Protein 6PKY (pdb70)

Sequence (1139 aa):
GASRDDDLLVPYPRARLRPGSLKHENWPPPPAGPPAVRTFVSHFGGRAVSGHLTRAAAPLRTFSVLEPGGPGGCSQKRRATVEETAQAAACRIAQNGGFFRMNTGECLGNVVSDGRRVSSSGGLQNAQFGIRRDGTLVTGYLSEEEVLDTENPFVQLLSGVVWLIRNGSIYINESQATECDETQETGSFSKFVNVMSARTAIGHDRDGQLVLFHADGQTEQRGINLWEMAEFLLRQGVVNAINLDGGGSATFVLNGTLASYPSDHCQDNMWRCPRRVSTVVCVHEPGASRDDDLLVPYPRARLRPLKHENWPPPPAAGPPAVRTFVSHFGGRAVSGHLTRAAAPLRTFSVLEPGGPGGCSQKRRATVEETAQAAACRIAQNGGFFRMNTGECLGNVVSDGRRVSSSGGLQNAQFGIRRDGTLVTGYLSEEEVLDTENPFVQLLSGVVWLIRNGSIYINESQATECDETQETGSFSKFVNVMSARTAIGHDRDGQLVLFHADGQTEQRGINLWEMAEFLLRQGVVNAINLDGGGSATFVLNGTLASYPSDHCQDNMWRCPRRVSTVVCVHEPGASRDDDLLVPYPRARLRPSLKHENWPPPPAGPPAVRTFVSHFGGRAVSGHLTRAAAPLRTFSVLEPGGPGGCSQKRRATVEETAQAAACRIAQNGGFFRMNTGECLGNVVSDGRRVSSSGGLQNAQFGIRRDGTLVTGYLSEEEVLDTENPFVQLLSGVVWLIRNGSIYINESQATECDETQETGSFSKFVNVMSARTAIGHDRDGQLVLFHADGQTEQRGINLWEMAEFLLRQGVVNAINLDGGGSATFVLNGTLASYPSDHCQDNMWRCPRRVSTVVCVHEPASRDDDLLVPYPRARLRLKHENWPPPPAAGPPAVRTFVSHFGGRAVSGHLTRAAAPLRTFSVLEPGGPGGCSQKRRATVEETAQAAACRIAQNGGFFRMNTGECLGNVVSDGRRVSSSGGLQNAQFGIRRDGTLVTGYLSEEEVLDTENPFVQLLSGVVWLIRNGSIYINESQATECDETQETGSFSKFVNVMSARTAIGHDRDGQLVLFHADGQTEQRGINLWEMAEFLLRQGVVNAINLDGGGSATFVLNGTLASYPSDHCQDNMWRCPRRVSTVVCVHEP

Secondary structure (DSSP, 8-state):
--B----B--S-SSPP-------EEEE----------EEEEEEETTEEEEEEEEEES-HHHHEEEE-TTSTTTTTTT--B-HHHHHHHHT-SEEEE-S-B-TTT-PBPS-EEETTEEEE--TT---EEEEEETTS-EEEE---HHHHT-SSS-EEEEEEESSEEEETTEE-HHHHHHHS--SSS-HHHHHHHHHS-B-EEEEEEETTS-EEEEEE--BTTTBSB-HHHHHHHHHHTTEEEEEEEEEBTS--EEETTEE-S--SS-BTTSSSB----BS-EEEE---/------S---S-SS-------EEEEPPPP--PPP--EEEEEEETTEEEEEEEEEEE-HHHHEEEE-TTSTTTTTTT--B-HHHHHHHHT-SEEEE-S-B-TTT-PBPS-EEETTEEEE--TT---EEEEEETTS-EEEE---HHHHS-SSS-EEEEEEESSEEEETTEE-HHHHHHHH--SSS-HHHHHHHHHS-B-EEEEEEETTSEEEEEEE---SSSSSB-HHHHHHHHHHTTEEEEEE---TTS--EEETTEE-S--SS--TTSSS--PPPBS-EEEE---/--B-------S-SS--------EEEEPPPP----EEEEEEEEETTEEEEEEEEEES-HHHHEEEE-TTSTTTTTTT--EEHHHHHHHHT-SEEEE-S-B-TTT-PBPS-EEETTEEEE--SS---EEEEEETTS-EEEE---HHHHT-SSS-EEEEEEES-EEEETTEE-HHHHHHHH--SSS-TTHHHHHHHS-B-EEEEEEETTS-EEEEEE--BTTTBSB-HHHHHHHHHTTTEEEEEEE--TTS--EEETTEE-S--SS-BTTSSS----EESSEEEE---/-B---SB--S-SSPPP---EEEE---------EEEEEEEEETTEEEEEEEEEES-HHHHEEEE-TTSTTTTTTT--EEHHHHHHHHT-SEEEE-S-B-TTT-PBPS-EEETTEEEE--TT---EEEEEETTS-EEEE---HHHHT-SSS-EEEEEEES-EEEETTEE-HHHHHHHH--SSS-SSHHHHHHHS-B-EEEEEEETTS-EEEEEE--BTTTBSB-HHHHHHHHHHTTEEEEEE---BTS--EEETTEE-S--SS-BTTSSS--PPEESSEEEE---

Solvent-accessible surface area: 44099 Å² total; per-residue (Å²): 116,38,13,126,44,51,6,82,12,68,16,30,89,113,53,46,113,128,144,118,125,54,146,20,46,76,58,88,62,68,137,142,78,116,29,38,44,104,16,6,18,30,105,29,72,75,64,35,14,20,0,7,16,2,84,3,26,38,14,83,158,4,5,12,0,29,5,0,42,20,107,26,0,3,81,132,111,72,60,6,18,0,42,81,3,0,102,92,40,74,7,110,4,0,1,0,0,5,31,21,87,44,156,74,0,69,2,64,18,1,5,4,5,78,47,109,88,36,12,30,16,16,63,63,66,28,0,7,0,1,2,22,151,94,10,16,6,0,0,0,4,6,38,74,144,63,7,96,61,122,140,43,31,7,36,8,0,1,12,2,3,0,2,0,0,81,89,39,55,74,40,0,97,78,0,54,87,49,3,34,26,173,106,25,120,106,45,26,4,36,100,2,2,72,16,61,0,0,0,0,1,2,2,0,5,143,93,13,51,2,13,2,6,0,0,13,13,18,31,117,113,53,0,2,16,0,90,28,0,0,100,5,4,64,142,54,30,7,0,1,2,0,0,0,7,0,0,0,0,1,0,0,0,37,88,7,13,21,4,1,7,1,2,0,37,5,99,75,67,76,24,16,23,31,6,76,0,1,2,0,0,1,0,48,50,146,124,42,11,115,35,53,6,81,25,72,15,27,86,127,55,65,134,165,154,137,155,35,46,78,55,87,73,63,135,134,106,41,102,17,32,40,97,12,0,25,28,117,11,64,68,108,34,12,24,0,7,3,3,79,4,24,15,10,27,73,6,1,2,0,10,6,0,30,16,31,10,0,10,92,131,118,76,38,0,30,0,42,93,3,0,83,38,11,36,4,90,0,0,2,0,0,1,26,22,65,68,126,58,0,56,2,46,17,6,2,2,7,27,35,60,66,33,16,45,30,31,65,66,87,25,0,12,0,0,2,20,23,44,11,17,5,7,0,3,8,28,65,98,134,60,3,84,43,72,121,46,29,10,5,4,3,0,6,2,6,1,1,0,0,37,94,30,57,57,43,0,95,79,0,49,77,49,8,62,34,155,101,10,112,130,43,16,13,41,124,14,1,74,16,60,0,0,5,0,0,1,2,1,19,154,97,16,54,1,6,3,1,0,0,10,10,17,38,114,123,51,1,0,15,0,81,38,0,0,95,3,3,53,145,42,38,6,8,1,0,0,1,1,9,6,0,0,1,2,0,2,1,26,78,7,13,20,2,2,8,0,2,0,44,7,146,79,70,81,27,18,29,28,6,81,0,0,2,0,0,1,0,38,69,94,118,54,25,114,43,60,6,83,18,46,14,22,78,122,58,65,136,184,128,145,81,122,60,27,81,71,79,59,55,133,154,74,114,32,38,52,89,12,1,17,36,102,6,70,71,66,42,11,23,0,4,10,2,76,3,29,28,14,100,164,4,5,12,0,29,8,0,33,21,102,24,0,12,95,143,112,79,58,4,30,0,48,96,3,0,128,84,37,59,2,104,4,0,2,0,0,2,19,7,45,58,145,85,0,80,6,56,13,6,2,4,4,82,29,109,142,35,20,62,24,25,64,44,49,19,0,2,0,1,2,29,138,71,9,12,5,4,0,0,7,7,41,67,112,51,7,82,57,118,139,65,40,5,34,5,0,0,7,2,6,0,0,0,0,45,85,17,64,60,32,3,107,79,0,68,77,51,2,35,23,165,104,24,116,128,34,22,2,37,139,13,6,93,27,47,0,0,3,0,1,1,1,0,0,150,98,9,51,2,11,2,2,0,0,6,1,21,40,141,120,47,0,0,25,0,76,28,0,0,96,14,4,63,168,50,29,5,10,2,1,0,1,2,8,4,0,0,0,1,0,1,0,22,73,12,18,20,2,2,4,0,0,0,40,3,125,75,74,96,27,21,25,27,6,117,0,0,1,0,0,0,0,30,101,152,78,19,132,31,73,3,78,14,67,13,25,73,120,62,48,167,97,122,130,68,36,84,93,73,52,72,137,148,146,44,112,35,37,52,92,14,1,11,24,118,19,76,70,72,50,8,19,0,7,3,1,63,4,28,32,15,45,86,7,2,12,0,26,11,0,30,7,40,10,0,7,67,92,112,71,41,4,24,1,30,98,6,0,124,38,5,65,2,114,3,0,6,1,0,1,20,16,63,60,132,76,0,68,2,36,10,6,0,4,6,13,15,20,63,28,13,43,13,36,84,54,56,21,0,9,0,1,0,15,61,74,13,10,3,9,0,2,10,17,68,87,141,61,15,116,26,72,130,44,12,14,1,6,2,0,6,3,7,0,0,0,0,34,94,27,66,57,34,1,100,98,0,48,70,53,8,41,38,168,103,9,115,146,44,17,6,46,112,9,4,84,17,46,0,0,2,2,3,2,1,5,9,142,112,16,62,1,7,5,2,0,0,9,10,27,37,114,104,52,0,0,24,0,78,29,0,0,114,20,4,46,211,42,26,2,21,2,1,0,0,4,8,4,0,0,0,1,1,0,0,35,74,4,18,35,2,2,6,2,2,0,48,9,143,96,88,118,22,18,19,22,3,110,0,0,1,0,1,2,0,29,85,107

Organism: Cavia porcellus (NCBI:txid10141)

Nearest PDB structures (foldseek):
  6pky-assembly1_A  TM=1.004E+00  e=1.346E-62  Cavia porcellus
  6pky-assembly1_B  TM=9.930E-01  e=2.275E-55  Cavia porcellus
  6pky-assembly2_D  TM=9.901E-01  e=7.501E-56  Cavia porcellus
  6pky-assembly2_C  TM=9.964E-01  e=6.175E-55  Cavia porcellus
  6pku-assembly2_D  TM=9.733E-01  e=1.104E-49  Cavia porcellus

Structure (mmCIF, N/CA/C/O backbone):
data_6PKY
#
_entry.id   6PKY
#
_cell.length_a   72.622
_cell.length_b   72.622
_cell.length_c   240.691
_cell.angle_alpha   90.00
_cell.angle_beta   90.00
_cell.angle_gamma   90.00
#
_symmetry.space_group_name_H-M   'P 41'
#
loop_
_entity.id
_entity.type
_entity.pdbx_description
1 polymer 'N-acetylglucosamine-1-phosphodiester alpha-N-acetylglucosaminidase (NAGPA)'
2 branched 2-acetamido-2-deoxy-beta-D-glucopyranose-(1-4)-[alpha-L-fucopyranose-(1-6)]2-acetamido-2-deoxy-beta-D-glucopyranose
3 non-polymer 2-acetamido-2-deoxy-beta-D-glucopyranose
4 non-polymer 'BROMIDE ION'
5 non-polymer 'CHLORIDE ION'
6 water water
#
loop_
_atom_site.group_PDB
_atom_site.id
_atom_site.type_symbol
_atom_site.label_atom_id
_atom_site.label_alt_id
_atom_site.label_comp_id
_atom_site.label_asym_id
_atom_site.label_entity_id
_atom_site.label_seq_id
_atom_site.pdbx_PDB_ins_code
_atom_site.Cartn_x
_atom_site.Cartn_y
_atom_site.Cartn_z
_atom_site.occupancy
_atom_site.B_iso_or_equiv
_atom_site.auth_seq_id
_atom_site.auth_comp_id
_atom_site.auth_asym_id
_atom_site.auth_atom_id
_atom_site.pdbx_PDB_model_num
ATOM 1 N N . GLY A 1 14 ? 33.039 19.311 -6.110 1.00 63.59 29 GLY A N 1
ATOM 2 C CA . GLY A 1 14 ? 32.305 19.440 -4.866 1.00 6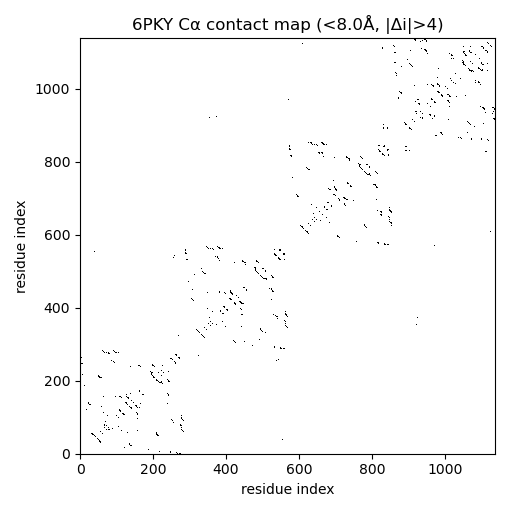4.53 29 GLY A CA 1
ATOM 3 C C . GLY A 1 14 ? 32.315 18.165 -4.045 1.00 70.09 29 GLY A C 1
ATOM 4 O O . GLY A 1 14 ? 32.503 18.201 -2.830 1.00 66.94 29 GLY A O 1
ATOM 7 N N . ALA A 1 15 ? 32.113 17.034 -4.713 1.00 70.88 30 ALA A N 1
ATOM 8 C CA . ALA A 1 15 ? 32.096 15.741 -4.042 1.00 69.35 30 ALA A CA 1
ATOM 9 C C . ALA A 1 15 ? 32.280 14.654 -5.101 1.00 70.91 30 ALA A C 1
ATOM 10 O O . ALA A 1 15 ? 32.742 14.931 -6.213 1.00 61.17 30 ALA A O 1
ATOM 17 N N . SER A 1 16 ? 31.929 13.422 -4.750 1.00 69.61 31 SER A N 1
ATOM 18 C CA . SER A 1 16 ? 32.095 12.288 -5.643 1.00 63.11 31 SER A CA 1
ATOM 19 C C . SER A 1 16 ? 30.968 12.229 -6.672 1.00 67.22 31 SER A C 1
ATOM 20 O O . SER A 1 16 ? 29.920 12.864 -6.525 1.00 66.27 31 SER A O 1
ATOM 28 N N . ARG A 1 17 ? 31.201 11.449 -7.728 1.00 63.10 32 ARG A N 1
ATOM 29 C CA . ARG A 1 17 ? 30.176 11.172 -8.724 1.00 54.30 32 ARG A CA 1
ATOM 30 C C . ARG A 1 17 ? 29.308 9.979 -8.346 1.00 50.58 32 ARG A C 1
ATOM 31 O O . ARG A 1 17 ? 28.264 9.766 -8.971 1.00 44.52 32 ARG A O 1
ATOM 52 N N . ASP A 1 18 ? 29.721 9.200 -7.345 1.00 60.69 33 ASP A N 1
ATOM 53 C CA . ASP A 1 18 ? 28.944 8.068 -6.841 1.00 62.71 33 ASP A CA 1
ATOM 54 C C . ASP A 1 18 ? 28.634 7.073 -7.959 1.00 63.98 33 ASP A C 1
ATOM 55 O O . ASP A 1 18 ? 27.503 6.607 -8.114 1.00 74.07 33 ASP A O 1
ATOM 64 N N . ASP A 1 19 ? 29.660 6.743 -8.742 1.00 56.59 34 ASP A N 1
ATOM 65 C CA . ASP A 1 19 ? 29.496 5.814 -9.853 1.00 49.94 34 ASP A CA 1
ATOM 66 C C . ASP A 1 19 ? 29.634 4.360 -9.410 1.00 46.10 34 ASP A C 1
ATOM 67 O O . ASP A 1 19 ? 28.787 3.525 -9.744 1.00 41.36 34 ASP A O 1
ATOM 76 N N . ASP A 1 20 ? 30.685 4.044 -8.656 1.00 56.27 35 ASP A N 1
ATOM 77 C CA . ASP A 1 20 ? 30.947 2.670 -8.228 1.00 55.17 35 ASP A CA 1
ATOM 78 C C . ASP A 1 20 ? 29.991 2.313 -7.097 1.00 51.82 35 ASP A C 1
ATOM 79 O O . ASP A 1 20 ? 30.251 2.579 -5.922 1.00 45.73 35 ASP A O 1
ATOM 88 N N . LEU A 1 21 ? 28.871 1.696 -7.458 1.00 53.04 36 LEU A N 1
ATOM 89 C CA . LEU A 1 21 ? 27.836 1.313 -6.508 1.00 51.95 36 LEU A CA 1
ATOM 90 C C . LEU A 1 21 ? 27.857 -0.196 -6.312 1.00 51.74 36 LEU A C 1
ATOM 91 O O . LEU A 1 21 ? 27.821 -0.955 -7.286 1.00 65.17 36 LEU A O 1
ATOM 107 N N . LEU A 1 22 ? 27.913 -0.621 -5.053 1.00 36.37 37 LEU A N 1
ATOM 108 C CA . LEU A 1 22 ? 27.780 -2.025 -4.672 1.00 33.98 37 LEU A CA 1
ATOM 109 C C . LEU A 1 22 ? 26.548 -2.091 -3.778 1.00 48.38 37 LEU A C 1
ATOM 110 O O . LEU A 1 22 ? 26.620 -1.792 -2.582 1.00 54.82 37 LEU A O 1
ATOM 126 N N . VAL A 1 23 ? 25.427 -2.489 -4.361 1.00 44.72 38 VAL A N 1
ATOM 127 C CA . VAL A 1 23 ? 24.121 -2.436 -3.712 1.00 34.17 38 VAL A CA 1
ATOM 128 C C . VAL A 1 23 ? 23.675 -3.862 -3.410 1.00 43.70 38 VAL A C 1
ATOM 129 O O . VAL A 1 23 ? 23.615 -4.692 -4.326 1.00 42.94 38 VAL A O 1
ATOM 142 N N . PRO A 1 24 ? 23.375 -4.202 -2.152 1.00 46.31 39 PRO A N 1
ATOM 143 C CA . PRO A 1 24 ? 22.792 -5.525 -1.888 1.00 50.70 39 PRO A CA 1
ATOM 144 C C . PRO A 1 24 ? 21.371 -5.668 -2.405 1.00 54.47 39 PRO A C 1
ATOM 145 O O . PRO A 1 24 ? 20.989 -6.767 -2.826 1.00 53.30 39 PRO A O 1
ATOM 156 N N . TYR A 1 25 ? 20.581 -4.596 -2.391 1.00 53.29 40 TYR A N 1
ATOM 157 C CA . TYR A 1 25 ? 19.187 -4.641 -2.829 1.00 52.29 40 TYR A CA 1
ATOM 158 C C . TYR A 1 25 ? 18.863 -3.420 -3.683 1.00 56.67 40 TYR A C 1
ATOM 159 O O . TYR A 1 25 ? 18.693 -2.311 -3.150 1.00 54.15 40 TYR A O 1
ATOM 177 N N . PRO A 1 26 ? 18.772 -3.575 -5.008 1.00 58.51 41 PRO A N 1
ATOM 178 C CA . PRO A 1 26 ? 18.371 -2.433 -5.847 1.00 59.83 41 PRO A CA 1
ATOM 179 C C . PRO A 1 26 ? 16.994 -1.887 -5.504 1.00 58.78 41 PRO A C 1
ATOM 180 O O . PRO A 1 26 ? 16.720 -0.716 -5.797 1.00 62.11 41 PRO A O 1
ATOM 191 N N . ARG A 1 27 ? 16.122 -2.692 -4.900 1.00 54.79 42 ARG A N 1
ATOM 192 C CA . ARG A 1 27 ? 14.799 -2.256 -4.470 1.00 57.58 42 ARG A CA 1
ATOM 193 C C . ARG A 1 27 ? 14.844 -2.010 -2.967 1.00 64.24 42 ARG A C 1
ATOM 194 O O . ARG A 1 27 ? 15.122 -2.933 -2.193 1.00 66.37 42 ARG A O 1
ATOM 215 N N . ALA A 1 28 ? 14.566 -0.776 -2.559 1.00 53.05 43 ALA A N 1
ATOM 216 C CA . ALA A 1 28 ? 14.697 -0.405 -1.157 1.00 52.30 43 ALA A CA 1
ATOM 217 C C . ALA A 1 28 ? 13.746 -1.221 -0.289 1.00 58.48 43 ALA A C 1
ATOM 218 O O . ALA A 1 28 ? 12.545 -1.303 -0.563 1.00 62.49 43 ALA A O 1
ATOM 225 N N . ARG A 1 29 ? 14.295 -1.822 0.766 1.00 51.84 44 ARG A N 1
ATOM 226 C CA . ARG A 1 29 ? 13.503 -2.611 1.699 1.00 44.31 44 ARG A CA 1
ATOM 227 C C . ARG A 1 29 ? 12.765 -1.699 2.665 1.00 50.50 44 ARG A C 1
ATOM 228 O O . ARG A 1 29 ? 13.287 -0.672 3.105 1.00 54.94 44 ARG A O 1
ATOM 249 N N . LEU A 1 30 ? 11.537 -2.084 2.976 1.00 57.88 45 LEU A N 1
ATOM 250 C CA . LEU A 1 30 ? 10.618 -1.285 3.764 1.00 57.43 45 LEU A CA 1
ATOM 251 C C . LEU A 1 30 ? 10.605 -1.681 5.234 1.00 54.82 45 LEU A C 1
ATOM 252 O O . LEU A 1 30 ? 11.318 -2.581 5.686 1.00 50.01 45 LEU A O 1
ATOM 268 N N . ARG A 1 31 ? 9.773 -0.968 5.987 1.00 62.06 46 ARG A N 1
ATOM 269 C CA . ARG A 1 31 ? 9.655 -1.092 7.429 1.00 63.03 46 ARG A CA 1
ATOM 270 C C . ARG A 1 31 ? 8.484 -1.945 7.912 1.00 63.90 46 ARG A C 1
ATOM 271 O O . ARG A 1 31 ? 7.962 -1.687 9.005 1.00 69.26 46 ARG A O 1
ATOM 292 N N . PRO A 1 32 ? 8.037 -2.976 7.166 1.00 59.42 47 PRO A N 1
ATOM 293 C CA . PRO A 1 32 ? 7.056 -3.801 7.876 1.00 57.34 47 PRO A CA 1
ATOM 294 C C . PRO A 1 32 ? 7.719 -4.686 8.925 1.00 50.90 47 PRO A C 1
ATOM 295 O O . PRO A 1 32 ? 7.076 -5.601 9.437 1.00 37.98 47 PRO A O 1
ATOM 306 N N . GLY A 1 42 ? 13.491 -20.351 10.660 1.00 64.61 57 GLY A N 1
ATOM 307 C CA . GLY A 1 42 ? 14.872 -20.393 11.102 1.00 73.38 57 GLY A CA 1
ATOM 308 C C . GLY A 1 42 ? 15.160 -19.425 12.233 1.00 72.46 57 GLY A C 1
ATOM 309 O O . GLY A 1 42 ? 15.310 -18.224 12.009 1.00 60.47 57 GLY A O 1
ATOM 312 N N . SER A 1 43 ? 15.233 -19.949 13.454 1.00 77.14 58 SER A N 1
ATOM 313 C CA . SER A 1 43 ? 15.548 -19.116 14.604 1.00 78.78 58 SER A CA 1
ATOM 314 C C . SER A 1 43 ? 16.930 -18.488 14.438 1.00 80.02 58 SER A C 1
ATOM 315 O O . SER A 1 43 ? 17.798 -19.003 13.727 1.00 75.50 58 SER A O 1
ATOM 323 N N . LEU A 1 44 ? 17.130 -17.362 15.120 1.00 78.44 59 LEU A N 1
ATOM 324 C CA . LEU A 1 44 ? 18.267 -16.482 14.861 1.00 73.22 59 LEU A CA 1
ATOM 325 C C . LEU A 1 44 ? 18.863 -16.009 16.179 1.00 68.40 59 LEU A C 1
ATOM 326 O O . LEU A 1 44 ? 18.225 -15.255 16.920 1.00 59.10 59 LEU A O 1
ATOM 342 N N . LYS A 1 45 ? 20.082 -16.458 16.467 1.00 62.28 60 LYS A N 1
ATOM 343 C CA . LYS A 1 45 ? 20.771 -16.176 17.716 1.00 68.34 60 LYS A CA 1
ATOM 344 C C . LYS A 1 45 ? 22.183 -15.713 17.377 1.00 74.68 60 LYS A C 1
ATOM 345 O O . LYS A 1 45 ? 22.634 -15.807 16.232 1.00 71.52 60 LYS A O 1
ATOM 364 N N . HIS A 1 46 ? 22.883 -15.206 18.389 1.00 76.03 61 HIS A N 1
ATOM 365 C CA . HIS A 1 46 ? 24.177 -14.568 18.208 1.00 69.08 61 HIS A CA 1
ATOM 366 C C . HIS A 1 46 ? 25.216 -15.161 19.148 1.00 80.29 61 HIS A C 1
ATOM 367 O O . HIS A 1 46 ? 24.893 -15.819 20.140 1.00 77.93 61 HIS A O 1
ATOM 381 N N . GLU A 1 47 ? 26.478 -14.911 18.810 1.00 78.53 62 GLU A N 1
ATOM 382 C CA . GLU A 1 47 ? 27.621 -15.369 19.585 1.00 70.15 62 GLU A CA 1
ATOM 383 C C . GLU A 1 47 ? 28.216 -14.210 20.373 1.00 68.74 62 GLU A C 1
ATOM 384 O O . GLU A 1 47 ? 28.271 -13.076 19.888 1.00 72.32 62 GLU A O 1
ATOM 396 N N . ASN A 1 48 ? 28.664 -14.507 21.591 1.00 71.01 63 ASN A N 1
ATOM 397 C CA . ASN A 1 48 ? 29.261 -13.527 22.486 1.00 66.69 63 ASN A CA 1
ATOM 398 C C . ASN A 1 48 ? 30.553 -14.098 23.051 1.00 73.52 63 ASN A C 1
ATOM 399 O O . ASN A 1 48 ? 30.599 -15.261 23.463 1.00 74.70 63 ASN A O 1
ATOM 410 N N . TRP A 1 49 ? 31.600 -13.276 23.064 1.00 75.66 64 TRP A N 1
ATOM 411 C CA . TRP A 1 49 ? 32.922 -13.687 23.524 1.00 66.64 64 TRP A CA 1
ATOM 412 C C . TRP A 1 49 ? 33.317 -12.879 24.754 1.00 64.33 64 TRP A C 1
ATOM 413 O O . TRP A 1 49 ? 33.420 -11.643 24.665 1.00 56.01 64 TRP A O 1
ATOM 434 N N . PRO A 1 50 ? 33.542 -13.502 25.910 1.00 74.97 65 PRO A N 1
ATOM 435 C CA . PRO A 1 50 ? 33.891 -12.735 27.113 1.00 75.47 65 PRO A CA 1
ATOM 436 C C . PRO A 1 50 ? 35.145 -11.909 26.897 1.00 71.44 65 PRO A C 1
ATOM 437 O O . PRO A 1 50 ? 35.890 -12.135 25.932 1.00 73.64 65 PRO A O 1
ATOM 448 N N . PRO A 1 51 ? 35.406 -10.935 27.766 1.00 70.78 66 PRO A N 1
ATOM 449 C CA . PRO A 1 51 ? 36.584 -10.080 27.601 1.00 72.40 66 PRO A CA 1
ATOM 450 C C . PRO A 1 51 ? 37.776 -10.600 28.382 1.00 81.00 66 PRO A C 1
ATOM 451 O O . PRO A 1 51 ? 37.738 -10.653 29.621 1.00 73.28 66 PRO A O 1
ATOM 462 N N . PRO A 1 52 ? 38.857 -10.997 27.705 1.00 89.93 67 PRO A N 1
ATOM 463 C CA . PRO A 1 52 ? 40.075 -11.346 28.433 1.00 78.82 67 PRO A CA 1
ATOM 464 C C . PRO A 1 52 ? 40.654 -10.119 29.111 1.00 75.45 67 PRO A C 1
ATOM 465 O O . PRO A 1 52 ? 40.466 -8.986 28.635 1.00 76.87 67 PRO A O 1
ATOM 476 N N . PRO A 1 53 ? 41.365 -10.290 30.230 1.00 71.23 68 PRO A N 1
ATOM 477 C CA . PRO A 1 53 ? 41.911 -9.119 30.927 1.00 67.48 68 PRO A CA 1
ATOM 478 C C . PRO A 1 53 ? 43.252 -8.667 30.371 1.00 63.43 68 PRO A C 1
ATOM 479 O O . PRO A 1 53 ? 44.184 -9.467 30.244 1.00 60.99 68 PRO A O 1
ATOM 490 N N . ALA A 1 54 ? 43.351 -7.384 30.031 1.00 67.00 69 ALA A N 1
ATOM 491 C CA . ALA A 1 54 ? 44.597 -6.806 29.538 1.00 67.87 69 ALA A CA 1
ATOM 492 C C . ALA A 1 54 ? 45.103 -5.731 30.494 1.00 63.31 69 ALA A C 1
ATOM 493 O O . ALA A 1 54 ? 45.924 -6.002 31.369 1.00 57.95 69 ALA A O 1
ATOM 500 N N . GLY A 1 59 ? 46.950 -0.405 24.971 1.00 39.76 74 GLY A N 1
ATOM 501 C CA . GLY A 1 59 ? 47.974 -0.375 23.943 1.00 51.24 74 GLY A CA 1
ATOM 502 C C . GLY A 1 59 ? 47.479 0.256 22.656 1.00 48.40 74 GLY A C 1
ATOM 503 O O . GLY A 1 59 ? 46.273 0.393 22.455 1.00 45.68 74 GLY A O 1
ATOM 506 N N . PRO A 1 60 ? 48.400 0.650 21.781 1.00 54.98 75 PRO A N 1
ATOM 507 C CA . PRO A 1 60 ? 47.999 1.286 20.527 1.00 54.91 75 PRO A CA 1
ATOM 508 C C . PRO A 1 60 ? 47.541 0.259 19.508 1.00 46.49 75 PRO A C 1
ATOM 509 O O . PRO A 1 60 ? 47.867 -0.932 19.622 1.00 37.12 75 PRO A O 1
ATOM 520 N N . PRO A 1 61 ? 46.782 0.677 18.497 1.00 50.38 76 PRO A N 1
ATOM 521 C CA . PRO A 1 61 ? 46.396 -0.251 17.428 1.00 51.28 76 PRO A CA 1
ATOM 522 C C . PRO A 1 61 ? 47.592 -0.677 16.588 1.00 44.34 76 PRO A C 1
ATOM 523 O O . PRO A 1 61 ? 48.653 -0.049 16.595 1.00 39.20 76 PRO A O 1
ATOM 534 N N . ALA A 1 62 ? 47.402 -1.770 15.849 1.00 44.01 77 ALA A N 1
ATOM 535 C CA . ALA A 1 62 ? 48.429 -2.329 14.969 1.00 42.90 77 ALA A CA 1
ATOM 536 C C . ALA A 1 62 ? 47.884 -2.324 13.543 1.00 45.65 77 ALA A C 1
ATOM 537 O O . ALA A 1 62 ? 47.094 -3.196 13.168 1.00 52.29 77 ALA A O 1
ATOM 544 N N . VAL A 1 63 ? 48.313 -1.342 12.751 1.00 35.99 78 VAL A N 1
ATOM 545 C CA . VAL A 1 63 ? 47.887 -1.187 11.363 1.00 32.33 78 VAL A CA 1
ATOM 546 C C . VAL A 1 63 ? 48.913 -1.849 10.456 1.00 40.75 78 VAL A C 1
ATOM 547 O O . VAL A 1 63 ? 50.120 -1.611 10.593 1.00 43.99 78 VAL A O 1
ATOM 560 N N . ARG A 1 64 ? 48.436 -2.680 9.531 1.00 41.21 79 ARG A N 1
ATOM 561 C CA . ARG A 1 64 ? 49.299 -3.439 8.634 1.00 42.38 79 ARG A CA 1
ATOM 562 C C . ARG A 1 64 ? 48.835 -3.224 7.202 1.00 29.32 79 ARG A C 1
ATOM 563 O O . ARG A 1 64 ? 47.719 -3.616 6.842 1.00 31.06 79 ARG A O 1
ATOM 584 N N . THR A 1 65 ? 49.687 -2.603 6.393 1.00 28.88 80 THR A N 1
ATOM 585 C CA . THR A 1 65 ? 49.434 -2.471 4.966 1.00 30.91 80 THR A CA 1
ATOM 586 C C . THR A 1 65 ? 49.865 -3.737 4.234 1.00 40.04 80 THR A C 1
ATOM 587 O O . THR A 1 65 ? 50.786 -4.441 4.657 1.00 44.55 80 THR A O 1
ATOM 598 N N . PHE A 1 66 ? 49.185 -4.029 3.126 1.00 42.92 81 PHE A N 1
ATOM 599 C CA . PHE A 1 66 ? 49.501 -5.228 2.364 1.00 47.23 81 PHE A CA 1
ATOM 600 C C . PHE A 1 66 ? 49.058 -5.068 0.918 1.00 50.55 81 PHE A C 1
ATOM 601 O O . PHE A 1 66 ? 48.145 -4.297 0.609 1.00 53.09 81 PHE A O 1
ATOM 618 N N . VAL A 1 67 ? 49.727 -5.815 0.041 1.00 46.04 82 VAL A N 1
ATOM 619 C CA . VAL A 1 67 ? 49.291 -6.025 -1.334 1.00 49.14 82 VAL A CA 1
ATOM 620 C C . VAL A 1 67 ? 49.458 -7.512 -1.617 1.00 59.86 82 VAL A C 1
ATOM 621 O O . VAL A 1 67 ? 50.541 -7.960 -2.011 1.00 74.45 82 VAL A O 1
ATOM 634 N N . SER A 1 68 ? 48.396 -8.286 -1.414 1.00 63.96 83 SER A N 1
ATOM 635 C CA . SER A 1 68 ? 48.465 -9.739 -1.463 1.00 59.37 83 SER A CA 1
ATOM 636 C C . SER A 1 68 ? 47.656 -10.277 -2.635 1.00 59.21 83 SER A C 1
ATOM 637 O O . SER A 1 68 ? 46.843 -9.574 -3.243 1.00 55.17 83 SER A O 1
ATOM 645 N N . HIS A 1 69 ? 47.896 -11.548 -2.949 1.00 64.72 84 HIS A N 1
ATOM 646 C CA . HIS A 1 69 ? 47.288 -12.190 -4.105 1.00 67.50 84 HIS A CA 1
ATOM 647 C C . HIS A 1 69 ? 46.113 -13.064 -3.702 1.00 64.21 84 HIS A C 1
ATOM 648 O O . HIS A 1 69 ? 46.229 -13.895 -2.795 1.00 57.13 84 HIS A O 1
ATOM 662 N N . PHE A 1 70 ? 44.980 -12.858 -4.366 1.00 69.37 85 PHE A N 1
ATOM 663 C CA . PHE A 1 70 ? 43.818 -13.718 -4.198 1.00 61.17 85 PHE A CA 1
ATOM 664 C C . PHE A 1 70 ? 43.336 -14.197 -5.557 1.00 69.56 85 PHE A C 1
ATOM 665 O O . PHE A 1 70 ? 43.008 -13.381 -6.425 1.00 67.05 85 PHE A O 1
ATOM 682 N N . GLY A 1 71 ? 43.316 -15.512 -5.741 1.00 67.19 86 GLY A N 1
ATOM 683 C CA . GLY A 1 71 ? 42.903 -16.069 -7.021 1.00 74.43 86 GLY A CA 1
ATOM 684 C C . GLY A 1 71 ? 43.688 -15.521 -8.188 1.00 73.77 86 GLY A C 1
ATOM 685 O O . GLY A 1 71 ? 43.131 -15.310 -9.273 1.00 72.72 86 GLY A O 1
ATOM 689 N N . GLY A 1 72 ? 44.978 -15.265 -7.986 1.00 71.32 87 GLY A N 1
ATOM 690 C CA . GLY A 1 72 ? 45.818 -14.753 -9.045 1.00 64.53 87 GLY A CA 1
ATOM 691 C C . GLY A 1 72 ? 45.717 -13.265 -9.285 1.00 61.82 87 GLY A C 1
ATOM 692 O O . GLY A 1 72 ? 46.167 -12.795 -10.336 1.00 56.55 87 GLY A O 1
ATOM 696 N N . ARG A 1 73 ? 45.137 -12.506 -8.356 1.00 61.28 88 ARG A N 1
ATOM 697 C CA . ARG A 1 73 ? 44.992 -11.065 -8.503 1.00 65.13 88 ARG A CA 1
ATOM 698 C C . ARG A 1 73 ? 45.577 -10.381 -7.279 1.00 68.69 88 ARG A C 1
ATOM 699 O O . ARG A 1 73 ? 45.274 -10.768 -6.145 1.00 64.96 88 ARG A O 1
ATOM 720 N N . ALA A 1 74 ? 46.403 -9.366 -7.509 1.00 71.56 89 ALA A N 1
ATOM 721 C CA . ALA A 1 74 ? 47.003 -8.596 -6.430 1.00 66.64 89 ALA A CA 1
ATOM 722 C C . ALA A 1 74 ? 46.076 -7.449 -6.057 1.00 69.77 89 ALA A C 1
ATOM 723 O O . ALA A 1 74 ? 45.625 -6.699 -6.930 1.00 77.30 89 ALA A O 1
ATOM 730 N N . VAL A 1 75 ? 45.797 -7.311 -4.765 1.00 61.83 90 VAL A N 1
ATOM 731 C CA . VAL A 1 75 ? 44.910 -6.267 -4.269 1.00 62.64 90 VAL A CA 1
ATOM 732 C C . VAL A 1 75 ? 45.505 -5.676 -3.002 1.00 57.90 90 VAL A C 1
ATOM 733 O O . VAL A 1 75 ? 46.107 -6.387 -2.190 1.00 59.02 90 VAL A O 1
ATOM 746 N N . SER A 1 76 ? 45.328 -4.371 -2.836 1.00 53.94 91 SER A N 1
ATOM 747 C CA . SER A 1 76 ? 45.848 -3.629 -1.699 1.00 40.06 91 SER A CA 1
ATOM 748 C C . SER A 1 76 ? 44.762 -3.457 -0.644 1.00 43.75 91 SER A C 1
ATOM 749 O O . SER A 1 76 ? 43.572 -3.371 -0.959 1.00 51.07 91 SER A O 1
ATOM 757 N N . GLY A 1 77 ? 45.181 -3.410 0.613 1.00 38.58 92 GLY A N 1
ATOM 758 C CA . GLY A 1 77 ? 44.229 -3.259 1.693 1.00 36.87 92 GLY A CA 1
ATOM 759 C C . GLY A 1 77 ? 44.927 -3.001 3.008 1.00 38.05 92 GLY A C 1
ATOM 760 O O . GLY A 1 77 ? 46.140 -2.789 3.060 1.00 39.90 92 GLY A O 1
ATOM 764 N N . HIS A 1 78 ? 44.137 -3.025 4.080 1.00 33.90 93 HIS A N 1
ATOM 765 C CA . HIS A 1 78 ? 44.647 -2.779 5.420 1.00 37.74 93 HIS A CA 1
ATOM 766 C C . HIS A 1 78 ? 43.967 -3.711 6.411 1.00 33.53 93 HIS A C 1
ATOM 767 O O . HIS A 1 78 ? 42.796 -4.067 6.254 1.00 31.07 93 HIS A O 1
ATOM 781 N N . LEU A 1 79 ? 44.718 -4.096 7.439 1.00 33.69 94 LEU A N 1
ATOM 782 C CA . LEU A 1 79 ? 44.211 -4.898 8.543 1.00 43.98 94 LEU A CA 1
ATOM 783 C C . LEU A 1 79 ? 44.573 -4.191 9.840 1.00 36.26 94 LEU A C 1
ATOM 784 O O . LEU A 1 79 ? 45.717 -3.760 10.015 1.00 40.54 94 LEU A O 1
ATOM 800 N N . THR A 1 80 ? 43.605 -4.077 10.744 1.00 29.04 95 THR A N 1
ATOM 801 C CA . THR A 1 80 ? 43.769 -3.313 11.969 1.00 44.27 95 THR A CA 1
ATOM 802 C C . THR A 1 80 ? 43.440 -4.182 13.174 1.00 52.93 95 THR A C 1
ATOM 803 O O . THR A 1 80 ? 42.688 -5.157 13.081 1.00 57.24 95 THR A O 1
ATOM 814 N N . ARG A 1 81 ? 44.024 -3.816 14.310 1.00 44.53 96 ARG A N 1
ATOM 815 C CA . ARG A 1 81 ? 43.814 -4.521 15.563 1.00 51.98 96 ARG A CA 1
ATOM 816 C C . ARG A 1 81 ? 43.826 -3.508 16.695 1.00 47.04 96 ARG A C 1
ATOM 817 O O . ARG A 1 81 ? 44.616 -2.561 16.677 1.00 53.09 96 ARG A O 1
ATOM 838 N N . ALA A 1 82 ? 42.946 -3.706 17.672 1.00 53.48 97 ALA A N 1
ATOM 839 C CA . ALA A 1 82 ? 42.843 -2.792 18.799 1.00 66.70 97 ALA A CA 1
ATOM 840 C C . ALA A 1 82 ? 42.487 -3.582 20.047 1.00 63.91 97 ALA A C 1
ATOM 841 O O . ALA A 1 82 ? 41.648 -4.486 20.000 1.00 58.06 97 ALA A O 1
ATOM 848 N N . ALA A 1 83 ? 43.124 -3.232 21.155 1.00 62.48 98 ALA A N 1
ATOM 849 C CA . ALA A 1 83 ? 42.770 -3.793 22.446 1.00 66.71 98 ALA A CA 1
ATOM 850 C C . ALA A 1 83 ? 41.748 -2.891 23.119 1.00 68.45 98 ALA A C 1
ATOM 851 O O . ALA A 1 83 ? 41.568 -1.730 22.744 1.00 76.64 98 ALA A O 1
ATOM 858 N N . ALA A 1 84 ? 41.065 -3.441 24.110 1.00 63.65 99 ALA A N 1
ATOM 859 C CA . ALA A 1 84 ? 40.069 -2.665 24.827 1.00 60.58 99 ALA A CA 1
ATOM 860 C C . ALA A 1 84 ? 39.002 -2.147 23.870 1.00 51.60 99 ALA A C 1
ATOM 861 O O . ALA A 1 84 ? 38.820 -0.928 23.753 1.00 53.24 99 ALA A O 1
ATOM 868 N N . PRO A 1 85 ? 38.288 -3.021 23.156 1.00 49.18 100 PRO A N 1
ATOM 869 C CA . PRO A 1 85 ? 37.220 -2.517 22.282 1.00 49.22 100 PRO A CA 1
ATOM 870 C C . PRO A 1 85 ? 36.193 -1.708 23.046 1.00 55.65 100 PRO A C 1
ATOM 871 O O . PRO A 1 85 ? 35.629 -0.753 22.501 1.00 52.33 100 PRO A O 1
ATOM 882 N N . LEU A 1 86 ? 35.932 -2.066 24.303 1.00 54.63 101 LEU A N 1
ATOM 883 C CA . LEU A 1 86 ? 35.006 -1.289 25.111 1.00 54.39 101 LEU A CA 1
ATOM 884 C C . LEU A 1 86 ? 35.501 0.130 25.354 1.00 56.61 101 LEU A C 1
ATOM 885 O O . LEU A 1 86 ? 34.688 1.025 25.608 1.00 54.47 101 LEU A O 1
ATOM 901 N N . ARG A 1 87 ? 36.812 0.358 25.257 1.00 58.30 102 ARG A N 1
ATOM 902 C CA . ARG A 1 87 ? 37.408 1.657 25.533 1.00 59.21 102 ARG A CA 1
ATOM 903 C C . ARG A 1 87 ? 38.043 2.320 24.321 1.00 59.31 102 ARG A C 1
ATOM 904 O O . ARG A 1 87 ? 38.268 3.534 24.355 1.00 63.78 102 ARG A O 1
ATOM 925 N N . THR A 1 88 ? 38.334 1.568 23.261 1.00 53.51 103 THR A N 1
ATOM 926 C CA . THR A 1 88 ? 38.969 2.118 22.073 1.00 57.50 103 THR A CA 1
ATOM 927 C C . THR A 1 88 ? 38.074 2.080 20.843 1.00 57.36 103 THR A C 1
ATOM 928 O O . THR A 1 88 ? 38.444 2.653 19.814 1.00 50.62 103 THR A O 1
ATOM 939 N N . PHE A 1 89 ? 36.916 1.432 20.922 1.00 56.18 104 PHE A N 1
ATOM 940 C CA . PHE A 1 89 ? 36.003 1.309 19.795 1.00 47.03 104 PHE A CA 1
ATOM 941 C C . PHE A 1 89 ? 34.833 2.271 19.958 1.00 43.18 104 PHE A C 1
ATOM 942 O O . PHE A 1 89 ? 34.389 2.556 21.073 1.00 46.72 104 PHE A O 1
ATOM 959 N N . SER A 1 90 ? 34.337 2.769 18.828 1.00 44.62 105 SER A N 1
ATOM 960 C CA . SER A 1 90 ? 33.227 3.710 18.839 1.00 42.41 105 SER A CA 1
ATOM 961 C C . SER A 1 90 ? 32.585 3.733 17.460 1.00 42.93 105 SER A C 1
ATOM 962 O O . SER A 1 90 ? 33.278 3.628 16.445 1.00 46.72 105 SER A O 1
ATOM 970 N N . VAL A 1 91 ? 31.262 3.870 17.436 1.00 37.68 106 VAL A N 1
ATOM 971 C CA . VAL A 1 91 ? 30.494 4.022 16.206 1.00 42.16 106 VAL A CA 1
ATOM 972 C C . VAL A 1 91 ? 29.996 5.457 16.146 1.00 45.41 106 VAL A C 1
ATOM 973 O O . VAL A 1 91 ? 29.368 5.944 17.095 1.00 48.71 106 VAL A O 1
ATOM 986 N N . LEU A 1 92 ? 30.277 6.132 15.038 1.00 42.70 107 LEU A N 1
ATOM 987 C CA . LEU A 1 92 ? 29.992 7.549 14.884 1.00 40.14 107 LEU A CA 1
ATOM 988 C C . LEU A 1 92 ? 28.920 7.769 13.826 1.00 34.60 107 LEU A C 1
ATOM 989 O O . LEU A 1 92 ? 28.683 6.925 12.957 1.00 40.88 107 LEU A O 1
ATOM 1005 N N . GLU A 1 93 ? 28.272 8.919 13.917 1.00 32.62 108 GLU A N 1
ATOM 1006 C CA . GLU A 1 93 ? 27.285 9.370 12.954 1.00 39.84 108 GLU A CA 1
ATOM 1007 C C . GLU A 1 93 ? 27.910 10.350 11.975 1.00 37.17 108 GLU A C 1
ATOM 1008 O O . GLU A 1 93 ? 28.911 11.003 12.284 1.00 38.29 108 GLU A O 1
ATOM 1020 N N . PRO A 1 94 ? 27.345 10.483 10.777 1.00 35.06 109 PRO A N 1
ATOM 1021 C CA . PRO A 1 94 ? 27.925 11.409 9.793 1.00 39.24 109 PRO A CA 1
ATOM 1022 C C . PRO A 1 94 ? 27.851 12.842 10.295 1.00 35.80 109 PRO A C 1
ATOM 1023 O O . PRO A 1 94 ? 26.774 13.357 10.600 1.00 40.02 109 PRO A O 1
ATOM 1034 N N . GLY A 1 95 ? 29.015 13.477 10.404 1.00 30.19 110 GLY A N 1
ATOM 1035 C CA . GLY A 1 95 ? 29.077 14.853 10.851 1.00 27.60 110 GLY A CA 1
ATOM 1036 C C . GLY A 1 95 ? 28.897 15.054 12.337 1.00 26.05 110 GLY A C 1
ATOM 1037 O O . GLY A 1 95 ? 28.624 16.178 12.767 1.00 24.36 110 GLY A O 1
ATOM 1041 N N . GLY A 1 96 ? 29.030 13.998 13.137 1.00 30.35 111 GLY A N 1
ATOM 1042 C CA . GLY A 1 96 ? 28.907 14.112 14.570 1.00 36.13 111 GLY A CA 1
ATOM 1043 C C . GLY A 1 96 ? 27.594 13.553 15.076 1.00 42.34 111 GLY A C 1
ATOM 1044 O O . GLY A 1 96 ? 26.775 13.035 14.310 1.00 44.29 111 GLY A O 1
ATOM 1048 N N . PRO A 1 97 ? 27.367 13.650 16.386 1.00 37.27 112 PRO A N 1
ATOM 1049 C CA . PRO A 1 97 ? 26.118 13.133 16.956 1.00 35.47 112 PRO A CA 1
ATOM 1050 C C . PRO A 1 97 ? 24.901 13.737 16.272 1.00 38.02 112 PRO A C 1
ATOM 1051 O O . PRO A 1 97 ? 24.894 14.911 15.894 1.00 38.65 112 PRO A O 1
ATOM 1062 N N . GLY A 1 98 ? 23.865 12.917 16.114 1.00 41.10 113 GLY A N 1
ATOM 1063 C CA . GLY A 1 98 ? 22.654 13.343 15.446 1.00 52.56 113 GLY A CA 1
ATOM 1064 C C . GLY A 1 98 ? 22.724 13.331 13.936 1.00 49.80 113 GLY A C 1
ATOM 1065 O O . GLY A 1 98 ? 21.836 13.893 13.286 1.00 51.98 113 GLY A O 1
ATOM 1069 N N . GLY A 1 99 ? 23.749 12.704 13.356 1.00 42.84 114 GLY A N 1
ATOM 1070 C CA . GLY A 1 99 ? 23.878 12.706 11.907 1.00 43.93 114 GLY A CA 1
ATOM 1071 C C . GLY A 1 99 ? 22.778 11.917 11.222 1.00 46.45 114 GLY A C 1
ATOM 1072 O O . GLY A 1 99 ? 22.175 12.383 10.252 1.00 47.01 114 GLY A O 1
ATOM 1076 N N . CYS A 1 100 ? 22.499 10.712 11.720 1.00 46.13 115 CYS A N 1
ATOM 1077 C CA . CYS A 1 100 ? 21.459 9.893 11.107 1.00 56.75 115 CYS A CA 1
ATOM 1078 C C . CYS A 1 100 ? 20.084 10.511 11.317 1.00 56.08 115 CYS A C 1
ATOM 1079 O O . CYS A 1 100 ? 19.221 10.439 10.434 1.00 58.72 115 CYS A O 1
ATOM 1086 N N . SER A 1 101 ? 19.861 11.119 12.485 1.00 53.77 116 SER A N 1
ATOM 1087 C CA . SER A 1 101 ? 18.569 11.733 12.768 1.00 49.99 116 SER A CA 1
ATOM 1088 C C . SER A 1 101 ? 18.244 12.836 11.772 1.00 50.66 116 SER A C 1
ATOM 1089 O O . SER A 1 101 ? 17.069 13.071 11.469 1.00 56.09 116 SER A O 1
ATOM 1097 N N . GLN A 1 102 ? 19.263 13.517 11.252 1.00 52.60 117 GLN A N 1
ATOM 1098 C CA . GLN A 1 102 ? 19.075 14.578 10.275 1.00 49.33 117 GLN A CA 1
ATOM 1099 C C . GLN A 1 102 ? 19.335 14.116 8.849 1.00 47.99 117 GLN A C 1
ATOM 1100 O O . GLN A 1 102 ? 19.426 14.951 7.944 1.00 49.56 117 GLN A O 1
ATOM 1114 N N . LYS A 1 103 ? 19.452 12.809 8.630 1.00 42.52 11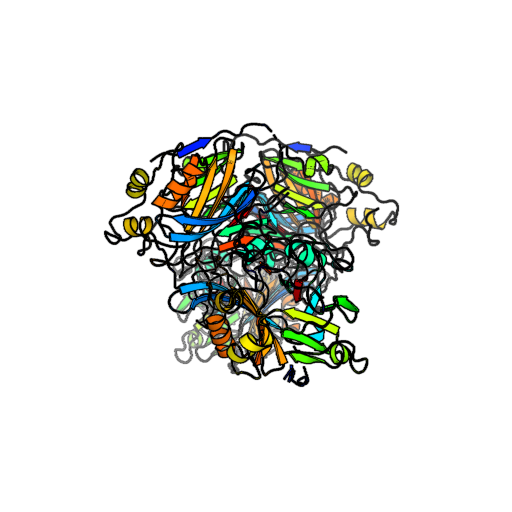8 LYS A N 1
ATOM 1115 C CA . LYS A 1 103 ? 19.669 12.260 7.297 1.00 46.36 118 LYS A CA 1
ATOM 1116 C C . LYS A 1 103 ? 20.866 12.939 6.640 1.00 38.46 118 LYS A C 1
ATOM 1117 O O . LYS A 1 103 ? 20.793 13.474 5.532 1.00 27.15 118 LYS A O 1
ATOM 1136 N N . ARG A 1 104 ? 21.983 12.913 7.358 1.00 48.77 119 ARG A N 1
ATOM 1137 C CA . ARG A 1 104 ? 23.217 13.576 6.969 1.00 45.91 119 ARG A CA 1
ATOM 1138 C C . ARG A 1 104 ? 24.186 12.588 6.330 1.00 46.52 119 ARG A C 1
ATOM 1139 O O . ARG A 1 104 ? 24.133 11.382 6.586 1.00 41.88 119 ARG A O 1
ATOM 1160 N N . ARG A 1 105 ? 25.075 13.116 5.491 1.00 41.38 120 ARG A N 1
ATOM 1161 C CA . ARG A 1 105 ? 26.120 12.329 4.849 1.00 32.77 120 ARG A CA 1
ATOM 1162 C C . ARG A 1 105 ? 27.422 13.111 4.899 1.00 27.82 120 ARG A C 1
ATOM 1163 O O . ARG A 1 105 ? 27.458 14.280 4.504 1.00 33.03 120 ARG A O 1
ATOM 1184 N N . ALA A 1 106 ? 28.485 12.469 5.379 1.00 29.36 121 ALA A N 1
ATOM 1185 C CA . ALA A 1 106 ? 29.776 13.124 5.522 1.00 33.94 121 ALA A CA 1
ATOM 1186 C C . ALA A 1 106 ? 30.886 12.136 5.199 1.00 27.84 121 ALA A C 1
ATOM 1187 O O . ALA A 1 106 ? 30.718 10.921 5.324 1.00 31.46 121 ALA A O 1
ATOM 1194 N N . THR A 1 107 ? 32.030 12.679 4.786 1.00 29.63 122 THR A N 1
ATOM 1195 C CA . THR A 1 107 ? 33.177 11.850 4.449 1.00 29.25 122 THR A CA 1
ATOM 1196 C C . THR A 1 107 ? 33.832 11.308 5.713 1.00 26.57 122 THR A C 1
ATOM 1197 O O . THR A 1 107 ? 33.783 11.924 6.781 1.00 37.39 122 THR A O 1
ATOM 1208 N N . VAL A 1 108 ? 34.456 10.137 5.578 1.00 27.03 123 VAL A N 1
ATOM 1209 C CA . VAL A 1 108 ? 35.116 9.518 6.722 1.00 26.63 123 VAL A CA 1
ATOM 1210 C C . VAL A 1 108 ? 36.134 10.477 7.325 1.00 34.32 123 VAL A C 1
ATOM 1211 O O . VAL A 1 108 ? 36.279 10.561 8.551 1.00 36.14 123 VAL A O 1
ATOM 1224 N N . GLU A 1 109 ? 36.849 11.220 6.478 1.00 28.01 124 GLU A N 1
ATOM 1225 C CA . GLU A 1 109 ? 37.834 12.173 6.981 1.00 24.27 124 GLU A CA 1
ATOM 1226 C C . GLU A 1 109 ? 37.166 13.246 7.831 1.00 32.95 124 GLU A C 1
ATOM 1227 O O . GLU A 1 109 ? 37.603 13.531 8.952 1.00 28.44 124 GLU A O 1
ATOM 1239 N N . GLU A 1 110 ? 36.099 13.854 7.309 1.00 34.04 125 GLU A N 1
ATOM 1240 C CA . GLU A 1 110 ? 35.403 14.895 8.058 1.00 35.84 125 GLU A CA 1
ATOM 1241 C C . GLU A 1 110 ? 34.932 14.369 9.407 1.00 29.60 125 GLU A C 1
ATOM 1242 O O . GLU A 1 110 ? 35.143 15.007 10.446 1.00 34.31 125 GLU A O 1
ATOM 1254 N N . THR A 1 111 ? 34.295 13.197 9.412 1.00 17.39 126 THR A N 1
ATOM 1255 C CA . THR A 1 111 ? 33.802 12.633 10.663 1.00 29.87 126 THR A CA 1
ATOM 1256 C C . THR A 1 111 ? 34.952 12.185 11.556 1.00 31.62 126 THR A C 1
ATOM 1257 O O . THR A 1 111 ? 34.895 12.348 12.780 1.00 26.45 126 THR A O 1
ATOM 1268 N N . ALA A 1 112 ? 36.004 11.615 10.964 1.00 32.96 127 ALA A N 1
ATOM 1269 C CA . ALA A 1 112 ? 37.128 11.137 11.763 1.00 31.04 127 ALA A CA 1
ATOM 1270 C C . ALA A 1 112 ? 37.964 12.294 12.293 1.00 24.23 127 ALA A C 1
ATOM 1271 O O . ALA A 1 112 ? 38.375 12.286 13.459 1.00 33.45 127 ALA A O 1
ATOM 1278 N N . GLN A 1 113 ? 38.227 13.298 11.454 1.00 22.74 128 GLN A N 1
ATOM 1279 C CA . GLN A 1 113 ? 39.012 14.444 11.901 1.00 26.05 128 GLN A CA 1
ATOM 1280 C C . GLN A 1 113 ? 38.343 15.144 13.076 1.00 25.71 128 GLN A C 1
ATOM 1281 O O . GLN A 1 113 ? 39.016 15.562 14.025 1.00 31.45 128 GLN A O 1
ATOM 1295 N N . ALA A 1 114 ? 37.015 15.275 13.035 1.00 21.53 129 ALA A N 1
ATOM 1296 C CA . ALA A 1 114 ? 36.305 15.928 14.128 1.00 24.39 129 ALA A CA 1
ATOM 1297 C C . ALA A 1 114 ? 36.312 15.080 15.393 1.00 28.47 129 ALA A C 1
ATOM 1298 O O . ALA A 1 114 ? 36.341 15.625 16.502 1.00 33.83 129 ALA A O 1
ATOM 1305 N N . ALA A 1 115 ? 36.287 13.757 15.252 1.00 24.24 130 ALA A N 1
ATOM 1306 C CA . ALA A 1 115 ? 36.283 12.852 16.393 1.00 18.01 130 ALA A CA 1
ATOM 1307 C C . ALA A 1 115 ? 37.682 12.475 16.861 1.00 24.42 130 ALA A C 1
ATOM 1308 O O . ALA A 1 115 ? 37.811 11.757 17.859 1.00 31.96 130 ALA A O 1
ATOM 1315 N N . ALA A 1 116 ? 38.726 12.944 16.180 1.00 29.17 131 ALA A N 1
ATOM 1316 C CA . ALA A 1 116 ? 40.109 12.654 16.552 1.00 35.74 131 ALA A CA 1
ATOM 1317 C C . ALA A 1 116 ? 40.338 11.146 16.665 1.00 41.31 131 ALA A C 1
ATOM 1318 O O . ALA A 1 116 ? 40.746 10.620 17.703 1.00 41.37 131 ALA A O 1
ATOM 1325 N N . CYS A 1 117 ? 40.065 10.453 15.562 1.00 32.66 132 CYS A N 1
ATOM 1326 C CA . CYS A 1 117 ? 40.199 9.004 15.496 1.00 29.73 132 CYS A CA 1
ATOM 1327 C C . CYS A 1 117 ? 41.577 8.643 14.957 1.00 28.67 132 CYS A C 1
ATOM 1328 O O . CYS A 1 117 ? 42.025 9.212 13.956 1.00 28.60 132 CYS A O 1
ATOM 1335 N N . ARG A 1 118 ? 42.252 7.705 15.627 1.00 25.38 133 ARG A N 1
ATOM 1336 C CA . ARG A 1 118 ? 43.540 7.236 15.127 1.00 21.38 133 ARG A CA 1
ATOM 1337 C C . ARG A 1 118 ? 43.357 6.544 13.783 1.00 17.89 133 ARG A C 1
ATOM 1338 O O . ARG A 1 118 ? 44.096 6.798 12.825 1.00 22.54 133 ARG A O 1
ATOM 1359 N N . ILE A 1 119 ? 42.367 5.655 13.706 1.00 24.33 134 ILE A N 1
ATOM 1360 C CA . ILE A 1 119 ? 42.066 4.859 12.523 1.00 22.75 134 ILE A CA 1
ATOM 1361 C C . ILE A 1 119 ? 40.561 4.902 12.312 1.00 23.77 134 ILE A C 1
ATOM 1362 O O . ILE A 1 119 ? 39.794 4.686 13.257 1.00 25.23 134 ILE A O 1
ATOM 1378 N N . ALA A 1 120 ? 40.134 5.184 11.084 1.00 18.73 135 ALA A N 1
ATOM 1379 C CA . ALA A 1 120 ? 38.710 5.291 10.809 1.00 29.65 135 ALA A CA 1
ATOM 1380 C C . ALA A 1 120 ? 38.412 4.796 9.402 1.00 28.02 135 ALA A C 1
ATOM 1381 O O . ALA A 1 120 ? 39.227 4.940 8.488 1.00 25.50 135 ALA A O 1
ATOM 1388 N N . GLN A 1 121 ? 37.230 4.200 9.248 1.00 29.50 136 GLN A N 1
ATOM 1389 C CA . GLN A 1 121 ? 36.748 3.740 7.955 1.00 28.52 136 GLN A CA 1
ATOM 1390 C C . GLN A 1 121 ? 35.226 3.749 7.975 1.00 32.73 136 GLN A C 1
ATOM 1391 O O . GLN A 1 121 ? 34.601 3.732 9.038 1.00 32.09 136 GLN A O 1
ATOM 1405 N N . ASN A 1 122 ? 34.635 3.770 6.779 1.00 32.96 137 ASN A N 1
ATOM 1406 C CA . ASN A 1 122 ? 33.184 3.806 6.639 1.00 32.18 137 ASN A CA 1
ATOM 1407 C C . ASN A 1 122 ? 32.524 2.675 7.416 1.00 32.30 137 ASN A C 1
ATOM 1408 O O . ASN A 1 122 ? 33.179 1.684 7.756 1.00 41.10 137 ASN A O 1
ATOM 1419 N N . GLY A 1 123 ? 31.228 2.809 7.691 1.00 31.53 138 GLY A N 1
ATOM 1420 C CA . GLY A 1 123 ? 30.517 1.816 8.471 1.00 36.68 138 GLY A CA 1
ATOM 1421 C C . GLY A 1 123 ? 29.298 1.240 7.779 1.00 43.31 138 GLY A C 1
ATOM 1422 O O . GLY A 1 123 ? 29.390 0.730 6.658 1.00 37.60 138 GLY A O 1
ATOM 1426 N N . GLY A 1 124 ? 28.145 1.325 8.439 1.00 52.37 139 GLY A N 1
ATOM 1427 C CA . GLY A 1 124 ? 26.929 0.715 7.940 1.00 52.89 139 GLY A CA 1
ATOM 1428 C C . GLY A 1 124 ? 26.466 1.230 6.593 1.00 47.94 139 GLY A C 1
ATOM 1429 O O . GLY A 1 124 ? 27.072 2.140 6.017 1.00 40.23 139 GLY A O 1
ATOM 1433 N N . PHE A 1 125 ? 25.386 0.645 6.084 1.00 51.51 140 PHE A N 1
ATOM 1434 C CA . PHE A 1 125 ? 24.812 1.036 4.807 1.00 53.16 140 PHE A CA 1
ATOM 1435 C C . PHE A 1 125 ? 23.810 2.170 5.005 1.00 57.34 140 PHE A C 1
ATOM 1436 O O . PHE A 1 125 ? 23.455 2.535 6.128 1.00 55.71 140 PHE A O 1
ATOM 1453 N N . PHE A 1 126 ? 23.348 2.731 3.890 1.00 52.56 141 PHE A N 1
ATOM 1454 C CA . PHE A 1 126 ? 22.425 3.856 3.938 1.00 44.44 141 PHE A CA 1
ATOM 1455 C C . PHE A 1 126 ? 21.773 4.021 2.574 1.00 50.05 141 PHE A C 1
ATOM 1456 O O . PHE A 1 126 ? 22.132 3.350 1.603 1.00 51.28 141 PHE A O 1
ATOM 1473 N N . ARG A 1 127 ? 20.800 4.927 2.518 1.00 54.71 142 ARG A N 1
ATOM 1474 C CA . ARG A 1 127 ? 20.158 5.314 1.268 1.00 45.72 142 ARG A CA 1
ATOM 1475 C C . ARG A 1 127 ? 20.890 6.538 0.730 1.00 51.88 142 ARG A C 1
ATOM 1476 O O . ARG A 1 127 ? 20.945 7.575 1.399 1.00 59.81 142 ARG A O 1
ATOM 1497 N N . MET A 1 128 ? 21.445 6.418 -0.476 1.00 44.73 143 MET A N 1
ATOM 1498 C CA . MET A 1 128 ? 22.309 7.472 -0.999 1.00 47.99 143 MET A CA 1
ATOM 1499 C C . MET A 1 128 ? 21.557 8.789 -1.148 1.00 49.98 143 MET A C 1
ATOM 1500 O O . MET A 1 128 ? 22.052 9.849 -0.746 1.00 42.98 143 MET A O 1
ATOM 1514 N N . ASN A 1 129 ? 20.355 8.743 -1.721 1.00 58.11 144 ASN A N 1
ATOM 1515 C CA . ASN A 1 129 ? 19.626 9.977 -2.001 1.00 63.19 144 ASN A CA 1
ATOM 1516 C C . ASN A 1 129 ? 19.110 10.630 -0.724 1.00 53.85 144 ASN A C 1
ATOM 1517 O O . ASN A 1 129 ? 19.241 11.847 -0.553 1.00 54.29 144 ASN A O 1
ATOM 1528 N N . THR A 1 130 ? 18.524 9.851 0.186 1.00 50.57 145 THR A N 1
ATOM 1529 C CA . THR A 1 130 ? 17.971 10.445 1.398 1.00 65.01 145 THR A CA 1
ATOM 1530 C C . THR A 1 130 ? 19.035 10.585 2.483 1.00 55.67 145 THR A C 1
ATOM 1531 O O . THR A 1 130 ? 19.160 11.648 3.098 1.00 49.32 145 THR A O 1
ATOM 1542 N N . GLY A 1 131 ? 19.800 9.525 2.735 1.00 54.41 146 GLY A N 1
ATOM 1543 C CA . GLY A 1 131 ? 20.890 9.562 3.686 1.00 51.37 146 GLY A CA 1
ATOM 1544 C C . GLY A 1 131 ? 20.595 9.034 5.073 1.00 56.59 146 GLY A C 1
ATOM 1545 O O . GLY A 1 131 ? 21.476 9.111 5.938 1.00 66.11 146 GLY A O 1
ATOM 1549 N N . GLU A 1 132 ? 19.404 8.501 5.324 1.00 57.39 147 GLU A N 1
ATOM 1550 C CA . GLU A 1 132 ? 19.115 7.983 6.653 1.00 69.56 147 GLU A CA 1
ATOM 1551 C C . GLU A 1 132 ? 19.897 6.693 6.877 1.00 71.94 147 GLU A C 1
ATOM 1552 O O . GLU A 1 132 ? 20.255 5.985 5.932 1.00 61.30 147 GLU A O 1
ATOM 1564 N N . CYS A 1 133 ? 20.165 6.391 8.143 1.00 71.83 148 CYS A N 1
ATOM 1565 C CA . CYS A 1 133 ? 20.900 5.189 8.509 1.00 68.36 148 CYS A CA 1
ATOM 1566 C C . CYS A 1 133 ? 19.926 4.033 8.705 1.00 69.28 148 CYS A C 1
ATOM 1567 O O . CYS A 1 133 ? 18.995 4.124 9.512 1.00 55.84 148 CYS A O 1
ATOM 1574 N N . LEU A 1 134 ? 20.149 2.953 7.963 1.00 68.61 149 LEU A N 1
ATOM 1575 C CA . LEU A 1 134 ? 19.279 1.786 7.962 1.00 60.06 149 LEU A CA 1
ATOM 1576 C C . LEU A 1 134 ? 19.835 0.722 8.899 1.00 56.47 149 LEU A C 1
ATOM 1577 O O . LEU A 1 134 ? 21.052 0.540 8.995 1.00 64.94 149 LEU A O 1
ATOM 1593 N N . GLY A 1 135 ? 18.939 0.024 9.589 1.00 56.74 150 GLY A N 1
ATOM 1594 C CA . GLY A 1 135 ? 19.328 -1.044 10.484 1.00 57.00 150 GLY A CA 1
ATOM 1595 C C . GLY A 1 135 ? 19.653 -0.543 11.879 1.00 48.82 150 GLY A C 1
ATOM 1596 O O . GLY A 1 135 ? 19.767 0.655 12.141 1.00 48.36 150 GLY A O 1
ATOM 1600 N N . ASN A 1 136 ? 19.802 -1.495 12.797 1.00 42.56 151 ASN A N 1
ATOM 1601 C CA . ASN A 1 136 ? 20.116 -1.142 14.174 1.00 47.67 151 ASN A CA 1
ATOM 1602 C C . ASN A 1 136 ? 21.484 -0.477 14.257 1.00 58.35 151 ASN A C 1
ATOM 1603 O O . ASN A 1 136 ? 22.445 -0.905 13.612 1.00 56.99 151 ASN A O 1
ATOM 1614 N N . VAL A 1 137 ? 21.562 0.579 15.061 1.00 54.29 152 VAL A N 1
ATOM 1615 C CA . VAL A 1 137 ? 22.795 1.335 15.257 1.00 40.33 152 VAL A CA 1
ATOM 1616 C C . VAL A 1 137 ? 22.801 1.852 16.687 1.00 40.18 152 VAL A C 1
ATOM 1617 O O . VAL A 1 137 ? 21.817 2.440 17.145 1.00 47.32 152 VAL A O 1
ATOM 1630 N N . VAL A 1 138 ? 23.908 1.633 17.393 1.00 34.39 153 VAL A N 1
ATOM 1631 C CA . VAL A 1 138 ? 24.087 2.131 18.751 1.00 31.99 153 VAL A CA 1
ATOM 1632 C C . VAL A 1 138 ? 25.419 2.862 18.813 1.00 37.61 153 VAL A C 1
ATOM 1633 O O . VAL A 1 138 ? 26.469 2.266 18.545 1.00 38.88 153 VAL A O 1
ATOM 1646 N N . SER A 1 139 ? 25.378 4.145 19.161 1.00 40.89 154 SER A N 1
ATOM 1647 C CA . SER A 1 139 ? 26.568 4.984 19.253 1.00 38.65 154 SER A CA 1
ATOM 1648 C C . SER A 1 139 ? 26.678 5.494 20.683 1.00 41.29 154 SER A C 1
ATOM 1649 O O . SER A 1 139 ? 25.925 6.386 21.088 1.00 47.26 154 SER A O 1
ATOM 1657 N N . ASP A 1 140 ? 27.615 4.929 21.443 1.00 46.26 155 ASP A N 1
ATOM 1658 C CA . ASP A 1 140 ? 27.857 5.350 22.821 1.00 51.43 155 ASP A CA 1
ATOM 1659 C C . ASP A 1 140 ? 26.628 5.107 23.692 1.00 51.19 155 ASP A C 1
ATOM 1660 O O . ASP A 1 140 ? 26.245 5.948 24.508 1.00 52.37 155 ASP A O 1
ATOM 1669 N N . GLY A 1 141 ? 26.001 3.946 23.515 1.00 44.84 156 GLY A N 1
ATOM 1670 C CA . GLY A 1 141 ? 24.846 3.583 24.309 1.00 50.56 156 GLY A CA 1
ATOM 1671 C C . GLY A 1 141 ? 23.541 4.178 23.839 1.00 40.13 156 GLY A C 1
ATOM 1672 O O . GLY A 1 141 ? 22.529 4.036 24.532 1.00 35.80 156 GLY A O 1
ATOM 1676 N N . ARG A 1 142 ? 23.526 4.832 22.681 1.00 36.81 157 ARG A N 1
ATOM 1677 C CA . ARG A 1 142 ? 22.347 5.516 22.165 1.00 40.94 157 ARG A CA 1
ATOM 1678 C C . ARG A 1 142 ? 21.924 4.870 20.856 1.00 37.84 157 ARG A C 1
ATOM 1679 O O . ARG A 1 142 ? 22.715 4.808 19.909 1.00 37.94 157 ARG A O 1
ATOM 1700 N N . ARG A 1 143 ? 20.677 4.405 20.797 1.00 29.98 158 ARG A N 1
ATOM 1701 C CA . ARG A 1 143 ? 20.142 3.860 19.556 1.00 34.43 158 ARG A CA 1
ATOM 1702 C C . ARG A 1 143 ? 19.839 4.992 18.585 1.00 43.22 158 ARG A C 1
ATOM 1703 O O . ARG A 1 143 ? 19.016 5.867 18.876 1.00 53.17 158 ARG A O 1
ATOM 1724 N N . VAL A 1 144 ? 20.494 4.967 17.429 1.00 37.19 159 VAL A N 1
ATOM 1725 C CA . VAL A 1 144 ? 20.315 5.996 16.422 1.00 40.20 159 VAL A CA 1
ATOM 1726 C C . VAL A 1 144 ? 19.482 5.504 15.243 1.00 45.47 159 VAL A C 1
ATOM 1727 O O . VAL A 1 144 ? 18.823 6.317 14.584 1.00 42.00 159 VAL A O 1
ATOM 1740 N N . SER A 1 145 ? 19.491 4.204 14.963 1.00 48.45 160 SER A N 1
ATOM 1741 C CA . SER A 1 145 ? 18.694 3.618 13.898 1.00 46.18 160 SER A CA 1
ATOM 1742 C C . SER A 1 145 ? 18.197 2.261 14.376 1.00 46.82 160 SER A C 1
ATOM 1743 O O . SER A 1 145 ? 18.793 1.635 15.256 1.00 43.44 160 SER A O 1
ATOM 1751 N N . SER A 1 146 ? 17.084 1.816 13.797 1.00 51.19 161 SER A N 1
ATOM 1752 C CA . SER A 1 146 ? 16.463 0.550 14.156 1.00 52.15 161 SER A CA 1
ATOM 1753 C C . SER A 1 146 ? 16.328 -0.330 12.921 1.00 56.02 161 SER A C 1
ATOM 1754 O O . SER A 1 146 ? 16.240 0.163 11.793 1.00 52.47 161 SER A O 1
ATOM 1762 N N . SER A 1 147 ? 16.316 -1.646 13.146 1.00 58.07 162 SER A N 1
ATOM 1763 C CA . SER A 1 147 ? 16.204 -2.577 12.028 1.00 59.51 162 SER A CA 1
ATOM 1764 C C . SER A 1 147 ? 14.798 -2.599 11.444 1.00 62.24 162 SER A C 1
ATOM 1765 O O . SER A 1 147 ? 14.634 -2.837 10.242 1.00 60.73 162 SER A O 1
ATOM 1773 N N . GLY A 1 148 ? 13.780 -2.353 12.264 1.00 60.33 163 GLY A N 1
ATOM 1774 C CA . GLY A 1 148 ? 12.415 -2.310 11.777 1.00 62.10 163 GLY A CA 1
ATOM 1775 C C . GLY A 1 148 ? 11.922 -3.649 11.268 1.00 66.95 163 GLY A C 1
ATOM 1776 O O . GLY A 1 148 ? 11.325 -3.721 10.189 1.00 57.82 163 GLY A O 1
ATOM 1780 N N . GLY A 1 149 ? 12.159 -4.718 12.029 1.00 76.87 164 GLY A N 1
ATOM 1781 C CA . GLY A 1 149 ? 11.724 -6.042 11.640 1.00 68.68 164 GLY A CA 1
ATOM 1782 C C . GLY A 1 149 ? 12.679 -6.786 10.731 1.00 63.45 164 GLY A C 1
ATOM 1783 O O . GLY A 1 149 ? 12.528 -8.003 10.563 1.00 58.31 164 GLY A O 1
ATOM 1787 N N . LEU A 1 150 ? 13.653 -6.098 10.142 1.00 66.06 165 LEU A N 1
ATOM 1788 C CA . LEU A 1 150 ? 14.630 -6.732 9.271 1.00 63.42 165 LEU A CA 1
ATOM 1789 C C . LEU A 1 150 ? 15.766 -7.339 10.085 1.00 65.92 165 LEU A C 1
ATOM 1790 O O . LEU A 1 150 ? 16.074 -6.890 11.193 1.00 67.95 165 LEU A O 1
ATOM 1806 N N . GLN A 1 151 ? 16.390 -8.376 9.525 1.00 59.57 166 GLN A N 1
ATOM 1807 C CA . GLN A 1 151 ? 17.420 -9.142 10.220 1.00 62.54 166 GLN A CA 1
ATOM 1808 C C . GLN A 1 151 ? 18.650 -9.239 9.328 1.00 64.25 166 GLN A C 1
ATOM 1809 O O . GLN A 1 151 ? 18.613 -9.902 8.286 1.00 62.40 166 GLN A O 1
ATOM 1823 N N . ASN A 1 152 ? 19.736 -8.584 9.736 1.00 60.18 167 ASN A N 1
ATOM 1824 C CA . ASN A 1 152 ? 21.016 -8.653 9.044 1.00 52.85 167 ASN A CA 1
ATOM 1825 C C . ASN A 1 152 ? 22.124 -8.892 10.064 1.00 54.38 167 ASN A C 1
ATOM 1826 O O . ASN A 1 152 ? 21.890 -8.920 11.276 1.00 54.67 167 ASN A O 1
ATOM 1837 N N . ALA A 1 153 ? 23.344 -9.060 9.561 1.00 50.68 168 ALA A N 1
ATOM 1838 C CA . ALA A 1 153 ? 24.495 -9.272 10.427 1.00 55.25 168 ALA A CA 1
ATOM 1839 C C . ALA A 1 153 ? 24.823 -7.999 11.197 1.00 53.16 168 ALA A C 1
ATOM 1840 O O . ALA A 1 153 ? 24.797 -6.896 10.644 1.00 52.77 168 ALA A O 1
ATOM 1847 N N . GLN A 1 154 ? 25.131 -8.155 12.483 1.00 59.51 169 GLN A N 1
ATOM 1848 C CA . GLN A 1 154 ? 25.400 -7.022 13.356 1.00 53.47 169 GLN A CA 1
ATOM 1849 C C . GLN A 1 154 ? 26.576 -7.348 14.264 1.00 57.51 169 GLN A C 1
ATOM 1850 O O . GLN A 1 154 ? 26.738 -8.492 14.697 1.00 68.11 169 GLN A O 1
ATOM 1864 N N . PHE A 1 155 ? 27.396 -6.335 14.546 1.00 57.32 170 PHE A N 1
ATOM 1865 C CA . PHE A 1 155 ? 28.536 -6.467 15.446 1.00 57.10 170 PHE A CA 1
ATOM 1866 C C . PHE A 1 155 ? 28.464 -5.366 16.492 1.00 47.68 170 PHE A C 1
ATOM 1867 O O . PHE A 1 155 ? 28.412 -4.181 16.146 1.00 56.76 170 PHE A O 1
ATOM 1884 N N . GLY A 1 156 ? 28.471 -5.757 17.766 1.00 40.42 171 GLY A N 1
ATOM 1885 C CA . GLY A 1 156 ? 28.358 -4.804 18.849 1.00 47.41 171 GLY A CA 1
ATOM 1886 C C . GLY A 1 156 ? 29.101 -5.283 20.077 1.00 52.58 171 GLY A C 1
ATOM 1887 O O . GLY A 1 156 ? 29.517 -6.441 20.172 1.00 50.35 171 GLY A O 1
ATOM 1891 N N . ILE A 1 157 ? 29.263 -4.364 21.025 1.00 46.60 172 ILE A N 1
ATOM 1892 C CA . ILE A 1 157 ? 29.940 -4.632 22.286 1.00 56.69 172 ILE A CA 1
ATOM 1893 C C . ILE A 1 157 ? 29.001 -4.257 23.423 1.00 51.64 172 ILE A C 1
ATOM 1894 O O . ILE A 1 157 ? 28.285 -3.253 23.344 1.00 52.86 172 ILE A O 1
ATOM 1910 N N . ARG A 1 158 ? 29.011 -5.062 24.479 1.00 46.28 173 ARG A N 1
ATOM 1911 C CA . ARG A 1 158 ? 28.184 -4.833 25.652 1.00 52.61 173 ARG A CA 1
ATOM 1912 C C . ARG A 1 158 ? 29.012 -4.222 26.776 1.00 58.71 173 ARG A C 1
ATOM 1913 O O . ARG A 1 158 ? 30.242 -4.309 26.797 1.00 60.28 173 ARG A O 1
ATOM 1934 N N . ARG A 1 159 ? 28.306 -3.594 27.719 1.00 52.92 174 ARG A N 1
ATOM 1935 C CA . ARG A 1 159 ? 28.976 -2.833 28.769 1.00 60.22 174 ARG A CA 1
ATOM 1936 C C . ARG A 1 159 ? 29.951 -3.696 29.558 1.00 58.86 174 ARG A C 1
ATOM 1937 O O . ARG A 1 159 ? 30.987 -3.199 30.015 1.00 46.66 174 ARG A O 1
ATOM 1958 N N . ASP A 1 160 ? 29.636 -4.980 29.743 1.00 58.00 175 ASP A N 1
ATOM 1959 C CA . ASP A 1 160 ? 30.529 -5.861 30.484 1.00 62.85 175 ASP A CA 1
ATOM 1960 C C . ASP A 1 160 ? 31.844 -6.104 29.752 1.00 58.13 175 ASP A C 1
ATOM 1961 O O . ASP A 1 160 ? 32.808 -6.563 30.374 1.00 53.63 175 ASP A O 1
ATOM 1970 N N . GLY A 1 161 ? 31.905 -5.811 28.453 1.00 53.94 176 GLY A N 1
ATOM 1971 C CA . GLY A 1 161 ? 33.099 -6.028 27.658 1.00 50.53 176 GLY A CA 1
ATOM 1972 C C . GLY A 1 161 ? 33.009 -7.177 26.678 1.00 52.66 176 GLY A C 1
ATOM 1973 O O . GLY A 1 161 ? 34.002 -7.468 26.001 1.00 50.75 176 GLY A O 1
ATOM 1977 N N . THR A 1 162 ? 31.856 -7.829 26.564 1.00 58.71 177 THR A N 1
ATOM 1978 C CA . THR A 1 162 ? 31.706 -8.975 25.677 1.00 61.81 177 THR A CA 1
ATOM 1979 C C . THR A 1 162 ? 31.542 -8.511 24.236 1.00 59.23 177 THR A C 1
ATOM 1980 O O . THR A 1 162 ? 30.770 -7.588 23.955 1.00 59.56 177 THR A O 1
ATOM 1991 N N . LEU A 1 163 ? 32.263 -9.157 23.322 1.00 52.20 178 LEU A N 1
ATOM 1992 C CA . LEU A 1 163 ? 32.179 -8.840 21.902 1.00 52.26 178 LEU A CA 1
ATOM 1993 C C . LEU A 1 163 ? 31.150 -9.762 21.260 1.00 55.82 178 LEU A C 1
ATOM 1994 O O . LEU A 1 163 ? 31.306 -10.988 21.285 1.00 61.61 178 LEU A O 1
ATOM 2010 N N . VAL A 1 164 ? 30.110 -9.170 20.681 1.00 58.38 179 VAL A N 1
ATOM 2011 C CA . VAL A 1 164 ? 28.989 -9.914 20.124 1.00 56.20 179 VAL A CA 1
ATOM 2012 C C . VAL A 1 164 ? 28.993 -9.780 18.609 1.00 52.88 179 VAL A C 1
ATOM 2013 O O . VAL A 1 164 ? 29.370 -8.742 18.052 1.00 49.35 179 VAL A O 1
ATOM 2026 N N . THR A 1 165 ? 28.569 -10.851 17.943 1.00 66.12 180 THR A N 1
ATOM 2027 C CA . THR A 1 165 ? 28.448 -10.868 16.494 1.00 66.97 180 THR A CA 1
ATOM 2028 C C . THR A 1 165 ? 27.279 -11.765 16.117 1.00 67.36 180 THR A C 1
ATOM 2029 O O . THR A 1 165 ? 26.969 -12.730 16.821 1.00 66.00 180 THR A O 1
ATOM 2040 N N . GLY A 1 166 ? 26.628 -11.433 15.000 1.00 69.11 181 GLY A N 1
ATOM 2041 C CA . GLY A 1 166 ? 25.546 -12.233 14.460 1.00 67.85 181 GLY A CA 1
ATOM 2042 C C . GLY A 1 166 ? 24.237 -11.456 14.424 1.00 67.66 181 GLY A C 1
ATOM 2043 O O . GLY A 1 166 ? 24.217 -10.259 14.118 1.00 65.17 181 GLY A O 1
ATOM 2047 N N . TYR A 1 167 ? 23.148 -12.153 14.742 1.00 67.43 182 TYR A N 1
ATOM 2048 C CA . TYR A 1 167 ? 21.801 -11.605 14.678 1.00 61.41 182 TYR A CA 1
ATOM 2049 C C . TYR A 1 167 ? 21.193 -11.500 16.069 1.00 67.48 182 TYR A C 1
ATOM 2050 O O . TYR A 1 167 ? 21.340 -12.408 16.893 1.00 70.30 182 TYR A O 1
ATOM 2068 N N . LEU A 1 168 ? 20.506 -10.389 16.321 1.00 62.44 183 LEU A N 1
ATOM 2069 C CA . LEU A 1 168 ? 19.832 -10.162 17.589 1.00 58.60 183 LEU A CA 1
ATOM 2070 C C . LEU A 1 168 ? 18.444 -9.607 17.311 1.00 58.39 183 LEU A C 1
ATOM 2071 O O . LEU A 1 168 ? 18.228 -8.901 16.321 1.00 63.95 183 LEU A O 1
ATOM 2087 N N . SER A 1 169 ? 17.507 -9.932 18.192 1.00 54.96 184 SER A N 1
ATOM 2088 C CA . SER A 1 169 ? 16.169 -9.369 18.127 1.00 52.54 184 SER A CA 1
ATOM 2089 C C . SER A 1 169 ? 16.143 -8.047 18.881 1.00 48.90 184 SER A C 1
ATOM 2090 O O . SER A 1 169 ? 16.930 -7.824 19.805 1.00 49.98 184 SER A O 1
ATOM 2098 N N . GLU A 1 170 ? 15.223 -7.166 18.482 1.00 56.69 185 GLU A N 1
ATOM 2099 C CA . GLU A 1 170 ? 15.163 -5.856 19.118 1.00 56.57 185 GLU A CA 1
ATOM 2100 C C . GLU A 1 170 ? 14.918 -5.976 20.614 1.00 46.33 185 GLU A C 1
ATOM 2101 O O . GLU A 1 170 ? 15.231 -5.044 21.363 1.00 47.81 185 GLU A O 1
ATOM 2113 N N . GLU A 1 171 ? 14.362 -7.103 21.063 1.00 53.60 186 GLU A N 1
ATOM 2114 C CA . GLU A 1 171 ? 14.206 -7.334 22.494 1.00 66.05 186 GLU A CA 1
ATOM 2115 C C . GLU A 1 171 ? 15.565 -7.444 23.173 1.00 51.30 186 GLU A C 1
ATOM 2116 O O . GLU A 1 171 ? 15.785 -6.856 24.238 1.00 50.34 186 GLU A O 1
ATOM 2128 N N . GLU A 1 172 ? 16.491 -8.193 22.568 1.00 49.91 187 GLU A N 1
ATOM 2129 C CA . GLU A 1 172 ? 17.837 -8.299 23.120 1.00 51.83 187 GLU A CA 1
ATOM 2130 C C . GLU A 1 172 ? 18.609 -7.000 22.928 1.00 50.37 187 GLU A C 1
ATOM 2131 O O . GLU A 1 172 ? 19.389 -6.597 23.799 1.00 40.89 187 GLU A O 1
ATOM 2143 N N . VAL A 1 173 ? 18.400 -6.333 21.791 1.00 56.69 188 VAL A N 1
ATOM 2144 C CA . VAL A 1 173 ? 19.040 -5.045 21.540 1.00 55.97 188 VAL A CA 1
ATOM 2145 C C . VAL A 1 173 ? 18.686 -4.049 22.637 1.00 53.72 188 VAL A C 1
ATOM 2146 O O . VAL A 1 173 ? 19.529 -3.256 23.074 1.00 56.73 188 VAL A O 1
ATOM 2159 N N . LEU A 1 174 ? 17.438 -4.072 23.096 1.00 55.50 189 LEU A N 1
ATOM 2160 C CA . LEU A 1 174 ? 16.953 -3.130 24.095 1.00 54.64 189 LEU A CA 1
ATOM 2161 C C . LEU A 1 174 ? 17.199 -3.581 25.530 1.00 53.76 189 LEU A C 1
ATOM 2162 O O . LEU A 1 174 ? 16.760 -2.892 26.457 1.00 57.49 189 LEU A O 1
ATOM 2178 N N . ASP A 1 175 ? 17.873 -4.710 25.744 1.00 54.19 190 ASP A N 1
ATOM 2179 C CA . ASP A 1 175 ? 18.127 -5.162 27.106 1.00 56.89 190 ASP A CA 1
ATOM 2180 C C . ASP A 1 175 ? 18.871 -4.078 27.876 1.00 63.72 190 ASP A C 1
ATOM 2181 O O . ASP A 1 175 ? 19.835 -3.496 27.372 1.00 57.36 190 ASP A O 1
ATOM 2190 N N . THR A 1 176 ? 18.420 -3.806 29.101 1.00 67.66 191 THR A N 1
ATOM 2191 C CA . THR A 1 176 ? 19.069 -2.819 29.953 1.00 55.52 191 THR A CA 1
ATOM 2192 C C . THR A 1 176 ? 20.132 -3.414 30.869 1.00 63.07 191 THR A C 1
ATOM 2193 O O . THR A 1 176 ? 20.834 -2.657 31.547 1.00 63.61 191 THR A O 1
ATOM 2204 N N . GLU A 1 177 ? 20.267 -4.738 30.910 1.00 66.06 192 GLU A N 1
ATOM 2205 C CA . GLU A 1 177 ? 21.293 -5.404 31.706 1.00 62.28 192 GLU A CA 1
ATOM 2206 C C . GLU A 1 177 ? 22.442 -5.757 30.767 1.00 64.80 192 GLU A C 1
ATOM 2207 O O . GLU A 1 177 ? 22.291 -6.601 29.878 1.00 64.26 192 GLU A O 1
ATOM 2219 N N . ASN A 1 178 ? 23.584 -5.107 30.966 1.00 68.56 193 ASN A N 1
ATOM 2220 C CA . ASN A 1 178 ? 24.722 -5.223 30.064 1.00 65.84 193 ASN A CA 1
ATOM 2221 C C . ASN A 1 178 ? 24.294 -4.818 28.658 1.00 61.15 193 ASN A C 1
ATOM 2222 O O . ASN A 1 178 ? 24.425 -5.605 27.712 1.00 56.79 193 ASN A O 1
ATOM 2233 N N . PRO A 1 179 ? 23.780 -3.603 28.484 1.00 59.66 194 PRO A N 1
ATOM 2234 C CA . PRO A 1 179 ? 23.317 -3.174 27.161 1.00 56.50 194 PRO A CA 1
ATOM 2235 C C . PRO A 1 179 ? 24.471 -2.919 26.205 1.00 49.48 194 PRO A C 1
ATOM 2236 O O . PRO A 1 179 ? 25.631 -2.784 26.599 1.00 51.70 194 PRO A O 1
ATOM 2247 N N . PHE A 1 180 ? 24.131 -2.859 24.920 1.00 49.39 195 PHE A N 1
ATOM 2248 C CA . PHE A 1 180 ? 25.120 -2.526 23.905 1.00 45.91 195 PHE A CA 1
ATOM 2249 C C . PHE A 1 180 ? 25.567 -1.079 24.071 1.00 45.61 195 PHE A C 1
ATOM 2250 O O . PHE A 1 180 ? 24.755 -0.184 24.328 1.00 48.89 195 PHE A O 1
ATOM 2267 N N . VAL A 1 181 ? 26.868 -0.853 23.923 1.00 49.28 196 VAL A N 1
ATOM 2268 C CA . VAL A 1 181 ? 27.430 0.490 23.915 1.00 44.87 196 VAL A CA 1
ATOM 2269 C C . VAL A 1 181 ? 27.728 0.958 22.496 1.00 33.45 196 VAL A C 1
ATOM 2270 O O . VAL A 1 181 ? 27.552 2.134 22.179 1.00 36.47 196 VAL A O 1
ATOM 2283 N N . GLN A 1 182 ? 28.175 0.045 21.636 1.00 35.98 197 GLN A N 1
ATOM 2284 C CA . GLN A 1 182 ? 28.473 0.349 20.243 1.00 37.97 197 GLN A CA 1
ATOM 2285 C C . GLN A 1 182 ? 27.966 -0.807 19.396 1.00 40.55 197 GLN A C 1
ATOM 2286 O O . GLN A 1 182 ? 28.223 -1.970 19.721 1.00 43.67 197 GLN A O 1
ATOM 2300 N N . LEU A 1 183 ? 27.244 -0.493 18.322 1.00 37.09 198 LEU A N 1
ATOM 2301 C CA . LEU A 1 183 ? 26.670 -1.528 17.474 1.00 36.34 198 LEU A CA 1
ATOM 2302 C C . LEU A 1 183 ? 26.405 -0.963 16.087 1.00 40.22 198 LEU A C 1
ATOM 2303 O O . LEU A 1 183 ? 26.002 0.195 15.946 1.00 45.31 198 LEU A O 1
ATOM 2319 N N . LEU A 1 184 ? 26.628 -1.794 15.071 1.00 37.17 199 LEU A N 1
ATOM 2320 C CA . LEU A 1 184 ? 26.266 -1.468 13.700 1.00 44.85 199 LEU A CA 1
ATOM 2321 C C . LEU A 1 184 ? 25.854 -2.758 13.007 1.00 45.90 199 LEU A C 1
ATOM 2322 O O . LEU A 1 184 ? 26.054 -3.858 13.528 1.00 48.18 199 LEU A O 1
ATOM 2338 N N . SER A 1 185 ? 25.277 -2.615 11.816 1.00 39.27 200 SER A N 1
ATOM 2339 C CA . SER A 1 185 ? 24.749 -3.749 11.074 1.00 38.66 200 SER A CA 1
ATOM 2340 C C . SER A 1 185 ? 25.298 -3.750 9.656 1.00 43.39 200 SER A C 1
ATOM 2341 O O . SER A 1 185 ? 25.558 -2.698 9.066 1.00 44.11 200 SER A O 1
ATOM 2349 N N . GLY A 1 186 ? 25.471 -4.956 9.120 1.00 44.71 201 GLY A N 1
ATOM 2350 C CA . GLY A 1 186 ? 25.934 -5.153 7.764 1.00 39.30 201 GLY A CA 1
ATOM 2351 C C . GLY A 1 186 ? 25.320 -6.414 7.197 1.00 43.59 201 GLY A C 1
ATOM 2352 O O . GLY A 1 186 ? 24.583 -7.130 7.877 1.00 55.33 201 GLY A O 1
ATOM 2356 N N . VAL A 1 187 ? 25.632 -6.683 5.939 1.00 37.72 202 VAL A N 1
ATOM 2357 C CA . VAL A 1 187 ? 25.070 -7.826 5.230 1.00 52.85 202 VAL A CA 1
ATOM 2358 C C . VAL A 1 187 ? 26.019 -9.007 5.370 1.00 54.92 202 VAL A C 1
ATOM 2359 O O . VAL A 1 187 ? 27.244 -8.845 5.360 1.00 50.90 202 VAL A O 1
ATOM 2372 N N . VAL A 1 188 ? 25.447 -10.200 5.518 1.00 58.35 203 VAL A N 1
ATOM 2373 C CA . VAL A 1 188 ? 26.202 -11.444 5.634 1.00 54.33 203 VAL A CA 1
ATOM 2374 C C . VAL A 1 188 ? 26.951 -11.508 6.959 1.00 58.57 203 VAL A C 1
ATOM 2375 O O . VAL A 1 188 ? 27.515 -10.511 7.423 1.00 61.12 203 VAL A O 1
ATOM 2388 N N . TRP A 1 189 ? 26.956 -12.691 7.569 1.00 61.00 204 TRP A N 1
ATOM 2389 C CA . TRP A 1 189 ? 27.766 -12.989 8.745 1.00 65.21 204 TRP A CA 1
ATOM 2390 C C . TRP A 1 189 ? 28.967 -13.783 8.247 1.00 63.95 204 TRP A C 1
ATOM 2391 O O . TRP A 1 189 ? 28.820 -14.927 7.804 1.00 63.52 204 TRP A O 1
ATOM 2412 N N . LEU A 1 190 ? 30.153 -13.175 8.302 1.00 57.68 205 LEU A N 1
ATOM 2413 C CA . LEU A 1 190 ? 31.293 -13.751 7.597 1.00 63.85 205 LEU A CA 1
ATOM 2414 C C . LEU A 1 190 ? 31.829 -14.985 8.311 1.00 58.08 205 LEU A C 1
ATOM 2415 O O . LEU A 1 190 ? 32.124 -15.999 7.667 1.00 54.61 205 LEU A O 1
ATOM 2431 N N . ILE A 1 191 ? 31.975 -14.924 9.632 1.00 58.92 206 ILE A N 1
ATOM 2432 C CA . ILE A 1 191 ? 32.570 -16.015 10.395 1.00 61.76 206 ILE A CA 1
ATOM 2433 C C . ILE A 1 191 ? 31.817 -16.164 11.710 1.00 57.11 206 ILE A C 1
ATOM 2434 O O . ILE A 1 191 ? 31.435 -15.168 12.335 1.00 47.19 206 ILE A O 1
ATOM 2450 N N . ARG A 1 192 ? 31.605 -17.411 12.130 1.00 56.74 207 ARG A N 1
ATOM 2451 C CA . ARG A 1 192 ? 31.020 -17.709 13.431 1.00 58.70 207 ARG A CA 1
ATOM 2452 C C . ARG A 1 192 ? 31.874 -18.763 14.118 1.00 62.02 207 ARG A C 1
ATOM 2453 O O . ARG A 1 192 ? 32.045 -19.867 13.590 1.00 63.55 207 ARG A O 1
ATOM 2474 N N . ASN A 1 193 ? 32.401 -18.421 15.292 1.00 58.06 208 ASN A N 1
ATOM 2475 C CA . ASN A 1 193 ? 33.187 -19.344 16.108 1.00 50.59 208 ASN A CA 1
ATOM 2476 C C . ASN A 1 193 ? 34.257 -20.038 15.266 1.00 52.66 208 ASN A C 1
ATOM 2477 O O . ASN A 1 193 ? 34.420 -21.259 15.299 1.00 58.17 208 ASN A O 1
ATOM 2488 N N . GLY A 1 194 ? 34.992 -19.237 14.496 1.00 55.23 209 GLY A N 1
ATOM 2489 C CA . GLY A 1 194 ? 36.055 -19.756 13.659 1.00 53.54 209 GLY A CA 1
ATOM 2490 C C . GLY A 1 194 ? 35.618 -20.525 12.434 1.00 54.19 209 GLY A C 1
ATOM 2491 O O . GLY A 1 194 ? 36.448 -21.213 11.831 1.00 58.83 209 GLY A O 1
ATOM 2495 N N . SER A 1 195 ? 34.348 -20.441 12.041 1.00 54.42 210 SER A N 1
ATOM 2496 C CA . SER A 1 195 ? 33.845 -21.135 10.864 1.00 55.68 210 SER A CA 1
ATOM 2497 C C . SER A 1 195 ? 33.190 -20.147 9.910 1.00 59.26 210 SER A C 1
ATOM 2498 O O . SER A 1 195 ? 32.485 -19.228 10.340 1.00 59.43 210 SER A O 1
ATOM 2506 N N . ILE A 1 196 ? 33.422 -20.345 8.610 1.00 49.05 211 ILE A N 1
ATOM 2507 C CA . ILE A 1 196 ? 32.778 -19.506 7.609 1.00 47.67 211 ILE A CA 1
ATOM 2508 C C . ILE A 1 196 ? 31.270 -19.631 7.744 1.00 56.59 211 ILE A C 1
ATOM 2509 O O . ILE A 1 196 ? 30.728 -20.735 7.876 1.00 61.25 211 ILE A O 1
ATOM 2525 N N . TYR A 1 197 ? 30.582 -18.489 7.713 1.00 59.37 212 TYR A N 1
ATOM 2526 C CA . TYR A 1 197 ? 29.136 -18.449 7.894 1.00 60.54 212 TYR A CA 1
ATOM 2527 C C . TYR A 1 197 ? 28.423 -17.749 6.741 1.00 60.16 212 TYR A C 1
ATOM 2528 O O . TYR A 1 197 ? 27.304 -17.257 6.919 1.00 59.36 212 TYR A O 1
ATOM 2546 N N . ILE A 1 198 ? 29.043 -17.693 5.561 1.00 56.01 213 ILE A N 1
ATOM 2547 C CA . ILE A 1 198 ? 28.430 -16.989 4.438 1.00 51.11 213 ILE A CA 1
ATOM 2548 C C . ILE A 1 198 ? 27.178 -17.723 3.970 1.00 61.73 213 ILE A C 1
ATOM 2549 O O . ILE A 1 198 ? 26.116 -17.118 3.788 1.00 69.61 213 ILE A O 1
ATOM 2565 N N . ASN A 1 199 ? 27.284 -19.040 3.776 1.00 66.16 214 ASN A N 1
ATOM 2566 C CA . ASN A 1 199 ? 26.138 -19.817 3.311 1.00 67.95 214 ASN A CA 1
ATOM 2567 C C . ASN A 1 199 ? 24.952 -19.691 4.259 1.00 62.55 214 ASN A C 1
ATOM 2568 O O . ASN A 1 199 ? 23.804 -19.575 3.814 1.00 61.50 214 ASN A O 1
ATOM 2579 N N . GLU A 1 200 ? 25.204 -19.705 5.571 1.00 61.93 215 GLU A N 1
ATOM 2580 C CA . GLU A 1 200 ? 24.101 -19.589 6.519 1.00 65.28 215 GLU A CA 1
ATOM 2581 C C . GLU A 1 200 ? 23.446 -18.217 6.440 1.00 63.09 215 GLU A C 1
ATOM 2582 O O . GLU A 1 200 ? 22.255 -18.081 6.742 1.00 64.76 215 GLU A O 1
ATOM 2594 N N . SER A 1 201 ? 24.202 -17.197 6.038 1.00 56.97 216 SER A N 1
ATOM 2595 C CA . SER A 1 201 ? 23.637 -15.863 5.881 1.00 57.28 216 SER A CA 1
ATOM 2596 C C . SER A 1 201 ? 22.885 -15.729 4.566 1.00 69.94 216 SER A C 1
ATOM 2597 O O . SER A 1 201 ? 21.899 -14.988 4.494 1.00 82.49 216 SER A O 1
ATOM 2605 N N . GLN A 1 202 ? 23.336 -16.430 3.521 1.00 64.10 217 GLN A N 1
ATOM 2606 C CA . GLN A 1 202 ? 22.680 -16.324 2.223 1.00 61.45 217 GLN A CA 1
ATOM 2607 C C . GLN A 1 202 ? 21.195 -16.639 2.333 1.00 72.30 217 GLN A C 1
ATOM 2608 O O . GLN A 1 202 ? 20.367 -16.008 1.666 1.00 77.13 217 GLN A O 1
ATOM 2622 N N . ALA A 1 203 ? 20.836 -17.616 3.167 1.00 65.11 218 ALA A N 1
ATOM 2623 C CA . ALA A 1 203 ? 19.430 -17.964 3.327 1.00 64.05 218 ALA A CA 1
ATOM 2624 C C . ALA A 1 203 ? 18.708 -16.967 4.225 1.00 66.21 218 ALA A C 1
ATOM 2625 O O . ALA A 1 203 ? 17.556 -16.607 3.958 1.00 76.75 218 ALA A O 1
ATOM 2632 N N . THR A 1 204 ? 19.373 -16.505 5.287 1.00 67.77 219 THR A N 1
ATOM 2633 C CA . THR A 1 204 ? 18.723 -15.627 6.253 1.00 75.03 219 THR A CA 1
ATOM 2634 C C . THR A 1 204 ? 18.610 -14.195 5.746 1.00 74.41 219 THR A C 1
ATOM 2635 O O . THR A 1 204 ? 17.563 -13.559 5.910 1.00 73.99 219 THR A O 1
ATOM 2646 N N . GLU A 1 205 ? 19.667 -13.669 5.132 1.00 72.69 220 GLU A N 1
ATOM 2647 C CA . GLU A 1 205 ? 19.717 -12.259 4.770 1.00 70.00 220 GLU A CA 1
ATOM 2648 C C . GLU A 1 205 ? 19.279 -11.996 3.337 1.00 63.66 220 GLU A C 1
ATOM 2649 O O . GLU A 1 205 ? 19.289 -10.840 2.904 1.00 66.25 220 GLU A O 1
ATOM 2661 N N . CYS A 1 206 ? 18.894 -13.029 2.598 1.00 66.05 221 CYS A N 1
ATOM 2662 C CA . CYS A 1 206 ? 18.369 -12.862 1.252 1.00 71.50 221 CYS A CA 1
ATOM 2663 C C . CYS A 1 206 ? 16.858 -12.699 1.326 1.00 73.72 221 CYS A C 1
ATOM 2664 O O . CYS A 1 206 ? 16.189 -13.363 2.124 1.00 72.78 221 CYS A O 1
ATOM 2672 N N . ASP A 1 207 ? 16.324 -11.814 0.492 1.00 71.98 222 ASP A N 1
ATOM 2673 C CA . ASP A 1 207 ? 14.888 -11.632 0.369 1.00 76.29 222 ASP A CA 1
ATOM 2674 C C . ASP A 1 207 ? 14.407 -12.260 -0.931 1.00 76.80 222 ASP A C 1
ATOM 2675 O O . ASP A 1 207 ? 15.160 -12.372 -1.903 1.00 71.05 222 ASP A O 1
ATOM 2684 N N . GLU A 1 208 ? 13.139 -12.669 -0.942 1.00 72.58 223 GLU A N 1
ATOM 2685 C CA . GLU A 1 208 ? 12.575 -13.340 -2.102 1.00 68.41 223 GLU A CA 1
ATOM 2686 C C . GLU A 1 208 ? 11.774 -12.415 -3.005 1.00 63.93 223 GLU A C 1
ATOM 2687 O O . GLU A 1 208 ? 11.531 -12.770 -4.164 1.00 56.93 223 GLU A O 1
ATOM 2699 N N . THR A 1 209 ? 11.366 -11.242 -2.517 1.00 63.67 224 THR A N 1
ATOM 2700 C CA . THR A 1 209 ? 10.686 -10.296 -3.394 1.00 67.24 224 THR A CA 1
ATOM 2701 C C . THR A 1 209 ? 11.657 -9.715 -4.413 1.00 56.84 224 THR A C 1
ATOM 2702 O O . THR A 1 209 ? 11.307 -9.543 -5.586 1.00 51.66 224 THR A O 1
ATOM 2713 N N . GLN A 1 210 ? 12.879 -9.407 -3.985 1.00 58.40 225 GLN A N 1
ATOM 2714 C CA . GLN A 1 210 ? 13.930 -9.029 -4.914 1.00 60.19 225 GLN A CA 1
ATOM 2715 C C . GLN A 1 210 ? 14.480 -10.274 -5.602 1.00 58.19 225 GLN A C 1
ATOM 2716 O O . GLN A 1 210 ? 14.279 -11.405 -5.153 1.00 59.67 225 GLN A O 1
ATOM 2730 N N . GLU A 1 211 ? 15.186 -10.053 -6.706 1.00 49.43 226 GLU A N 1
ATOM 2731 C CA . GLU A 1 211 ? 15.814 -11.157 -7.414 1.00 51.61 226 GLU A CA 1
ATOM 2732 C C . GLU A 1 211 ? 16.834 -11.856 -6.523 1.00 55.44 226 GLU A C 1
ATOM 2733 O O . GLU A 1 211 ? 17.462 -11.242 -5.656 1.00 57.92 226 GLU A O 1
ATOM 2745 N N . THR A 1 212 ? 16.998 -13.160 -6.746 1.00 60.54 227 THR A N 1
ATOM 2746 C CA . THR A 1 212 ? 17.964 -13.938 -5.983 1.00 73.78 227 THR A CA 1
ATOM 2747 C C . THR A 1 212 ? 19.373 -13.839 -6.554 1.00 72.08 227 THR A C 1
ATOM 2748 O O . THR A 1 212 ? 20.317 -14.308 -5.908 1.00 66.64 227 THR A O 1
ATOM 2759 N N . GLY A 1 213 ? 19.540 -13.238 -7.734 1.00 64.92 228 GLY A N 1
ATOM 2760 C CA . GLY A 1 213 ? 20.844 -13.179 -8.366 1.00 71.16 228 GLY A CA 1
ATOM 2761 C C . GLY A 1 213 ? 21.429 -11.785 -8.328 1.00 68.23 228 GLY A C 1
ATOM 2762 O O . GLY A 1 213 ? 22.607 -11.587 -8.641 1.00 52.50 228 GLY A O 1
ATOM 2766 N N . SER A 1 214 ? 20.610 -10.804 -7.949 1.00 72.08 229 SER A N 1
ATOM 2767 C CA . SER A 1 214 ? 21.124 -9.457 -7.735 1.00 68.46 229 SER A CA 1
ATOM 2768 C C . SER A 1 214 ? 21.854 -9.408 -6.401 1.00 64.18 229 SER A C 1
ATOM 2769 O O . SER A 1 214 ? 22.876 -8.728 -6.260 1.00 61.94 229 SER A O 1
ATOM 2777 N N . PHE A 1 215 ? 21.317 -10.134 -5.418 1.00 59.60 230 PHE A N 1
ATOM 2778 C CA . PHE A 1 215 ? 21.916 -10.241 -4.095 1.00 60.32 230 PHE A CA 1
ATOM 2779 C C . PHE A 1 215 ? 23.106 -11.192 -4.109 1.00 64.47 230 PHE A C 1
ATOM 2780 O O . PHE A 1 215 ? 24.141 -10.906 -3.498 1.00 60.24 230 PHE A O 1
ATOM 2797 N N . SER A 1 216 ? 22.975 -12.331 -4.793 1.00 67.72 231 SER A N 1
ATOM 2798 C CA . SER A 1 216 ? 24.092 -13.266 -4.878 1.00 63.23 231 SER A CA 1
ATOM 2799 C C . SER A 1 216 ? 25.293 -12.620 -5.554 1.00 53.78 231 SER A C 1
ATOM 2800 O O . SER A 1 216 ? 26.440 -12.922 -5.206 1.00 56.93 231 SER A O 1
ATOM 2808 N N . LYS A 1 217 ? 25.049 -11.728 -6.518 1.00 54.58 232 LYS A N 1
ATOM 2809 C CA . LYS A 1 217 ? 26.140 -10.972 -7.121 1.00 52.67 232 LYS A CA 1
ATOM 2810 C C . LYS A 1 217 ? 26.847 -10.106 -6.090 1.00 53.79 232 LYS A C 1
ATOM 2811 O O . LYS A 1 217 ? 28.081 -10.018 -6.082 1.00 48.43 232 LYS A O 1
ATOM 2830 N N . PHE A 1 218 ? 26.081 -9.458 -5.211 1.00 51.06 233 PHE A N 1
ATOM 2831 C CA . PHE A 1 218 ? 26.679 -8.628 -4.172 1.00 52.93 233 PHE A CA 1
ATOM 2832 C C . PHE A 1 218 ? 27.717 -9.400 -3.368 1.00 50.15 233 PHE A C 1
ATOM 2833 O O . PHE A 1 218 ? 28.722 -8.823 -2.936 1.00 53.10 233 PHE A O 1
ATOM 2850 N N . VAL A 1 219 ? 27.502 -10.701 -3.166 1.00 52.78 234 VAL A N 1
ATOM 2851 C CA . VAL A 1 219 ? 28.463 -11.505 -2.418 1.00 47.91 234 VAL A CA 1
ATOM 2852 C C . VAL A 1 219 ? 29.617 -11.950 -3.309 1.00 41.98 234 VAL A C 1
ATOM 2853 O O . VAL A 1 219 ? 30.774 -11.969 -2.876 1.00 46.71 234 VAL A O 1
ATOM 2866 N N . ASN A 1 220 ? 29.332 -12.304 -4.562 1.00 41.03 235 ASN A N 1
ATOM 2867 C CA . ASN A 1 220 ? 30.351 -12.876 -5.435 1.00 49.98 235 ASN A CA 1
ATOM 2868 C C . ASN A 1 220 ? 31.115 -11.832 -6.237 1.00 51.65 235 ASN A C 1
ATOM 2869 O O . ASN A 1 220 ? 32.272 -12.071 -6.601 1.00 50.21 235 ASN A O 1
ATOM 2880 N N . VAL A 1 221 ? 30.503 -10.682 -6.526 1.00 52.92 236 VAL A N 1
ATOM 2881 C CA . VAL A 1 221 ? 31.150 -9.696 -7.382 1.00 56.33 236 VAL A CA 1
ATOM 2882 C C . VAL A 1 221 ? 32.388 -9.142 -6.686 1.00 56.23 236 VAL A C 1
ATOM 2883 O O . VAL A 1 221 ? 32.457 -9.056 -5.452 1.00 56.67 236 VAL A O 1
ATOM 2896 N N . MET A 1 222 ? 33.379 -8.759 -7.488 1.00 55.64 237 MET A N 1
ATOM 2897 C CA . MET A 1 222 ? 34.645 -8.249 -6.981 1.00 52.18 237 MET A CA 1
ATOM 2898 C C . MET A 1 222 ? 34.590 -6.729 -6.896 1.00 53.34 237 MET A C 1
ATOM 2899 O O . MET A 1 222 ? 34.171 -6.064 -7.849 1.00 49.73 237 MET A O 1
ATOM 2913 N N . SER A 1 223 ? 35.022 -6.184 -5.761 1.00 59.02 238 SER A N 1
ATOM 2914 C CA . SER A 1 223 ? 34.991 -4.743 -5.541 1.00 55.80 238 SER A CA 1
ATOM 2915 C C . SER A 1 223 ? 35.644 -4.450 -4.196 1.00 45.02 238 SER A C 1
ATOM 2916 O O . SER A 1 223 ? 35.975 -5.360 -3.430 1.00 48.19 238 SER A O 1
ATOM 2924 N N . ALA A 1 224 ? 35.818 -3.160 -3.917 1.00 37.26 239 ALA A N 1
ATOM 2925 C CA . ALA A 1 224 ? 36.354 -2.717 -2.638 1.00 41.63 239 ALA A CA 1
ATOM 2926 C C . ALA A 1 224 ? 35.289 -2.843 -1.558 1.00 34.62 239 ALA A C 1
ATOM 2927 O O . ALA A 1 224 ? 34.132 -2.465 -1.768 1.00 50.20 239 ALA A O 1
ATOM 2934 N N . ARG A 1 225 ? 35.676 -3.385 -0.408 1.00 24.68 240 ARG A N 1
ATOM 2935 C CA . ARG A 1 225 ? 34.734 -3.617 0.675 1.00 33.92 240 ARG A CA 1
ATOM 2936 C C . ARG A 1 225 ? 35.474 -3.535 2.001 1.00 30.35 240 ARG A C 1
ATOM 2937 O O . ARG A 1 225 ? 36.707 -3.533 2.052 1.00 28.39 240 ARG A O 1
ATOM 2958 N N . THR A 1 226 ? 34.701 -3.472 3.082 1.00 34.99 241 THR A N 1
ATOM 2959 C CA . THR A 1 226 ? 35.240 -3.409 4.431 1.00 37.38 241 THR A CA 1
ATOM 2960 C C . THR A 1 226 ? 34.486 -4.391 5.317 1.00 38.78 241 THR A C 1
ATOM 2961 O O . THR A 1 226 ? 33.376 -4.824 4.996 1.00 41.62 241 THR A O 1
ATOM 2972 N N . ALA A 1 227 ? 35.104 -4.738 6.443 1.00 31.90 242 ALA A N 1
ATOM 2973 C CA . ALA A 1 227 ? 34.510 -5.674 7.384 1.00 36.88 242 ALA A CA 1
ATOM 2974 C C . ALA A 1 227 ? 34.997 -5.336 8.786 1.00 47.64 242 ALA A C 1
ATOM 2975 O O . ALA A 1 227 ? 35.909 -4.527 8.972 1.00 51.38 242 ALA A O 1
ATOM 2982 N N . ILE A 1 228 ? 34.378 -5.972 9.778 1.00 46.01 243 ILE A N 1
ATOM 2983 C CA . ILE A 1 228 ? 34.729 -5.759 11.178 1.00 52.66 243 ILE A CA 1
ATOM 2984 C C . ILE A 1 228 ? 34.539 -7.070 11.928 1.00 59.34 243 ILE A C 1
ATOM 2985 O O . ILE A 1 228 ? 33.612 -7.833 11.646 1.00 63.15 243 ILE A O 1
ATOM 3001 N N . GLY A 1 229 ? 35.421 -7.321 12.886 1.00 56.75 244 GLY A N 1
ATOM 3002 C CA . GLY A 1 229 ? 35.353 -8.544 13.655 1.00 59.71 244 GLY A CA 1
ATOM 3003 C C . GLY A 1 229 ? 36.314 -8.515 14.821 1.00 56.28 244 GLY A C 1
ATOM 3004 O O . GLY A 1 229 ? 36.813 -7.457 15.209 1.00 64.19 244 GLY A O 1
ATOM 3008 N N . HIS A 1 230 ? 36.571 -9.697 15.379 1.00 49.78 245 HIS A N 1
ATOM 3009 C CA . HIS A 1 230 ? 37.491 -9.832 16.499 1.00 63.47 245 HIS A CA 1
ATOM 3010 C C . HIS A 1 230 ? 38.219 -11.164 16.377 1.00 67.46 245 HIS A C 1
ATOM 3011 O O . HIS A 1 230 ? 37.832 -12.040 15.601 1.00 64.51 245 HIS A O 1
ATOM 3025 N N . ASP A 1 231 ? 39.269 -11.317 17.177 1.00 65.60 246 ASP A N 1
ATOM 3026 C CA . ASP A 1 231 ? 40.185 -12.447 17.086 1.00 64.64 246 ASP A CA 1
ATOM 3027 C C . ASP A 1 231 ? 40.142 -13.295 18.355 1.00 73.49 246 ASP A C 1
ATOM 3028 O O . ASP A 1 231 ? 39.452 -12.977 19.327 1.00 74.73 246 ASP A O 1
ATOM 3037 N N . ARG A 1 232 ? 40.908 -14.392 18.328 1.00 73.01 247 ARG A N 1
ATOM 3038 C CA . ARG A 1 232 ? 40.903 -15.336 19.441 1.00 82.34 247 ARG A CA 1
ATOM 3039 C C . ARG A 1 232 ? 41.413 -14.693 20.722 1.00 80.35 247 ARG A C 1
ATOM 3040 O O . ARG A 1 232 ? 40.963 -15.050 21.817 1.00 73.27 247 ARG A O 1
ATOM 3061 N N . ASP A 1 233 ? 42.345 -13.750 20.610 1.00 83.42 248 ASP A N 1
ATOM 3062 C CA . ASP A 1 233 ? 42.925 -13.111 21.782 1.00 85.23 248 ASP A CA 1
ATOM 3063 C C . ASP A 1 233 ? 42.005 -12.070 22.406 1.00 84.16 248 ASP A C 1
ATOM 3064 O O . ASP A 1 233 ? 42.376 -11.470 23.420 1.00 90.82 248 ASP A O 1
ATOM 3073 N N . GLY A 1 234 ? 40.826 -11.846 21.836 1.00 81.62 249 GLY A N 1
ATOM 3074 C CA . GLY A 1 234 ? 39.898 -10.873 22.381 1.00 86.30 249 GLY A CA 1
ATOM 3075 C C . GLY A 1 234 ? 40.208 -9.449 21.983 1.00 86.75 249 GLY A C 1
ATOM 3076 O O . GLY A 1 234 ? 40.143 -8.544 22.825 1.00 93.55 249 GLY A O 1
ATOM 3080 N N . GLN A 1 235 ? 40.548 -9.222 20.717 1.00 76.51 250 GLN A N 1
ATOM 3081 C CA . GLN A 1 235 ? 40.883 -7.900 20.212 1.00 68.35 250 GLN A CA 1
ATOM 3082 C C . GLN A 1 235 ? 40.007 -7.576 19.012 1.00 57.60 250 GLN A C 1
ATOM 3083 O O . GLN A 1 235 ? 39.600 -8.466 18.261 1.00 56.81 250 GLN A O 1
ATOM 3097 N N . LEU A 1 236 ? 39.723 -6.288 18.837 1.00 57.91 251 LEU A N 1
ATOM 3098 C CA . LEU A 1 236 ? 38.929 -5.846 17.700 1.00 57.91 251 LEU A CA 1
ATOM 3099 C C . LEU A 1 236 ? 39.763 -5.902 16.426 1.00 58.34 251 LEU A C 1
ATOM 3100 O O . LEU A 1 236 ? 40.982 -5.723 16.447 1.00 61.76 251 LEU A O 1
ATOM 3116 N N . VAL A 1 237 ? 39.090 -6.157 15.305 1.00 56.64 252 VAL A N 1
ATOM 3117 C CA . VAL A 1 237 ? 39.735 -6.238 14.002 1.00 48.58 252 VAL A CA 1
ATOM 3118 C C . VAL A 1 237 ? 38.919 -5.457 12.982 1.00 49.46 252 VAL A C 1
ATOM 3119 O O . VAL A 1 237 ? 37.684 -5.491 13.000 1.00 55.09 252 VAL A O 1
ATOM 3132 N N . LEU A 1 238 ? 39.618 -4.747 12.097 1.00 43.94 253 LEU A N 1
ATOM 3133 C CA . LEU A 1 238 ? 39.008 -4.009 11.000 1.00 39.33 253 LEU A CA 1
ATOM 3134 C C . LEU A 1 238 ? 39.780 -4.315 9.727 1.00 38.38 253 LEU A C 1
ATOM 3135 O O . LEU A 1 238 ? 41.014 -4.366 9.737 1.00 45.28 253 LEU A O 1
ATOM 3151 N N . PHE A 1 239 ? 39.050 -4.513 8.633 1.00 39.56 254 PHE A N 1
ATOM 3152 C CA . PHE A 1 239 ? 39.640 -4.893 7.360 1.00 33.41 254 PHE A CA 1
ATOM 3153 C C . PHE A 1 239 ? 39.191 -3.924 6.276 1.00 31.35 254 PHE A C 1
ATOM 3154 O O . PHE A 1 239 ? 38.099 -3.354 6.342 1.00 30.16 254 PHE A O 1
ATOM 3171 N N . HIS A 1 240 ? 40.051 -3.741 5.276 1.00 40.18 255 HIS A N 1
ATOM 3172 C CA . HIS A 1 240 ? 39.738 -2.899 4.132 1.00 35.19 255 HIS A CA 1
ATOM 3173 C C . HIS A 1 240 ? 40.518 -3.395 2.923 1.00 37.63 255 HIS A C 1
ATOM 3174 O O . HIS A 1 240 ? 41.704 -3.718 3.032 1.00 36.04 255 HIS A O 1
ATOM 3188 N N . ALA A 1 241 ? 39.843 -3.452 1.775 1.00 38.30 256 ALA A N 1
ATOM 3189 C CA . ALA A 1 241 ? 40.457 -3.881 0.526 1.00 36.20 256 ALA A CA 1
ATOM 3190 C C . ALA A 1 241 ? 40.028 -2.940 -0.588 1.00 30.05 256 ALA A C 1
ATOM 3191 O O . ALA A 1 241 ? 38.831 -2.720 -0.789 1.00 35.02 256 ALA A O 1
ATOM 3198 N N . ASP A 1 242 ? 41.002 -2.389 -1.307 1.00 38.66 257 ASP A N 1
ATOM 3199 C CA . ASP A 1 242 ? 40.709 -1.523 -2.437 1.00 46.02 257 ASP A CA 1
ATOM 3200 C C . ASP A 1 242 ? 40.299 -2.346 -3.655 1.00 34.49 257 ASP A C 1
ATOM 3201 O O . ASP A 1 242 ? 40.539 -3.554 -3.734 1.00 33.72 257 ASP A O 1
ATOM 3210 N N . GLY A 1 243 ? 39.677 -1.671 -4.613 1.00 37.33 258 GLY A N 1
ATOM 3211 C CA . GLY A 1 243 ? 39.241 -2.330 -5.830 1.00 43.69 258 GLY A CA 1
ATOM 3212 C C . GLY A 1 243 ? 38.123 -1.550 -6.501 1.00 41.76 258 GLY A C 1
ATOM 3213 O O . GLY A 1 243 ? 37.888 -0.383 -6.193 1.00 33.70 258 GLY A O 1
ATOM 3217 N N . GLN A 1 244 ? 37.444 -2.237 -7.419 1.00 54.57 259 GLN A N 1
ATOM 3218 C CA . GLN A 1 244 ? 36.387 -1.653 -8.230 1.00 51.33 259 GLN A CA 1
ATOM 3219 C C . GLN A 1 244 ? 35.357 -2.733 -8.524 1.00 48.18 259 GLN A C 1
ATOM 3220 O O . GLN A 1 244 ? 35.689 -3.917 -8.618 1.00 52.66 259 GLN A O 1
ATOM 3234 N N . THR A 1 245 ? 34.105 -2.315 -8.679 1.00 49.08 260 THR A N 1
ATOM 3235 C CA . THR A 1 245 ? 33.037 -3.258 -8.983 1.00 57.14 260 THR A CA 1
ATOM 3236 C C . THR A 1 245 ? 33.311 -3.960 -10.308 1.00 62.34 260 THR A C 1
ATOM 3237 O O . THR A 1 245 ? 33.449 -3.309 -11.350 1.00 54.17 260 THR A O 1
ATOM 3248 N N . GLU A 1 246 ? 33.434 -5.288 -10.246 1.00 60.01 261 GLU A N 1
ATOM 3249 C CA . GLU A 1 246 ? 33.573 -6.171 -11.404 1.00 57.69 261 GLU A CA 1
ATOM 3250 C C . GLU A 1 246 ? 34.982 -6.181 -11.987 1.00 54.43 261 GLU A C 1
ATOM 3251 O O . GLU A 1 246 ? 35.324 -7.089 -12.750 1.00 61.66 261 GLU A O 1
ATOM 3263 N N . GLN A 1 247 ? 35.810 -5.195 -11.642 1.00 48.58 262 GLN A N 1
ATOM 3264 C CA . GLN A 1 247 ? 37.145 -5.078 -12.217 1.00 51.75 262 GLN A CA 1
ATOM 3265 C C . GLN A 1 247 ? 38.250 -5.406 -11.221 1.00 54.74 262 GLN A C 1
ATOM 3266 O O . GLN A 1 247 ? 39.053 -6.312 -11.464 1.00 55.80 262 GLN A O 1
ATOM 3280 N N . ARG A 1 248 ? 38.312 -4.695 -10.098 1.00 44.83 263 ARG A N 1
ATOM 3281 C CA . ARG A 1 248 ? 39.409 -4.823 -9.151 1.00 45.59 263 ARG A CA 1
ATOM 3282 C C . ARG A 1 248 ? 38.870 -5.044 -7.747 1.00 43.57 263 ARG A C 1
ATOM 3283 O O . ARG A 1 248 ? 37.762 -4.618 -7.416 1.00 42.54 263 ARG A O 1
ATOM 3304 N N . GLY A 1 249 ? 39.660 -5.717 -6.925 1.00 36.62 264 GLY A N 1
ATOM 3305 C CA . GLY A 1 249 ? 39.298 -5.988 -5.552 1.00 45.17 264 GLY A CA 1
ATOM 3306 C C . GLY A 1 249 ? 39.050 -7.461 -5.303 1.00 45.17 264 GLY A C 1
ATOM 3307 O O . GLY A 1 249 ? 39.557 -8.342 -6.002 1.00 46.37 264 GLY A O 1
ATOM 3311 N N . ILE A 1 250 ? 38.243 -7.727 -4.276 1.00 47.52 265 ILE A N 1
ATOM 3312 C CA . ILE A 1 250 ? 37.886 -9.085 -3.893 1.00 53.57 265 ILE A CA 1
ATOM 3313 C C . ILE A 1 250 ? 36.389 -9.144 -3.628 1.00 56.55 265 ILE A C 1
ATOM 3314 O O . ILE A 1 250 ? 35.723 -8.124 -3.438 1.00 52.19 265 ILE A O 1
ATOM 3330 N N . ASN A 1 251 ? 35.864 -10.364 -3.623 1.00 54.71 266 ASN A N 1
ATOM 3331 C CA . ASN A 1 251 ? 34.479 -10.616 -3.255 1.00 46.27 266 ASN A CA 1
ATOM 3332 C C . ASN A 1 251 ? 34.421 -10.931 -1.758 1.00 48.08 266 ASN A C 1
ATOM 3333 O O . ASN A 1 251 ? 35.375 -10.670 -1.020 1.00 55.42 266 ASN A O 1
ATOM 3344 N N . LEU A 1 252 ? 33.306 -11.497 -1.292 1.00 44.25 267 LEU A N 1
ATOM 3345 C CA . LEU A 1 252 ? 33.199 -11.866 0.114 1.00 49.84 267 LEU A CA 1
ATOM 3346 C C . LEU A 1 252 ? 33.818 -13.227 0.392 1.00 48.38 267 LEU A C 1
ATOM 3347 O O . LEU A 1 252 ? 34.277 -13.475 1.513 1.00 53.05 267 LEU A O 1
ATOM 3363 N N . TRP A 1 253 ? 33.844 -14.116 -0.602 1.00 51.65 268 TRP A N 1
ATOM 3364 C CA . TRP A 1 253 ? 34.427 -15.436 -0.387 1.00 59.83 268 TRP A CA 1
ATOM 3365 C C . TRP A 1 253 ? 35.926 -15.331 -0.133 1.00 57.84 268 TRP A C 1
ATOM 3366 O O . TRP A 1 253 ? 36.442 -15.887 0.844 1.00 54.68 268 TRP A O 1
ATOM 3387 N N . GLU A 1 254 ? 36.641 -14.618 -1.005 1.00 58.65 269 GLU A N 1
ATOM 3388 C CA . GLU A 1 254 ? 38.083 -14.479 -0.841 1.00 50.76 269 GLU A CA 1
ATOM 3389 C C . GLU A 1 254 ? 38.422 -13.779 0.469 1.00 49.65 269 GLU A C 1
ATOM 3390 O O . GLU A 1 254 ? 39.381 -14.150 1.154 1.00 54.17 269 GLU A O 1
ATOM 3402 N N . MET A 1 255 ? 37.622 -12.784 0.848 1.00 48.26 270 MET A N 1
ATOM 3403 C CA . MET A 1 255 ? 37.923 -11.986 2.031 1.00 48.53 270 MET A CA 1
ATOM 3404 C C . MET A 1 255 ? 37.963 -12.844 3.290 1.00 53.98 270 MET A C 1
ATOM 3405 O O . MET A 1 255 ? 38.929 -12.794 4.060 1.00 51.64 270 MET A O 1
ATOM 3419 N N . ALA A 1 256 ? 36.913 -13.635 3.517 1.00 60.06 271 ALA A N 1
ATOM 3420 C CA . ALA A 1 256 ? 36.809 -14.399 4.756 1.00 58.89 271 ALA A CA 1
ATOM 3421 C C . ALA A 1 256 ? 38.021 -15.296 4.981 1.00 57.04 271 ALA A C 1
ATOM 3422 O O . ALA A 1 256 ? 38.513 -15.407 6.110 1.00 51.59 271 ALA A O 1
ATOM 3429 N N . GLU A 1 257 ? 38.525 -15.941 3.926 1.00 57.15 272 GLU A N 1
ATOM 3430 C CA . GLU A 1 257 ? 39.645 -16.860 4.113 1.00 68.30 272 GLU A CA 1
ATOM 3431 C C . GLU A 1 257 ? 40.888 -16.126 4.604 1.00 60.62 272 GLU A C 1
ATOM 3432 O O . GLU A 1 257 ? 41.570 -16.596 5.522 1.00 49.63 272 GLU A O 1
ATOM 3444 N N . PHE A 1 258 ? 41.201 -14.973 4.006 1.00 56.50 273 PHE A N 1
ATOM 3445 C CA . PHE A 1 258 ? 42.356 -14.208 4.466 1.00 56.13 273 PHE A CA 1
ATOM 3446 C C . PHE A 1 258 ? 42.191 -13.817 5.925 1.00 56.41 273 PHE A C 1
ATOM 3447 O O . PHE A 1 258 ? 43.165 -13.798 6.688 1.00 59.26 273 PHE A O 1
ATOM 3464 N N . LEU A 1 259 ? 40.962 -13.506 6.333 1.00 54.08 274 LEU A N 1
ATOM 3465 C CA . LEU A 1 259 ? 40.729 -13.131 7.719 1.00 59.93 274 LEU A CA 1
ATOM 3466 C C . LEU A 1 259 ? 40.927 -14.330 8.637 1.00 62.53 274 LEU A C 1
ATOM 3467 O O . LEU A 1 259 ? 41.532 -14.206 9.708 1.00 53.91 274 LEU A O 1
ATOM 3483 N N . LEU A 1 260 ? 40.431 -15.502 8.231 1.00 65.25 275 LEU A N 1
ATOM 3484 C CA . LEU A 1 260 ? 40.655 -16.704 9.025 1.00 64.77 275 LEU A CA 1
ATOM 3485 C C . LEU A 1 260 ? 42.145 -16.991 9.149 1.00 64.35 275 LEU A C 1
ATOM 3486 O O . LEU A 1 260 ? 42.623 -17.389 10.217 1.00 61.91 275 LEU A O 1
ATOM 3502 N N . ARG A 1 261 ? 42.894 -16.796 8.061 1.00 64.77 276 ARG A N 1
ATOM 3503 C CA . ARG A 1 261 ? 44.343 -16.931 8.128 1.00 61.15 276 ARG A CA 1
ATOM 3504 C C . ARG A 1 261 ? 44.954 -15.933 9.102 1.00 65.45 276 ARG A C 1
ATOM 3505 O O . ARG A 1 261 ? 46.066 -16.161 9.590 1.00 74.54 276 ARG A O 1
ATOM 3526 N N . GLN A 1 262 ? 44.253 -14.838 9.394 1.00 64.09 277 GLN A N 1
ATOM 3527 C CA . GLN A 1 262 ? 44.740 -13.812 10.305 1.00 57.61 277 GLN A CA 1
ATOM 3528 C C . GLN A 1 262 ? 44.213 -13.978 11.724 1.00 62.09 277 GLN A C 1
ATOM 3529 O O . GLN A 1 262 ? 44.537 -13.158 12.588 1.00 75.28 277 GLN A O 1
ATOM 3543 N N . GLY A 1 263 ? 43.411 -15.008 11.987 1.00 63.87 278 GLY A N 1
ATOM 3544 C CA . GLY A 1 263 ? 43.010 -15.317 13.344 1.00 59.11 278 GLY A CA 1
ATOM 3545 C C . GLY A 1 263 ? 41.773 -14.607 13.843 1.00 60.11 278 GLY A C 1
ATOM 3546 O O . GLY A 1 263 ? 41.669 -14.348 15.048 1.00 61.30 278 GLY A O 1
ATOM 3550 N N . VAL A 1 264 ? 40.827 -14.284 12.967 1.00 67.61 279 VAL A N 1
ATOM 3551 C CA . VAL A 1 264 ? 39.576 -13.655 13.376 1.00 69.94 279 VAL A CA 1
ATOM 3552 C C . VAL A 1 264 ? 38.572 -14.739 13.744 1.00 66.49 279 VAL A C 1
ATOM 3553 O O . VAL A 1 264 ? 38.462 -15.763 13.059 1.00 69.57 279 VAL A O 1
ATOM 3566 N N . VAL A 1 265 ? 37.843 -14.522 14.839 1.00 69.05 280 VAL A N 1
ATOM 3567 C CA . VAL A 1 265 ? 36.837 -15.476 15.295 1.00 69.19 280 VAL A CA 1
ATOM 3568 C C . VAL A 1 265 ? 35.512 -15.195 14.605 1.00 67.35 280 VAL A C 1
ATOM 3569 O O . VAL A 1 265 ? 34.959 -16.063 13.921 1.00 61.04 280 VAL A O 1
ATOM 3582 N N . ASN A 1 266 ? 34.988 -13.987 14.792 1.00 68.89 281 ASN A N 1
ATOM 3583 C CA . ASN A 1 266 ? 33.733 -13.569 14.190 1.00 62.73 281 ASN A CA 1
ATOM 3584 C C . ASN A 1 266 ? 33.950 -12.291 13.395 1.00 60.47 281 ASN A C 1
ATOM 3585 O O . ASN A 1 266 ? 34.777 -11.449 13.756 1.00 62.82 281 ASN A O 1
ATOM 3596 N N . ALA A 1 267 ? 33.200 -12.153 12.306 1.00 54.04 282 ALA A N 1
ATOM 3597 C CA . ALA A 1 267 ? 33.297 -10.966 11.472 1.00 55.46 282 ALA A CA 1
ATOM 3598 C C . ALA A 1 267 ? 32.012 -10.812 10.676 1.00 59.36 282 ALA A C 1
ATOM 3599 O O . ALA A 1 267 ? 31.294 -11.783 10.422 1.00 54.60 282 ALA A O 1
ATOM 3606 N N . ILE A 1 268 ? 31.731 -9.570 10.290 1.00 59.88 283 ILE A N 1
ATOM 3607 C CA . ILE A 1 268 ? 30.580 -9.240 9.463 1.00 53.68 283 ILE A CA 1
ATOM 3608 C C . ILE A 1 268 ? 31.051 -8.297 8.368 1.00 39.70 283 ILE A C 1
ATOM 3609 O O . ILE A 1 268 ? 32.042 -7.577 8.526 1.00 42.19 283 ILE A O 1
ATOM 3625 N N . ASN A 1 269 ? 30.335 -8.301 7.252 1.00 37.39 284 ASN A N 1
ATOM 3626 C CA . ASN A 1 269 ? 30.667 -7.418 6.147 1.00 40.00 284 ASN A CA 1
ATOM 3627 C C . ASN A 1 269 ? 30.025 -6.051 6.356 1.00 36.71 284 ASN A C 1
ATOM 3628 O O . ASN A 1 269 ? 29.047 -5.901 7.091 1.00 39.56 284 ASN A O 1
ATOM 3639 N N . LEU A 1 270 ? 30.601 -5.047 5.703 1.00 32.68 285 LEU A N 1
ATOM 3640 C CA . LEU A 1 270 ? 30.130 -3.673 5.782 1.00 34.97 285 LEU A CA 1
ATOM 3641 C C . LEU A 1 270 ? 30.053 -3.099 4.371 1.00 37.72 285 LEU A C 1
ATOM 3642 O O . LEU A 1 270 ? 30.345 -3.778 3.383 1.00 48.46 285 LEU A O 1
ATOM 3658 N N . ASP A 1 271 ? 29.653 -1.834 4.282 1.00 35.11 286 ASP A N 1
ATOM 3659 C CA . ASP A 1 271 ? 29.479 -1.196 2.985 1.00 44.50 286 ASP A CA 1
ATOM 3660 C C . ASP A 1 271 ? 30.784 -1.220 2.196 1.00 40.67 286 ASP A C 1
ATOM 3661 O O . ASP A 1 271 ? 31.880 -1.179 2.761 1.00 45.54 286 ASP A O 1
ATOM 3670 N N . GLY A 1 272 ? 30.655 -1.299 0.873 1.00 37.28 287 GLY A N 1
ATOM 3671 C CA . GLY A 1 272 ? 31.803 -1.359 -0.005 1.00 35.82 287 GLY A CA 1
ATOM 3672 C C . GLY A 1 272 ? 31.510 -0.704 -1.338 1.00 38.76 287 GLY A C 1
ATOM 3673 O O . GLY A 1 272 ? 30.430 -0.155 -1.564 1.00 49.72 287 GLY A O 1
ATOM 3677 N N . GLY A 1 273 ? 32.490 -0.777 -2.223 1.00 32.68 288 GLY A N 1
ATOM 3678 C CA . GLY A 1 273 ? 32.385 -0.169 -3.551 1.00 40.14 288 GLY A CA 1
ATOM 3679 C C . GLY A 1 273 ? 32.962 1.247 -3.561 1.00 42.84 288 GLY A C 1
ATOM 3680 O O . GLY A 1 273 ? 34.166 1.424 -3.404 1.00 41.31 288 GLY A O 1
ATOM 3684 N N . GLY A 1 274 ? 32.088 2.238 -3.745 1.00 43.97 289 GLY A N 1
ATOM 3685 C CA . GLY A 1 274 ? 32.500 3.620 -3.588 1.00 42.12 289 GLY A CA 1
ATOM 3686 C C . GLY A 1 274 ? 32.525 4.087 -2.151 1.00 34.00 289 GLY A C 1
ATOM 3687 O O . GLY A 1 274 ? 33.168 5.098 -1.848 1.00 31.61 289 GLY A O 1
ATOM 3691 N N . SER A 1 275 ? 31.842 3.370 -1.258 1.00 31.39 290 SER A N 1
ATOM 3692 C CA . SER A 1 275 ? 31.856 3.688 0.163 1.00 39.10 290 SER A CA 1
ATOM 3693 C C . SER A 1 275 ? 33.100 3.173 0.871 1.00 47.11 290 SER A C 1
ATOM 3694 O O . SER A 1 275 ? 33.362 3.589 2.004 1.00 54.24 290 SER A O 1
ATOM 3702 N N . ALA A 1 276 ? 33.870 2.290 0.236 1.00 50.91 291 ALA A N 1
ATOM 3703 C CA . ALA A 1 276 ? 35.086 1.762 0.840 1.00 45.72 291 ALA A CA 1
ATOM 3704 C C . ALA A 1 276 ? 36.092 2.881 1.076 1.00 39.22 291 ALA A C 1
ATOM 3705 O O . ALA A 1 276 ? 36.665 3.421 0.123 1.00 37.34 291 ALA A O 1
ATOM 3712 N N . THR A 1 277 ? 36.307 3.239 2.340 1.00 28.66 292 THR A N 1
ATOM 3713 C CA . THR A 1 277 ? 37.203 4.331 2.695 1.00 29.19 292 THR A CA 1
ATOM 3714 C C . THR A 1 277 ? 37.960 3.956 3.958 1.00 31.54 292 THR A C 1
ATOM 3715 O O . THR A 1 277 ? 37.357 3.487 4.927 1.00 25.64 292 THR A O 1
ATOM 3726 N N . PHE A 1 278 ? 39.273 4.175 3.947 1.00 33.11 293 PHE A N 1
ATOM 3727 C CA . PHE A 1 278 ? 40.132 3.924 5.098 1.00 27.30 293 PHE A CA 1
ATOM 3728 C C . PHE A 1 278 ? 40.886 5.202 5.435 1.00 24.70 293 PHE A C 1
ATOM 3729 O O . PHE A 1 278 ? 41.698 5.676 4.633 1.00 24.30 293 PHE A O 1
ATOM 3746 N N . VAL A 1 279 ? 40.616 5.755 6.614 1.00 22.31 294 VAL A N 1
ATOM 3747 C CA . VAL A 1 279 ? 41.256 6.976 7.088 1.00 24.01 294 VAL A CA 1
ATOM 3748 C C . VAL A 1 279 ? 42.175 6.615 8.244 1.00 26.20 294 VAL A C 1
ATOM 3749 O O . VAL A 1 279 ? 41.758 5.934 9.189 1.00 28.86 294 VAL A O 1
ATOM 3762 N N . LEU A 1 280 ? 43.422 7.074 8.170 1.00 20.55 295 LEU A N 1
ATOM 3763 C CA . LEU A 1 280 ? 44.435 6.805 9.183 1.00 15.14 295 LEU A CA 1
ATOM 3764 C C . LEU A 1 280 ? 44.967 8.134 9.696 1.00 17.68 295 LEU A C 1
ATOM 3765 O O . LEU A 1 280 ? 45.479 8.943 8.916 1.00 22.38 295 LEU A O 1
ATOM 3781 N N . ASN A 1 281 ? 44.840 8.364 11.003 1.00 21.74 296 ASN A N 1
ATOM 3782 C CA . ASN A 1 281 ? 45.290 9.613 11.617 1.00 32.91 296 ASN A CA 1
ATOM 3783 C C . ASN A 1 281 ? 44.554 10.829 11.053 1.00 26.51 296 ASN A C 1
ATOM 3784 O O . ASN A 1 281 ? 45.090 11.940 11.040 1.00 30.09 296 ASN A O 1
ATOM 3794 N N . GLY A 1 282 ? 43.324 10.637 10.580 1.00 20.91 297 GLY A N 1
ATOM 3795 C CA . GLY A 1 282 ? 42.498 11.736 10.124 1.00 29.55 297 GLY A CA 1
ATOM 3796 C C . GLY A 1 282 ? 42.664 12.124 8.672 1.00 24.03 297 GLY A C 1
ATOM 3797 O O . GLY A 1 282 ? 42.052 13.110 8.239 1.00 15.83 297 GLY A O 1
ATOM 3801 N N . THR A 1 283 ? 43.469 11.393 7.907 1.00 28.23 298 THR A N 1
ATOM 3802 C CA . THR A 1 283 ? 43.683 11.676 6.497 1.00 20.84 298 THR A CA 1
ATOM 3803 C C . THR A 1 283 ? 43.437 10.412 5.689 1.00 21.05 298 THR A C 1
ATOM 3804 O O . THR A 1 283 ? 43.595 9.294 6.188 1.00 25.31 298 THR A O 1
ATOM 3815 N N . LEU A 1 284 ? 43.045 10.599 4.433 1.00 26.14 299 LEU A N 1
ATOM 3816 C CA . LEU A 1 284 ? 42.723 9.466 3.578 1.00 23.64 299 LEU A CA 1
ATOM 3817 C C . LEU A 1 284 ? 43.984 8.665 3.282 1.00 20.95 299 LEU A C 1
ATOM 3818 O O . LEU A 1 284 ? 45.023 9.230 2.927 1.00 17.79 299 LEU A O 1
ATOM 3834 N N . ALA A 1 285 ? 43.890 7.344 3.434 1.00 22.06 300 ALA A N 1
ATOM 3835 C CA . ALA A 1 285 ? 45.002 6.450 3.150 1.00 30.20 300 ALA A CA 1
ATOM 3836 C C . ALA A 1 285 ? 44.658 5.377 2.127 1.00 33.55 300 ALA A C 1
ATOM 3837 O O . ALA A 1 285 ? 45.539 4.590 1.759 1.00 27.01 300 ALA A O 1
ATOM 3844 N N . SER A 1 286 ? 43.416 5.319 1.659 1.00 38.77 301 SER A N 1
ATOM 3845 C CA . SER A 1 286 ? 42.983 4.359 0.656 1.00 33.55 301 SER A CA 1
ATOM 3846 C C . SER A 1 286 ? 42.821 5.058 -0.691 1.00 30.13 301 SER A C 1
ATOM 3847 O O . SER A 1 286 ? 43.080 6.256 -0.837 1.00 27.96 301 SER A O 1
ATOM 3855 N N . TYR A 1 287 ? 42.387 4.285 -1.682 1.00 35.57 302 TYR A N 1
ATOM 3856 C CA . TYR A 1 287 ? 42.114 4.794 -3.027 1.00 34.91 302 TYR A CA 1
ATOM 3857 C C . TYR A 1 287 ? 40.635 4.604 -3.333 1.00 40.80 302 TYR A C 1
ATOM 3858 O O . TYR A 1 287 ? 40.206 3.484 -3.661 1.00 44.73 302 TYR A O 1
ATOM 3876 N N . PRO A 1 288 ? 39.815 5.652 -3.237 1.00 46.71 303 PRO A N 1
ATOM 3877 C CA . PRO A 1 288 ? 38.378 5.479 -3.479 1.00 50.44 303 PRO A CA 1
ATOM 3878 C C . PRO A 1 288 ? 38.102 4.979 -4.888 1.00 43.36 303 PRO A C 1
ATOM 3879 O O . PRO A 1 288 ? 38.849 5.252 -5.830 1.00 33.33 303 PRO A O 1
ATOM 3890 N N . SER A 1 289 ? 37.004 4.233 -5.021 1.00 40.45 304 SER A N 1
ATOM 3891 C CA . SER A 1 289 ? 36.635 3.680 -6.318 1.00 42.55 304 SER A CA 1
ATOM 3892 C C . SER A 1 289 ? 35.872 4.693 -7.162 1.00 45.45 304 SER A C 1
ATOM 3893 O O . SER A 1 289 ? 36.048 4.743 -8.384 1.00 51.26 304 SER A O 1
ATOM 3901 N N . ASP A 1 290 ? 35.022 5.503 -6.534 1.00 43.32 305 ASP A N 1
ATOM 3902 C CA . ASP A 1 290 ? 34.255 6.491 -7.273 1.00 45.32 305 ASP A CA 1
ATOM 3903 C C . ASP A 1 290 ? 35.190 7.473 -7.977 1.00 38.08 305 ASP A C 1
ATOM 3904 O O . ASP A 1 290 ? 36.390 7.543 -7.704 1.00 41.73 305 ASP A O 1
ATOM 3913 N N . HIS A 1 291 ? 34.615 8.245 -8.892 1.00 41.21 306 HIS A N 1
ATOM 3914 C CA . HIS A 1 291 ? 35.328 9.286 -9.613 1.00 40.61 306 HIS A CA 1
ATOM 3915 C C . HIS A 1 291 ? 34.811 10.653 -9.189 1.00 44.55 306 HIS A C 1
ATOM 3916 O O . HIS A 1 291 ? 33.713 10.787 -8.642 1.00 47.85 306 HIS A O 1
ATOM 3930 N N . CYS A 1 292 ? 35.619 11.672 -9.449 1.00 44.31 307 CYS A N 1
ATOM 3931 C CA . CYS A 1 292 ? 35.198 13.043 -9.226 1.00 56.76 307 CYS A CA 1
ATOM 3932 C C . CYS A 1 292 ? 34.438 13.534 -10.456 1.00 61.08 307 CYS A C 1
ATOM 3933 O O . CYS A 1 292 ? 34.446 12.901 -11.515 1.00 56.31 307 CYS A O 1
ATOM 3940 N N . GLN A 1 293 ? 33.771 14.682 -10.312 1.00 71.23 308 GLN A N 1
ATOM 3941 C CA . GLN A 1 293 ? 33.089 15.274 -11.459 1.00 74.86 308 GLN A CA 1
ATOM 3942 C C . GLN A 1 293 ? 34.044 15.494 -12.625 1.00 75.00 308 GLN A C 1
ATOM 3943 O O . GLN A 1 293 ? 33.635 15.400 -13.788 1.00 70.74 308 GLN A O 1
ATOM 3957 N N . ASP A 1 294 ? 35.315 15.781 -12.337 1.00 72.81 309 ASP A N 1
ATOM 3958 C CA . ASP A 1 294 ? 36.323 15.840 -13.388 1.00 74.48 309 ASP A CA 1
ATOM 3959 C C . ASP A 1 294 ? 36.546 14.481 -14.039 1.00 80.48 309 ASP A C 1
ATOM 3960 O O . ASP A 1 294 ? 37.139 14.418 -15.120 1.00 72.66 309 ASP A O 1
ATOM 3969 N N . ASN A 1 295 ? 36.112 13.402 -13.383 1.00 81.62 310 ASN A N 1
ATOM 3970 C CA . ASN A 1 295 ? 36.106 12.052 -13.939 1.00 73.71 310 ASN A CA 1
ATOM 3971 C C . ASN A 1 295 ? 37.458 11.360 -13.806 1.00 64.40 310 ASN A C 1
ATOM 3972 O O . ASN A 1 295 ? 37.517 10.197 -13.397 1.00 59.67 310 ASN A O 1
ATOM 3983 N N . MET A 1 296 ? 38.549 12.046 -14.153 1.00 58.97 311 MET A N 1
ATOM 3984 C CA . MET A 1 296 ? 39.850 11.385 -14.123 1.00 60.25 311 MET A CA 1
ATOM 3985 C C . MET A 1 296 ? 40.230 10.951 -12.712 1.00 63.65 311 MET A C 1
ATOM 3986 O O . MET A 1 296 ? 40.761 9.851 -12.519 1.00 59.60 311 MET A O 1
ATOM 4000 N N . TRP A 1 297 ? 39.969 11.790 -11.718 1.00 55.39 312 TRP A N 1
ATOM 4001 C CA . TRP A 1 297 ? 40.422 11.518 -10.364 1.00 35.89 312 TRP A CA 1
ATOM 4002 C C . TRP A 1 297 ? 39.339 10.788 -9.573 1.00 35.32 312 TRP A C 1
ATOM 4003 O O . TRP A 1 297 ? 38.154 10.826 -9.912 1.00 43.35 312 TRP A O 1
ATOM 4024 N N . ARG A 1 298 ? 39.764 10.121 -8.503 1.00 35.04 313 ARG A N 1
ATOM 4025 C CA . ARG A 1 298 ? 38.862 9.387 -7.625 1.00 36.04 313 ARG A CA 1
ATOM 4026 C C . ARG A 1 298 ? 38.568 10.220 -6.384 1.00 37.52 313 ARG A C 1
ATOM 4027 O O . ARG A 1 298 ? 39.488 10.761 -5.762 1.00 30.95 313 ARG A O 1
ATOM 4048 N N . CYS A 1 299 ? 37.288 10.313 -6.023 1.00 45.13 314 CYS A N 1
ATOM 4049 C CA . CYS A 1 299 ? 36.858 11.107 -4.886 1.00 41.38 314 CYS A CA 1
ATOM 4050 C C . CYS A 1 299 ? 36.215 10.207 -3.834 1.00 29.59 314 CYS A C 1
ATOM 4051 O O . CYS A 1 299 ? 35.406 9.341 -4.181 1.00 23.13 314 CYS A O 1
ATOM 4058 N N . PRO A 1 300 ? 36.545 10.382 -2.551 1.00 31.48 315 PRO A N 1
ATOM 4059 C CA . PRO A 1 300 ? 35.865 9.599 -1.512 1.00 36.25 315 PRO A CA 1
ATOM 4060 C C . PRO A 1 300 ? 34.376 9.901 -1.476 1.00 42.27 315 PRO A C 1
ATOM 4061 O O . PRO A 1 300 ? 33.933 11.005 -1.800 1.00 48.34 315 PRO A O 1
ATOM 4072 N N . ARG A 1 301 ? 33.601 8.899 -1.074 1.00 37.32 316 ARG A N 1
ATOM 4073 C CA . ARG A 1 301 ? 32.154 9.022 -1.019 1.00 37.95 316 ARG A CA 1
ATOM 4074 C C . ARG A 1 301 ? 31.726 9.564 0.339 1.00 41.48 316 ARG A C 1
ATOM 4075 O O . ARG A 1 301 ? 32.361 9.300 1.364 1.00 38.28 316 ARG A O 1
ATOM 4096 N N . ARG A 1 302 ? 30.639 10.332 0.335 1.00 48.40 317 ARG A N 1
ATOM 4097 C CA . ARG A 1 302 ? 30.049 10.821 1.574 1.00 29.64 317 ARG A CA 1
ATOM 4098 C C . ARG A 1 302 ? 29.159 9.723 2.145 1.00 26.92 317 ARG A C 1
ATOM 4099 O O . ARG A 1 302 ? 28.148 9.353 1.541 1.00 33.58 317 ARG A O 1
ATOM 4120 N N . VAL A 1 303 ? 29.540 9.208 3.308 1.00 26.81 318 VAL A N 1
ATOM 4121 C CA . VAL A 1 303 ? 28.925 8.025 3.889 1.00 30.00 318 VAL A CA 1
ATOM 4122 C C . VAL A 1 303 ? 28.128 8.448 5.122 1.00 33.22 318 VAL A C 1
ATOM 4123 O O . VAL A 1 303 ? 28.173 9.599 5.557 1.00 39.60 318 VAL A O 1
ATOM 4136 N N . SER A 1 304 ? 27.374 7.500 5.675 1.00 34.79 319 SER A N 1
ATOM 4137 C CA . SER A 1 304 ? 26.611 7.734 6.893 1.00 39.44 319 SER A CA 1
ATOM 4138 C C . SER A 1 304 ? 27.483 7.482 8.118 1.00 38.11 319 SER A C 1
ATOM 4139 O O . SER A 1 304 ? 28.328 8.315 8.462 1.00 25.45 319 SER A O 1
ATOM 4147 N N . THR A 1 305 ? 27.299 6.342 8.776 1.00 39.29 320 THR A N 1
ATOM 4148 C CA . THR A 1 305 ? 28.042 6.053 9.993 1.00 38.15 320 THR A CA 1
ATOM 4149 C C . THR A 1 305 ? 29.476 5.656 9.666 1.00 30.43 320 THR A C 1
ATOM 4150 O O . THR A 1 305 ? 29.771 5.127 8.590 1.00 34.09 320 THR A O 1
ATOM 4161 N N . VAL A 1 306 ? 30.371 5.925 10.612 1.00 34.30 321 VAL A N 1
ATOM 4162 C CA . VAL A 1 306 ? 31.793 5.659 10.461 1.00 37.29 321 VAL A CA 1
ATOM 4163 C C . VAL A 1 306 ? 32.254 4.823 11.644 1.00 38.79 321 VAL A C 1
ATOM 4164 O O . VAL A 1 306 ? 31.725 4.937 12.755 1.00 33.37 321 VAL A O 1
ATOM 4177 N N . VAL A 1 307 ? 33.251 3.978 11.400 1.00 38.04 322 VAL A N 1
ATOM 4178 C CA . VAL A 1 307 ? 33.859 3.155 12.436 1.00 41.60 322 VAL A CA 1
ATOM 4179 C C . VAL A 1 307 ? 35.143 3.838 12.879 1.00 31.65 322 VAL A C 1
ATOM 4180 O O . VAL A 1 307 ? 36.012 4.142 12.052 1.00 27.62 322 VAL A O 1
ATOM 4193 N N . CYS A 1 308 ? 35.268 4.071 14.182 1.00 28.01 323 CYS A N 1
ATOM 4194 C CA . CYS A 1 308 ? 36.346 4.874 14.735 1.00 40.05 323 CYS A CA 1
ATOM 4195 C C . CYS A 1 308 ? 37.081 4.092 15.813 1.00 40.52 323 CYS A C 1
ATOM 4196 O O . CYS A 1 308 ? 36.484 3.313 16.559 1.00 39.07 323 CYS A O 1
ATOM 4203 N N . VAL A 1 309 ? 38.390 4.317 15.885 1.00 45.86 324 VAL A N 1
ATOM 4204 C CA . VAL A 1 309 ? 39.248 3.710 16.896 1.00 49.94 324 VAL A CA 1
ATOM 4205 C C . VAL A 1 309 ? 40.208 4.783 17.383 1.00 41.10 324 VAL A C 1
ATOM 4206 O O . VAL A 1 309 ? 40.873 5.437 16.572 1.00 40.39 324 VAL A O 1
ATOM 4219 N N . HIS A 1 310 ? 40.290 4.966 18.697 1.00 36.63 325 HIS A N 1
ATOM 4220 C CA . HIS A 1 310 ? 41.124 6.028 19.240 1.00 49.17 325 HIS A CA 1
ATOM 4221 C C . HIS A 1 310 ? 41.681 5.587 20.590 1.00 61.10 325 HIS A C 1
ATOM 4222 O O . HIS A 1 310 ? 41.577 4.420 20.979 1.00 70.95 325 HIS A O 1
ATOM 4236 N N . GLU A 1 311 ? 42.282 6.541 21.296 1.00 55.89 326 GLU A N 1
ATOM 4237 C CA . GLU A 1 311 ? 42.973 6.340 22.562 1.00 58.00 326 GLU A CA 1
ATOM 4238 C C . GLU A 1 311 ? 42.701 7.566 23.427 1.00 60.42 326 GLU A C 1
ATOM 4239 O O . GLU A 1 311 ? 43.206 8.654 23.123 1.00 55.71 326 GLU A O 1
ATOM 4251 N N . PRO A 1 312 ? 41.901 7.443 24.504 1.00 64.08 327 PRO A N 1
ATOM 4252 C CA . PRO A 1 312 ? 41.430 8.596 25.281 1.00 62.49 327 PRO A CA 1
ATOM 4253 C C . PRO A 1 312 ? 42.494 9.657 25.541 1.00 65.44 327 PRO A C 1
ATOM 4254 O O . PRO A 1 312 ? 42.231 10.852 25.398 1.00 64.23 327 PRO A O 1
ATOM 4266 N N . GLY B 1 14 ? 61.933 -1.466 13.129 1.00 39.60 29 GLY B N 1
ATOM 4267 C CA . GLY B 1 14 ? 61.703 -0.129 12.615 1.00 48.26 29 GLY B CA 1
ATOM 4268 C C . GLY B 1 14 ? 62.508 0.165 11.365 1.00 53.37 29 GLY B C 1
ATOM 4269 O O . GLY B 1 14 ? 63.292 1.113 11.333 1.00 56.83 29 GLY B O 1
ATOM 4272 N N . ALA B 1 15 ? 62.314 -0.649 10.331 1.00 59.45 30 ALA B N 1
ATOM 4273 C CA . ALA B 1 15 ? 63.021 -0.477 9.068 1.00 60.61 30 ALA B CA 1
ATOM 4274 C C . ALA B 1 15 ? 62.482 -1.490 8.070 1.00 55.56 30 ALA B C 1
ATOM 4275 O O . ALA B 1 15 ? 61.877 -2.498 8.446 1.00 68.25 30 ALA B O 1
ATOM 4282 N N . SER B 1 16 ? 62.702 -1.201 6.790 1.00 55.58 31 SER B N 1
ATOM 4283 C CA . SER B 1 16 ? 62.215 -2.043 5.711 1.00 60.80 31 SER B CA 1
ATOM 4284 C C . SER B 1 16 ? 63.126 -3.253 5.510 1.00 69.47 31 SER B C 1
ATOM 4285 O O . SER B 1 16 ? 64.256 -3.311 6.004 1.00 67.75 31 SER B O 1
ATOM 4293 N N . ARG B 1 17 ? 62.610 -4.231 4.769 1.00 75.20 32 ARG B N 1
ATOM 4294 C CA . ARG B 1 17 ? 63.371 -5.409 4.376 1.00 69.72 32 ARG B CA 1
ATOM 4295 C C . ARG B 1 17 ? 64.169 -5.185 3.098 1.00 64.58 32 ARG B C 1
ATOM 4296 O O . ARG B 1 17 ? 65.045 -5.997 2.780 1.00 64.36 32 ARG B O 1
ATOM 4317 N N . ASP B 1 18 ? 63.883 -4.107 2.364 1.00 61.86 33 ASP B N 1
ATOM 4318 C CA . ASP B 1 18 ? 64.643 -3.714 1.176 1.00 56.90 33 ASP B CA 1
ATOM 4319 C C . ASP B 1 18 ? 64.688 -4.828 0.130 1.00 55.85 33 ASP B C 1
ATOM 4320 O O . ASP B 1 18 ? 65.741 -5.145 -0.428 1.00 54.30 33 ASP B O 1
ATOM 4329 N N . ASP B 1 19 ? 63.528 -5.423 -0.141 1.00 47.83 34 ASP B N 1
ATOM 4330 C CA . ASP B 1 19 ? 63.456 -6.495 -1.127 1.00 43.28 34 ASP B CA 1
ATOM 4331 C C . ASP B 1 19 ? 63.274 -5.954 -2.543 1.00 51.85 34 ASP B C 1
ATOM 4332 O O . ASP B 1 19 ? 63.993 -6.358 -3.462 1.00 63.11 34 ASP B O 1
ATOM 4341 N N . ASP B 1 20 ? 62.321 -5.042 -2.730 1.00 53.37 35 ASP B N 1
ATOM 4342 C CA . ASP B 1 20 ? 62.010 -4.482 -4.045 1.00 48.36 35 ASP B CA 1
ATOM 4343 C C . ASP B 1 20 ? 63.085 -3.468 -4.414 1.00 41.61 35 ASP B C 1
ATOM 4344 O O . ASP B 1 20 ? 63.002 -2.287 -4.071 1.00 48.66 35 ASP B O 1
ATOM 4353 N N . LEU B 1 21 ? 64.105 -3.928 -5.134 1.00 40.37 36 LEU B N 1
ATOM 4354 C CA . LEU B 1 21 ? 65.237 -3.095 -5.522 1.00 43.63 36 LEU B CA 1
ATOM 4355 C C . LEU B 1 21 ? 65.173 -2.779 -7.009 1.00 43.34 36 LEU B C 1
ATOM 4356 O O . LEU B 1 21 ? 65.061 -3.688 -7.839 1.00 52.30 36 LEU B O 1
ATOM 4372 N N . LEU B 1 22 ? 65.238 -1.491 -7.337 1.00 43.58 37 LEU B N 1
ATOM 4373 C CA . LEU B 1 22 ? 65.370 -1.009 -8.712 1.00 52.34 37 LEU B CA 1
ATOM 4374 C C . LEU B 1 22 ? 66.636 -0.164 -8.772 1.00 59.00 37 LEU B C 1
ATOM 4375 O O . LEU B 1 22 ? 66.629 1.004 -8.369 1.00 68.84 37 LEU B O 1
ATOM 4391 N N . VAL B 1 23 ? 67.714 -0.744 -9.278 1.00 52.02 38 VAL B N 1
ATOM 4392 C CA . VAL B 1 23 ? 69.035 -0.123 -9.255 1.00 60.73 38 VAL B CA 1
ATOM 4393 C C . VAL B 1 23 ? 69.389 0.297 -10.677 1.00 57.47 38 VAL B C 1
ATOM 4394 O O . VAL B 1 23 ? 69.369 -0.543 -11.587 1.00 61.18 38 VAL B O 1
ATOM 4407 N N . PRO B 1 24 ? 69.700 1.574 -10.925 1.00 55.37 39 PRO B N 1
ATOM 4408 C CA . PRO B 1 24 ? 70.177 1.951 -12.264 1.00 59.59 39 PRO B CA 1
ATOM 4409 C C . PRO B 1 24 ? 71.546 1.387 -12.592 1.00 65.08 39 PRO B C 1
ATOM 4410 O O . PRO B 1 24 ? 71.805 1.071 -13.760 1.00 72.80 39 PRO B O 1
ATOM 4421 N N . TYR B 1 25 ? 72.430 1.249 -11.605 1.00 70.88 40 TYR B N 1
ATOM 4422 C CA . TYR B 1 25 ? 73.780 0.736 -11.830 1.00 73.98 40 TYR B CA 1
ATOM 4423 C C . TYR B 1 25 ? 74.132 -0.259 -10.730 1.00 84.73 40 TYR B C 1
ATOM 4424 O O . TYR B 1 25 ? 74.457 0.146 -9.602 1.00 87.28 40 TYR B O 1
ATOM 4442 N N . PRO B 1 26 ? 74.075 -1.563 -11.011 1.00 97.27 41 PRO B N 1
ATOM 4443 C CA . PRO B 1 26 ? 74.507 -2.541 -10.000 1.00 88.67 41 PRO B CA 1
ATOM 4444 C C . PRO B 1 26 ? 75.964 -2.381 -9.602 1.00 83.74 41 PRO B C 1
ATOM 4445 O O . PRO B 1 26 ? 76.342 -2.805 -8.503 1.00 82.31 41 PRO B O 1
ATOM 4456 N N . ARG B 1 27 ? 76.791 -1.784 -10.460 1.00 85.55 42 ARG B N 1
ATOM 4457 C CA . ARG B 1 27 ? 78.198 -1.538 -10.171 1.00 80.54 42 ARG B CA 1
ATOM 4458 C C . ARG B 1 27 ? 78.371 -0.070 -9.791 1.00 80.80 42 ARG B C 1
ATOM 4459 O O . ARG B 1 27 ? 78.146 0.821 -10.616 1.00 78.18 42 ARG B O 1
ATOM 4480 N N . ALA B 1 28 ? 78.770 0.171 -8.543 1.00 82.99 43 ALA B N 1
ATOM 4481 C CA . ALA B 1 28 ? 78.871 1.527 -8.015 1.00 77.00 43 ALA B CA 1
ATOM 4482 C C . ALA B 1 28 ? 79.965 2.324 -8.720 1.00 81.15 43 ALA B C 1
ATOM 4483 O O . ALA B 1 28 ? 81.106 1.867 -8.836 1.00 77.99 43 ALA B O 1
ATOM 4490 N N . ARG B 1 29 ? 79.612 3.519 -9.194 1.00 80.99 44 ARG B N 1
ATOM 4491 C CA . ARG B 1 29 ? 80.579 4.404 -9.833 1.00 82.12 44 ARG B CA 1
ATOM 4492 C C . ARG B 1 29 ? 81.361 5.179 -8.776 1.00 89.50 44 ARG B C 1
ATOM 4493 O O . ARG B 1 29 ? 80.807 5.599 -7.755 1.00 88.28 44 ARG B O 1
ATOM 4514 N N . LEU B 1 30 ? 82.652 5.375 -9.035 1.00 90.04 45 LEU B N 1
ATOM 4515 C CA . LEU B 1 30 ? 83.571 5.993 -8.090 1.00 89.94 45 LEU B CA 1
ATOM 4516 C C . LEU B 1 30 ? 83.682 7.496 -8.369 1.00 94.91 45 LEU B C 1
ATOM 4517 O O . LEU B 1 30 ? 82.800 8.089 -8.995 1.00 99.89 45 LEU B O 1
ATOM 4533 N N . ARG B 1 31 ? 84.760 8.135 -7.888 1.00 81.21 46 ARG B N 1
ATOM 4534 C CA . ARG B 1 31 ? 84.961 9.566 -8.089 1.00 87.31 46 ARG B CA 1
ATOM 4535 C C . ARG B 1 31 ? 85.915 9.882 -9.244 1.00 92.51 46 ARG B C 1
ATOM 4536 O O . ARG B 1 31 ? 86.307 11.047 -9.393 1.00 87.80 46 ARG B O 1
ATOM 4557 N N . PRO B 1 32 ? 86.320 8.905 -10.093 1.00 89.03 47 PRO B N 1
ATOM 4558 C CA . PRO B 1 32 ? 87.052 9.353 -11.274 1.00 77.80 47 PRO B CA 1
ATOM 4559 C C . PRO B 1 32 ? 86.230 9.188 -12.551 1.00 74.87 47 PRO B C 1
ATOM 4560 O O . PRO B 1 32 ? 86.797 9.182 -13.643 1.00 66.70 47 PRO B O 1
ATOM 4571 N N . LEU B 1 44 ? 76.832 20.995 -22.184 1.00 64.08 59 LEU B N 1
ATOM 4572 C CA . LEU B 1 44 ? 75.691 20.524 -21.406 1.00 76.54 59 LEU B CA 1
ATOM 4573 C C . LEU B 1 44 ? 74.804 21.687 -20.986 1.00 83.07 59 LEU B C 1
ATOM 4574 O O . LEU B 1 44 ? 75.152 22.454 -20.087 1.00 59.82 59 LEU B O 1
ATOM 4589 N N . LYS B 1 45 ? 73.654 21.808 -21.638 1.00 93.21 60 LYS B N 1
ATOM 4590 C CA . LYS B 1 45 ? 72.760 22.937 -21.437 1.00 83.18 60 LYS B CA 1
ATOM 4591 C C . LYS B 1 45 ? 71.570 22.531 -20.575 1.00 84.64 60 LYS B C 1
ATOM 4592 O O . LYS B 1 45 ? 71.273 21.348 -20.393 1.00 79.75 60 LYS B O 1
ATOM 4611 N N . HIS B 1 46 ? 70.888 23.542 -20.041 1.00 86.14 61 HIS B N 1
ATOM 4612 C CA . HIS B 1 46 ? 69.748 23.346 -19.158 1.00 80.44 61 HIS B CA 1
ATOM 4613 C C . HIS B 1 46 ? 68.633 24.296 -19.570 1.00 76.58 61 HIS B C 1
ATOM 4614 O O . HIS B 1 46 ? 68.866 25.299 -20.248 1.00 76.32 61 HIS B O 1
ATOM 4628 N N . GLU B 1 47 ? 67.414 23.975 -19.145 1.00 75.24 62 GLU B N 1
ATOM 4629 C CA . GLU B 1 47 ? 66.253 24.816 -19.398 1.00 82.78 62 GLU B CA 1
ATOM 4630 C C . GLU B 1 47 ? 65.839 25.532 -18.123 1.00 81.81 62 GLU B C 1
ATOM 4631 O O . GLU B 1 47 ? 65.882 24.958 -17.029 1.00 82.94 62 GLU B O 1
ATOM 4643 N N . ASN B 1 48 ? 65.436 26.789 -18.278 1.00 82.50 63 ASN B N 1
ATOM 4644 C CA . ASN B 1 48 ? 65.009 27.633 -17.176 1.00 79.05 63 ASN B CA 1
ATOM 4645 C C . ASN B 1 48 ? 63.719 28.338 -17.564 1.00 77.90 63 ASN B C 1
ATOM 4646 O O . ASN B 1 48 ? 63.590 28.832 -18.689 1.00 75.83 63 ASN B O 1
ATOM 4657 N N . TRP B 1 49 ? 62.766 28.385 -16.634 1.00 79.12 64 TRP B N 1
ATOM 4658 C CA . TRP B 1 49 ? 61.477 29.009 -16.898 1.00 76.11 64 TRP B CA 1
ATOM 4659 C C . TRP B 1 49 ? 61.301 30.238 -16.022 1.00 75.92 64 TRP B C 1
ATOM 4660 O O . TRP B 1 49 ? 61.240 30.110 -14.790 1.00 76.57 64 TRP B O 1
ATOM 4681 N N . PRO B 1 50 ? 61.214 31.435 -16.599 1.00 82.59 65 PRO B N 1
ATOM 4682 C CA . PRO B 1 50 ? 61.051 32.644 -15.790 1.00 88.32 65 PRO B CA 1
ATOM 4683 C C . PRO B 1 50 ? 59.769 32.593 -14.982 1.00 80.17 65 PRO B C 1
ATOM 4684 O O . PRO B 1 50 ? 58.908 31.733 -15.222 1.00 74.59 65 PRO B O 1
ATOM 4695 N N . PRO B 1 51 ? 59.606 33.489 -14.016 1.00 75.23 66 PRO B N 1
ATOM 4696 C CA . PRO B 1 51 ? 58.398 33.487 -13.195 1.00 74.41 66 PRO B CA 1
ATOM 4697 C C . PRO B 1 51 ? 57.321 34.360 -13.811 1.00 79.92 66 PRO B C 1
ATOM 4698 O O . PRO B 1 51 ? 57.502 35.580 -13.945 1.00 80.64 66 PRO B O 1
ATOM 4709 N N . PRO B 1 52 ? 56.186 33.782 -14.203 1.00 84.14 67 PRO B N 1
ATOM 4710 C CA . PRO B 1 52 ? 55.097 34.604 -14.717 1.00 80.20 67 PRO B CA 1
ATOM 4711 C C . PRO B 1 52 ? 54.574 35.530 -13.639 1.00 75.33 67 PRO B C 1
ATOM 4712 O O . PRO B 1 52 ? 54.661 35.222 -12.435 1.00 69.94 67 PRO B O 1
ATOM 4723 N N . PRO B 1 53 ? 54.019 36.682 -14.022 1.00 73.60 68 PRO B N 1
ATOM 4724 C CA . PRO B 1 53 ? 53.550 37.646 -13.018 1.00 66.86 68 PRO B CA 1
ATOM 4725 C C . PRO B 1 53 ? 52.150 37.307 -12.528 1.00 51.19 68 PRO B C 1
ATOM 4726 O O . PRO B 1 53 ? 51.227 37.110 -13.322 1.00 49.26 68 PRO B O 1
ATOM 4737 N N . ALA B 1 54 ? 52.002 37.235 -11.208 1.00 40.38 69 ALA B N 1
ATOM 4738 C CA . ALA B 1 54 ? 50.712 36.969 -10.584 1.00 41.39 69 ALA B CA 1
ATOM 4739 C C . ALA B 1 54 ? 49.693 38.034 -10.975 1.00 49.26 69 ALA B C 1
ATOM 4740 O O . ALA B 1 54 ? 48.547 38.002 -10.527 1.00 39.62 69 ALA B O 1
ATOM 4747 N N . ALA B 1 58 ? 48.310 32.209 -5.163 1.00 69.79 73 ALA B N 1
ATOM 4748 C CA . ALA B 1 58 ? 48.736 31.217 -4.183 1.00 58.77 73 ALA B CA 1
ATOM 4749 C C . ALA B 1 58 ? 47.542 30.437 -3.643 1.00 52.85 73 ALA B C 1
ATOM 4750 O O . ALA B 1 58 ? 46.935 30.821 -2.643 1.00 49.34 73 ALA B O 1
ATOM 4756 N N . GLY B 1 59 ? 47.211 29.343 -4.321 1.00 51.25 74 GLY B N 1
ATOM 4757 C CA . GLY B 1 59 ? 46.180 28.439 -3.873 1.00 54.99 74 GLY B CA 1
ATOM 4758 C C . GLY B 1 59 ? 46.786 27.252 -3.152 1.00 66.40 74 GLY B C 1
ATOM 4759 O O . GLY B 1 59 ? 47.994 27.008 -3.238 1.00 68.31 74 GLY B O 1
ATOM 4763 N N . PRO B 1 60 ? 45.974 26.485 -2.431 1.00 71.54 75 PRO B N 1
ATOM 4764 C CA . PRO B 1 60 ? 46.512 25.323 -1.721 1.00 62.40 75 PRO B CA 1
ATOM 4765 C C . PRO B 1 60 ? 46.854 24.220 -2.704 1.00 58.91 75 PRO B C 1
ATOM 4766 O O . PRO B 1 60 ? 46.406 24.248 -3.860 1.00 57.69 75 PRO B O 1
ATOM 4777 N N . PRO B 1 61 ? 47.647 23.232 -2.293 1.00 60.00 76 PRO B N 1
ATOM 4778 C CA . PRO B 1 61 ? 47.987 22.146 -3.216 1.00 58.32 76 PRO B CA 1
ATOM 4779 C C . PRO B 1 61 ? 46.749 21.367 -3.629 1.00 52.20 76 PRO B C 1
ATOM 4780 O O . PRO B 1 61 ? 45.708 21.398 -2.968 1.00 49.09 76 PRO B O 1
ATOM 4791 N N . ALA B 1 62 ? 46.877 20.658 -4.746 1.00 40.51 77 ALA B N 1
ATOM 4792 C CA . ALA B 1 62 ? 45.793 19.850 -5.294 1.00 42.05 77 ALA B CA 1
ATOM 4793 C C . ALA B 1 62 ? 46.277 18.407 -5.354 1.00 41.43 77 ALA B C 1
ATOM 4794 O O . ALA B 1 62 ? 46.997 18.024 -6.281 1.00 37.88 77 ALA B O 1
ATOM 4801 N N . VAL B 1 63 ? 45.872 17.611 -4.374 1.00 46.92 78 VAL B N 1
ATOM 4802 C CA . VAL B 1 63 ? 46.226 16.200 -4.327 1.00 50.58 78 VAL B CA 1
ATOM 4803 C C . VAL B 1 63 ? 45.092 15.424 -4.972 1.00 43.05 78 VAL B C 1
ATOM 4804 O O . VAL B 1 63 ? 43.923 15.590 -4.602 1.00 37.23 78 VAL B O 1
ATOM 4817 N N . ARG B 1 64 ? 45.434 14.570 -5.930 1.00 37.31 79 ARG B N 1
ATOM 4818 C CA . ARG B 1 64 ? 44.443 13.845 -6.711 1.00 37.10 79 ARG B CA 1
ATOM 4819 C C . ARG B 1 64 ? 44.783 12.367 -6.701 1.00 38.22 79 ARG B C 1
ATOM 4820 O O . ARG B 1 64 ? 45.837 11.964 -7.202 1.00 49.10 79 ARG B O 1
ATOM 4841 N N . THR B 1 65 ? 43.889 11.568 -6.135 1.00 34.96 80 THR B N 1
ATOM 4842 C CA . THR B 1 65 ? 44.016 10.126 -6.209 1.00 32.50 80 THR B CA 1
ATOM 4843 C C . THR B 1 65 ? 43.517 9.653 -7.568 1.00 34.48 80 THR B C 1
ATOM 4844 O O . THR B 1 65 ? 42.630 10.264 -8.171 1.00 38.96 80 THR B O 1
ATOM 4855 N N . PHE B 1 66 ? 44.099 8.561 -8.056 1.00 40.44 81 PHE B N 1
ATOM 4856 C CA . PHE B 1 66 ? 43.708 8.069 -9.367 1.00 41.12 81 PHE B CA 1
ATOM 4857 C C . PHE B 1 66 ? 43.992 6.582 -9.485 1.00 28.67 81 PHE B C 1
ATOM 4858 O O . PHE B 1 66 ? 44.871 6.041 -8.810 1.00 25.64 81 PHE B O 1
ATOM 4875 N N . VAL B 1 67 ? 43.219 5.940 -10.355 1.00 33.36 82 VAL B N 1
ATOM 4876 C CA . VAL B 1 67 ? 43.486 4.589 -10.829 1.00 37.82 82 VAL B CA 1
ATOM 4877 C C . VAL B 1 67 ? 43.248 4.608 -12.332 1.00 41.67 82 VAL B C 1
ATOM 4878 O O . VAL B 1 67 ? 42.115 4.428 -12.794 1.00 57.32 82 VAL B O 1
ATOM 4891 N N . SER B 1 68 ? 44.307 4.831 -13.102 1.00 38.60 83 SER B N 1
ATOM 4892 C CA . SER B 1 68 ? 44.211 5.050 -14.536 1.00 41.17 83 SER B CA 1
ATOM 4893 C C . SER B 1 68 ? 44.866 3.895 -15.279 1.00 40.90 83 SER B C 1
ATOM 4894 O O . SER B 1 68 ? 45.620 3.104 -14.708 1.00 42.17 83 SER B O 1
ATOM 4902 N N . HIS B 1 69 ? 44.596 3.824 -16.578 1.00 43.40 84 HIS B N 1
ATOM 4903 C CA . HIS B 1 69 ? 45.063 2.721 -17.404 1.00 51.92 84 HIS B CA 1
ATOM 4904 C C . HIS B 1 69 ? 46.347 3.114 -18.119 1.00 56.56 84 HIS B C 1
ATOM 4905 O O . HIS B 1 69 ? 46.397 4.138 -18.808 1.00 54.34 84 HIS B O 1
ATOM 4919 N N . PHE B 1 70 ? 47.378 2.291 -17.949 1.00 56.08 85 PHE B N 1
ATOM 4920 C CA . PHE B 1 70 ? 48.648 2.439 -18.647 1.00 55.39 85 PHE B CA 1
ATOM 4921 C C . PHE B 1 70 ? 48.938 1.126 -19.353 1.00 63.87 85 PHE B C 1
ATOM 4922 O O . PHE B 1 70 ? 49.095 0.088 -18.699 1.00 52.56 85 PHE B O 1
ATOM 4939 N N . GLY B 1 71 ? 49.013 1.166 -20.679 1.00 61.57 86 GLY B N 1
ATOM 4940 C CA . GLY B 1 71 ? 49.200 -0.056 -21.444 1.00 48.94 86 GLY B CA 1
ATOM 4941 C C . GLY B 1 71 ? 48.158 -1.115 -21.141 1.00 53.46 86 GLY B C 1
ATOM 4942 O O . GLY B 1 71 ? 48.460 -2.311 -21.154 1.00 54.34 86 GLY B O 1
ATOM 4946 N N . GLY B 1 72 ? 46.928 -0.684 -20.869 1.00 52.72 87 GLY B N 1
ATOM 4947 C CA . GLY B 1 72 ? 45.825 -1.584 -20.594 1.00 51.34 87 GLY B CA 1
ATOM 4948 C C . GLY B 1 72 ? 45.766 -2.143 -19.190 1.00 43.59 87 GLY B C 1
ATOM 4949 O O . GLY B 1 72 ? 44.991 -3.075 -18.948 1.00 31.56 87 GLY B O 1
ATOM 4953 N N . ARG B 1 73 ? 46.551 -1.609 -18.257 1.00 56.43 88 ARG B N 1
ATOM 4954 C CA . ARG B 1 73 ? 46.549 -2.063 -16.871 1.00 56.92 88 ARG B CA 1
ATOM 4955 C C . ARG B 1 73 ? 46.399 -0.864 -15.949 1.00 45.58 88 ARG B C 1
ATOM 4956 O O . ARG B 1 73 ? 47.065 0.159 -16.137 1.00 46.59 88 ARG B O 1
ATOM 4977 N N . ALA B 1 74 ? 45.523 -1.000 -14.958 1.00 51.48 89 ALA B N 1
ATOM 4978 C CA . ALA B 1 74 ? 45.227 0.066 -14.011 1.00 51.77 89 ALA B CA 1
ATOM 4979 C C . ALA B 1 74 ? 46.201 0.050 -12.839 1.00 45.34 89 ALA B C 1
ATOM 4980 O O . ALA B 1 74 ? 46.470 -1.005 -12.257 1.00 50.92 89 ALA B O 1
ATOM 4987 N N . VAL B 1 75 ? 46.723 1.228 -12.499 1.00 48.11 90 VAL B N 1
ATOM 4988 C CA . VAL B 1 75 ? 47.684 1.391 -11.414 1.00 43.24 90 VAL B CA 1
ATOM 4989 C C . VAL B 1 75 ? 47.281 2.612 -10.600 1.00 36.46 90 VAL B C 1
ATOM 4990 O O . VAL B 1 75 ? 46.791 3.605 -11.150 1.00 30.01 90 VAL B O 1
ATOM 5003 N N . SER B 1 76 ? 47.500 2.541 -9.292 1.00 34.92 91 SER B N 1
ATOM 5004 C CA . SER B 1 76 ? 47.097 3.587 -8.366 1.00 26.03 91 SER B CA 1
ATOM 5005 C C . SER B 1 76 ? 48.249 4.539 -8.068 1.00 20.29 91 SER B C 1
ATOM 5006 O O . SER B 1 76 ? 49.417 4.142 -8.032 1.00 27.09 91 SER B O 1
ATOM 5014 N N . GLY B 1 77 ? 47.906 5.803 -7.853 1.00 22.65 92 GLY B N 1
ATOM 5015 C CA . GLY B 1 77 ? 48.912 6.803 -7.566 1.00 28.16 92 GLY B CA 1
ATOM 5016 C C . GLY B 1 77 ? 48.282 8.128 -7.196 1.00 26.38 92 GLY B C 1
ATOM 5017 O O . GLY B 1 77 ? 47.070 8.230 -6.998 1.00 18.80 92 GLY B O 1
ATOM 5021 N N . HIS B 1 78 ? 49.134 9.149 -7.112 1.00 32.76 93 HIS B N 1
ATOM 5022 C CA . HIS B 1 78 ? 48.709 10.504 -6.796 1.00 31.50 93 HIS B CA 1
ATOM 5023 C C . HIS B 1 78 ? 49.495 11.493 -7.645 1.00 37.09 93 HIS B C 1
ATOM 5024 O O . HIS B 1 78 ? 50.663 11.265 -7.973 1.00 41.92 93 HIS B O 1
ATOM 5038 N N . LEU B 1 79 ? 48.840 12.598 -7.993 1.00 33.17 94 LEU B N 1
ATOM 5039 C CA . LEU B 1 79 ? 49.466 13.701 -8.709 1.00 33.26 94 LEU B CA 1
ATOM 5040 C C . LEU B 1 79 ? 49.192 14.985 -7.943 1.00 42.35 94 LEU B C 1
ATOM 5041 O O . LEU B 1 79 ? 48.050 15.247 -7.552 1.00 47.73 94 LEU B O 1
ATOM 5057 N N . THR B 1 80 ? 50.237 15.781 -7.733 1.00 44.27 95 THR B N 1
ATOM 5058 C CA . THR B 1 80 ? 50.155 16.985 -6.922 1.00 40.19 95 THR B CA 1
ATOM 5059 C C . THR B 1 80 ? 50.676 18.181 -7.704 1.00 39.64 95 THR B C 1
ATOM 5060 O O . THR B 1 80 ? 51.498 18.043 -8.613 1.00 49.00 95 THR B O 1
ATOM 5071 N N . ARG B 1 81 ? 50.182 19.360 -7.335 1.00 41.64 96 ARG B N 1
ATOM 5072 C CA . ARG B 1 81 ? 50.598 20.609 -7.951 1.00 56.20 96 ARG B CA 1
ATOM 5073 C C . ARG B 1 81 ? 50.587 21.698 -6.892 1.00 55.57 96 ARG B C 1
ATOM 5074 O O . ARG B 1 81 ? 49.718 21.712 -6.016 1.00 48.60 96 ARG B O 1
ATOM 5095 N N . ALA B 1 82 ? 51.555 22.605 -6.977 1.00 46.42 97 ALA B N 1
ATOM 5096 C CA . ALA B 1 82 ? 51.670 23.692 -6.021 1.00 50.10 97 ALA B CA 1
ATOM 5097 C C . ALA B 1 82 ? 52.140 24.939 -6.747 1.00 52.91 97 ALA B C 1
ATOM 5098 O O . ALA B 1 82 ? 53.042 24.877 -7.587 1.00 63.43 97 ALA B O 1
ATOM 5105 N N . ALA B 1 83 ? 51.531 26.067 -6.410 1.00 57.52 98 ALA B N 1
ATOM 5106 C CA . ALA B 1 83 ? 51.977 27.354 -6.912 1.00 55.37 98 ALA B CA 1
ATOM 5107 C C . ALA B 1 83 ? 52.964 27.966 -5.929 1.00 61.40 98 ALA B C 1
ATOM 5108 O O . ALA B 1 83 ? 53.043 27.574 -4.762 1.00 68.96 98 ALA B O 1
ATOM 5115 N N . ALA B 1 84 ? 53.718 28.936 -6.416 1.00 61.85 99 ALA B N 1
ATOM 5116 C CA . ALA B 1 84 ? 54.733 29.577 -5.598 1.00 71.62 99 ALA B CA 1
ATOM 5117 C C . ALA B 1 84 ? 55.743 28.541 -5.117 1.00 79.20 99 ALA B C 1
ATOM 5118 O O . ALA B 1 84 ? 55.933 28.385 -3.904 1.00 75.97 99 ALA B O 1
ATOM 5125 N N . PRO B 1 85 ? 56.408 27.813 -6.020 1.00 71.55 100 PRO B N 1
ATOM 5126 C CA . PRO B 1 85 ? 57.425 26.856 -5.559 1.00 73.41 100 PRO B CA 1
ATOM 5127 C C . PRO B 1 85 ? 58.506 27.526 -4.745 1.00 83.29 100 PRO B C 1
ATOM 5128 O O . PRO B 1 85 ? 59.047 26.923 -3.810 1.00 86.43 100 PRO B O 1
ATOM 5139 N N . LEU B 1 86 ? 58.833 28.773 -5.079 1.00 81.86 101 LEU B N 1
ATOM 5140 C CA . LEU B 1 86 ? 59.819 29.520 -4.316 1.00 82.54 101 LEU B CA 1
ATOM 5141 C C . LEU B 1 86 ? 59.369 29.712 -2.875 1.00 81.52 101 LEU B C 1
ATOM 5142 O O . LEU B 1 86 ? 60.200 29.991 -2.003 1.00 81.23 101 LEU B O 1
ATOM 5158 N N . ARG B 1 87 ? 58.067 29.577 -2.618 1.00 74.55 102 ARG B N 1
ATOM 5159 C CA . ARG B 1 87 ? 57.482 29.737 -1.296 1.00 82.36 102 ARG B CA 1
ATOM 5160 C C . ARG B 1 87 ? 56.881 28.456 -0.733 1.00 80.14 102 ARG B C 1
ATOM 5161 O O . ARG B 1 87 ? 56.661 28.383 0.479 1.00 77.84 102 ARG B O 1
ATOM 5182 N N . THR B 1 88 ? 56.613 27.451 -1.574 1.00 74.28 103 THR B N 1
ATOM 5183 C CA . THR B 1 88 ? 55.992 26.207 -1.134 1.00 78.93 103 THR B CA 1
ATOM 5184 C C . THR B 1 88 ? 56.886 24.981 -1.273 1.00 77.81 103 THR B C 1
ATOM 5185 O O . THR B 1 88 ? 56.498 23.904 -0.805 1.00 76.38 103 THR B O 1
ATOM 5196 N N . PHE B 1 89 ? 58.058 25.104 -1.888 1.00 75.17 104 PHE B N 1
ATOM 5197 C CA . PHE B 1 89 ? 58.936 23.969 -2.134 1.00 67.46 104 PHE B CA 1
ATOM 5198 C C . PHE B 1 89 ? 60.091 23.935 -1.140 1.00 61.79 104 PHE B C 1
ATOM 5199 O O . PHE B 1 89 ? 60.571 24.973 -0.677 1.00 65.04 104 PHE B O 1
ATOM 5216 N N . SER B 1 90 ? 60.532 22.720 -0.814 1.00 55.28 105 SER B N 1
ATOM 5217 C CA . SER B 1 90 ? 61.633 22.525 0.118 1.00 47.84 105 SER B CA 1
ATOM 5218 C C . SER B 1 90 ? 62.211 21.131 -0.082 1.00 39.92 105 SER B C 1
ATOM 5219 O O . SER B 1 90 ? 61.470 20.177 -0.331 1.00 39.92 105 SER B O 1
ATOM 5227 N N . VAL B 1 91 ? 63.534 21.025 0.027 1.00 36.83 106 VAL B N 1
ATOM 5228 C CA . VAL B 1 91 ? 64.247 19.753 -0.033 1.00 43.48 106 VAL B CA 1
ATOM 5229 C C . VAL B 1 91 ? 64.788 19.448 1.356 1.00 38.92 106 VAL B C 1
ATOM 5230 O O . VAL B 1 91 ? 65.490 20.275 1.951 1.00 36.97 106 VAL B O 1
ATOM 5243 N N . LEU B 1 92 ? 64.466 18.264 1.868 1.00 37.20 107 LEU B N 1
ATOM 5244 C CA . LEU B 1 92 ? 64.797 17.879 3.230 1.00 36.59 107 LEU B CA 1
ATOM 5245 C C . LEU B 1 92 ? 65.790 16.724 3.243 1.00 34.11 107 LEU B C 1
ATOM 5246 O O . LEU B 1 92 ? 65.912 15.963 2.279 1.00 35.09 107 LEU B O 1
ATOM 5262 N N . GLU B 1 93 ? 66.501 16.605 4.361 1.00 36.71 108 GLU B N 1
ATOM 5263 C CA . GLU B 1 93 ? 67.408 15.504 4.638 1.00 28.85 108 GLU B CA 1
ATOM 5264 C C . GLU B 1 93 ? 66.736 14.488 5.548 1.00 32.41 108 GLU B C 1
ATOM 5265 O O . GLU B 1 93 ? 65.811 14.823 6.294 1.00 33.87 108 GLU B O 1
ATOM 5277 N N . PRO B 1 94 ? 67.171 13.230 5.518 1.00 27.41 109 PRO B N 1
ATOM 5278 C CA . PRO B 1 94 ? 66.530 12.214 6.365 1.00 24.83 109 PRO B CA 1
ATOM 5279 C C . PRO B 1 94 ? 66.736 12.521 7.840 1.00 29.37 109 PRO B C 1
ATOM 5280 O O . PRO B 1 94 ? 67.867 12.593 8.327 1.00 30.33 109 PRO B O 1
ATOM 5291 N N . GLY B 1 95 ? 65.628 12.700 8.554 1.00 33.08 110 GLY B N 1
ATOM 5292 C CA . GLY B 1 95 ? 65.691 12.976 9.974 1.00 33.54 110 GLY B CA 1
ATOM 5293 C C . GLY B 1 95 ? 66.084 14.389 10.335 1.00 29.05 110 GLY B C 1
ATOM 5294 O O . GLY B 1 95 ? 66.465 14.638 11.483 1.00 31.12 110 GLY B O 1
ATOM 5298 N N . GLY B 1 96 ? 66.011 15.325 9.391 1.00 43.37 111 GLY B N 1
ATOM 5299 C CA . GLY B 1 96 ? 66.339 16.706 9.653 1.00 42.13 111 GLY B CA 1
ATOM 5300 C C . GLY B 1 96 ? 67.666 17.114 9.046 1.00 40.61 111 GLY B C 1
ATOM 5301 O O . GLY B 1 96 ? 68.342 16.323 8.382 1.00 36.80 111 GLY B O 1
ATOM 5305 N N . PRO B 1 97 ? 68.064 18.367 9.267 1.00 51.23 112 PRO B N 1
ATOM 5306 C CA . PRO B 1 97 ? 69.336 18.844 8.715 1.00 51.79 112 PRO B CA 1
ATOM 5307 C C . PRO B 1 97 ? 70.496 17.955 9.136 1.00 48.78 112 PRO B C 1
ATOM 5308 O O . PRO B 1 97 ? 70.523 17.411 10.242 1.00 42.38 112 PRO B O 1
ATOM 5319 N N . GLY B 1 98 ? 71.459 17.804 8.229 1.00 49.63 113 GLY B N 1
ATOM 5320 C CA . GLY B 1 98 ? 72.602 16.954 8.481 1.00 55.69 113 GLY B CA 1
ATOM 5321 C C . GLY B 1 98 ? 72.364 15.481 8.247 1.00 56.84 113 GLY B C 1
ATOM 5322 O O . GLY B 1 98 ? 73.184 14.662 8.678 1.00 57.85 113 GLY B O 1
ATOM 5326 N N . GLY B 1 99 ? 71.268 15.112 7.581 1.00 52.01 114 GLY B N 1
ATOM 5327 C CA . GLY B 1 99 ? 70.991 13.701 7.365 1.00 42.50 114 GLY B CA 1
ATOM 5328 C C . GLY B 1 99 ? 72.006 13.050 6.445 1.00 48.02 114 GLY B C 1
ATOM 5329 O O . GLY B 1 99 ? 72.528 11.971 6.741 1.00 57.86 114 GLY B O 1
ATOM 5333 N N . CYS B 1 100 ? 72.307 13.699 5.317 1.00 42.55 115 CYS B N 1
ATOM 5334 C CA . CYS B 1 100 ? 73.290 13.139 4.396 1.00 54.41 115 CYS B CA 1
ATOM 5335 C C . CYS B 1 100 ? 74.685 13.171 5.006 1.00 45.21 115 CYS B C 1
ATOM 5336 O O . CYS B 1 100 ? 75.486 12.254 4.791 1.00 40.91 115 CYS B O 1
ATOM 5343 N N . SER B 1 101 ? 74.993 14.226 5.765 1.00 50.94 116 SER B N 1
ATOM 5344 C CA . SER B 1 101 ? 76.305 14.342 6.392 1.00 46.98 116 SER B CA 1
ATOM 5345 C C . SER B 1 101 ? 76.570 13.196 7.360 1.00 39.32 116 SER B C 1
ATOM 5346 O O . SER B 1 101 ? 77.726 12.801 7.550 1.00 33.10 116 SER B O 1
ATOM 5354 N N . GLN B 1 102 ? 75.523 12.656 7.982 1.00 45.52 117 GLN B N 1
ATOM 5355 C CA . GLN B 1 102 ? 75.647 11.552 8.922 1.00 51.37 117 GLN B CA 1
ATOM 5356 C C . GLN B 1 102 ? 75.299 10.205 8.300 1.00 48.75 117 GLN B C 1
ATOM 5357 O O . GLN B 1 102 ? 75.189 9.211 9.025 1.00 43.18 117 GLN B O 1
ATOM 5371 N N . LYS B 1 103 ? 75.135 10.145 6.979 1.00 41.49 118 LYS B N 1
ATOM 5372 C CA . LYS B 1 103 ? 74.740 8.916 6.292 1.00 43.99 118 LYS B CA 1
ATOM 5373 C C . LYS B 1 103 ? 73.526 8.290 6.973 1.00 44.40 118 LYS B C 1
ATOM 5374 O O . LYS B 1 103 ? 73.535 7.122 7.369 1.00 43.44 118 LYS B O 1
ATOM 5393 N N . ARG B 1 104 ? 72.471 9.081 7.109 1.00 41.53 119 ARG B N 1
ATOM 5394 C CA . ARG B 1 104 ? 71.265 8.643 7.791 1.00 38.43 119 ARG B CA 1
ATOM 5395 C C . ARG B 1 104 ? 70.228 8.155 6.787 1.00 47.00 119 ARG B C 1
ATOM 5396 O O . ARG B 1 104 ? 70.225 8.539 5.615 1.00 55.71 119 ARG B O 1
ATOM 5417 N N . ARG B 1 105 ? 69.342 7.292 7.273 1.00 41.09 120 ARG B N 1
ATOM 5418 C CA . ARG B 1 105 ? 68.253 6.734 6.485 1.00 37.04 120 ARG B CA 1
ATOM 5419 C C . ARG B 1 105 ? 66.987 6.800 7.321 1.00 41.12 120 ARG B C 1
ATOM 5420 O O . ARG B 1 105 ? 66.966 6.320 8.459 1.00 38.27 120 ARG B O 1
ATOM 5441 N N . ALA B 1 106 ? 65.938 7.397 6.760 1.00 44.04 121 ALA B N 1
ATOM 5442 C CA . ALA B 1 106 ? 64.691 7.574 7.485 1.00 35.28 121 ALA B CA 1
ATOM 5443 C C . ALA B 1 106 ? 63.520 7.441 6.525 1.00 37.66 121 ALA B C 1
ATOM 5444 O O . ALA B 1 106 ? 63.647 7.659 5.318 1.00 43.49 121 ALA B O 1
ATOM 5451 N N . THR B 1 107 ? 62.372 7.075 7.086 1.00 42.82 122 THR B N 1
ATOM 5452 C CA . THR B 1 107 ? 61.147 6.936 6.317 1.00 33.20 122 THR B CA 1
ATOM 5453 C C . THR B 1 107 ? 60.575 8.306 5.975 1.00 31.86 122 THR B C 1
ATOM 5454 O O . THR B 1 107 ? 60.778 9.286 6.697 1.00 28.94 122 THR B O 1
ATOM 5465 N N . VAL B 1 108 ? 59.849 8.365 4.855 1.00 38.72 123 VAL B N 1
ATOM 5466 C CA . VAL B 1 108 ? 59.250 9.627 4.425 1.00 27.26 123 VAL B CA 1
ATOM 5467 C C . VAL B 1 108 ? 58.388 10.206 5.538 1.00 25.26 123 VAL B C 1
ATOM 5468 O O . VAL B 1 108 ? 58.355 11.424 5.751 1.00 28.04 123 VAL B O 1
ATOM 5481 N N . GLU B 1 109 ? 57.673 9.343 6.264 1.00 28.24 124 GLU B N 1
ATOM 5482 C CA . GLU B 1 109 ? 56.851 9.819 7.371 1.00 27.61 124 GLU B CA 1
ATOM 5483 C C . GLU B 1 109 ? 57.715 10.482 8.435 1.00 26.02 124 GLU B C 1
ATOM 5484 O O . GLU B 1 109 ? 57.428 11.597 8.884 1.00 24.40 124 GLU B O 1
ATOM 5496 N N . GLU B 1 110 ? 58.794 9.807 8.837 1.00 31.69 125 GLU B N 1
ATOM 5497 C CA . GLU B 1 110 ? 59.667 10.339 9.878 1.00 27.51 125 GLU B CA 1
ATOM 5498 C C . GLU B 1 110 ? 60.189 11.722 9.504 1.00 22.39 125 GLU B C 1
ATOM 5499 O O . GLU B 1 110 ? 60.131 12.660 10.308 1.00 15.88 125 GLU B O 1
ATOM 5511 N N . THR B 1 111 ? 60.698 11.868 8.279 1.00 20.92 126 THR B N 1
ATOM 5512 C CA . THR B 1 111 ? 61.236 13.156 7.852 1.00 23.01 126 THR B CA 1
ATOM 5513 C C . THR B 1 111 ? 60.128 14.186 7.663 1.00 19.83 126 THR B C 1
ATOM 5514 O O . THR B 1 111 ? 60.305 15.364 7.996 1.00 18.81 126 THR B O 1
ATOM 5525 N N . ALA B 1 112 ? 58.978 13.761 7.135 1.00 26.03 127 ALA B N 1
ATOM 5526 C CA . ALA B 1 112 ? 57.887 14.694 6.869 1.00 23.85 127 ALA B CA 1
ATOM 5527 C C . ALA B 1 112 ? 57.213 15.155 8.156 1.00 15.05 127 ALA B C 1
ATOM 5528 O O . ALA B 1 112 ? 56.869 16.334 8.295 1.00 7.84 127 ALA B O 1
ATOM 5535 N N . GLN B 1 113 ? 57.006 14.239 9.104 1.00 17.95 128 GLN B N 1
ATOM 5536 C CA . GLN B 1 113 ? 56.362 14.606 10.361 1.00 13.00 128 GLN B CA 1
ATOM 5537 C C . GLN B 1 113 ? 57.135 15.699 11.088 1.00 15.38 128 GLN B C 1
ATOM 5538 O O . GLN B 1 113 ? 56.535 16.604 11.680 1.00 18.62 128 GLN B O 1
ATOM 5552 N N . ALA B 1 114 ? 58.468 15.638 11.055 1.00 18.64 129 ALA B N 1
ATOM 5553 C CA . ALA B 1 114 ? 59.262 16.653 11.739 1.00 17.67 129 ALA B CA 1
ATOM 5554 C C . ALA B 1 114 ? 59.153 18.014 11.063 1.00 22.52 129 ALA B C 1
ATOM 5555 O O . ALA B 1 114 ? 59.196 19.044 11.744 1.00 37.93 129 ALA B O 1
ATOM 5562 N N . ALA B 1 115 ? 59.010 18.045 9.741 1.00 19.66 130 ALA B N 1
ATOM 5563 C CA . ALA B 1 115 ? 58.908 19.296 9.002 1.00 20.40 130 ALA B CA 1
ATOM 5564 C C . ALA B 1 115 ? 57.475 19.794 8.849 1.00 25.51 130 ALA B C 1
ATOM 5565 O O . ALA B 1 115 ? 57.271 20.873 8.282 1.00 26.54 130 ALA B O 1
ATOM 5572 N N . ALA B 1 116 ? 56.484 19.045 9.331 1.00 24.19 131 ALA B N 1
ATOM 5573 C CA . ALA B 1 116 ? 55.079 19.443 9.251 1.00 21.01 131 ALA B CA 1
ATOM 5574 C C . ALA B 1 116 ? 54.701 19.793 7.812 1.00 22.63 131 ALA B C 1
ATOM 5575 O O . ALA B 1 116 ? 54.221 20.886 7.505 1.00 19.02 131 ALA B O 1
ATOM 5582 N N . CYS B 1 117 ? 54.930 18.830 6.927 1.00 30.59 132 CYS B N 1
ATOM 5583 C CA . CYS B 1 117 ? 54.679 18.987 5.502 1.00 28.94 132 CYS B CA 1
ATOM 5584 C C . CYS B 1 117 ? 53.300 18.441 5.160 1.00 33.13 132 CYS B C 1
ATOM 5585 O O . CYS B 1 117 ? 52.948 17.334 5.579 1.00 28.55 132 CYS B O 1
ATOM 5592 N N . ARG B 1 118 ? 52.518 19.219 4.408 1.00 38.19 133 ARG B N 1
ATOM 5593 C CA . ARG B 1 118 ? 51.245 18.700 3.922 1.00 36.55 133 ARG B CA 1
ATOM 5594 C C . ARG B 1 118 ? 51.454 17.536 2.966 1.00 32.41 133 ARG B C 1
ATOM 5595 O O . ARG B 1 118 ? 50.790 16.499 3.078 1.00 32.17 133 ARG B O 1
ATOM 5616 N N . ILE B 1 119 ? 52.366 17.691 2.012 1.00 28.80 134 ILE B N 1
ATOM 5617 C CA . ILE B 1 119 ? 52.609 16.679 0.994 1.00 30.41 134 ILE B CA 1
ATOM 5618 C C . ILE B 1 119 ? 54.108 16.467 0.881 1.00 30.72 134 ILE B C 1
ATOM 5619 O O . ILE B 1 119 ? 54.864 17.425 0.683 1.00 28.39 134 ILE B O 1
ATOM 5635 N N . ALA B 1 120 ? 54.533 15.213 0.998 1.00 34.76 135 ALA B N 1
ATOM 5636 C CA . ALA B 1 120 ? 55.945 14.882 0.943 1.00 24.80 135 ALA B CA 1
ATOM 5637 C C . ALA B 1 120 ? 56.110 13.488 0.360 1.00 23.58 135 ALA B C 1
ATOM 5638 O O . ALA B 1 120 ? 55.262 12.613 0.551 1.00 27.83 135 ALA B O 1
ATOM 5645 N N . GLN B 1 121 ? 57.213 13.294 -0.359 1.00 33.75 136 GLN B N 1
ATOM 5646 C CA . GLN B 1 121 ? 57.556 11.989 -0.898 1.00 44.65 136 GLN B CA 1
ATOM 5647 C C . GLN B 1 121 ? 59.068 11.914 -1.043 1.00 46.63 136 GLN B C 1
ATOM 5648 O O . GLN B 1 121 ? 59.759 12.935 -1.094 1.00 38.14 136 GLN B O 1
ATOM 5662 N N . ASN B 1 122 ? 59.575 10.684 -1.106 1.00 44.79 137 ASN B N 1
ATOM 5663 C CA . ASN B 1 122 ? 61.009 10.456 -1.230 1.00 45.29 137 ASN B CA 1
ATOM 5664 C C . ASN B 1 122 ? 61.578 11.222 -2.417 1.00 46.97 137 ASN B C 1
ATOM 5665 O O . ASN B 1 122 ? 60.838 11.608 -3.328 1.00 46.02 137 ASN B O 1
ATOM 5676 N N . GLY B 1 123 ? 62.892 11.438 -2.418 1.00 48.50 138 GLY B N 1
ATOM 5677 C CA . GLY B 1 123 ? 63.530 12.209 -3.466 1.00 54.50 138 GLY B CA 1
ATOM 5678 C C . GLY B 1 123 ? 64.655 11.478 -4.166 1.00 51.35 138 GLY B C 1
ATOM 5679 O O . GLY B 1 123 ? 64.465 10.377 -4.691 1.00 49.21 138 GLY B O 1
ATOM 5683 N N . GLY B 1 124 ? 65.839 12.085 -4.169 1.00 52.71 139 GLY B N 1
ATOM 5684 C CA . GLY B 1 124 ? 66.972 11.547 -4.891 1.00 53.67 139 GLY B CA 1
ATOM 5685 C C . GLY B 1 124 ? 67.388 10.163 -4.441 1.00 44.07 139 GLY B C 1
ATOM 5686 O O . GLY B 1 124 ? 66.815 9.598 -3.504 1.00 36.30 139 GLY B O 1
ATOM 5690 N N . PHE B 1 125 ? 68.395 9.614 -5.109 1.00 44.96 140 PHE B N 1
ATOM 5691 C CA . PHE B 1 125 ? 68.912 8.290 -4.808 1.00 44.52 140 PHE B CA 1
ATOM 5692 C C . PHE B 1 125 ? 69.975 8.376 -3.716 1.00 40.82 140 PHE B C 1
ATOM 5693 O O . PHE B 1 125 ? 70.384 9.459 -3.291 1.00 37.19 140 PHE B O 1
ATOM 5710 N N . PHE B 1 126 ? 70.427 7.211 -3.261 1.00 37.04 141 PHE B N 1
ATOM 5711 C CA . PHE B 1 126 ? 71.395 7.148 -2.176 1.00 38.90 141 PHE B CA 1
ATOM 5712 C C . PHE B 1 126 ? 72.068 5.783 -2.203 1.00 42.53 141 PHE B C 1
ATOM 5713 O O . PHE B 1 126 ? 71.665 4.883 -2.943 1.00 48.65 141 PHE B O 1
ATOM 5730 N N . ARG B 1 127 ? 73.102 5.641 -1.377 1.00 45.13 142 ARG B N 1
ATOM 5731 C CA . ARG B 1 127 ? 73.803 4.373 -1.220 1.00 43.32 142 ARG B CA 1
ATOM 5732 C C . ARG B 1 127 ? 73.195 3.622 -0.042 1.00 47.32 142 ARG B C 1
ATOM 5733 O O . ARG B 1 127 ? 73.258 4.089 1.100 1.00 51.28 142 ARG B O 1
ATOM 5754 N N . MET B 1 128 ? 72.612 2.457 -0.324 1.00 46.00 143 MET B N 1
ATOM 5755 C CA . MET B 1 128 ? 71.903 1.713 0.711 1.00 54.08 143 MET B CA 1
ATOM 5756 C C . MET B 1 128 ? 72.860 1.257 1.803 1.00 59.41 143 MET B C 1
ATOM 5757 O O . MET B 1 128 ? 72.547 1.345 2.997 1.00 59.68 143 MET B O 1
ATOM 5771 N N . ASN B 1 129 ? 74.034 0.767 1.406 1.00 56.56 144 ASN B N 1
ATOM 5772 C CA . ASN B 1 129 ? 74.979 0.201 2.361 1.00 54.76 144 ASN B CA 1
ATOM 5773 C C . ASN B 1 129 ? 75.558 1.278 3.268 1.00 61.62 144 ASN B C 1
ATOM 5774 O O . ASN B 1 129 ? 75.588 1.122 4.495 1.00 70.86 144 ASN B O 1
ATOM 5785 N N . THR B 1 130 ? 76.021 2.382 2.684 1.00 59.88 145 THR B N 1
ATOM 5786 C CA . THR B 1 130 ? 76.616 3.463 3.458 1.00 47.99 145 THR B CA 1
ATOM 5787 C C . THR B 1 130 ? 75.579 4.485 3.905 1.00 51.66 145 THR B C 1
ATOM 5788 O O . THR B 1 130 ? 75.593 4.912 5.064 1.00 55.65 145 THR B O 1
ATOM 5799 N N . GLY B 1 131 ? 74.671 4.869 3.014 1.00 53.32 146 GLY B N 1
ATOM 5800 C CA . GLY B 1 131 ? 73.681 5.884 3.302 1.00 50.37 146 GLY B CA 1
ATOM 5801 C C . GLY B 1 131 ? 73.970 7.243 2.705 1.00 50.18 146 GLY B C 1
ATOM 5802 O O . GLY B 1 131 ? 73.261 8.203 3.027 1.00 58.57 146 GLY B O 1
ATOM 5806 N N . GLU B 1 132 ? 74.984 7.355 1.850 1.00 47.59 147 GLU B N 1
ATOM 5807 C CA . GLU B 1 132 ? 75.327 8.636 1.251 1.00 48.87 147 GLU B CA 1
ATOM 5808 C C . GLU B 1 132 ? 74.259 9.083 0.261 1.00 40.14 147 GLU B C 1
ATOM 5809 O O . GLU B 1 132 ? 73.568 8.271 -0.358 1.00 52.56 147 GLU B O 1
ATOM 5821 N N . CYS B 1 133 ? 74.137 10.398 0.113 1.00 42.32 148 CYS B N 1
ATOM 5822 C CA . CYS B 1 133 ? 73.231 11.001 -0.854 1.00 58.04 148 CYS B CA 1
ATOM 5823 C C . CYS B 1 133 ? 73.987 11.229 -2.156 1.00 51.04 148 CYS B C 1
ATOM 5824 O O . CYS B 1 133 ? 75.045 11.865 -2.162 1.00 46.47 148 CYS B O 1
ATOM 5831 N N . LEU B 1 134 ? 73.450 10.699 -3.251 1.00 49.04 149 LEU B N 1
ATOM 5832 C CA . LEU B 1 134 ? 74.112 10.740 -4.548 1.00 48.21 149 LEU B CA 1
ATOM 5833 C C . LEU B 1 134 ? 73.620 11.922 -5.372 1.00 45.52 149 LEU B C 1
ATOM 5834 O O . LEU B 1 134 ? 72.430 12.251 -5.363 1.00 52.49 149 LEU B O 1
ATOM 5850 N N . GLY B 1 135 ? 74.549 12.559 -6.082 1.00 34.70 150 GLY B N 1
ATOM 5851 C CA . GLY B 1 135 ? 74.226 13.666 -6.955 1.00 36.36 150 GLY B CA 1
ATOM 5852 C C . GLY B 1 135 ? 74.177 14.989 -6.215 1.00 43.78 150 GLY B C 1
ATOM 5853 O O . GLY B 1 135 ? 74.187 15.060 -4.984 1.00 47.24 150 GLY B O 1
ATOM 5857 N N . ASN B 1 136 ? 74.123 16.067 -6.994 1.00 41.86 151 ASN B N 1
ATOM 5858 C CA . ASN B 1 136 ? 74.038 17.394 -6.401 1.00 50.99 151 ASN B CA 1
ATOM 5859 C C . ASN B 1 136 ? 72.719 17.541 -5.654 1.00 62.64 151 ASN B C 1
ATOM 5860 O O . ASN B 1 136 ? 71.664 17.112 -6.128 1.00 61.43 151 ASN B O 1
ATOM 5871 N N . VAL B 1 137 ? 72.787 18.150 -4.475 1.00 53.58 152 VAL B N 1
ATOM 5872 C CA . VAL B 1 137 ? 71.618 18.334 -3.622 1.00 46.39 152 VAL B CA 1
ATOM 5873 C C . VAL B 1 137 ? 71.780 19.641 -2.862 1.00 45.32 152 VAL B C 1
ATOM 5874 O O . VAL B 1 137 ? 72.840 19.906 -2.287 1.00 43.38 152 VAL B O 1
ATOM 5887 N N . VAL B 1 138 ? 70.726 20.452 -2.855 1.00 48.66 153 VAL B N 1
ATOM 5888 C CA . VAL B 1 138 ? 70.693 21.701 -2.103 1.00 42.72 153 VAL B CA 1
ATOM 5889 C C . VAL B 1 138 ? 69.450 21.675 -1.228 1.00 44.67 153 VAL B C 1
ATOM 5890 O O . VAL B 1 138 ? 68.328 21.581 -1.738 1.00 45.77 153 VAL B O 1
ATOM 5903 N N . SER B 1 139 ? 69.652 21.760 0.084 1.00 54.65 154 SER B N 1
ATOM 5904 C CA . SER B 1 139 ? 68.575 21.723 1.067 1.00 50.62 154 SER B CA 1
ATOM 5905 C C . SER B 1 139 ? 68.612 23.032 1.842 1.00 46.80 154 SER B C 1
ATOM 5906 O O . SER B 1 139 ? 69.514 23.251 2.658 1.00 46.33 154 SER B O 1
ATOM 5914 N N . ASP B 1 140 ? 67.638 23.901 1.579 1.00 51.09 155 ASP B N 1
ATOM 5915 C CA . ASP B 1 140 ? 67.542 25.197 2.248 1.00 60.81 155 ASP B CA 1
ATOM 5916 C C . ASP B 1 140 ? 68.747 26.074 1.911 1.00 64.49 155 ASP B C 1
ATOM 5917 O O . ASP B 1 140 ? 69.311 26.750 2.774 1.00 57.28 155 ASP B O 1
ATOM 5926 N N . GLY B 1 141 ? 69.145 26.052 0.640 1.00 62.99 156 GLY B N 1
ATOM 5927 C CA . GLY B 1 141 ? 70.211 26.893 0.133 1.00 57.50 156 GLY B CA 1
ATOM 5928 C C . GLY B 1 141 ? 71.623 26.412 0.378 1.00 60.68 156 GLY B C 1
ATOM 5929 O O . GLY B 1 141 ? 72.566 27.141 0.049 1.00 66.40 156 GLY B O 1
ATOM 5933 N N . ARG B 1 142 ? 71.813 25.219 0.936 1.00 52.50 157 ARG B N 1
ATOM 5934 C CA . ARG B 1 142 ? 73.140 24.700 1.240 1.00 48.24 157 ARG B CA 1
ATOM 5935 C C . ARG B 1 142 ? 73.373 23.403 0.480 1.00 52.92 157 ARG B C 1
ATOM 5936 O O . ARG B 1 142 ? 72.546 22.487 0.542 1.00 50.41 157 ARG B O 1
ATOM 5957 N N . ARG B 1 143 ? 74.494 23.330 -0.231 1.00 55.56 158 ARG B N 1
ATOM 5958 C CA . ARG B 1 143 ? 74.865 22.104 -0.924 1.00 44.29 158 ARG B CA 1
ATOM 5959 C C . ARG B 1 143 ? 75.253 21.037 0.090 1.00 39.94 158 ARG B C 1
ATOM 5960 O O . ARG B 1 143 ? 76.184 21.227 0.879 1.00 49.94 158 ARG B O 1
ATOM 5981 N N . VAL B 1 144 ? 74.534 19.917 0.068 1.00 41.40 159 VAL B N 1
ATOM 5982 C CA . VAL B 1 144 ? 74.775 18.828 0.996 1.00 37.15 159 VAL B CA 1
ATOM 5983 C C . VAL B 1 144 ? 75.481 17.652 0.330 1.00 27.90 159 VAL B C 1
ATOM 5984 O O . VAL B 1 144 ? 76.185 16.901 1.015 1.00 31.00 159 VAL B O 1
ATOM 5997 N N . SER B 1 145 ? 75.314 17.468 -0.978 1.00 32.36 160 SER B N 1
ATOM 5998 C CA . SER B 1 145 ? 75.981 16.401 -1.706 1.00 44.54 160 SER B CA 1
ATOM 5999 C C . SER B 1 145 ? 76.381 16.920 -3.079 1.00 37.74 160 SER B C 1
ATOM 6000 O O . SER B 1 145 ? 75.786 17.861 -3.609 1.00 34.07 160 SER B O 1
ATOM 6008 N N . SER B 1 146 ? 77.406 16.292 -3.649 1.00 29.16 161 SER B N 1
ATOM 6009 C CA . SER B 1 146 ? 77.942 16.670 -4.946 1.00 39.97 161 SER B CA 1
ATOM 6010 C C . SER B 1 146 ? 77.921 15.476 -5.891 1.00 33.75 161 SER B C 1
ATOM 6011 O O . SER B 1 146 ? 77.991 14.321 -5.463 1.00 27.67 161 SER B O 1
ATOM 6019 N N . SER B 1 147 ? 77.822 15.771 -7.190 1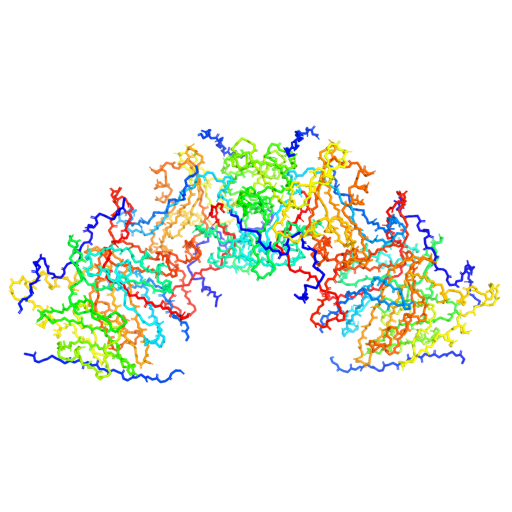.00 40.64 162 SER B N 1
ATOM 6020 C CA . SER B 1 147 ? 77.792 14.707 -8.188 1.00 38.30 162 SER B CA 1
ATOM 6021 C C . SER B 1 147 ? 79.163 14.073 -8.384 1.00 45.26 162 SER B C 1
ATOM 6022 O O . SER B 1 147 ? 79.252 12.893 -8.741 1.00 40.22 162 SER B O 1
ATOM 6030 N N . GLY B 1 148 ? 80.234 14.828 -8.156 1.00 49.98 163 GLY B N 1
ATOM 6031 C CA . GLY B 1 148 ? 81.574 14.296 -8.299 1.00 36.84 163 GLY B CA 1
ATOM 6032 C C . GLY B 1 148 ? 81.934 13.972 -9.735 1.00 29.50 163 GLY B C 1
ATOM 6033 O O . GLY B 1 148 ? 82.445 12.885 -10.021 1.00 28.44 163 GLY B O 1
ATOM 6037 N N . GLY B 1 149 ? 81.667 14.904 -10.652 1.00 34.35 164 GLY B N 1
ATOM 6038 C CA . GLY B 1 149 ? 81.984 14.714 -12.051 1.00 38.99 164 GLY B CA 1
ATOM 6039 C C . GLY B 1 149 ? 80.921 14.000 -12.859 1.00 37.26 164 GLY B C 1
ATOM 6040 O O . GLY B 1 149 ? 80.984 14.027 -14.095 1.00 40.77 164 GLY B O 1
ATOM 6044 N N . LEU B 1 150 ? 79.954 13.364 -12.206 1.00 37.01 165 LEU B N 1
ATOM 6045 C CA . LEU B 1 150 ? 78.875 12.681 -12.904 1.00 35.22 165 LEU B CA 1
ATOM 6046 C C . LEU B 1 150 ? 77.774 13.666 -13.276 1.00 43.07 165 LEU B C 1
ATOM 6047 O O . LEU B 1 150 ? 77.597 14.705 -12.633 1.00 49.10 165 LEU B O 1
ATOM 6063 N N . GLN B 1 151 ? 77.031 13.331 -14.331 1.00 51.20 166 GLN B N 1
ATOM 6064 C CA . GLN B 1 151 ? 76.014 14.218 -14.888 1.00 61.90 166 GLN B CA 1
ATOM 6065 C C . GLN B 1 151 ? 74.704 13.449 -14.971 1.00 68.23 166 GLN B C 1
ATOM 6066 O O . GLN B 1 151 ? 74.591 12.492 -15.745 1.00 53.54 166 GLN B O 1
ATOM 6080 N N . ASN B 1 152 ? 73.720 13.864 -14.177 1.00 72.06 167 ASN B N 1
ATOM 6081 C CA . ASN B 1 152 ? 72.393 13.268 -14.192 1.00 72.18 167 ASN B CA 1
ATOM 6082 C C . ASN B 1 152 ? 71.343 14.371 -14.257 1.00 70.62 167 ASN B C 1
ATOM 6083 O O . ASN B 1 152 ? 71.654 15.564 -14.193 1.00 55.73 167 ASN B O 1
ATOM 6094 N N . ALA B 1 153 ? 70.084 13.957 -14.381 1.00 75.34 168 ALA B N 1
ATOM 6095 C CA . ALA B 1 153 ? 68.981 14.906 -14.435 1.00 71.04 168 ALA B CA 1
ATOM 6096 C C . ALA B 1 153 ? 68.778 15.566 -13.077 1.00 65.31 168 ALA B C 1
ATOM 6097 O O . ALA B 1 153 ? 68.813 14.905 -12.035 1.00 58.16 168 ALA B O 1
ATOM 6104 N N . GLN B 1 154 ? 68.555 16.880 -13.092 1.00 59.73 169 GLN B N 1
ATOM 6105 C CA . GLN B 1 154 ? 68.418 17.653 -11.866 1.00 54.02 169 GLN B CA 1
ATOM 6106 C C . GLN B 1 154 ? 67.293 18.663 -12.020 1.00 60.20 169 GLN B C 1
ATOM 6107 O O . GLN B 1 154 ? 67.087 19.216 -13.104 1.00 52.96 169 GLN B O 1
ATOM 6121 N N . PHE B 1 155 ? 66.567 18.896 -10.927 1.00 69.20 170 PHE B N 1
ATOM 6122 C CA . PHE B 1 155 ? 65.492 19.881 -10.880 1.00 65.51 170 PHE B CA 1
ATOM 6123 C C . PHE B 1 155 ? 65.741 20.790 -9.688 1.00 50.68 170 PHE B C 1
ATOM 6124 O O . PHE B 1 155 ? 65.879 20.309 -8.559 1.00 50.47 170 PHE B O 1
ATOM 6141 N N . GLY B 1 156 ? 65.801 22.098 -9.935 1.00 44.70 171 GLY B N 1
ATOM 6142 C CA . GLY B 1 156 ? 66.085 23.039 -8.871 1.00 44.46 171 GLY B CA 1
ATOM 6143 C C . GLY B 1 156 ? 65.396 24.364 -9.106 1.00 52.55 171 GLY B C 1
ATOM 6144 O O . GLY B 1 156 ? 64.901 24.654 -10.198 1.00 46.72 171 GLY B O 1
ATOM 6148 N N . ILE B 1 157 ? 65.372 25.171 -8.049 1.00 55.97 172 ILE B N 1
ATOM 6149 C CA . ILE B 1 157 ? 64.759 26.491 -8.069 1.00 54.53 172 ILE B CA 1
ATOM 6150 C C . ILE B 1 157 ? 65.790 27.506 -7.603 1.00 52.04 172 ILE B C 1
ATOM 6151 O O . ILE B 1 157 ? 66.556 27.244 -6.669 1.00 52.10 172 ILE B O 1
ATOM 6167 N N . ARG B 1 158 ? 65.807 28.664 -8.251 1.00 51.52 173 ARG B N 1
ATOM 6168 C CA . ARG B 1 158 ? 66.732 29.734 -7.911 1.00 45.47 173 ARG B CA 1
ATOM 6169 C C . ARG B 1 158 ? 65.994 30.808 -7.121 1.00 50.07 173 ARG B C 1
ATOM 6170 O O . ARG B 1 158 ? 64.770 30.935 -7.197 1.00 56.84 173 ARG B O 1
ATOM 6191 N N . ARG B 1 159 ? 66.759 31.593 -6.357 1.00 42.42 174 ARG B N 1
ATOM 6192 C CA . ARG B 1 159 ? 66.131 32.524 -5.424 1.00 49.69 174 ARG B CA 1
ATOM 6193 C C . ARG B 1 159 ? 65.223 33.524 -6.134 1.00 61.70 174 ARG B C 1
ATOM 6194 O O . ARG B 1 159 ? 64.190 33.918 -5.581 1.00 72.80 174 ARG B O 1
ATOM 6215 N N . ASP B 1 160 ? 65.583 33.954 -7.346 1.00 63.92 175 ASP B N 1
ATOM 6216 C CA . ASP B 1 160 ? 64.734 34.899 -8.066 1.00 62.86 175 ASP B CA 1
ATOM 6217 C C . ASP B 1 160 ? 63.407 34.286 -8.491 1.00 64.48 175 ASP B C 1
ATOM 6218 O O . ASP B 1 160 ? 62.499 35.030 -8.878 1.00 70.53 175 ASP B O 1
ATOM 6227 N N . GLY B 1 161 ? 63.276 32.963 -8.444 1.00 57.79 176 GLY B N 1
ATOM 6228 C CA . GLY B 1 161 ? 62.077 32.287 -8.889 1.00 59.78 176 GLY B CA 1
ATOM 6229 C C . GLY B 1 161 ? 62.233 31.485 -10.161 1.00 57.35 176 GLY B C 1
ATOM 6230 O O . GLY B 1 161 ? 61.234 30.961 -10.668 1.00 56.41 176 GLY B O 1
ATOM 6234 N N . THR B 1 162 ? 63.446 31.373 -10.694 1.00 59.27 177 THR B N 1
ATOM 6235 C CA . THR B 1 162 ? 63.670 30.640 -11.931 1.00 63.18 177 THR B CA 1
ATOM 6236 C C . THR B 1 162 ? 63.674 29.140 -11.658 1.00 64.02 177 THR B C 1
ATOM 6237 O O . THR B 1 162 ? 64.337 28.669 -10.729 1.00 56.00 177 THR B O 1
ATOM 6248 N N . LEU B 1 163 ? 62.929 28.395 -12.472 1.00 69.23 178 LEU B N 1
ATOM 6249 C CA . LEU B 1 163 ? 62.840 26.944 -12.369 1.00 68.00 178 LEU B CA 1
ATOM 6250 C C . LEU B 1 163 ? 63.819 26.319 -13.356 1.00 76.00 178 LEU B C 1
ATOM 6251 O O . LEU B 1 163 ? 63.699 26.536 -14.566 1.00 74.53 178 LEU B O 1
ATOM 6267 N N . VAL B 1 164 ? 64.768 25.533 -12.850 1.00 70.06 179 VAL B N 1
ATOM 6268 C CA . VAL B 1 164 ? 65.819 24.939 -13.669 1.00 63.92 179 VAL B CA 1
ATOM 6269 C C . VAL B 1 164 ? 65.615 23.432 -13.737 1.00 63.46 179 VAL B C 1
ATOM 6270 O O . VAL B 1 164 ? 65.200 22.804 -12.756 1.00 67.40 179 VAL B O 1
ATOM 6283 N N . THR B 1 165 ? 65.916 22.855 -14.900 1.00 66.77 180 THR B N 1
ATOM 6284 C CA . THR B 1 165 ? 65.846 21.414 -15.095 1.00 66.55 180 THR B CA 1
ATOM 6285 C C . THR B 1 165 ? 66.904 21.007 -16.111 1.00 65.90 180 THR B C 1
ATOM 6286 O O . THR B 1 165 ? 67.238 21.773 -17.019 1.00 68.09 180 THR B O 1
ATOM 6297 N N . GLY B 1 166 ? 67.431 19.791 -15.948 1.00 67.50 181 GLY B N 1
ATOM 6298 C CA . GLY B 1 166 ? 68.381 19.221 -16.885 1.00 67.87 181 GLY B CA 1
ATOM 6299 C C . GLY B 1 166 ? 69.734 18.976 -16.232 1.00 68.89 181 GLY B C 1
ATOM 6300 O O . GLY B 1 166 ? 69.813 18.532 -15.081 1.00 68.09 181 GLY B O 1
ATOM 6304 N N . TYR B 1 167 ? 70.794 19.259 -16.984 1.00 78.97 182 TYR B N 1
ATOM 6305 C CA . TYR B 1 167 ? 72.166 19.045 -16.549 1.00 72.00 182 TYR B CA 1
ATOM 6306 C C . TYR B 1 167 ? 72.856 20.393 -16.392 1.00 74.38 182 TYR B C 1
ATOM 6307 O O . TYR B 1 167 ? 72.711 21.276 -17.243 1.00 69.83 182 TYR B O 1
ATOM 6325 N N . LEU B 1 168 ? 73.603 20.550 -15.301 1.00 76.48 183 LEU B N 1
ATOM 6326 C CA . LEU B 1 168 ? 74.298 21.797 -15.023 1.00 72.83 183 LEU B CA 1
ATOM 6327 C C . LEU B 1 168 ? 75.703 21.511 -14.515 1.00 70.38 183 LEU B C 1
ATOM 6328 O O . LEU B 1 168 ? 75.957 20.480 -13.888 1.00 57.10 183 LEU B O 1
ATOM 6344 N N . SER B 1 169 ? 76.615 22.439 -14.797 1.00 66.90 184 SER B N 1
ATOM 6345 C CA . SER B 1 169 ? 77.969 22.374 -14.271 1.00 59.63 184 SER B CA 1
ATOM 6346 C C . SER B 1 169 ? 78.029 23.031 -12.898 1.00 55.44 184 SER B C 1
ATOM 6347 O O . SER B 1 169 ? 77.243 23.927 -12.579 1.00 53.52 184 SER B O 1
ATOM 6355 N N . GLU B 1 170 ? 78.988 22.581 -12.086 1.00 54.48 185 GLU B N 1
ATOM 6356 C CA . GLU B 1 170 ? 79.105 23.075 -10.720 1.00 57.79 185 GLU B CA 1
ATOM 6357 C C . GLU B 1 170 ? 79.361 24.574 -10.649 1.00 56.51 185 GLU B C 1
ATOM 6358 O O . GLU B 1 170 ? 79.111 25.180 -9.600 1.00 50.60 185 GLU B O 1
ATOM 6370 N N . GLU B 1 171 ? 79.846 25.195 -11.726 1.00 61.23 186 GLU B N 1
ATOM 6371 C CA . GLU B 1 171 ? 80.103 26.630 -11.670 1.00 59.58 186 GLU B CA 1
ATOM 6372 C C . GLU B 1 171 ? 78.814 27.407 -11.426 1.00 56.81 186 GLU B C 1
ATOM 6373 O O . GLU B 1 171 ? 78.756 28.264 -10.538 1.00 56.36 186 GLU B O 1
ATOM 6385 N N . GLU B 1 172 ? 77.759 27.102 -12.187 1.00 58.54 187 GLU B N 1
ATOM 6386 C CA . GLU B 1 172 ? 76.468 27.747 -11.966 1.00 61.26 187 GLU B CA 1
ATOM 6387 C C . GLU B 1 172 ? 75.738 27.208 -10.740 1.00 51.75 187 GLU B C 1
ATOM 6388 O O . GLU B 1 172 ? 75.023 27.966 -10.074 1.00 44.81 187 GLU B O 1
ATOM 6400 N N . VAL B 1 173 ? 75.889 25.918 -10.429 1.00 51.20 188 VAL B N 1
ATOM 6401 C CA . VAL B 1 173 ? 75.186 25.349 -9.280 1.00 56.76 188 VAL B CA 1
ATOM 6402 C C . VAL B 1 173 ? 75.509 26.128 -8.010 1.00 57.69 188 VAL B C 1
ATOM 6403 O O . VAL B 1 173 ? 74.609 26.516 -7.256 1.00 49.46 188 VAL B O 1
ATOM 6416 N N . LEU B 1 174 ? 76.791 26.374 -7.755 1.00 56.37 189 LEU B N 1
ATOM 6417 C CA . LEU B 1 174 ? 77.200 27.141 -6.585 1.00 54.08 189 LEU B CA 1
ATOM 6418 C C . LEU B 1 174 ? 77.396 28.619 -6.902 1.00 47.26 189 LEU B C 1
ATOM 6419 O O . LEU B 1 174 ? 77.782 29.387 -6.014 1.00 46.69 189 LEU B O 1
ATOM 6435 N N . ASP B 1 175 ? 77.136 29.028 -8.141 1.00 48.76 190 ASP B N 1
ATOM 6436 C CA . ASP B 1 175 ? 77.322 30.413 -8.548 1.00 56.36 190 ASP B CA 1
ATOM 6437 C C . ASP B 1 175 ? 76.513 31.355 -7.667 1.00 53.87 190 ASP B C 1
ATOM 6438 O O . ASP B 1 175 ? 75.422 31.026 -7.193 1.00 50.51 190 ASP B O 1
ATOM 6447 N N . THR B 1 176 ? 77.071 32.540 -7.452 1.00 59.92 191 THR B N 1
ATOM 6448 C CA . THR B 1 176 ? 76.420 33.589 -6.685 1.00 59.03 191 THR B CA 1
ATOM 6449 C C . THR B 1 176 ? 75.384 34.337 -7.514 1.00 63.50 191 THR B C 1
ATOM 6450 O O . THR B 1 176 ? 74.757 35.273 -7.006 1.00 65.02 191 THR B O 1
ATOM 6461 N N . GLU B 1 177 ? 75.208 33.942 -8.773 1.00 62.97 192 GLU B N 1
ATOM 6462 C CA . GLU B 1 177 ? 74.197 34.505 -9.660 1.00 64.27 192 GLU B CA 1
ATOM 6463 C C . GLU B 1 177 ? 72.960 33.622 -9.579 1.00 54.30 192 GLU B C 1
ATOM 6464 O O . GLU B 1 177 ? 72.959 32.499 -10.095 1.00 45.72 192 GLU B O 1
ATOM 6476 N N . ASN B 1 178 ? 71.910 34.121 -8.937 1.00 54.62 193 ASN B N 1
ATOM 6477 C CA . ASN B 1 178 ? 70.691 33.349 -8.727 1.00 59.88 193 ASN B CA 1
ATOM 6478 C C . ASN B 1 178 ? 71.037 32.011 -8.069 1.00 54.46 193 ASN B C 1
ATOM 6479 O O . ASN B 1 178 ? 70.828 30.948 -8.663 1.00 53.02 193 ASN B O 1
ATOM 6490 N N . PRO B 1 179 ? 71.576 32.022 -6.852 1.00 55.97 194 PRO B N 1
ATOM 6491 C CA . PRO B 1 179 ? 72.024 30.759 -6.266 1.00 57.81 194 PRO B CA 1
ATOM 6492 C C . PRO B 1 179 ? 70.842 29.835 -6.033 1.00 53.98 194 PRO B C 1
ATOM 6493 O O . PRO B 1 179 ? 69.694 30.263 -5.897 1.00 52.85 194 PRO B O 1
ATOM 6504 N N . PHE B 1 180 ? 71.141 28.543 -5.987 1.00 51.99 195 PHE B N 1
ATOM 6505 C CA . PHE B 1 180 ? 70.100 27.555 -5.761 1.00 52.75 195 PHE B CA 1
ATOM 6506 C C . PHE B 1 180 ? 69.594 27.616 -4.328 1.00 60.36 195 PHE B C 1
ATOM 6507 O O . PHE B 1 180 ? 70.372 27.735 -3.377 1.00 59.27 195 PHE B O 1
ATOM 6524 N N . VAL B 1 181 ? 68.277 27.534 -4.183 1.00 60.77 196 VAL B N 1
ATOM 6525 C CA . VAL B 1 181 ? 67.638 27.408 -2.884 1.00 57.06 196 VAL B CA 1
ATOM 6526 C C . VAL B 1 181 ? 67.220 25.969 -2.620 1.00 60.70 196 VAL B C 1
ATOM 6527 O O . VAL B 1 181 ? 67.309 25.487 -1.491 1.00 62.28 196 VAL B O 1
ATOM 6540 N N . GLN B 1 182 ? 66.763 25.281 -3.664 1.00 51.28 197 GLN B N 1
ATOM 6541 C CA . GLN B 1 182 ? 66.370 23.883 -3.587 1.00 44.10 197 GLN B CA 1
ATOM 6542 C C . GLN B 1 182 ? 66.841 23.182 -4.850 1.00 37.93 197 GLN B C 1
ATOM 6543 O O . GLN B 1 182 ? 66.627 23.685 -5.957 1.00 40.83 197 GLN B O 1
ATOM 6557 N N . LEU B 1 183 ? 67.486 22.031 -4.682 1.00 41.49 198 LEU B N 1
ATOM 6558 C CA . LEU B 1 183 ? 68.011 21.283 -5.814 1.00 47.36 198 LEU B CA 1
ATOM 6559 C C . LEU B 1 183 ? 68.169 19.827 -5.403 1.00 52.00 198 LEU B C 1
ATOM 6560 O O . LEU B 1 183 ? 68.565 19.536 -4.272 1.00 52.63 198 LEU B O 1
ATOM 6576 N N . LEU B 1 184 ? 67.859 18.925 -6.329 1.00 50.21 199 LEU B N 1
ATOM 6577 C CA . LEU B 1 184 ? 68.100 17.504 -6.135 1.00 58.12 199 LEU B CA 1
ATOM 6578 C C . LEU B 1 184 ? 68.427 16.888 -7.487 1.00 58.00 199 LEU B C 1
ATOM 6579 O O . LEU B 1 184 ? 68.249 17.513 -8.536 1.00 60.25 199 LEU B O 1
ATOM 6595 N N . SER B 1 185 ? 68.907 15.648 -7.454 1.00 51.97 200 SER B N 1
ATOM 6596 C CA . SER B 1 185 ? 69.325 14.949 -8.658 1.00 55.87 200 SER B CA 1
ATOM 6597 C C . SER B 1 185 ? 68.674 13.576 -8.717 1.00 58.17 200 SER B C 1
ATOM 6598 O O . SER B 1 185 ? 68.442 12.931 -7.690 1.00 56.10 200 SER B O 1
ATOM 6606 N N . GLY B 1 186 ? 68.384 13.138 -9.940 1.00 59.83 201 GLY B N 1
ATOM 6607 C CA . GLY B 1 186 ? 67.826 11.828 -10.191 1.00 53.95 201 GLY B CA 1
ATOM 6608 C C . GLY B 1 186 ? 68.310 11.329 -11.534 1.00 55.31 201 GLY B C 1
ATOM 6609 O O . GLY B 1 186 ? 69.000 12.038 -12.269 1.00 53.84 201 GLY B O 1
ATOM 6613 N N . VAL B 1 187 ? 67.930 10.104 -11.859 1.00 54.49 202 VAL B N 1
ATOM 6614 C CA . VAL B 1 187 ? 68.359 9.464 -13.096 1.00 60.00 202 VAL B CA 1
ATOM 6615 C C . VAL B 1 187 ? 67.304 9.704 -14.166 1.00 55.99 202 VAL B C 1
ATOM 6616 O O . VAL B 1 187 ? 66.101 9.696 -13.887 1.00 53.12 202 VAL B O 1
ATOM 6629 N N . VAL B 1 188 ? 67.763 9.933 -15.396 1.00 63.35 203 VAL B N 1
ATOM 6630 C CA . VAL B 1 188 ? 66.898 10.143 -16.554 1.00 61.59 203 VAL B CA 1
ATOM 6631 C C . VAL B 1 188 ? 66.218 11.505 -16.481 1.00 63.74 203 VAL B C 1
ATOM 6632 O O . VAL B 1 188 ? 65.686 11.897 -15.437 1.00 62.53 203 VAL B O 1
ATOM 6645 N N . TRP B 1 189 ? 66.232 12.226 -17.600 1.00 63.04 204 TRP B N 1
ATOM 6646 C CA . TRP B 1 189 ? 65.486 13.469 -17.768 1.00 59.23 204 TRP B CA 1
ATOM 6647 C C . TRP B 1 189 ? 64.246 13.127 -18.589 1.00 62.98 204 TRP B C 1
ATOM 6648 O O . TRP B 1 189 ? 64.347 12.847 -19.788 1.00 70.18 204 TRP B O 1
ATOM 6669 N N . LEU B 1 190 ? 63.078 13.148 -17.944 1.00 68.11 205 LEU B N 1
ATOM 6670 C CA . LEU B 1 190 ? 61.880 12.589 -18.564 1.00 66.60 205 LEU B CA 1
ATOM 6671 C C . LEU B 1 190 ? 61.300 13.505 -19.636 1.00 66.86 205 LEU B C 1
ATOM 6672 O O . LEU B 1 190 ? 60.898 13.029 -20.703 1.00 65.80 205 LEU B O 1
ATOM 6688 N N . ILE B 1 191 ? 61.240 14.810 -19.380 1.00 65.26 206 ILE B N 1
ATOM 6689 C CA . ILE B 1 191 ? 60.597 15.750 -20.291 1.00 68.71 206 ILE B CA 1
ATOM 6690 C C . ILE B 1 191 ? 61.447 17.009 -20.383 1.00 67.32 206 ILE B C 1
ATOM 6691 O O . ILE B 1 191 ? 61.997 17.476 -19.380 1.00 70.54 206 ILE B O 1
ATOM 6707 N N . ARG B 1 192 ? 61.548 17.559 -21.593 1.00 64.03 207 ARG B N 1
ATOM 6708 C CA . ARG B 1 192 ? 62.233 18.823 -21.834 1.00 72.08 207 ARG B CA 1
ATOM 6709 C C . ARG B 1 192 ? 61.345 19.722 -22.679 1.00 82.89 207 ARG B C 1
ATOM 6710 O O . ARG B 1 192 ? 60.949 19.343 -23.786 1.00 81.76 207 ARG B O 1
ATOM 6731 N N . ASN B 1 193 ? 61.039 20.909 -22.157 1.00 80.88 208 ASN B N 1
ATOM 6732 C CA . ASN B 1 193 ? 60.266 21.918 -22.882 1.00 83.94 208 ASN B CA 1
ATOM 6733 C C . ASN B 1 193 ? 59.001 21.310 -23.484 1.00 82.44 208 ASN B C 1
ATOM 6734 O O . ASN B 1 193 ? 58.673 21.516 -24.654 1.00 74.82 208 ASN B O 1
ATOM 6745 N N . GLY B 1 194 ? 58.284 20.546 -22.663 1.00 80.07 209 GLY B N 1
ATOM 6746 C CA . GLY B 1 194 ? 57.065 19.908 -23.113 1.00 77.45 209 GLY B CA 1
ATOM 6747 C C . GLY B 1 194 ? 57.272 18.779 -24.093 1.00 75.63 209 GLY B C 1
ATOM 6748 O O . GLY B 1 194 ? 56.302 18.324 -24.707 1.00 80.71 209 GLY B O 1
ATOM 6752 N N . SER B 1 195 ? 58.508 18.315 -24.266 1.00 68.93 210 SER B N 1
ATOM 6753 C CA . SER B 1 195 ? 58.826 17.217 -25.165 1.00 74.71 210 SER B CA 1
ATOM 6754 C C . SER B 1 195 ? 59.585 16.147 -24.397 1.00 68.65 210 SER B C 1
ATOM 6755 O O . SER B 1 195 ? 60.431 16.460 -23.554 1.00 69.40 210 SER B O 1
ATOM 6763 N N . ILE B 1 196 ? 59.277 14.881 -24.690 1.00 60.62 211 ILE B N 1
ATOM 6764 C CA . ILE B 1 196 ? 59.984 13.786 -24.041 1.00 66.03 211 ILE B CA 1
ATOM 6765 C C . ILE B 1 196 ? 61.468 13.892 -24.358 1.00 76.39 211 ILE B C 1
ATOM 6766 O O . ILE B 1 196 ? 61.865 14.146 -25.503 1.00 79.98 211 ILE B O 1
ATOM 6782 N N . TYR B 1 197 ? 62.300 13.705 -23.333 1.00 76.24 212 TYR B N 1
ATOM 6783 C CA . TYR B 1 197 ? 63.747 13.818 -23.477 1.00 70.39 212 TYR B CA 1
ATOM 6784 C C . TYR B 1 197 ? 64.455 12.537 -23.053 1.00 62.78 212 TYR B C 1
ATOM 6785 O O . TYR B 1 197 ? 65.644 12.568 -22.724 1.00 64.95 212 TYR B O 1
ATOM 6803 N N . ILE B 1 198 ? 63.747 11.407 -23.066 1.00 59.11 213 ILE B N 1
ATOM 6804 C CA . ILE B 1 198 ? 64.346 10.153 -22.621 1.00 59.20 213 ILE B CA 1
ATOM 6805 C C . ILE B 1 198 ? 65.434 9.715 -23.593 1.00 68.43 213 ILE B C 1
ATOM 6806 O O . ILE B 1 198 ? 66.552 9.377 -23.186 1.00 69.80 213 ILE B O 1
ATOM 6822 N N . ASN B 1 199 ? 65.126 9.713 -24.892 1.00 71.67 214 ASN B N 1
ATOM 6823 C CA . ASN B 1 199 ? 66.129 9.327 -25.879 1.00 66.76 214 ASN B CA 1
ATOM 6824 C C . ASN B 1 199 ? 67.350 10.232 -25.789 1.00 65.52 214 ASN B C 1
ATOM 6825 O O . ASN B 1 199 ? 68.492 9.761 -25.861 1.00 70.29 214 ASN B O 1
ATOM 6836 N N . GLU B 1 200 ? 67.128 11.539 -25.632 1.00 67.64 215 GLU B N 1
ATOM 6837 C CA . GLU B 1 200 ? 68.242 12.467 -25.490 1.00 75.16 215 GLU B CA 1
ATOM 6838 C C . GLU B 1 200 ? 68.956 12.278 -24.159 1.00 74.00 215 GLU B C 1
ATOM 6839 O O . GLU B 1 200 ? 70.153 12.569 -24.051 1.00 70.17 215 GLU B O 1
ATOM 6851 N N . SER B 1 201 ? 68.245 11.791 -23.140 1.00 71.07 216 SER B N 1
ATOM 6852 C CA . SER B 1 201 ? 68.861 11.593 -21.834 1.00 68.09 216 SER B CA 1
ATOM 6853 C C . SER B 1 201 ? 69.683 10.314 -21.797 1.00 65.86 216 SER B C 1
ATOM 6854 O O . SER B 1 201 ? 70.737 10.271 -21.152 1.00 73.25 216 SER B O 1
ATOM 6862 N N . GLN B 1 202 ? 69.221 9.264 -22.477 1.00 60.66 217 GLN B N 1
ATOM 6863 C CA . GLN B 1 202 ? 69.982 8.022 -22.486 1.00 65.17 217 GLN B CA 1
ATOM 6864 C C . GLN B 1 202 ? 71.388 8.243 -23.022 1.00 75.49 217 GLN B C 1
ATOM 6865 O O . GLN B 1 202 ? 72.334 7.620 -22.540 1.00 73.63 217 GLN B O 1
ATOM 6879 N N . ALA B 1 203 ? 71.558 9.157 -23.979 1.00 80.47 218 ALA B N 1
ATOM 6880 C CA . ALA B 1 203 ? 72.888 9.371 -24.538 1.00 82.79 218 ALA B CA 1
ATOM 6881 C C . ALA B 1 203 ? 73.790 10.079 -23.535 1.00 76.61 218 ALA B C 1
ATOM 6882 O O . ALA B 1 203 ? 74.989 9.789 -23.459 1.00 82.88 218 ALA B O 1
ATOM 6889 N N . THR B 1 204 ? 73.237 11.017 -22.767 1.00 74.08 219 THR B N 1
ATOM 6890 C CA . THR B 1 204 ? 74.038 11.731 -21.779 1.00 77.38 219 THR B CA 1
ATOM 6891 C C . THR B 1 204 ? 74.275 10.863 -20.549 1.00 75.11 219 THR B C 1
ATOM 6892 O O . THR B 1 204 ? 75.377 10.857 -19.988 1.00 87.76 219 THR B O 1
ATOM 6903 N N . GLU B 1 205 ? 73.250 10.129 -20.121 1.00 72.53 220 GLU B N 1
ATOM 6904 C CA . GLU B 1 205 ? 73.264 9.365 -18.882 1.00 72.70 220 GLU B CA 1
ATOM 6905 C C . GLU B 1 205 ? 73.661 7.906 -19.075 1.00 73.03 220 GLU B C 1
ATOM 6906 O O . GLU B 1 205 ? 73.571 7.127 -18.121 1.00 77.85 220 GLU B O 1
ATOM 6918 N N . CYS B 1 206 ? 74.092 7.511 -20.272 1.00 69.06 221 CYS B N 1
ATOM 6919 C CA . CYS B 1 206 ? 74.521 6.136 -20.477 1.00 78.09 221 CYS B CA 1
ATOM 6920 C C . CYS B 1 206 ? 75.960 5.985 -20.014 1.00 84.10 221 CYS B C 1
ATOM 6921 O O . CYS B 1 206 ? 76.801 6.862 -20.237 1.00 88.95 221 CYS B O 1
ATOM 6929 N N . ASP B 1 207 ? 76.234 4.865 -19.364 1.00 79.72 222 ASP B N 1
ATOM 6930 C CA . ASP B 1 207 ? 77.569 4.515 -18.918 1.00 77.45 222 ASP B CA 1
ATOM 6931 C C . ASP B 1 207 ? 78.132 3.401 -19.786 1.00 74.54 222 ASP B C 1
ATOM 6932 O O . ASP B 1 207 ? 77.389 2.590 -20.347 1.00 69.23 222 ASP B O 1
ATOM 6941 N N . GLU B 1 208 ? 79.457 3.373 -19.897 1.00 81.81 223 GLU B N 1
ATOM 6942 C CA . GLU B 1 208 ? 80.126 2.343 -20.672 1.00 84.01 223 GLU B CA 1
ATOM 6943 C C . GLU B 1 208 ? 80.715 1.248 -19.796 1.00 90.28 223 GLU B C 1
ATOM 6944 O O . GLU B 1 208 ? 80.991 0.153 -20.298 1.00 100.73 223 GLU B O 1
ATOM 6956 N N . THR B 1 209 ? 80.910 1.523 -18.503 1.00 79.19 224 THR B N 1
ATOM 6957 C CA . THR B 1 209 ? 81.415 0.504 -17.589 1.00 71.04 224 THR B CA 1
ATOM 6958 C C . THR B 1 209 ? 80.354 -0.537 -17.248 1.00 68.47 224 THR B C 1
ATOM 6959 O O . THR B 1 209 ? 80.658 -1.733 -17.165 1.00 69.63 224 THR B O 1
ATOM 6970 N N . GLN B 1 210 ? 79.107 -0.111 -17.050 1.00 69.24 225 GLN B N 1
ATOM 6971 C CA . GLN B 1 210 ? 78.042 -1.063 -16.774 1.00 69.47 225 GLN B CA 1
ATOM 6972 C C . GLN B 1 210 ? 77.603 -1.773 -18.051 1.00 68.83 225 GLN B C 1
ATOM 6973 O O . GLN B 1 210 ? 77.884 -1.335 -19.170 1.00 56.44 225 GLN B O 1
ATOM 6987 N N . GLU B 1 211 ? 76.903 -2.890 -17.866 1.00 79.82 226 GLU B N 1
ATOM 6988 C CA . GLU B 1 211 ? 76.320 -3.603 -18.994 1.00 84.53 226 GLU B CA 1
ATOM 6989 C C . GLU B 1 211 ? 75.285 -2.729 -19.696 1.00 84.69 226 GLU B C 1
ATOM 6990 O O . GLU B 1 211 ? 74.695 -1.824 -19.101 1.00 81.08 226 GLU B O 1
ATOM 7002 N N . THR B 1 212 ? 75.069 -3.010 -20.981 1.00 88.63 227 THR B N 1
ATOM 7003 C CA . THR B 1 212 ? 74.146 -2.226 -21.793 1.00 98.49 227 THR B CA 1
ATOM 7004 C C . THR B 1 212 ? 72.681 -2.594 -21.575 1.00 97.67 227 THR B C 1
ATOM 7005 O O . THR B 1 212 ? 71.805 -1.870 -22.060 1.00 91.67 227 THR B O 1
ATOM 7016 N N . GLY B 1 213 ? 72.384 -3.668 -20.842 1.00 93.39 228 GLY B N 1
ATOM 7017 C CA . GLY B 1 213 ? 71.002 -4.086 -20.693 1.00 93.02 228 GLY B CA 1
ATOM 7018 C C . GLY B 1 213 ? 70.416 -3.875 -19.311 1.00 88.06 228 GLY B C 1
ATOM 7019 O O . GLY B 1 213 ? 69.204 -4.020 -19.124 1.00 85.99 228 GLY B O 1
ATOM 7023 N N . SER B 1 214 ? 71.255 -3.539 -18.330 1.00 83.41 229 SER B N 1
ATOM 7024 C CA . SER B 1 214 ? 70.744 -3.285 -16.987 1.00 71.11 229 SER B CA 1
ATOM 7025 C C . SER B 1 214 ? 70.115 -1.900 -16.899 1.00 69.44 229 SER B C 1
ATOM 7026 O O . SER B 1 214 ? 69.090 -1.717 -16.233 1.00 65.19 229 SER B O 1
ATOM 7034 N N . PHE B 1 215 ? 70.723 -0.917 -17.567 1.00 71.36 230 PHE B N 1
ATOM 7035 C CA . PHE B 1 215 ? 70.218 0.450 -17.544 1.00 67.19 230 PHE B CA 1
ATOM 7036 C C . PHE B 1 215 ? 69.011 0.616 -18.459 1.00 65.01 230 PHE B C 1
ATOM 7037 O O . PHE B 1 215 ? 68.036 1.277 -18.087 1.00 67.38 230 PHE B O 1
ATOM 7054 N N . SER B 1 216 ? 69.057 0.043 -19.663 1.00 70.55 231 SER B N 1
ATOM 7055 C CA . SER B 1 216 ? 67.906 0.146 -20.554 1.00 63.13 231 SER B CA 1
ATOM 7056 C C . SER B 1 216 ? 66.684 -0.515 -19.930 1.00 63.95 231 SER B C 1
ATOM 7057 O O . SER B 1 216 ? 65.554 -0.045 -20.110 1.00 67.95 231 SER B O 1
ATOM 7065 N N . LYS B 1 217 ? 66.892 -1.607 -19.191 1.00 62.36 232 LYS B N 1
ATOM 7066 C CA . LYS B 1 217 ? 65.790 -2.212 -18.450 1.00 69.18 232 LYS B CA 1
ATOM 7067 C C . LYS B 1 217 ? 65.268 -1.262 -17.380 1.00 69.65 232 LYS B C 1
ATOM 7068 O O . LYS B 1 217 ? 64.054 -1.158 -17.171 1.00 67.74 232 LYS B O 1
ATOM 7087 N N . PHE B 1 218 ? 66.172 -0.562 -16.689 1.00 62.51 233 PHE B N 1
ATOM 7088 C CA . PHE B 1 218 ? 65.750 0.429 -15.706 1.00 59.60 233 PHE B CA 1
ATOM 7089 C C . PHE B 1 218 ? 64.766 1.431 -16.295 1.00 55.09 233 PHE B C 1
ATOM 7090 O O . PHE B 1 218 ? 63.856 1.890 -15.596 1.00 52.96 233 PHE B O 1
ATOM 7107 N N . VAL B 1 219 ? 64.925 1.778 -17.572 1.00 53.43 234 VAL B N 1
ATOM 7108 C CA . VAL B 1 219 ? 64.002 2.716 -18.200 1.00 60.21 234 VAL B CA 1
ATOM 7109 C C . VAL B 1 219 ? 62.737 2.003 -18.659 1.00 63.46 234 VAL B C 1
ATOM 7110 O O . VAL B 1 219 ? 61.633 2.552 -18.566 1.00 62.03 234 VAL B O 1
ATOM 7123 N N . ASN B 1 220 ? 62.871 0.775 -19.159 1.00 61.05 235 ASN B N 1
ATOM 7124 C CA . ASN B 1 220 ? 61.739 0.069 -19.746 1.00 66.83 235 ASN B CA 1
ATOM 7125 C C . ASN B 1 220 ? 60.957 -0.760 -18.737 1.00 65.01 235 ASN B C 1
ATOM 7126 O O . ASN B 1 220 ? 59.756 -0.979 -18.932 1.00 69.03 235 ASN B O 1
ATOM 7137 N N . VAL B 1 221 ? 61.600 -1.232 -17.666 1.00 58.66 236 VAL B N 1
ATOM 7138 C CA . VAL B 1 221 ? 60.913 -2.109 -16.726 1.00 67.48 236 VAL B CA 1
ATOM 7139 C C . VAL B 1 221 ? 59.802 -1.336 -16.022 1.00 64.62 236 VAL B C 1
ATOM 7140 O O . VAL B 1 221 ? 59.899 -0.123 -15.794 1.00 59.69 236 VAL B O 1
ATOM 7153 N N . MET B 1 222 ? 58.733 -2.048 -15.678 1.00 65.77 237 MET B N 1
ATOM 7154 C CA . MET B 1 222 ? 57.555 -1.455 -15.057 1.00 59.69 237 MET B CA 1
ATOM 7155 C C . MET B 1 222 ? 57.644 -1.576 -13.541 1.00 59.06 237 MET B C 1
ATOM 7156 O O . MET B 1 222 ? 57.958 -2.651 -13.019 1.00 67.22 237 MET B O 1
ATOM 7170 N N . SER B 1 223 ? 57.362 -0.481 -12.836 1.00 57.10 238 SER B N 1
ATOM 7171 C CA . SER B 1 223 ? 57.447 -0.486 -11.379 1.00 60.41 238 SER B CA 1
ATOM 7172 C C . SER B 1 223 ? 56.990 0.866 -10.842 1.00 55.51 238 SER B C 1
ATOM 7173 O O . SER B 1 223 ? 56.735 1.807 -11.598 1.00 49.30 238 SER B O 1
ATOM 7181 N N . ALA B 1 224 ? 56.892 0.945 -9.514 1.00 59.69 239 ALA B N 1
ATOM 7182 C CA . ALA B 1 224 ? 56.543 2.186 -8.837 1.00 47.59 239 ALA B CA 1
ATOM 7183 C C . ALA B 1 224 ? 57.728 3.140 -8.785 1.00 46.82 239 ALA B C 1
ATOM 7184 O O . ALA B 1 224 ? 58.833 2.751 -8.392 1.00 53.11 239 ALA B O 1
ATOM 7191 N N . ARG B 1 225 ? 57.483 4.398 -9.150 1.00 42.61 240 ARG B N 1
ATOM 7192 C CA . ARG B 1 225 ? 58.502 5.438 -9.179 1.00 40.09 240 ARG B CA 1
ATOM 7193 C C . ARG B 1 225 ? 57.825 6.776 -8.919 1.00 36.50 240 ARG B C 1
ATOM 7194 O O . ARG B 1 225 ? 56.597 6.882 -8.895 1.00 33.12 240 ARG B O 1
ATOM 7215 N N . THR B 1 226 ? 58.647 7.803 -8.724 1.00 43.07 241 THR B N 1
ATOM 7216 C CA . THR B 1 226 ? 58.167 9.150 -8.467 1.00 40.88 241 THR B CA 1
ATOM 7217 C C . THR B 1 226 ? 58.901 10.114 -9.388 1.00 34.52 241 THR B C 1
ATOM 7218 O O . THR B 1 226 ? 59.960 9.798 -9.936 1.00 32.95 241 THR B O 1
ATOM 7229 N N . ALA B 1 227 ? 58.321 11.300 -9.559 1.00 35.13 242 ALA B N 1
ATOM 7230 C CA . ALA B 1 227 ? 58.890 12.306 -10.441 1.00 36.22 242 ALA B CA 1
ATOM 7231 C C . ALA B 1 227 ? 58.545 13.691 -9.915 1.00 42.14 242 ALA B C 1
ATOM 7232 O O . ALA B 1 227 ? 57.733 13.851 -9.000 1.00 55.28 242 ALA B O 1
ATOM 7239 N N . ILE B 1 228 ? 59.178 14.698 -10.514 1.00 42.81 243 ILE B N 1
ATOM 7240 C CA . ILE B 1 228 ? 58.982 16.091 -10.132 1.00 46.52 243 ILE B CA 1
ATOM 7241 C C . ILE B 1 228 ? 59.108 16.950 -11.381 1.00 61.36 243 ILE B C 1
ATOM 7242 O O . ILE B 1 228 ? 59.897 16.652 -12.282 1.00 62.85 243 ILE B O 1
ATOM 7258 N N . GLY B 1 229 ? 58.325 18.019 -11.432 1.00 61.74 244 GLY B N 1
ATOM 7259 C CA . GLY B 1 229 ? 58.370 18.900 -12.580 1.00 58.82 244 GLY B CA 1
ATOM 7260 C C . GLY B 1 229 ? 57.607 20.179 -12.323 1.00 61.96 244 GLY B C 1
ATOM 7261 O O . GLY B 1 229 ? 57.259 20.502 -11.186 1.00 59.71 244 GLY B O 1
ATOM 7265 N N . HIS B 1 230 ? 57.351 20.908 -13.407 1.00 67.59 245 HIS B N 1
ATOM 7266 C CA . HIS B 1 230 ? 56.652 22.181 -13.327 1.00 71.28 245 HIS B CA 1
ATOM 7267 C C . HIS B 1 230 ? 55.832 22.393 -14.590 1.00 65.62 245 HIS B C 1
ATOM 7268 O O . HIS B 1 230 ? 55.968 21.665 -15.577 1.00 67.49 245 HIS B O 1
ATOM 7282 N N . ASP B 1 231 ? 54.978 23.410 -14.549 1.00 65.40 246 ASP B N 1
ATOM 7283 C CA . ASP B 1 231 ? 54.064 23.736 -15.634 1.00 72.34 246 ASP B CA 1
ATOM 7284 C C . ASP B 1 231 ? 54.418 25.113 -16.191 1.00 64.00 246 ASP B C 1
ATOM 7285 O O . ASP B 1 231 ? 55.308 25.804 -15.689 1.00 53.94 246 ASP B O 1
ATOM 7294 N N . ARG B 1 232 ? 53.698 25.512 -17.241 1.00 66.02 247 ARG B N 1
ATOM 7295 C CA . ARG B 1 232 ? 53.999 26.775 -17.905 1.00 69.82 247 ARG B CA 1
ATOM 7296 C C . ARG B 1 232 ? 53.744 27.973 -16.997 1.00 72.38 247 ARG B C 1
ATOM 7297 O O . ARG B 1 232 ? 54.448 28.984 -17.099 1.00 69.75 247 ARG B O 1
ATOM 7318 N N . ASP B 1 233 ? 52.756 27.885 -16.109 1.00 74.08 248 ASP B N 1
ATOM 7319 C CA . ASP B 1 233 ? 52.412 29.001 -15.236 1.00 75.99 248 ASP B CA 1
ATOM 7320 C C . ASP B 1 233 ? 53.375 29.170 -14.069 1.00 77.54 248 ASP B C 1
ATOM 7321 O O . ASP B 1 233 ? 53.172 30.073 -13.250 1.00 68.40 248 ASP B O 1
ATOM 7330 N N . GLY B 1 234 ? 54.407 28.336 -13.963 1.00 75.09 249 GLY B N 1
ATOM 7331 C CA . GLY B 1 234 ? 55.356 28.471 -12.876 1.00 66.19 249 GLY B CA 1
ATOM 7332 C C . GLY B 1 234 ? 54.900 27.817 -11.589 1.00 68.10 249 GLY B C 1
ATOM 7333 O O . GLY B 1 234 ? 55.002 28.416 -10.515 1.00 72.05 249 GLY B O 1
ATOM 7337 N N . GLN B 1 235 ? 54.394 26.589 -11.682 1.00 65.03 250 GLN B N 1
ATOM 7338 C CA . GLN B 1 235 ? 53.916 25.850 -10.524 1.00 59.59 250 GLN B CA 1
ATOM 7339 C C . GLN B 1 235 ? 54.669 24.533 -10.403 1.00 54.48 250 GLN B C 1
ATOM 7340 O O . GLN B 1 235 ? 55.059 23.925 -11.405 1.00 53.27 250 GLN B O 1
ATOM 7354 N N . LEU B 1 236 ? 54.866 24.101 -9.162 1.00 59.42 251 LEU B N 1
ATOM 7355 C CA . LEU B 1 236 ? 55.523 22.834 -8.881 1.00 56.04 251 LEU B CA 1
ATOM 7356 C C . LEU B 1 236 ? 54.568 21.673 -9.125 1.00 55.79 251 LEU B C 1
ATOM 7357 O O . LEU B 1 236 ? 53.352 21.793 -8.948 1.00 50.23 251 LEU B O 1
ATOM 7373 N N . VAL B 1 237 ? 55.132 20.541 -9.540 1.00 47.14 252 VAL B N 1
ATOM 7374 C CA . VAL B 1 237 ? 54.366 19.321 -9.771 1.00 46.42 252 VAL B CA 1
ATOM 7375 C C . VAL B 1 237 ? 55.121 18.149 -9.159 1.00 49.42 252 VAL B C 1
ATOM 7376 O O . VAL B 1 237 ? 56.349 18.066 -9.260 1.00 56.10 252 VAL B O 1
ATOM 7389 N N . LEU B 1 238 ? 54.380 17.243 -8.524 1.00 49.46 253 LEU B N 1
ATOM 7390 C CA . LEU B 1 238 ? 54.933 16.028 -7.942 1.00 49.20 253 LEU B CA 1
ATOM 7391 C C . LEU B 1 238 ? 54.055 14.851 -8.336 1.00 51.91 253 LEU B C 1
ATOM 7392 O O . LEU B 1 238 ? 52.824 14.953 -8.322 1.00 58.36 253 LEU B O 1
ATOM 7408 N N . PHE B 1 239 ? 54.693 13.733 -8.672 1.00 47.46 254 PHE B N 1
ATOM 7409 C CA . PHE B 1 239 ? 53.998 12.553 -9.159 1.00 44.28 254 PHE B CA 1
ATOM 7410 C C . PHE B 1 239 ? 54.372 11.342 -8.317 1.00 49.88 254 PHE B C 1
ATOM 7411 O O . PHE B 1 239 ? 55.470 11.266 -7.759 1.00 56.00 254 PHE B O 1
ATOM 7428 N N . HIS B 1 240 ? 53.440 10.395 -8.229 1.00 50.46 255 HIS B N 1
ATOM 7429 C CA . HIS B 1 240 ? 53.669 9.146 -7.520 1.00 40.46 255 HIS B CA 1
ATOM 7430 C C . HIS B 1 240 ? 52.805 8.054 -8.132 1.00 41.71 255 HIS B C 1
ATOM 7431 O O . HIS B 1 240 ? 51.627 8.274 -8.424 1.00 46.96 255 HIS B O 1
ATOM 7445 N N . ALA B 1 241 ? 53.403 6.879 -8.327 1.00 38.92 256 ALA B N 1
ATOM 7446 C CA . ALA B 1 241 ? 52.702 5.725 -8.873 1.00 33.13 256 ALA B CA 1
ATOM 7447 C C . ALA B 1 241 ? 53.084 4.488 -8.077 1.00 33.22 256 ALA B C 1
ATOM 7448 O O . ALA B 1 241 ? 54.271 4.183 -7.936 1.00 45.85 256 ALA B O 1
ATOM 7455 N N . ASP B 1 242 ? 52.082 3.782 -7.564 1.00 32.62 257 ASP B N 1
ATOM 7456 C CA . ASP B 1 242 ? 52.317 2.540 -6.845 1.00 41.70 257 ASP B CA 1
ATOM 7457 C C . ASP B 1 242 ? 52.584 1.401 -7.825 1.00 43.10 257 ASP B C 1
ATOM 7458 O O . ASP B 1 242 ? 52.314 1.501 -9.025 1.00 34.49 257 ASP B O 1
ATOM 7467 N N . GLY B 1 243 ? 53.135 0.313 -7.301 1.00 51.09 258 GLY B N 1
ATOM 7468 C CA . GLY B 1 243 ? 53.441 -0.832 -8.138 1.00 56.90 258 GLY B CA 1
ATOM 7469 C C . GLY B 1 243 ? 54.521 -1.700 -7.511 1.00 59.51 258 GLY B C 1
ATOM 7470 O O . GLY B 1 243 ? 54.805 -1.601 -6.319 1.00 59.34 258 GLY B O 1
ATOM 7474 N N . GLN B 1 244 ? 55.105 -2.546 -8.357 1.00 64.57 259 GLN B N 1
ATOM 7475 C CA . GLN B 1 244 ? 56.106 -3.526 -7.960 1.00 63.55 259 GLN B CA 1
ATOM 7476 C C . GLN B 1 244 ? 57.081 -3.696 -9.115 1.00 67.22 259 GLN B C 1
ATOM 7477 O O . GLN B 1 244 ? 56.716 -3.516 -10.279 1.00 68.80 259 GLN B O 1
ATOM 7491 N N . THR B 1 245 ? 58.326 -4.040 -8.789 1.00 71.83 260 THR B N 1
ATOM 7492 C CA . THR B 1 245 ? 59.318 -4.241 -9.835 1.00 67.89 260 THR B CA 1
ATOM 7493 C C . THR B 1 245 ? 58.887 -5.366 -10.768 1.00 69.57 260 THR B C 1
ATOM 7494 O O . THR B 1 245 ? 58.830 -6.532 -10.364 1.00 72.34 260 THR B O 1
ATOM 7505 N N . GLU B 1 246 ? 58.584 -5.019 -12.017 1.00 60.06 261 GLU B N 1
ATOM 7506 C CA . GLU B 1 246 ? 58.276 -5.914 -13.125 1.00 61.76 261 GLU B CA 1
ATOM 7507 C C . GLU B 1 246 ? 56.875 -6.520 -13.020 1.00 72.08 261 GLU B C 1
ATOM 7508 O O . GLU B 1 246 ? 56.398 -7.086 -14.004 1.00 89.74 261 GLU B O 1
ATOM 7520 N N . GLN B 1 247 ? 56.190 -6.413 -11.880 1.00 61.89 262 GLN B N 1
ATOM 7521 C CA . GLN B 1 247 ? 54.906 -7.082 -11.688 1.00 58.38 262 GLN B CA 1
ATOM 7522 C C . GLN B 1 247 ? 53.739 -6.110 -11.818 1.00 67.01 262 GLN B C 1
ATOM 7523 O O . GLN B 1 247 ? 52.862 -6.304 -12.665 1.00 75.86 262 GLN B O 1
ATOM 7537 N N . ARG B 1 248 ? 53.710 -5.064 -10.997 1.00 64.95 263 ARG B N 1
ATOM 7538 C CA . ARG B 1 248 ? 52.626 -4.096 -11.027 1.00 62.37 263 ARG B CA 1
ATOM 7539 C C . ARG B 1 248 ? 53.228 -2.703 -11.127 1.00 57.44 263 ARG B C 1
ATOM 7540 O O . ARG B 1 248 ? 54.352 -2.460 -10.684 1.00 54.64 263 ARG B O 1
ATOM 7561 N N . GLY B 1 249 ? 52.467 -1.796 -11.725 1.00 60.57 264 GLY B N 1
ATOM 7562 C CA . GLY B 1 249 ? 52.899 -0.432 -11.924 1.00 56.37 264 GLY B CA 1
ATOM 7563 C C . GLY B 1 249 ? 53.097 -0.112 -13.390 1.00 49.81 264 GLY B C 1
ATOM 7564 O O . GLY B 1 249 ? 52.505 -0.734 -14.281 1.00 56.75 264 GLY B O 1
ATOM 7568 N N . ILE B 1 250 ? 53.949 0.876 -13.646 1.00 48.03 265 ILE B N 1
ATOM 7569 C CA . ILE B 1 250 ? 54.261 1.324 -14.996 1.00 54.65 265 ILE B CA 1
ATOM 7570 C C . ILE B 1 250 ? 55.767 1.513 -15.113 1.00 56.89 265 ILE B C 1
ATOM 7571 O O . ILE B 1 250 ? 56.491 1.569 -14.117 1.00 59.81 265 ILE B O 1
ATOM 7587 N N . ASN B 1 251 ? 56.235 1.619 -16.352 1.00 56.73 266 ASN B N 1
ATOM 7588 C CA . ASN B 1 251 ? 57.637 1.893 -16.618 1.00 57.31 266 ASN B CA 1
ATOM 7589 C C . ASN B 1 251 ? 57.851 3.406 -16.677 1.00 59.39 266 ASN B C 1
ATOM 7590 O O . ASN B 1 251 ? 56.996 4.192 -16.261 1.00 60.46 266 ASN B O 1
ATOM 7601 N N . LEU B 1 252 ? 59.001 3.832 -17.203 1.00 58.01 267 LEU B N 1
ATOM 7602 C CA . LEU B 1 252 ? 59.279 5.259 -17.299 1.00 54.29 267 LEU B CA 1
ATOM 7603 C C . LEU B 1 252 ? 58.650 5.879 -18.538 1.00 59.73 267 LEU B C 1
ATOM 7604 O O . LEU B 1 252 ? 58.329 7.073 -18.531 1.00 67.19 267 LEU B O 1
ATOM 7620 N N . TRP B 1 253 ? 58.462 5.096 -19.601 1.00 60.41 268 TRP B N 1
ATOM 7621 C CA . TRP B 1 253 ? 57.871 5.643 -20.816 1.00 69.30 268 TRP B CA 1
ATOM 7622 C C . TRP B 1 253 ? 56.418 6.044 -20.589 1.00 69.03 268 TRP B C 1
ATOM 7623 O O . TRP B 1 253 ? 56.021 7.177 -20.884 1.00 66.89 268 TRP B O 1
ATOM 7644 N N . GLU B 1 254 ? 55.610 5.123 -20.058 1.00 67.70 269 GLU B N 1
ATOM 7645 C CA . GLU B 1 254 ? 54.200 5.418 -19.825 1.00 69.18 269 GLU B CA 1
ATOM 7646 C C . GLU B 1 254 ? 54.035 6.547 -18.817 1.00 72.79 269 GLU B C 1
ATOM 7647 O O . GLU B 1 254 ? 53.148 7.398 -18.956 1.00 63.82 269 GLU B O 1
ATOM 7659 N N . MET B 1 255 ? 54.888 6.563 -17.793 1.00 68.95 270 MET B N 1
ATOM 7660 C CA . MET B 1 255 ? 54.770 7.534 -16.711 1.00 64.80 270 MET B CA 1
ATOM 7661 C C . MET B 1 255 ? 54.952 8.965 -17.208 1.00 69.85 270 MET B C 1
ATOM 7662 O O . MET B 1 255 ? 54.119 9.838 -16.936 1.00 75.20 270 MET B O 1
ATOM 7676 N N . ALA B 1 256 ? 56.046 9.228 -17.928 1.00 71.75 271 ALA B N 1
ATOM 7677 C CA . ALA B 1 256 ? 56.346 10.593 -18.354 1.00 77.66 271 ALA B CA 1
ATOM 7678 C C . ALA B 1 256 ? 55.215 11.202 -19.176 1.00 71.21 271 ALA B C 1
ATOM 7679 O O . ALA B 1 256 ? 54.876 12.379 -19.001 1.00 65.57 271 ALA B O 1
ATOM 7686 N N . GLU B 1 257 ? 54.613 10.421 -20.075 1.00 69.00 272 GLU B N 1
ATOM 7687 C CA . GLU B 1 257 ? 53.567 10.963 -20.940 1.00 63.09 272 GLU B CA 1
ATOM 7688 C C . GLU B 1 257 ? 52.349 11.422 -20.147 1.00 58.51 272 GLU B C 1
ATOM 7689 O O . GLU B 1 257 ? 51.769 12.472 -20.449 1.00 55.88 272 GLU B O 1
ATOM 7701 N N . PHE B 1 258 ? 51.941 10.656 -19.132 1.00 60.61 273 PHE B N 1
ATOM 7702 C CA . PHE B 1 258 ? 50.757 11.040 -18.370 1.00 64.54 273 PHE B CA 1
ATOM 7703 C C . PHE B 1 258 ? 50.905 12.444 -17.801 1.00 60.99 273 PHE B C 1
ATOM 7704 O O . PHE B 1 258 ? 49.931 13.201 -17.737 1.00 67.38 273 PHE B O 1
ATOM 7721 N N . LEU B 1 259 ? 52.111 12.807 -17.367 1.00 60.59 274 LEU B N 1
ATOM 7722 C CA . LEU B 1 259 ? 52.320 14.163 -16.875 1.00 71.18 274 LEU B CA 1
ATOM 7723 C C . LEU B 1 259 ? 52.297 15.166 -18.023 1.00 67.60 274 LEU B C 1
ATOM 7724 O O . LEU B 1 259 ? 51.732 16.258 -17.891 1.00 67.07 274 LEU B O 1
ATOM 7740 N N . LEU B 1 260 ? 52.909 14.813 -19.158 1.00 66.34 275 LEU B N 1
ATOM 7741 C CA . LEU B 1 260 ? 52.922 15.716 -20.304 1.00 62.15 275 LEU B CA 1
ATOM 7742 C C . LEU B 1 260 ? 51.511 16.027 -20.786 1.00 64.36 275 LEU B C 1
ATOM 7743 O O . LEU B 1 260 ? 51.204 17.177 -21.123 1.00 67.17 275 LEU B O 1
ATOM 7759 N N . ARG B 1 261 ? 50.634 15.021 -20.824 1.00 63.90 276 ARG B N 1
ATOM 7760 C CA . ARG B 1 261 ? 49.244 15.283 -21.180 1.00 66.28 276 ARG B CA 1
ATOM 7761 C C . ARG B 1 261 ? 48.590 16.238 -20.193 1.00 59.04 276 ARG B C 1
ATOM 7762 O O . ARG B 1 261 ? 47.591 16.881 -20.533 1.00 59.20 276 ARG B O 1
ATOM 7783 N N . GLN B 1 262 ? 49.139 16.347 -18.986 1.00 55.84 277 GLN B N 1
ATOM 7784 C CA . GLN B 1 262 ? 48.593 17.186 -17.933 1.00 58.32 277 GLN B CA 1
ATOM 7785 C C . GLN B 1 262 ? 49.244 18.560 -17.879 1.00 71.44 277 GLN B C 1
ATOM 7786 O O . GLN B 1 262 ? 48.945 19.341 -16.970 1.00 67.24 277 GLN B O 1
ATOM 7800 N N . GLY B 1 263 ? 50.128 18.870 -18.824 1.00 63.75 278 GLY B N 1
ATOM 7801 C CA . GLY B 1 263 ? 50.678 20.203 -18.933 1.00 57.96 278 GLY B CA 1
ATOM 7802 C C . GLY B 1 263 ? 51.957 20.455 -18.173 1.00 62.49 278 GLY B C 1
ATOM 7803 O O . GLY B 1 263 ? 52.190 21.589 -17.736 1.00 62.19 278 GLY B O 1
ATOM 7807 N N . VAL B 1 264 ? 52.797 19.442 -17.994 1.00 67.52 279 VAL B N 1
ATOM 7808 C CA . VAL B 1 264 ? 54.112 19.633 -17.394 1.00 70.18 279 VAL B CA 1
ATOM 7809 C C . VAL B 1 264 ? 55.079 19.989 -18.512 1.00 66.52 279 VAL B C 1
ATOM 7810 O O . VAL B 1 264 ? 55.063 19.370 -19.583 1.00 63.48 279 VAL B O 1
ATOM 7823 N N . VAL B 1 265 ? 55.925 20.986 -18.271 1.00 65.07 280 VAL B N 1
ATOM 7824 C CA . VAL B 1 265 ? 56.885 21.419 -19.280 1.00 65.97 280 VAL B CA 1
ATOM 7825 C C . VAL B 1 265 ? 58.143 20.567 -19.178 1.00 72.93 280 VAL B C 1
ATOM 7826 O O . VAL B 1 265 ? 58.546 19.919 -20.150 1.00 77.88 280 VAL B O 1
ATOM 7839 N N . ASN B 1 266 ? 58.775 20.567 -18.007 1.00 69.09 281 ASN B N 1
ATOM 7840 C CA . ASN B 1 266 ? 59.968 19.775 -17.754 1.00 68.32 281 ASN B CA 1
ATOM 7841 C C . ASN B 1 266 ? 59.734 18.887 -16.540 1.00 59.36 281 ASN B C 1
ATOM 7842 O O . ASN B 1 266 ? 59.019 19.261 -15.606 1.00 63.26 281 ASN B O 1
ATOM 7853 N N . ALA B 1 267 ? 60.346 17.706 -16.558 1.00 58.03 282 ALA B N 1
ATOM 7854 C CA . ALA B 1 267 ? 60.208 16.771 -15.452 1.00 69.69 282 ALA B CA 1
ATOM 7855 C C . ALA B 1 267 ? 61.402 15.830 -15.440 1.00 73.05 282 ALA B C 1
ATOM 7856 O O . ALA B 1 267 ? 62.042 15.597 -16.469 1.00 69.46 282 ALA B O 1
ATOM 7863 N N . ILE B 1 268 ? 61.692 15.295 -14.254 1.00 70.71 283 ILE B N 1
ATOM 7864 C CA . ILE B 1 268 ? 62.773 14.342 -14.058 1.00 65.47 283 ILE B CA 1
ATOM 7865 C C . ILE B 1 268 ? 62.258 13.196 -13.198 1.00 50.16 283 ILE B C 1
ATOM 7866 O O . ILE B 1 268 ? 61.305 13.343 -12.430 1.00 48.37 283 ILE B O 1
ATOM 7882 N N . ASN B 1 269 ? 62.900 12.042 -13.341 1.00 48.31 284 ASN B N 1
ATOM 7883 C CA . ASN B 1 269 ? 62.554 10.875 -12.544 1.00 42.33 284 ASN B CA 1
ATOM 7884 C C . ASN B 1 269 ? 63.288 10.918 -11.206 1.00 42.07 284 ASN B C 1
ATOM 7885 O O . ASN B 1 269 ? 64.329 11.562 -11.059 1.00 47.40 284 ASN B O 1
ATOM 7896 N N . LEU B 1 270 ? 62.728 10.214 -10.224 1.00 42.13 285 LEU B N 1
ATOM 7897 C CA . LEU B 1 270 ? 63.272 10.157 -8.874 1.00 37.76 285 LEU B CA 1
ATOM 7898 C C . LEU B 1 270 ? 63.316 8.705 -8.413 1.00 43.41 285 LEU B C 1
ATOM 7899 O O . LEU B 1 270 ? 62.958 7.783 -9.152 1.00 51.26 285 LEU B O 1
ATOM 7915 N N . ASP B 1 271 ? 63.766 8.503 -7.175 1.00 39.42 286 ASP B N 1
ATOM 7916 C CA . ASP B 1 271 ? 63.914 7.155 -6.646 1.00 39.50 286 ASP B CA 1
ATOM 7917 C C . ASP B 1 271 ? 62.578 6.421 -6.681 1.00 36.70 286 ASP B C 1
ATOM 7918 O O . ASP B 1 271 ? 61.510 7.017 -6.514 1.00 38.98 286 ASP B O 1
ATOM 7927 N N . GLY B 1 272 ? 62.645 5.108 -6.895 1.00 29.90 287 GLY B N 1
ATOM 7928 C CA . GLY B 1 272 ? 61.454 4.295 -7.007 1.00 35.71 287 GLY B CA 1
ATOM 7929 C C . GLY B 1 272 ? 61.686 2.885 -6.509 1.00 33.20 287 GLY B C 1
ATOM 7930 O O . GLY B 1 272 ? 62.762 2.544 -6.014 1.00 37.79 287 GLY B O 1
ATOM 7934 N N . GLY B 1 273 ? 60.655 2.065 -6.651 1.00 30.02 288 GLY B N 1
ATOM 7935 C CA . GLY B 1 273 ? 60.692 0.671 -6.205 1.00 33.57 288 GLY B CA 1
ATOM 7936 C C . GLY B 1 273 ? 60.136 0.519 -4.788 1.00 37.79 288 GLY B C 1
ATOM 7937 O O . GLY B 1 273 ? 58.948 0.727 -4.566 1.00 45.44 288 GLY B O 1
ATOM 7941 N N . GLY B 1 274 ? 61.011 0.161 -3.847 1.00 38.43 289 GLY B N 1
ATOM 7942 C CA . GLY B 1 274 ? 60.620 0.150 -2.451 1.00 44.80 289 GLY B CA 1
ATOM 7943 C C . GLY B 1 274 ? 60.660 1.510 -1.797 1.00 35.65 289 GLY B C 1
ATOM 7944 O O . GLY B 1 274 ? 60.037 1.704 -0.749 1.00 39.41 289 GLY B O 1
ATOM 7948 N N . SER B 1 275 ? 61.379 2.457 -2.398 1.00 22.45 290 SER B N 1
ATOM 7949 C CA . SER B 1 275 ? 61.425 3.824 -1.903 1.00 33.64 290 SER B CA 1
ATOM 7950 C C . SER B 1 275 ? 60.211 4.640 -2.322 1.00 37.88 290 SER B C 1
ATOM 7951 O O . SER B 1 275 ? 60.003 5.731 -1.780 1.00 29.36 290 SER B O 1
ATOM 7959 N N . ALA B 1 276 ? 59.409 4.143 -3.264 1.00 45.14 291 ALA B N 1
ATOM 7960 C CA . ALA B 1 276 ? 58.220 4.861 -3.702 1.00 42.52 291 ALA B CA 1
ATOM 7961 C C . ALA B 1 276 ? 57.246 5.010 -2.542 1.00 37.00 291 ALA B C 1
ATOM 7962 O O . ALA B 1 276 ? 56.603 4.039 -2.130 1.00 35.07 291 ALA B O 1
ATOM 7969 N N . THR B 1 277 ? 57.132 6.226 -2.016 1.00 36.43 292 THR B N 1
ATOM 7970 C CA . THR B 1 277 ? 56.299 6.506 -0.858 1.00 40.93 292 THR B CA 1
ATOM 7971 C C . THR B 1 277 ? 55.652 7.871 -1.027 1.00 44.99 292 THR B C 1
ATOM 7972 O O . THR B 1 277 ? 56.307 8.829 -1.445 1.00 39.44 292 THR B O 1
ATOM 7983 N N . PHE B 1 278 ? 54.365 7.950 -0.701 1.00 47.04 293 PHE B N 1
ATOM 7984 C CA . PHE B 1 278 ? 53.614 9.200 -0.737 1.00 36.53 293 PHE B CA 1
ATOM 7985 C C . PHE B 1 278 ? 53.051 9.442 0.656 1.00 29.39 293 PHE B C 1
ATOM 7986 O O . PHE B 1 278 ? 52.192 8.687 1.124 1.00 32.75 293 PHE B O 1
ATOM 8003 N N . VAL B 1 279 ? 53.539 10.490 1.315 1.00 28.81 294 VAL B N 1
ATOM 8004 C CA . VAL B 1 279 ? 53.093 10.870 2.649 1.00 30.88 294 VAL B CA 1
ATOM 8005 C C . VAL B 1 279 ? 52.332 12.180 2.535 1.00 28.67 294 VAL B C 1
ATOM 8006 O O . VAL B 1 279 ? 52.814 13.142 1.923 1.00 27.75 294 VAL B O 1
ATOM 8019 N N . LEU B 1 280 ? 51.144 12.206 3.122 1.00 31.08 295 LEU B N 1
ATOM 8020 C CA . LEU B 1 280 ? 50.241 13.346 3.084 1.00 23.50 295 LEU B CA 1
ATOM 8021 C C . LEU B 1 280 ? 49.878 13.756 4.502 1.00 29.39 295 LEU B C 1
ATOM 8022 O O . LEU B 1 280 ? 49.334 12.946 5.260 1.00 34.31 295 LEU B O 1
ATOM 8038 N N . ASN B 1 281 ? 50.159 15.010 4.855 1.00 30.33 296 ASN B N 1
ATOM 8039 C CA . ASN B 1 281 ? 49.845 15.525 6.185 1.00 27.98 296 ASN B CA 1
ATOM 8040 C C . ASN B 1 281 ? 50.595 14.736 7.258 1.00 24.79 296 ASN B C 1
ATOM 8041 O O . ASN B 1 281 ? 50.146 14.635 8.403 1.00 23.26 296 ASN B O 1
ATOM 8051 N N . GLY B 1 282 ? 51.738 14.159 6.891 1.00 24.66 297 GLY B N 1
ATOM 8052 C CA . GLY B 1 282 ? 52.575 13.443 7.833 1.00 19.63 297 GLY B CA 1
ATOM 8053 C C . GLY B 1 282 ? 52.249 11.977 8.013 1.00 23.92 297 GLY B C 1
ATOM 8054 O O . GLY B 1 282 ? 52.859 11.329 8.872 1.00 22.04 297 GLY B O 1
ATOM 8058 N N . THR B 1 283 ? 51.315 11.429 7.236 1.00 26.71 298 THR B N 1
ATOM 8059 C CA . THR B 1 283 ? 50.923 10.032 7.354 1.00 29.72 298 THR B CA 1
ATOM 8060 C C . THR B 1 283 ? 51.008 9.344 5.999 1.00 33.49 298 THR B C 1
ATOM 8061 O O . THR B 1 283 ? 50.861 9.976 4.949 1.00 25.25 298 THR B O 1
ATOM 8072 N N . LEU B 1 284 ? 51.245 8.035 6.040 1.00 36.88 299 LEU B N 1
ATOM 8073 C CA . LEU B 1 284 ? 51.398 7.254 4.819 1.00 37.63 299 LEU B CA 1
ATOM 8074 C C . LEU B 1 284 ? 50.069 7.154 4.081 1.00 31.37 299 LEU B C 1
ATOM 8075 O O . LEU B 1 284 ? 49.038 6.830 4.677 1.00 32.85 299 LEU B O 1
ATOM 8091 N N . ALA B 1 285 ? 50.099 7.422 2.775 1.00 25.58 300 ALA B N 1
ATOM 8092 C CA . ALA B 1 285 ? 48.918 7.321 1.932 1.00 40.27 300 ALA B CA 1
ATOM 8093 C C . ALA B 1 285 ? 49.111 6.392 0.742 1.00 41.35 300 ALA B C 1
ATOM 8094 O O . ALA B 1 285 ? 48.159 6.179 -0.017 1.00 31.25 300 ALA B O 1
ATOM 8101 N N . SER B 1 286 ? 50.304 5.836 0.556 1.00 41.74 301 SER B N 1
ATOM 8102 C CA . SER B 1 286 ? 50.602 4.918 -0.532 1.00 28.33 301 SER B CA 1
ATOM 8103 C C . SER B 1 286 ? 50.687 3.490 -0.002 1.00 29.02 301 SER B C 1
ATOM 8104 O O . SER B 1 286 ? 50.473 3.221 1.184 1.00 25.38 301 SER B O 1
ATOM 8112 N N . TYR B 1 287 ? 51.002 2.567 -0.907 1.00 29.07 302 TYR B N 1
ATOM 8113 C CA . TYR B 1 287 ? 51.185 1.153 -0.576 1.00 35.83 302 TYR B CA 1
ATOM 8114 C C . TYR B 1 287 ? 52.630 0.777 -0.870 1.00 43.17 302 TYR B C 1
ATOM 8115 O O . TYR B 1 287 ? 52.993 0.571 -2.042 1.00 40.77 302 TYR B O 1
ATOM 8133 N N . PRO B 1 288 ? 53.495 0.683 0.142 1.00 48.04 303 PRO B N 1
ATOM 8134 C CA . PRO B 1 288 ? 54.906 0.389 -0.129 1.00 51.34 303 PRO B CA 1
ATOM 8135 C C . PRO B 1 288 ? 55.083 -0.953 -0.822 1.00 52.58 303 PRO B C 1
ATOM 8136 O O . PRO B 1 288 ? 54.312 -1.894 -0.618 1.00 45.92 303 PRO B O 1
ATOM 8147 N N . SER B 1 289 ? 56.128 -1.031 -1.650 1.00 53.12 304 SER B N 1
ATOM 8148 C CA . SER B 1 289 ? 56.408 -2.254 -2.392 1.00 54.23 304 SER B CA 1
ATOM 8149 C C . SER B 1 289 ? 57.211 -3.245 -1.558 1.00 49.67 304 SER B C 1
ATOM 8150 O O . SER B 1 289 ? 56.991 -4.458 -1.649 1.00 42.45 304 SER B O 1
ATOM 8158 N N . ASP B 1 290 ? 58.140 -2.750 -0.744 1.00 51.92 305 ASP B N 1
ATOM 8159 C CA . ASP B 1 290 ? 58.961 -3.621 0.079 1.00 51.84 305 ASP B CA 1
ATOM 8160 C C . ASP B 1 290 ? 58.093 -4.437 1.034 1.00 47.69 305 ASP B C 1
ATOM 8161 O O . ASP B 1 290 ? 56.903 -4.178 1.223 1.00 50.89 305 ASP B O 1
ATOM 8170 N N . HIS B 1 291 ? 58.718 -5.440 1.640 1.00 47.00 306 HIS B N 1
ATOM 8171 C CA . HIS B 1 291 ? 58.099 -6.274 2.656 1.00 54.97 306 HIS B CA 1
ATOM 8172 C C . HIS B 1 291 ? 58.760 -5.991 3.998 1.00 61.80 306 HIS B C 1
ATOM 8173 O O . HIS B 1 291 ? 59.856 -5.430 4.068 1.00 65.78 306 HIS B O 1
ATOM 8187 N N . CYS B 1 292 ? 58.069 -6.359 5.069 1.00 61.91 307 CYS B N 1
ATOM 8188 C CA . CYS B 1 292 ? 58.644 -6.260 6.400 1.00 71.92 307 CYS B CA 1
ATOM 8189 C C . CYS B 1 292 ? 59.447 -7.519 6.714 1.00 78.07 307 CYS B C 1
ATOM 8190 O O . CYS B 1 292 ? 59.364 -8.533 6.017 1.00 72.84 307 CYS B O 1
ATOM 8197 N N . GLN B 1 293 ? 60.244 -7.445 7.782 1.00 74.65 308 GLN B N 1
ATOM 8198 C CA . GLN B 1 293 ? 60.954 -8.633 8.243 1.00 69.46 308 GLN B CA 1
ATOM 8199 C C . GLN B 1 293 ? 59.987 -9.767 8.554 1.00 76.51 308 GLN B C 1
ATOM 8200 O O . GLN B 1 293 ? 60.330 -10.941 8.373 1.00 73.50 308 GLN B O 1
ATOM 8214 N N . ASP B 1 294 ? 58.778 -9.441 9.016 1.00 83.01 309 ASP B N 1
ATOM 8215 C CA . ASP B 1 294 ? 57.745 -10.458 9.167 1.00 85.86 309 ASP B CA 1
ATOM 8216 C C . ASP B 1 294 ? 57.324 -11.037 7.822 1.00 80.97 309 ASP B C 1
ATOM 8217 O O . ASP B 1 294 ? 56.684 -12.093 7.792 1.00 85.42 309 ASP B O 1
ATOM 8226 N N . ASN B 1 295 ? 57.644 -10.347 6.722 1.00 77.74 310 ASN B N 1
ATOM 8227 C CA . ASN B 1 295 ? 57.452 -10.845 5.363 1.00 82.05 310 ASN B CA 1
ATOM 8228 C C . ASN B 1 295 ? 56.028 -10.635 4.863 1.00 79.00 310 ASN B C 1
ATOM 8229 O O . ASN B 1 295 ? 55.828 -10.191 3.728 1.00 76.08 310 ASN B O 1
ATOM 8240 N N . MET B 1 296 ? 55.031 -10.954 5.690 1.00 76.30 311 MET B N 1
ATOM 8241 C CA . MET B 1 296 ? 53.649 -10.877 5.227 1.00 68.72 311 MET B CA 1
ATOM 8242 C C . MET B 1 296 ? 53.267 -9.454 4.831 1.00 65.97 311 MET B C 1
ATOM 8243 O O . MET B 1 296 ? 52.614 -9.244 3.802 1.00 63.63 311 MET B O 1
ATOM 8257 N N . TRP B 1 297 ? 53.658 -8.469 5.631 1.00 64.72 312 TRP B N 1
ATOM 8258 C CA . TRP B 1 297 ? 53.262 -7.082 5.435 1.00 53.67 312 TRP B CA 1
ATOM 8259 C C . TRP B 1 297 ? 54.315 -6.295 4.660 1.00 55.66 312 TRP B C 1
ATOM 8260 O O . TRP B 1 297 ? 55.479 -6.689 4.564 1.00 63.01 312 TRP B O 1
ATOM 8281 N N . ARG B 1 298 ? 53.879 -5.166 4.105 1.00 50.16 313 ARG B N 1
ATOM 8282 C CA . ARG B 1 298 ? 54.741 -4.260 3.356 1.00 52.04 313 ARG B CA 1
ATOM 8283 C C . ARG B 1 298 ? 55.167 -3.112 4.264 1.00 55.97 313 ARG B C 1
ATOM 8284 O O . ARG B 1 298 ? 54.330 -2.516 4.950 1.00 46.69 313 ARG B O 1
ATOM 8305 N N . CYS B 1 299 ? 56.466 -2.805 4.265 1.00 57.47 314 CYS B N 1
ATOM 8306 C CA . CYS B 1 299 ? 57.018 -1.768 5.125 1.00 51.29 314 CYS B CA 1
ATOM 8307 C C . CYS B 1 299 ? 57.639 -0.644 4.303 1.00 50.54 314 CYS B C 1
ATOM 8308 O O . CYS B 1 299 ? 58.344 -0.915 3.325 1.00 44.57 314 CYS B O 1
ATOM 8315 N N . PRO B 1 300 ? 57.397 0.620 4.661 1.00 53.84 315 PRO B N 1
ATOM 8316 C CA . PRO B 1 300 ? 58.074 1.717 3.959 1.00 47.72 315 PRO B CA 1
ATOM 8317 C C . PRO B 1 300 ? 59.581 1.654 4.160 1.00 48.20 315 PRO B C 1
ATOM 8318 O O . PRO B 1 300 ? 60.073 1.247 5.215 1.00 53.08 315 PRO B O 1
ATOM 8329 N N . ARG B 1 301 ? 60.313 2.079 3.136 1.00 44.15 316 ARG B N 1
ATOM 8330 C CA . ARG B 1 301 ? 61.768 2.048 3.163 1.00 49.43 316 ARG B CA 1
ATOM 8331 C C . ARG B 1 301 ? 62.333 3.361 3.690 1.00 56.51 316 ARG B C 1
ATOM 8332 O O . ARG B 1 301 ? 61.753 4.434 3.499 1.00 51.98 316 ARG B O 1
ATOM 8353 N N . ARG B 1 302 ? 63.480 3.261 4.357 1.00 54.37 317 ARG B N 1
ATOM 8354 C CA . ARG B 1 302 ? 64.190 4.436 4.847 1.00 47.40 317 ARG B CA 1
ATOM 8355 C C . ARG B 1 302 ? 65.016 5.040 3.716 1.00 38.93 317 ARG B C 1
ATOM 8356 O O . ARG B 1 302 ? 65.947 4.407 3.207 1.00 37.19 317 ARG B O 1
ATOM 8377 N N . VAL B 1 303 ? 64.672 6.265 3.332 1.00 32.35 318 VAL B N 1
ATOM 8378 C CA . VAL B 1 303 ? 65.226 6.912 2.153 1.00 34.30 318 VAL B CA 1
ATOM 8379 C C . VAL B 1 303 ? 66.129 8.058 2.614 1.00 34.16 318 VAL B C 1
ATOM 8380 O O . VAL B 1 303 ? 66.212 8.377 3.800 1.00 36.40 318 VAL B O 1
ATOM 8393 N N . SER B 1 304 ? 66.825 8.670 1.655 1.00 42.43 319 SER B N 1
ATOM 8394 C CA . SER B 1 304 ? 67.691 9.809 1.937 1.00 36.81 319 SER B CA 1
ATOM 8395 C C . SER B 1 304 ? 66.910 11.120 1.923 1.00 36.88 319 SER B C 1
ATOM 8396 O O . SER B 1 304 ? 66.189 11.422 2.879 1.00 42.66 319 SER B O 1
ATOM 8404 N N . THR B 1 305 ? 67.036 11.904 0.855 1.00 33.93 320 THR B N 1
ATOM 8405 C CA . THR B 1 305 ? 66.389 13.207 0.799 1.00 32.49 320 THR B CA 1
ATOM 8406 C C . THR B 1 305 ? 64.897 13.065 0.523 1.00 46.24 320 THR B C 1
ATOM 8407 O O . THR B 1 305 ? 64.447 12.112 -0.120 1.00 51.39 320 THR B O 1
ATOM 8418 N N . VAL B 1 306 ? 64.131 14.036 1.017 1.00 39.73 321 VAL B N 1
ATOM 8419 C CA . VAL B 1 306 ? 62.681 14.043 0.886 1.00 34.43 321 VAL B CA 1
ATOM 8420 C C . VAL B 1 306 ? 62.245 15.374 0.290 1.00 35.90 321 VAL B C 1
ATOM 8421 O O . VAL B 1 306 ? 62.873 16.414 0.511 1.00 28.83 321 VAL B O 1
ATOM 8434 N N . VAL B 1 307 ? 61.158 15.329 -0.476 1.00 51.07 322 VAL B N 1
ATOM 8435 C CA . VAL B 1 307 ? 60.547 16.510 -1.076 1.00 44.70 322 VAL B CA 1
ATOM 8436 C C . VAL B 1 307 ? 59.344 16.908 -0.234 1.00 41.22 322 VAL B C 1
ATOM 8437 O O . VAL B 1 307 ? 58.493 16.068 0.076 1.00 37.10 322 VAL B O 1
ATOM 8450 N N . CYS B 1 308 ? 59.279 18.182 0.148 1.00 46.34 323 CYS B N 1
ATOM 8451 C CA . CYS B 1 308 ? 58.275 18.675 1.081 1.00 40.94 323 CYS B CA 1
ATOM 8452 C C . CYS B 1 308 ? 57.508 19.840 0.470 1.00 54.05 323 CYS B C 1
ATOM 8453 O O . CYS B 1 308 ? 58.064 20.648 -0.279 1.00 58.54 323 CYS B O 1
ATOM 8460 N N . VAL B 1 309 ? 56.219 19.913 0.799 1.00 56.21 324 VAL B N 1
ATOM 8461 C CA . VAL B 1 309 ? 55.346 20.995 0.356 1.00 60.46 324 VAL B CA 1
ATOM 8462 C C . VAL B 1 309 ? 54.442 21.388 1.516 1.00 61.88 324 VAL B C 1
ATOM 8463 O O . VAL B 1 309 ? 53.799 20.527 2.126 1.00 57.57 324 VAL B O 1
ATOM 8476 N N . HIS B 1 310 ? 54.388 22.682 1.820 1.00 66.28 325 HIS B N 1
ATOM 8477 C CA . HIS B 1 310 ? 53.600 23.176 2.943 1.00 75.03 325 HIS B CA 1
ATOM 8478 C C . HIS B 1 310 ? 53.094 24.575 2.602 1.00 72.92 325 HIS B C 1
ATOM 8479 O O . HIS B 1 310 ? 53.238 25.048 1.471 1.00 73.14 325 HIS B O 1
ATOM 8493 N N . GLU B 1 311 ? 52.493 25.238 3.593 1.00 68.30 326 GLU B N 1
ATOM 8494 C CA . GLU B 1 311 ? 51.852 26.530 3.404 1.00 70.73 326 GLU B CA 1
ATOM 8495 C C . GLU B 1 311 ? 52.043 27.339 4.679 1.00 75.32 326 GLU B C 1
ATOM 8496 O O . GLU B 1 311 ? 52.021 26.755 5.772 1.00 86.28 326 GLU B O 1
ATOM 8508 N N . PRO B 1 312 ? 52.239 28.671 4.587 1.00 69.39 327 PRO B N 1
ATOM 8509 C CA . PRO B 1 312 ? 52.553 29.473 5.777 1.00 73.07 327 PRO B CA 1
ATOM 8510 C C . PRO B 1 312 ? 51.697 29.151 7.000 1.00 72.46 327 PRO B C 1
ATOM 8511 O O . PRO B 1 312 ? 52.212 29.037 8.114 1.00 63.00 327 PRO B O 1
ATOM 8523 N N . GLY C 1 14 ? 101.241 39.316 12.230 1.00 30.56 29 GLY C N 1
ATOM 8524 C CA . GLY C 1 14 ? 101.104 39.559 13.653 1.00 45.44 29 GLY C CA 1
ATOM 8525 C C . GLY C 1 14 ? 99.707 39.278 14.171 1.00 58.41 29 GLY C C 1
ATOM 8526 O O . GLY C 1 14 ? 98.746 39.209 13.404 1.00 54.13 29 GLY C O 1
ATOM 8529 N N . ALA C 1 15 ? 99.603 39.123 15.489 1.00 59.29 30 ALA C N 1
ATOM 8530 C CA . ALA C 1 15 ? 98.354 38.761 16.149 1.00 60.32 30 ALA C CA 1
ATOM 8531 C C . ALA C 1 15 ? 98.192 39.583 17.425 1.00 68.38 30 ALA C C 1
ATOM 8532 O O . ALA C 1 15 ? 98.067 40.810 17.362 1.00 67.87 30 ALA C O 1
ATOM 8539 N N . SER C 1 16 ? 98.169 38.921 18.580 1.00 70.48 31 SER C N 1
ATOM 8540 C CA . SER C 1 16 ? 97.923 39.610 19.836 1.00 69.58 31 SER C CA 1
ATOM 8541 C C . SER C 1 16 ? 99.143 40.414 20.274 1.00 75.07 31 SER C C 1
ATOM 8542 O O . SER C 1 16 ? 100.266 40.204 19.807 1.00 82.88 31 SER C O 1
ATOM 8550 N N . ARG C 1 17 ? 98.902 41.355 21.188 1.00 72.61 32 ARG C N 1
ATOM 8551 C CA . ARG C 1 17 ? 99.970 42.139 21.789 1.00 62.17 32 ARG C CA 1
ATOM 8552 C C . ARG C 1 17 ? 100.557 41.493 23.038 1.00 64.90 32 ARG C C 1
ATOM 8553 O O . ARG C 1 17 ? 101.634 41.908 23.479 1.00 69.08 32 ARG C O 1
ATOM 8574 N N . ASP C 1 18 ? 99.886 40.493 23.614 1.00 70.00 33 ASP C N 1
ATOM 8575 C CA . ASP C 1 18 ? 100.412 39.765 24.770 1.00 65.31 33 ASP C CA 1
ATOM 8576 C C . ASP C 1 18 ? 100.726 40.715 25.926 1.00 64.84 33 ASP C C 1
ATOM 8577 O O . ASP C 1 18 ? 101.817 40.698 26.501 1.00 64.92 33 ASP C O 1
ATOM 8586 N N . ASP C 1 19 ? 99.743 41.551 26.270 1.00 64.61 34 ASP C N 1
ATOM 8587 C CA . ASP C 1 19 ? 99.930 42.542 27.325 1.00 59.89 34 ASP C CA 1
ATOM 8588 C C . ASP C 1 19 ? 99.747 41.938 28.714 1.00 64.93 34 ASP C C 1
ATOM 8589 O O . ASP C 1 19 ? 100.549 42.203 29.616 1.00 65.58 34 ASP C O 1
ATOM 8598 N N . ASP C 1 20 ? 98.708 41.126 28.908 1.00 63.24 35 ASP C N 1
ATOM 8599 C CA . ASP C 1 20 ? 98.423 40.571 30.226 1.00 60.05 35 ASP C CA 1
ATOM 8600 C C . ASP C 1 20 ? 99.442 39.504 30.609 1.00 60.82 35 ASP C C 1
ATOM 8601 O O . ASP C 1 20 ? 99.285 38.330 30.261 1.00 64.55 35 ASP C O 1
ATOM 8610 N N . LEU C 1 21 ? 100.482 39.906 31.335 1.00 61.30 36 LEU C N 1
ATOM 8611 C CA . LEU C 1 21 ? 101.571 39.021 31.728 1.00 64.44 36 LEU C CA 1
ATOM 8612 C C . LEU C 1 21 ? 101.471 38.696 33.213 1.00 61.08 36 LEU C C 1
ATOM 8613 O O . LEU C 1 21 ? 101.385 39.603 34.048 1.00 61.88 36 LEU C O 1
ATOM 8629 N N . LEU C 1 22 ? 101.482 37.403 33.532 1.00 57.76 37 LEU C N 1
ATOM 8630 C CA . LEU C 1 22 ? 101.550 36.904 34.906 1.00 62.39 37 LEU C CA 1
ATOM 8631 C C . LEU C 1 22 ? 102.792 36.027 35.015 1.00 76.69 37 LEU C C 1
ATOM 8632 O O . LEU C 1 22 ? 102.783 34.871 34.579 1.00 88.46 37 LEU C O 1
ATOM 8648 N N . VAL C 1 23 ? 103.853 36.569 35.596 1.00 70.10 38 VAL C N 1
ATOM 8649 C CA . VAL C 1 23 ? 105.162 35.925 35.627 1.00 59.37 38 VAL C CA 1
ATOM 8650 C C . VAL C 1 23 ? 105.431 35.452 37.052 1.00 54.54 38 VAL C C 1
ATOM 8651 O O . VAL C 1 23 ? 105.365 36.259 37.988 1.00 59.60 38 VAL C O 1
ATOM 8664 N N . PRO C 1 24 ? 105.718 34.164 37.272 1.00 60.40 39 PRO C N 1
ATOM 8665 C CA . PRO C 1 24 ? 106.140 33.739 38.616 1.00 61.17 39 PRO C CA 1
ATOM 8666 C C . PRO C 1 24 ? 107.492 34.305 39.004 1.00 67.41 39 PRO C C 1
ATOM 8667 O O . PRO C 1 24 ? 107.726 34.576 40.188 1.00 65.66 39 PRO C O 1
ATOM 8678 N N . TYR C 1 25 ? 108.387 34.487 38.034 1.00 67.70 40 TYR C N 1
ATOM 8679 C CA . TYR C 1 25 ? 109.720 35.037 38.270 1.00 56.94 40 TYR C CA 1
ATOM 8680 C C . TYR C 1 25 ? 109.960 36.050 37.156 1.00 56.27 40 TYR C C 1
ATOM 8681 O O . TYR C 1 25 ? 110.238 35.661 36.010 1.00 55.23 40 TYR C O 1
ATOM 8699 N N . PRO C 1 26 ? 109.857 37.351 37.444 1.00 60.30 41 PRO C N 1
ATOM 8700 C CA . PRO C 1 26 ? 110.088 38.340 36.379 1.00 59.57 41 PRO C CA 1
ATOM 8701 C C . PRO C 1 26 ? 111.470 38.257 35.756 1.00 62.50 41 PRO C C 1
ATOM 8702 O O . PRO C 1 26 ? 111.632 38.639 34.590 1.00 72.70 41 PRO C O 1
ATOM 8713 N N . ARG C 1 27 ? 112.470 37.774 36.488 1.00 66.71 42 ARG C N 1
ATOM 8714 C CA . ARG C 1 27 ? 113.814 37.567 35.956 1.00 65.51 42 ARG C CA 1
ATOM 8715 C C . ARG C 1 27 ? 114.005 36.069 35.749 1.00 69.25 42 ARG C C 1
ATOM 8716 O O . ARG C 1 27 ? 114.024 35.303 36.718 1.00 67.46 42 ARG C O 1
ATOM 8737 N N . ALA C 1 28 ? 114.149 35.650 34.493 1.00 61.08 43 ALA C N 1
ATOM 8738 C CA . ALA C 1 28 ? 114.253 34.228 34.198 1.00 50.16 43 ALA C CA 1
ATOM 8739 C C . ALA C 1 28 ? 115.548 33.676 34.778 1.00 64.47 43 ALA C C 1
ATOM 8740 O O . ALA C 1 28 ? 116.639 34.159 34.454 1.00 59.95 43 ALA C O 1
ATOM 8747 N N . ARG C 1 29 ? 115.430 32.662 35.628 1.00 75.91 44 ARG C N 1
ATOM 8748 C CA . ARG C 1 29 ? 116.587 32.003 36.214 1.00 75.84 44 ARG C CA 1
ATOM 8749 C C . ARG C 1 29 ? 117.106 30.909 35.291 1.00 81.28 44 ARG C C 1
ATOM 8750 O O . ARG C 1 29 ? 116.331 30.214 34.627 1.00 80.86 44 ARG C O 1
ATOM 8771 N N . LEU C 1 30 ? 118.426 30.756 35.264 1.00 84.92 45 LEU C N 1
ATOM 8772 C CA . LEU C 1 30 ? 119.090 29.773 34.426 1.00 70.07 45 LEU C CA 1
ATOM 8773 C C . LEU C 1 30 ? 119.218 28.475 35.220 1.00 65.18 45 LEU C C 1
ATOM 8774 O O . LEU C 1 30 ? 118.705 28.350 36.334 1.00 72.38 45 LEU C O 1
ATOM 8790 N N . ARG C 1 31 ? 119.865 27.475 34.622 1.00 59.50 46 ARG C N 1
ATOM 8791 C CA . ARG C 1 31 ? 119.979 26.159 35.235 1.00 63.24 46 ARG C CA 1
ATOM 8792 C C . ARG C 1 31 ? 121.309 26.033 35.972 1.00 67.44 46 ARG C C 1
ATOM 8793 O O . ARG C 1 31 ? 122.334 25.734 35.343 1.00 65.10 46 ARG C O 1
ATOM 8814 N N . PRO C 1 32 ? 121.355 26.246 37.302 1.00 66.91 47 PRO C N 1
ATOM 8815 C CA . PRO C 1 32 ? 122.586 26.018 38.065 1.00 62.94 47 PRO C CA 1
ATOM 8816 C C . PRO C 1 32 ? 122.819 24.541 38.366 1.00 61.05 47 PRO C C 1
ATOM 8817 O O . PRO C 1 32 ? 121.974 23.719 38.010 1.00 59.39 47 PRO C O 1
ATOM 8828 N N . SER C 1 43 ? 112.159 18.230 52.451 1.00 39.02 58 SER C N 1
ATOM 8829 C CA . SER C 1 43 ? 113.194 18.569 51.483 1.00 63.03 58 SER C CA 1
ATOM 8830 C C . SER C 1 43 ? 112.595 18.769 50.095 1.00 48.33 58 SER C C 1
ATOM 8831 O O . SER C 1 43 ? 112.433 19.897 49.631 1.00 32.72 58 SER C O 1
ATOM 8838 N N . LEU C 1 44 ? 112.262 17.655 49.446 1.00 55.20 59 LEU C N 1
ATOM 8839 C CA . LEU C 1 44 ? 111.734 17.676 48.084 1.00 57.34 59 LEU C CA 1
ATOM 8840 C C . LEU C 1 44 ? 110.954 16.383 47.893 1.00 65.00 59 LEU C C 1
ATOM 8841 O O . LEU C 1 44 ? 111.562 15.316 47.761 1.00 77.64 59 LEU C O 1
ATOM 8857 N N . LYS C 1 45 ? 109.626 16.473 47.875 1.00 52.81 60 LYS C N 1
ATOM 8858 C CA . LYS C 1 45 ? 108.790 15.286 47.839 1.00 57.34 60 LYS C CA 1
ATOM 8859 C C . LYS C 1 45 ? 107.676 15.443 46.816 1.00 60.60 60 LYS C C 1
ATOM 8860 O O . LYS C 1 45 ? 107.379 16.542 46.339 1.00 48.87 60 LYS C O 1
ATOM 8879 N N . HIS C 1 46 ? 107.065 14.308 46.492 1.00 69.79 61 HIS C N 1
ATOM 8880 C CA . HIS C 1 46 ? 105.996 14.217 45.513 1.00 66.61 61 HIS C CA 1
ATOM 8881 C C . HIS C 1 46 ? 104.872 13.369 46.085 1.00 61.27 61 HIS C C 1
ATOM 8882 O O . HIS C 1 46 ? 105.058 12.620 47.048 1.00 61.49 61 HIS C O 1
ATOM 8896 N N . GLU C 1 47 ? 103.695 13.500 45.484 1.00 58.21 62 GLU C N 1
ATOM 8897 C CA . GLU C 1 47 ? 102.537 12.701 45.848 1.00 63.67 62 GLU C CA 1
ATOM 8898 C C . GLU C 1 47 ? 102.315 11.651 44.770 1.00 56.03 62 GLU C C 1
ATOM 8899 O O . GLU C 1 47 ? 102.508 11.920 43.580 1.00 57.88 62 GLU C O 1
ATOM 8911 N N . ASN C 1 48 ? 101.910 10.456 45.189 1.00 55.78 63 ASN C N 1
ATOM 8912 C CA . ASN C 1 48 ? 101.677 9.353 44.269 1.00 59.90 63 ASN C CA 1
ATOM 8913 C C . ASN C 1 48 ? 100.328 8.728 44.581 1.00 62.62 63 ASN C C 1
ATOM 8914 O O . ASN C 1 48 ? 100.027 8.432 45.742 1.00 65.01 63 ASN C O 1
ATOM 8925 N N . TRP C 1 49 ? 99.522 8.533 43.540 1.00 58.42 64 TRP C N 1
ATOM 8926 C CA . TRP C 1 49 ? 98.187 7.962 43.661 1.00 57.14 64 TRP C CA 1
ATOM 8927 C C . TRP C 1 49 ? 98.111 6.679 42.844 1.00 53.19 64 TRP C C 1
ATOM 8928 O O . TRP C 1 49 ? 98.269 6.733 41.612 1.00 60.91 64 TRP C O 1
ATOM 8949 N N . PRO C 1 50 ? 97.882 5.515 43.448 1.00 55.93 65 PRO C N 1
ATOM 8950 C CA . PRO C 1 50 ? 97.808 4.278 42.661 1.00 62.40 65 PRO C CA 1
ATOM 8951 C C . PRO C 1 50 ? 96.714 4.358 41.611 1.00 59.82 65 PRO C C 1
ATOM 8952 O O . PRO C 1 50 ? 95.851 5.247 41.666 1.00 57.97 65 PRO C O 1
ATOM 8963 N N . PRO C 1 51 ? 96.717 3.452 40.638 1.00 47.80 66 PRO C N 1
ATOM 8964 C CA . PRO C 1 51 ? 95.710 3.488 39.574 1.00 52.82 66 PRO C CA 1
ATOM 8965 C C . PRO C 1 51 ? 94.505 2.635 39.925 1.00 61.22 66 PRO C C 1
ATOM 8966 O O . PRO C 1 51 ? 94.631 1.413 40.088 1.00 61.11 66 PRO C O 1
ATOM 8977 N N . PRO C 1 52 ? 93.319 3.230 40.052 1.00 62.10 67 PRO C N 1
ATOM 8978 C CA . PRO C 1 52 ? 92.131 2.418 40.293 1.00 62.75 67 PRO C CA 1
ATOM 8979 C C . PRO C 1 52 ? 91.849 1.518 39.108 1.00 63.45 67 PRO C C 1
ATOM 8980 O O . PRO C 1 52 ? 92.152 1.870 37.952 1.00 62.51 67 PRO C O 1
ATOM 8991 N N . PRO C 1 53 ? 91.265 0.335 39.346 1.00 65.36 68 PRO C N 1
ATOM 8992 C CA . PRO C 1 53 ? 90.993 -0.591 38.238 1.00 67.81 68 PRO C CA 1
ATOM 8993 C C . PRO C 1 53 ? 89.655 -0.354 37.554 1.00 65.40 68 PRO C C 1
ATOM 8994 O O . PRO C 1 53 ? 88.615 -0.281 38.216 1.00 64.93 68 PRO C O 1
ATOM 9005 N N . ALA C 1 54 ? 89.672 -0.234 36.229 1.00 60.10 69 ALA C N 1
ATOM 9006 C CA . ALA C 1 54 ? 88.445 -0.073 35.454 1.00 63.02 69 ALA C CA 1
ATOM 9007 C C . ALA C 1 54 ? 88.727 -0.185 33.959 1.00 47.61 69 ALA C C 1
ATOM 9008 O O . ALA C 1 54 ? 89.881 -0.260 33.537 1.00 47.01 69 ALA C O 1
ATOM 9015 N N . GLY C 1 59 ? 84.451 6.142 29.938 1.00 63.69 74 GLY C N 1
ATOM 9016 C CA . GLY C 1 59 ? 83.387 7.097 29.688 1.00 74.12 74 GLY C CA 1
ATOM 9017 C C . GLY C 1 59 ? 83.900 8.395 29.095 1.00 75.41 74 GLY C C 1
ATOM 9018 O O . GLY C 1 59 ? 85.098 8.673 29.150 1.00 73.07 74 GLY C O 1
ATOM 9021 N N . PRO C 1 60 ? 83.005 9.194 28.523 1.00 67.03 75 PRO C N 1
ATOM 9022 C CA . PRO C 1 60 ? 83.421 10.460 27.921 1.00 52.14 75 PRO C CA 1
ATOM 9023 C C . PRO C 1 60 ? 83.662 11.516 28.985 1.00 52.48 75 PRO C C 1
ATOM 9024 O O . PRO C 1 60 ? 83.219 11.365 30.133 1.00 50.86 75 PRO C O 1
ATOM 9035 N N . PRO C 1 61 ? 84.363 12.596 28.648 1.00 55.04 76 PRO C N 1
ATOM 9036 C CA . PRO C 1 61 ? 84.594 13.663 29.628 1.00 46.81 76 PRO C CA 1
ATOM 9037 C C . PRO C 1 61 ? 83.307 14.363 30.041 1.00 41.24 76 PRO C C 1
ATOM 9038 O O . PRO C 1 61 ? 82.275 14.294 29.370 1.00 34.84 76 PRO C O 1
ATOM 9049 N N . ALA C 1 62 ? 83.392 15.052 31.179 1.00 40.20 77 ALA C N 1
ATOM 9050 C CA . ALA C 1 62 ? 82.279 15.801 31.761 1.00 35.34 77 ALA C CA 1
ATOM 9051 C C . ALA C 1 62 ? 82.705 17.263 31.867 1.00 33.94 77 ALA C C 1
ATOM 9052 O O . ALA C 1 62 ? 83.464 17.633 32.768 1.00 34.98 77 ALA C O 1
ATOM 9059 N N . VAL C 1 63 ? 82.213 18.090 30.950 1.00 36.16 78 VAL C N 1
ATOM 9060 C CA . VAL C 1 63 ? 82.544 19.510 30.912 1.00 33.93 78 VAL C CA 1
ATOM 9061 C C . VAL C 1 63 ? 81.488 20.290 31.681 1.00 29.17 78 VAL C C 1
ATOM 9062 O O . VAL C 1 63 ? 80.284 20.096 31.473 1.00 30.74 78 VAL C O 1
ATOM 9075 N N . ARG C 1 64 ? 81.938 21.179 32.565 1.00 34.61 79 ARG C N 1
ATOM 9076 C CA . ARG C 1 64 ? 81.056 21.943 33.440 1.00 29.65 79 ARG C CA 1
ATOM 9077 C C . ARG C 1 64 ? 81.374 23.425 33.299 1.00 30.66 79 ARG C C 1
ATOM 9078 O O . ARG C 1 64 ? 82.467 23.866 33.668 1.00 42.70 79 ARG C O 1
ATOM 9099 N N . THR C 1 65 ? 80.429 24.186 32.758 1.00 28.03 80 THR C N 1
ATOM 9100 C CA . THR C 1 65 ? 80.512 25.638 32.753 1.00 38.42 80 THR C CA 1
ATOM 9101 C C . THR C 1 65 ? 79.958 26.180 34.067 1.00 44.39 80 THR C C 1
ATOM 9102 O O . THR C 1 65 ? 79.075 25.576 34.682 1.00 38.69 80 THR C O 1
ATOM 9113 N N . PHE C 1 66 ? 80.484 27.324 34.499 1.00 53.24 81 PHE C N 1
ATOM 9114 C CA . PHE C 1 66 ? 80.015 27.913 35.745 1.00 52.49 81 PHE C CA 1
ATOM 9115 C C . PHE C 1 66 ? 80.294 29.408 35.750 1.00 47.17 81 PHE C C 1
ATOM 9116 O O . PHE C 1 66 ? 81.216 29.886 35.083 1.00 44.76 81 PHE C O 1
ATOM 9133 N N . VAL C 1 67 ? 79.480 30.134 36.513 1.00 48.21 82 VAL C N 1
ATOM 9134 C CA . VAL C 1 67 ? 79.763 31.520 36.868 1.00 51.36 82 VAL C CA 1
ATOM 9135 C C . VAL C 1 67 ? 79.448 31.680 38.349 1.00 51.25 82 VAL C C 1
ATOM 9136 O O . VAL C 1 67 ? 78.308 31.975 38.726 1.00 50.75 82 VAL C O 1
ATOM 9149 N N . SER C 1 68 ? 80.455 31.485 39.192 1.00 47.15 83 SER C N 1
ATOM 9150 C CA . SER C 1 68 ? 80.291 31.429 40.635 1.00 46.60 83 SER C CA 1
ATOM 9151 C C . SER C 1 68 ? 81.042 32.576 41.296 1.00 47.40 83 SER C C 1
ATOM 9152 O O . SER C 1 68 ? 81.860 33.260 40.675 1.00 48.19 83 SER C O 1
ATOM 9160 N N . HIS C 1 69 ? 80.762 32.768 42.582 1.00 46.88 84 HIS C N 1
ATOM 9161 C CA . HIS C 1 69 ? 81.351 33.843 43.369 1.00 49.43 84 HIS C CA 1
ATOM 9162 C C . HIS C 1 69 ? 82.563 33.301 44.112 1.00 42.90 84 HIS C C 1
ATOM 9163 O O . HIS C 1 69 ? 82.473 32.276 44.796 1.00 41.57 84 HIS C O 1
ATOM 9177 N N . PHE C 1 70 ? 83.690 33.994 43.977 1.00 49.23 85 PHE C N 1
ATOM 9178 C CA . PHE C 1 70 ? 84.922 33.646 44.670 1.00 53.18 85 PHE C CA 1
ATOM 9179 C C . PHE C 1 70 ? 85.348 34.850 45.492 1.00 61.10 85 PHE C C 1
ATOM 9180 O O . PHE C 1 70 ? 85.665 35.905 44.931 1.00 58.52 85 PHE C O 1
ATOM 9197 N N . GLY C 1 71 ? 85.362 34.694 46.811 1.00 61.86 86 GLY C N 1
ATOM 9198 C CA . GLY C 1 71 ? 85.699 35.825 47.663 1.00 48.57 86 GLY C CA 1
ATOM 9199 C C . GLY C 1 71 ? 84.861 37.046 47.366 1.00 52.22 86 GLY C C 1
ATOM 9200 O O . GLY C 1 71 ? 85.359 38.178 47.435 1.00 57.32 86 GLY C O 1
ATOM 9204 N N . GLY C 1 72 ? 83.589 36.843 47.028 1.00 52.56 87 GLY C N 1
ATOM 9205 C CA . GLY C 1 72 ? 82.713 37.948 46.697 1.00 53.09 87 GLY C CA 1
ATOM 9206 C C . GLY C 1 72 ? 82.838 38.448 45.276 1.00 58.66 87 GLY C C 1
ATOM 9207 O O . GLY C 1 72 ? 82.360 39.546 44.974 1.00 60.91 87 GLY C O 1
ATOM 9211 N N . ARG C 1 73 ? 83.462 37.673 44.390 1.00 54.14 88 ARG C N 1
ATOM 9212 C CA . ARG C 1 73 ? 83.668 38.058 43.000 1.00 41.76 88 ARG C CA 1
ATOM 9213 C C . ARG C 1 73 ? 83.134 36.979 42.073 1.00 43.62 88 ARG C C 1
ATOM 9214 O O . ARG C 1 73 ? 83.467 35.801 42.235 1.00 50.57 88 ARG C O 1
ATOM 9235 N N . ALA C 1 74 ? 82.328 37.382 41.094 1.00 47.74 89 ALA C N 1
ATOM 9236 C CA . ALA C 1 74 ? 81.814 36.455 40.096 1.00 46.08 89 ALA C CA 1
ATOM 9237 C C . ALA C 1 74 ? 82.787 36.412 38.926 1.00 44.79 89 ALA C C 1
ATOM 9238 O O . ALA C 1 74 ? 83.145 37.455 38.370 1.00 46.74 89 ALA C O 1
ATOM 9245 N N . VAL C 1 75 ? 83.212 35.206 38.554 1.00 54.82 90 VAL C N 1
ATOM 9246 C CA . VAL C 1 75 ? 84.157 35.015 37.462 1.00 58.81 90 VAL C CA 1
ATOM 9247 C C . VAL C 1 75 ? 83.746 33.786 36.665 1.00 59.26 90 VAL C C 1
ATOM 9248 O O . VAL C 1 75 ? 83.220 32.812 37.213 1.00 47.50 90 VAL C O 1
ATOM 9261 N N . SER C 1 76 ? 83.999 33.836 35.363 1.00 59.45 91 SER C N 1
ATOM 9262 C CA . SER C 1 76 ? 83.630 32.757 34.463 1.00 48.72 91 SER C CA 1
ATOM 9263 C C . SER C 1 76 ? 84.807 31.809 34.269 1.00 43.33 91 SER C C 1
ATOM 9264 O O . SER C 1 76 ? 85.971 32.217 34.296 1.00 48.46 91 SER C O 1
ATOM 9272 N N . GLY C 1 77 ? 84.491 30.536 34.070 1.00 40.66 92 GLY C N 1
ATOM 9273 C CA . GLY C 1 77 ? 85.528 29.539 33.909 1.00 45.15 92 GLY C CA 1
ATOM 9274 C C . GLY C 1 77 ? 84.949 28.216 33.464 1.00 39.20 92 GLY C C 1
ATOM 9275 O O . GLY C 1 77 ? 83.768 28.114 33.126 1.00 43.53 92 GLY C O 1
ATOM 9279 N N . HIS C 1 78 ? 85.801 27.191 33.476 1.00 43.01 93 HIS C N 1
ATOM 9280 C CA . HIS C 1 78 ? 85.405 25.857 33.051 1.00 41.21 93 HIS C CA 1
ATOM 9281 C C . HIS C 1 78 ? 86.022 24.808 33.963 1.00 34.71 93 HIS C C 1
ATOM 9282 O O . HIS C 1 78 ? 87.130 24.981 34.479 1.00 39.70 93 HIS C O 1
ATOM 9296 N N . LEU C 1 79 ? 85.287 23.714 34.152 1.00 31.20 94 LEU C N 1
ATOM 9297 C CA . LEU C 1 79 ? 85.761 22.550 34.889 1.00 34.01 94 LEU C CA 1
ATOM 9298 C C . LEU C 1 79 ? 85.537 21.308 34.039 1.00 37.84 94 LEU C C 1
ATOM 9299 O O . LEU C 1 79 ? 84.437 21.102 33.518 1.00 47.09 94 LEU C O 1
ATOM 9315 N N . THR C 1 80 ? 86.573 20.482 33.908 1.00 30.23 95 THR C N 1
ATOM 9316 C CA . THR C 1 80 ? 86.522 19.293 33.072 1.00 34.30 95 THR C CA 1
ATOM 9317 C C . THR C 1 80 ? 86.958 18.085 33.888 1.00 37.43 95 THR C C 1
ATOM 9318 O O . THR C 1 80 ? 87.740 18.205 34.835 1.00 39.97 95 THR C O 1
ATOM 9329 N N . ARG C 1 81 ? 86.445 16.916 33.512 1.00 41.03 96 ARG C N 1
ATOM 9330 C CA . ARG C 1 81 ? 86.786 15.677 34.195 1.00 46.84 96 ARG C CA 1
ATOM 9331 C C . ARG C 1 81 ? 86.755 14.541 33.185 1.00 46.20 96 ARG C C 1
ATOM 9332 O O . ARG C 1 81 ? 85.883 14.508 32.313 1.00 41.76 96 ARG C O 1
ATOM 9353 N N . ALA C 1 82 ? 87.703 13.612 33.304 1.00 43.76 97 ALA C N 1
ATOM 9354 C CA . ALA C 1 82 ? 87.794 12.507 32.361 1.00 42.26 97 ALA C CA 1
ATOM 9355 C C . ALA C 1 82 ? 88.282 11.250 33.064 1.00 40.60 97 ALA C C 1
ATOM 9356 O O . ALA C 1 82 ? 89.192 11.307 33.895 1.00 56.53 97 ALA C O 1
ATOM 9363 N N . ALA C 1 83 ? 87.676 10.120 32.717 1.00 42.11 98 ALA C N 1
ATOM 9364 C CA . ALA C 1 83 ? 88.133 8.815 33.165 1.00 48.06 98 ALA C CA 1
ATOM 9365 C C . ALA C 1 83 ? 89.085 8.222 32.130 1.00 49.56 98 ALA C C 1
ATOM 9366 O O . ALA C 1 83 ? 89.136 8.660 30.978 1.00 55.42 98 ALA C O 1
ATOM 9373 N N . ALA C 1 84 ? 89.850 7.216 32.557 1.00 50.26 99 ALA C N 1
ATOM 9374 C CA . ALA C 1 84 ? 90.816 6.575 31.671 1.00 51.16 99 ALA C CA 1
ATOM 9375 C C . ALA C 1 84 ? 91.818 7.608 31.168 1.00 50.68 99 ALA C C 1
ATOM 9376 O O . ALA C 1 84 ? 91.921 7.832 29.955 1.00 45.23 99 ALA C O 1
ATOM 9383 N N . PRO C 1 85 ? 92.570 8.260 32.061 1.00 50.58 100 PRO C N 1
ATOM 9384 C CA . PRO C 1 85 ? 93.516 9.286 31.594 1.00 46.25 100 PRO C CA 1
ATOM 9385 C C . PRO C 1 85 ? 94.554 8.782 30.607 1.00 41.26 100 PRO C C 1
ATOM 9386 O O . PRO C 1 85 ? 94.919 9.517 29.681 1.00 45.23 100 PRO C O 1
ATOM 9397 N N . LEU C 1 86 ? 95.033 7.545 30.755 1.00 40.85 101 LEU C N 1
ATOM 9398 C CA . LEU C 1 86 ? 96.052 7.047 29.835 1.00 38.66 101 LEU C CA 1
ATOM 9399 C C . LEU C 1 86 ? 95.550 6.963 28.398 1.00 40.16 101 LEU C C 1
ATOM 9400 O O . LEU C 1 86 ? 96.371 6.891 27.477 1.00 42.68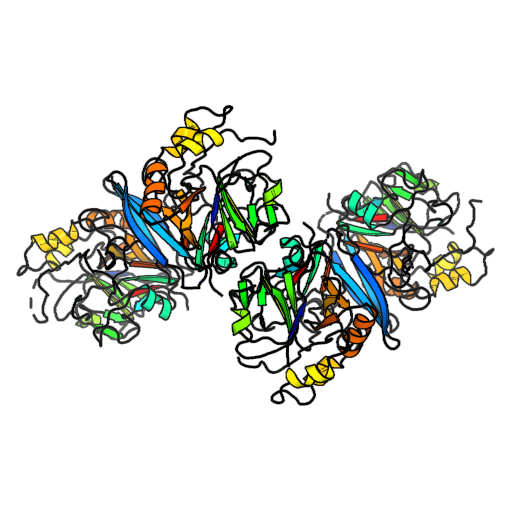 101 LEU C O 1
ATOM 9416 N N . ARG C 1 87 ? 94.232 6.981 28.176 1.00 41.69 102 ARG C N 1
ATOM 9417 C CA . ARG C 1 87 ? 93.696 6.914 26.824 1.00 37.73 102 ARG C CA 1
ATOM 9418 C C . ARG C 1 87 ? 93.075 8.223 26.366 1.00 38.50 102 ARG C C 1
ATOM 9419 O O . ARG C 1 87 ? 92.922 8.424 25.158 1.00 48.87 102 ARG C O 1
ATOM 9440 N N . THR C 1 88 ? 92.721 9.113 27.292 1.00 39.42 103 THR C N 1
ATOM 9441 C CA . THR C 1 88 ? 92.097 10.377 26.946 1.00 39.60 103 THR C CA 1
ATOM 9442 C C . THR C 1 88 ? 92.951 11.585 27.293 1.00 40.78 103 THR C C 1
ATOM 9443 O O . THR C 1 88 ? 92.595 12.697 26.896 1.00 48.14 103 THR C O 1
ATOM 9454 N N . PHE C 1 89 ? 94.058 11.408 28.006 1.00 36.57 104 PHE C N 1
ATOM 9455 C CA . PHE C 1 89 ? 94.918 12.513 28.400 1.00 34.05 104 PHE C CA 1
ATOM 9456 C C . PHE C 1 89 ? 96.160 12.549 27.520 1.00 31.56 104 PHE C C 1
ATOM 9457 O O . PHE C 1 89 ? 96.674 11.510 27.097 1.00 34.21 104 PHE C O 1
ATOM 9474 N N . SER C 1 90 ? 96.642 13.759 27.248 1.00 35.17 105 SER C N 1
ATOM 9475 C CA . SER C 1 90 ? 97.811 13.920 26.396 1.00 37.80 105 SER C CA 1
ATOM 9476 C C . SER C 1 90 ? 98.415 15.299 26.611 1.00 27.71 105 SER C C 1
ATOM 9477 O O . SER C 1 90 ? 97.693 16.277 26.820 1.00 17.88 105 SER C O 1
ATOM 9485 N N . VAL C 1 91 ? 99.743 15.360 26.559 1.00 30.36 106 VAL C N 1
ATOM 9486 C CA . VAL C 1 91 ? 100.494 16.608 26.606 1.00 30.64 106 VAL C CA 1
ATOM 9487 C C . VAL C 1 91 ? 101.064 16.842 25.216 1.00 36.64 106 VAL C C 1
ATOM 9488 O O . VAL C 1 91 ? 101.728 15.962 24.655 1.00 34.36 106 VAL C O 1
ATOM 9501 N N . LEU C 1 92 ? 100.799 18.019 24.660 1.00 30.15 107 LEU C N 1
ATOM 9502 C CA . LEU C 1 92 ? 101.144 18.330 23.283 1.00 31.68 107 LEU C CA 1
ATOM 9503 C C . LEU C 1 92 ? 102.211 19.413 23.223 1.00 26.74 107 LEU C C 1
ATOM 9504 O O . LEU C 1 92 ? 102.396 20.194 24.161 1.00 28.82 107 LEU C O 1
ATOM 9520 N N . GLU C 1 93 ? 102.915 19.451 22.087 1.00 31.95 108 GLU C N 1
ATOM 9521 C CA . GLU C 1 93 ? 103.896 20.478 21.788 1.00 29.91 108 GLU C CA 1
ATOM 9522 C C . GLU C 1 93 ? 103.274 21.547 20.896 1.00 31.57 108 GLU C C 1
ATOM 9523 O O . GLU C 1 93 ? 102.320 21.271 20.162 1.00 35.26 108 GLU C O 1
ATOM 9535 N N . PRO C 1 94 ? 103.784 22.777 20.922 1.00 26.71 109 PRO C N 1
ATOM 9536 C CA . PRO C 1 94 ? 103.174 23.838 20.105 1.00 29.89 109 PRO C CA 1
ATOM 9537 C C . PRO C 1 94 ? 103.303 23.534 18.621 1.00 38.81 109 PRO C C 1
ATOM 9538 O O . PRO C 1 94 ? 104.406 23.399 18.087 1.00 40.38 109 PRO C O 1
ATOM 9549 N N . GLY C 1 95 ? 102.155 23.422 17.955 1.00 42.98 110 GLY C N 1
ATOM 9550 C CA . GLY C 1 95 ? 102.136 23.159 16.531 1.00 35.75 110 GLY C CA 1
ATOM 9551 C C . GLY C 1 95 ? 102.460 21.735 16.150 1.00 39.72 110 GLY C C 1
ATOM 9552 O O . GLY C 1 95 ? 102.757 21.473 14.980 1.00 34.20 110 GLY C O 1
ATOM 9556 N N . GLY C 1 96 ? 102.410 20.802 17.099 1.00 45.72 111 GLY C N 1
ATOM 9557 C CA . GLY C 1 96 ? 102.698 19.416 16.822 1.00 40.32 111 GLY C CA 1
ATOM 9558 C C . GLY C 1 96 ? 104.048 19.000 17.368 1.00 37.42 111 GLY C C 1
ATOM 9559 O O . GLY C 1 96 ? 104.754 19.786 18.008 1.00 36.06 111 GLY C O 1
ATOM 9563 N N . PRO C 1 97 ? 104.431 17.747 17.127 1.00 43.47 112 PRO C N 1
ATOM 9564 C CA . PRO C 1 97 ? 105.723 17.261 17.625 1.00 40.46 112 PRO C CA 1
ATOM 9565 C C . PRO C 1 97 ? 106.877 18.139 17.165 1.00 35.77 112 PRO C C 1
ATOM 9566 O O . PRO C 1 97 ? 106.870 18.691 16.062 1.00 36.22 112 PRO C O 1
ATOM 9577 N N . GLY C 1 98 ? 107.876 18.267 18.036 1.00 27.37 113 GLY C N 1
ATOM 9578 C CA . GLY C 1 98 ? 109.035 19.089 17.755 1.00 30.30 113 GLY C CA 1
ATOM 9579 C C . GLY C 1 98 ? 108.857 20.567 18.013 1.00 33.69 113 GLY C C 1
ATOM 9580 O O . GLY C 1 98 ? 109.694 21.360 17.568 1.00 32.51 113 GLY C O 1
ATOM 9584 N N . GLY C 1 99 ? 107.797 20.969 18.717 1.00 33.49 114 GLY C N 1
ATOM 9585 C CA . GLY C 1 99 ? 107.586 22.387 18.959 1.00 27.36 114 GLY C CA 1
ATOM 9586 C C . GLY C 1 99 ? 108.647 22.982 19.866 1.00 23.94 114 GLY C C 1
ATOM 9587 O O . GLY C 1 99 ? 109.207 24.042 19.575 1.00 29.58 114 GLY C O 1
ATOM 9591 N N . CYS C 1 100 ? 108.939 22.307 20.981 1.00 24.29 115 CYS C N 1
ATOM 9592 C CA . CYS C 1 100 ? 109.962 22.805 21.894 1.00 41.15 115 CYS C CA 1
ATOM 9593 C C . CYS C 1 100 ? 111.351 22.704 21.278 1.00 37.79 115 CYS C C 1
ATOM 9594 O O . CYS C 1 100 ? 112.205 23.566 21.516 1.00 29.35 115 CYS C O 1
ATOM 9601 N N . SER C 1 101 ? 111.600 21.654 20.491 1.00 38.49 116 SER C N 1
ATOM 9602 C CA . SER C 1 101 ? 112.915 21.501 19.879 1.00 27.44 116 SER C CA 1
ATOM 9603 C C . SER C 1 101 ? 113.246 22.682 18.978 1.00 29.92 116 SER C C 1
ATOM 9604 O O . SER C 1 101 ? 114.415 23.067 18.866 1.00 37.54 116 SER C O 1
ATOM 9612 N N . GLN C 1 102 ? 112.239 23.265 18.330 1.00 32.03 117 GLN C N 1
ATOM 9613 C CA . GLN C 1 102 ? 112.422 24.443 17.495 1.00 29.59 117 GLN C CA 1
ATOM 9614 C C . GLN C 1 102 ? 111.953 25.720 18.181 1.00 34.13 117 GLN C C 1
ATOM 9615 O O . GLN C 1 102 ? 111.880 26.768 17.530 1.00 28.18 117 GLN C O 1
ATOM 9629 N N . LYS C 1 103 ? 111.642 25.661 19.475 1.00 30.83 118 LYS C N 1
ATOM 9630 C CA . LYS C 1 103 ? 111.169 26.823 20.224 1.00 32.20 118 LYS C CA 1
ATOM 9631 C C . LYS C 1 103 ? 110.015 27.504 19.490 1.00 32.81 118 LYS C C 1
ATOM 9632 O O . LYS C 1 103 ? 110.066 28.682 19.132 1.00 37.87 118 LYS C O 1
ATOM 9651 N N . ARG C 1 104 ? 108.965 26.723 19.264 1.00 28.61 119 ARG C N 1
ATOM 9652 C CA . ARG C 1 104 ? 107.800 27.176 18.524 1.00 28.79 119 ARG C CA 1
ATOM 9653 C C . ARG C 1 104 ? 106.740 27.687 19.491 1.00 42.66 119 ARG C C 1
ATOM 9654 O O . ARG C 1 104 ? 106.686 27.283 20.655 1.00 47.62 119 ARG C O 1
ATOM 9675 N N . ARG C 1 105 ? 105.897 28.590 18.996 1.00 34.28 120 ARG C N 1
ATOM 9676 C CA . ARG C 1 105 ? 104.800 29.134 19.784 1.00 25.94 120 ARG C CA 1
ATOM 9677 C C . ARG C 1 105 ? 103.558 29.180 18.911 1.00 32.53 120 ARG C C 1
ATOM 9678 O O . ARG C 1 105 ? 103.587 29.749 17.816 1.00 40.60 120 ARG C O 1
ATOM 9699 N N . ALA C 1 106 ? 102.475 28.580 19.398 1.00 35.87 121 ALA C N 1
ATOM 9700 C CA . ALA C 1 106 ? 101.235 28.503 18.643 1.00 37.77 121 ALA C CA 1
ATOM 9701 C C . ALA C 1 106 ? 100.064 28.587 19.608 1.00 38.66 121 ALA C C 1
ATOM 9702 O O . ALA C 1 106 ? 100.190 28.288 20.799 1.00 26.63 121 ALA C O 1
ATOM 9709 N N . THR C 1 107 ? 98.919 29.005 19.079 1.00 44.17 122 THR C N 1
ATOM 9710 C CA . THR C 1 107 ? 97.719 29.106 19.893 1.00 37.33 122 THR C CA 1
ATOM 9711 C C . THR C 1 107 ? 97.160 27.720 20.191 1.00 37.30 122 THR C C 1
ATOM 9712 O O . THR C 1 107 ? 97.318 26.777 19.409 1.00 39.49 122 THR C O 1
ATOM 9723 N N . VAL C 1 108 ? 96.499 27.604 21.344 1.00 47.41 123 VAL C N 1
ATOM 9724 C CA . VAL C 1 108 ? 95.912 26.328 21.744 1.00 38.09 123 VAL C CA 1
ATOM 9725 C C . VAL C 1 108 ? 94.956 25.824 20.671 1.00 41.96 123 VAL C C 1
ATOM 9726 O O . VAL C 1 108 ? 94.881 24.620 20.398 1.00 36.65 123 VAL C O 1
ATOM 9739 N N . GLU C 1 109 ? 94.214 26.738 20.043 1.00 48.77 124 GLU C N 1
ATOM 9740 C CA . GLU C 1 109 ? 93.267 26.342 19.007 1.00 45.20 124 GLU C CA 1
ATOM 9741 C C . GLU C 1 109 ? 93.979 25.654 17.850 1.00 38.81 124 GLU C C 1
ATOM 9742 O O . GLU C 1 109 ? 93.569 24.575 17.405 1.00 44.44 124 GLU C O 1
ATOM 9754 N N . GLU C 1 110 ? 95.052 26.267 17.346 1.00 43.10 125 GLU C N 1
ATOM 9755 C CA . GLU C 1 110 ? 95.789 25.679 16.232 1.00 47.48 125 GLU C CA 1
ATOM 9756 C C . GLU C 1 110 ? 96.273 24.277 16.581 1.00 44.84 125 GLU C C 1
ATOM 9757 O O . GLU C 1 110 ? 96.110 23.336 15.797 1.00 40.72 125 GLU C O 1
ATOM 9769 N N . THR C 1 111 ? 96.872 24.121 17.763 1.00 42.99 126 THR C N 1
ATOM 9770 C CA . THR C 1 111 ? 97.376 22.815 18.170 1.00 38.76 126 THR C CA 1
ATOM 9771 C C . THR C 1 111 ? 96.234 21.842 18.435 1.00 46.39 126 THR C C 1
ATOM 9772 O O . THR C 1 111 ? 96.334 20.654 18.109 1.00 47.18 126 THR C O 1
ATOM 9783 N N . ALA C 1 112 ? 95.136 22.328 19.016 1.00 47.32 127 ALA C N 1
ATOM 9784 C CA . ALA C 1 112 ? 94.020 21.442 19.328 1.00 52.07 127 ALA C CA 1
ATOM 9785 C C . ALA C 1 112 ? 93.298 21.006 18.060 1.00 53.29 127 ALA C C 1
ATOM 9786 O O . ALA C 1 112 ? 92.936 19.833 17.919 1.00 61.22 127 ALA C O 1
ATOM 9793 N N . GLN C 1 113 ? 93.078 21.936 17.129 1.00 45.72 128 GLN C N 1
ATOM 9794 C CA . GLN C 1 113 ? 92.425 21.573 15.876 1.00 50.48 128 GLN C CA 1
ATOM 9795 C C . GLN C 1 113 ? 93.239 20.524 15.130 1.00 56.73 128 GLN C C 1
ATOM 9796 O O . GLN C 1 113 ? 92.680 19.575 14.569 1.00 54.44 128 GLN C O 1
ATOM 9810 N N . ALA C 1 114 ? 94.567 20.672 15.124 1.00 56.30 129 ALA C N 1
ATOM 9811 C CA . ALA C 1 114 ? 95.420 19.692 14.460 1.00 53.82 129 ALA C CA 1
ATOM 9812 C C . ALA C 1 114 ? 95.453 18.372 15.218 1.00 52.81 129 ALA C C 1
ATOM 9813 O O . ALA C 1 114 ? 95.563 17.307 14.600 1.00 59.35 129 ALA C O 1
ATOM 9820 N N . ALA C 1 115 ? 95.362 18.418 16.544 1.00 52.40 130 ALA C N 1
ATOM 9821 C CA . ALA C 1 115 ? 95.382 17.219 17.369 1.00 63.14 130 ALA C CA 1
ATOM 9822 C C . ALA C 1 115 ? 93.995 16.628 17.578 1.00 62.28 130 ALA C C 1
ATOM 9823 O O . ALA C 1 115 ? 93.874 15.581 18.223 1.00 62.70 130 ALA C O 1
ATOM 9830 N N . ALA C 1 116 ? 92.954 17.268 17.051 1.00 64.19 131 ALA C N 1
ATOM 9831 C CA . ALA C 1 116 ? 91.582 16.787 17.175 1.00 60.39 131 ALA C CA 1
ATOM 9832 C C . ALA C 1 116 ? 91.227 16.545 18.642 1.00 59.69 131 ALA C C 1
ATOM 9833 O O . ALA C 1 116 ? 90.834 15.449 19.047 1.00 56.95 131 ALA C O 1
ATOM 9840 N N . CYS C 1 117 ? 91.375 17.599 19.440 1.00 59.78 132 CYS C N 1
ATOM 9841 C CA . CYS C 1 117 ? 91.094 17.522 20.867 1.00 58.94 132 CYS C CA 1
ATOM 9842 C C . CYS C 1 117 ? 89.662 17.962 21.135 1.00 51.80 132 CYS C C 1
ATOM 9843 O O . CYS C 1 117 ? 89.237 19.031 20.685 1.00 47.39 132 CYS C O 1
ATOM 9850 N N . ARG C 1 118 ? 88.923 17.132 21.870 1.00 54.69 133 ARG C N 1
ATOM 9851 C CA . ARG C 1 118 ? 87.584 17.517 22.300 1.00 60.14 133 ARG C CA 1
ATOM 9852 C C . ARG C 1 118 ? 87.652 18.689 23.268 1.00 54.66 133 ARG C C 1
ATOM 9853 O O . ARG C 1 118 ? 86.892 19.656 23.147 1.00 54.12 133 ARG C O 1
ATOM 9874 N N . ILE C 1 119 ? 88.558 18.614 24.239 1.00 49.75 134 ILE C N 1
ATOM 9875 C CA . ILE C 1 119 ? 88.733 19.648 25.250 1.00 48.52 134 ILE C CA 1
ATOM 9876 C C . ILE C 1 119 ? 90.225 19.915 25.373 1.00 46.13 134 ILE C C 1
ATOM 9877 O O . ILE C 1 119 ? 91.012 18.980 25.561 1.00 43.18 134 ILE C O 1
ATOM 9893 N N . ALA C 1 120 ? 90.613 21.184 25.274 1.00 44.57 135 ALA C N 1
ATOM 9894 C CA . ALA C 1 120 ? 92.022 21.541 25.323 1.00 37.02 135 ALA C CA 1
ATOM 9895 C C . ALA C 1 120 ? 92.177 22.906 25.972 1.00 35.92 135 ALA C C 1
ATOM 9896 O O . ALA C 1 120 ? 91.319 23.782 25.832 1.00 39.64 135 ALA C O 1
ATOM 9903 N N . GLN C 1 121 ? 93.286 23.072 26.687 1.00 36.67 136 GLN C N 1
ATOM 9904 C CA . GLN C 1 121 ? 93.625 24.339 27.315 1.00 34.81 136 GLN C CA 1
ATOM 9905 C C . GLN C 1 121 ? 95.138 24.413 27.456 1.00 37.38 136 GLN C C 1
ATOM 9906 O O . GLN C 1 121 ? 95.835 23.396 27.401 1.00 34.25 136 GLN C O 1
ATOM 9920 N N . ASN C 1 122 ? 95.642 25.634 27.634 1.00 34.06 137 ASN C N 1
ATOM 9921 C CA . ASN C 1 122 ? 97.078 25.858 27.750 1.00 36.74 137 ASN C CA 1
ATOM 9922 C C . ASN C 1 122 ? 97.689 24.956 28.814 1.00 36.27 137 ASN C C 1
ATOM 9923 O O . ASN C 1 122 ? 96.978 24.433 29.678 1.00 36.86 137 ASN C O 1
ATOM 9934 N N . GLY C 1 123 ? 99.005 24.769 28.757 1.00 44.50 138 GLY C N 1
ATOM 9935 C CA . GLY C 1 123 ? 99.687 23.899 29.693 1.00 47.95 138 GLY C CA 1
ATOM 9936 C C . GLY C 1 123 ? 100.817 24.587 30.430 1.00 58.66 138 GLY C C 1
ATOM 9937 O O . GLY C 1 123 ? 100.616 25.628 31.062 1.00 60.68 138 GLY C O 1
ATOM 9941 N N . GLY C 1 124 ? 102.013 24.012 30.349 1.00 66.41 139 GLY C N 1
ATOM 9942 C CA . GLY C 1 124 ? 103.156 24.520 31.081 1.00 70.80 139 GLY C CA 1
ATOM 9943 C C . GLY C 1 124 ? 103.544 25.937 30.715 1.00 66.91 139 GLY C C 1
ATOM 9944 O O . GLY C 1 124 ? 102.949 26.549 29.823 1.00 56.22 139 GLY C O 1
ATOM 9948 N N . PHE C 1 125 ? 104.553 26.462 31.402 1.00 63.40 140 PHE C N 1
ATOM 9949 C CA . PHE C 1 125 ? 105.053 27.805 31.163 1.00 63.72 140 PHE C CA 1
ATOM 9950 C C . PHE C 1 125 ? 106.115 27.786 30.065 1.00 60.43 140 PHE C C 1
ATOM 9951 O O . PHE C 1 125 ? 106.538 26.731 29.588 1.00 54.94 140 PHE C O 1
ATOM 9968 N N . PHE C 1 126 ? 106.548 28.979 29.667 1.00 51.32 141 PHE C N 1
ATOM 9969 C CA . PHE C 1 126 ? 107.526 29.115 28.597 1.00 44.10 141 PHE C CA 1
ATOM 9970 C C . PHE C 1 126 ? 108.162 30.493 28.693 1.00 51.59 141 PHE C C 1
ATOM 9971 O O . PHE C 1 126 ? 107.720 31.353 29.458 1.00 57.56 141 PHE C O 1
ATOM 9988 N N . ARG C 1 127 ? 109.216 30.690 27.905 1.00 56.51 142 ARG C N 1
ATOM 9989 C CA . ARG C 1 127 ? 109.892 31.978 27.806 1.00 46.91 142 ARG C CA 1
ATOM 9990 C C . ARG C 1 127 ? 109.349 32.726 26.594 1.00 37.97 142 ARG C C 1
ATOM 9991 O O . ARG C 1 127 ? 109.488 32.261 25.457 1.00 41.06 142 ARG C O 1
ATOM 10012 N N . MET C 1 128 ? 108.737 33.885 26.843 1.00 41.74 143 MET C N 1
ATOM 10013 C CA . MET C 1 128 ? 108.074 34.626 25.774 1.00 36.70 143 MET C CA 1
ATOM 10014 C C . MET C 1 128 ? 109.064 35.105 24.719 1.00 49.16 143 MET C C 1
ATOM 10015 O O . MET C 1 128 ? 108.782 35.033 23.517 1.00 52.41 143 MET C O 1
ATOM 10029 N N . ASN C 1 129 ? 110.228 35.597 25.145 1.00 47.08 144 ASN C N 1
ATOM 10030 C CA . ASN C 1 129 ? 111.150 36.226 24.205 1.00 40.32 144 ASN C CA 1
ATOM 10031 C C . ASN C 1 129 ? 111.723 35.211 23.223 1.00 37.71 144 ASN C C 1
ATOM 10032 O O . ASN C 1 129 ? 111.716 35.437 22.007 1.00 44.17 144 ASN C O 1
ATOM 10043 N N . THR C 1 130 ? 112.217 34.084 23.729 1.00 44.41 145 THR C N 1
ATOM 10044 C CA . THR C 1 130 ? 112.823 33.065 22.881 1.00 40.72 145 THR C CA 1
ATOM 10045 C C . THR C 1 130 ? 111.816 32.035 22.388 1.00 34.85 145 THR C C 1
ATOM 10046 O O . THR C 1 130 ? 111.848 31.652 21.214 1.00 30.19 145 THR C O 1
ATOM 10057 N N . GLY C 1 131 ? 110.914 31.590 23.257 1.00 33.22 146 GLY C N 1
ATOM 10058 C CA . GLY C 1 131 ? 110.004 30.514 22.936 1.00 30.94 146 GLY C CA 1
ATOM 10059 C C . GLY C 1 131 ? 110.371 29.194 23.573 1.00 37.33 146 GLY C C 1
ATOM 10060 O O . GLY C 1 131 ? 109.789 28.166 23.208 1.00 32.20 146 GLY C O 1
ATOM 10064 N N . GLU C 1 132 ? 111.321 29.192 24.504 1.00 36.66 147 GLU C N 1
ATOM 10065 C CA . GLU C 1 132 ? 111.763 27.968 25.152 1.00 42.26 147 GLU C CA 1
ATOM 10066 C C . GLU C 1 132 ? 110.666 27.384 26.032 1.00 42.39 147 GLU C C 1
ATOM 10067 O O . GLU C 1 132 ? 109.836 28.103 26.595 1.00 46.12 147 GLU C O 1
ATOM 10079 N N . CYS C 1 133 ? 110.676 26.059 26.154 1.00 49.61 148 CYS C N 1
ATOM 10080 C CA . CYS C 1 133 ? 109.756 25.348 27.032 1.00 55.06 148 CYS C CA 1
ATOM 10081 C C . CYS C 1 133 ? 110.433 25.150 28.381 1.00 56.33 148 CYS C C 1
ATOM 10082 O O . CYS C 1 133 ? 111.523 24.572 28.455 1.00 53.13 148 CYS C O 1
ATOM 10089 N N . LEU C 1 134 ? 109.793 25.629 29.441 1.00 60.46 149 LEU C N 1
ATOM 10090 C CA . LEU C 1 134 ? 110.358 25.579 30.780 1.00 56.45 149 LEU C CA 1
ATOM 10091 C C . LEU C 1 134 ? 109.809 24.374 31.533 1.00 61.47 149 LEU C C 1
ATOM 10092 O O . LEU C 1 134 ? 108.619 24.057 31.438 1.00 66.18 149 LEU C O 1
ATOM 10108 N N . GLY C 1 135 ? 110.684 23.708 32.280 1.00 60.39 150 GLY C N 1
ATOM 10109 C CA . GLY C 1 135 ? 110.296 22.578 33.096 1.00 53.16 150 GLY C CA 1
ATOM 10110 C C . GLY C 1 135 ? 110.279 21.269 32.326 1.00 54.06 150 GLY C C 1
ATOM 10111 O O . GLY C 1 135 ? 110.336 21.218 31.097 1.00 50.22 150 GLY C O 1
ATOM 10115 N N . ASN C 1 136 ? 110.198 20.181 33.089 1.00 50.18 151 ASN C N 1
ATOM 10116 C CA . ASN C 1 136 ? 110.151 18.846 32.508 1.00 48.42 151 ASN C CA 1
ATOM 10117 C C . ASN C 1 136 ? 108.854 18.631 31.737 1.00 46.29 151 ASN C C 1
ATOM 10118 O O . ASN C 1 136 ? 107.778 19.051 32.171 1.00 42.61 151 ASN C O 1
ATOM 10129 N N . VAL C 1 137 ? 108.960 17.971 30.586 1.00 43.53 152 VAL C N 1
ATOM 10130 C CA . VAL C 1 137 ? 107.802 17.689 29.741 1.00 35.91 152 VAL C CA 1
ATOM 10131 C C . VAL C 1 137 ? 108.022 16.352 29.047 1.00 38.35 152 VAL C C 1
ATOM 10132 O O . VAL C 1 137 ? 109.076 16.119 28.448 1.00 51.89 152 VAL C O 1
ATOM 10145 N N . VAL C 1 138 ? 107.022 15.476 29.128 1.00 31.11 153 VAL C N 1
ATOM 10146 C CA . VAL C 1 138 ? 107.026 14.187 28.442 1.00 31.30 153 VAL C CA 1
ATOM 10147 C C . VAL C 1 138 ? 105.707 14.067 27.691 1.00 30.41 153 VAL C C 1
ATOM 10148 O O . VAL C 1 138 ? 104.635 14.143 28.303 1.00 34.91 153 VAL C O 1
ATOM 10161 N N . SER C 1 139 ? 105.782 13.890 26.374 1.00 32.94 154 SER C N 1
ATOM 10162 C CA . SER C 1 139 ? 104.601 13.794 25.521 1.00 33.62 154 SER C CA 1
ATOM 10163 C C . SER C 1 139 ? 104.598 12.440 24.823 1.00 35.33 154 SER C C 1
ATOM 10164 O O . SER C 1 139 ? 105.396 12.206 23.909 1.00 35.00 154 SER C O 1
ATOM 10172 N N . ASP C 1 140 ? 103.704 11.551 25.257 1.00 34.11 155 ASP C N 1
ATOM 10173 C CA . ASP C 1 140 ? 103.554 10.230 24.645 1.00 37.20 155 ASP C CA 1
ATOM 10174 C C . ASP C 1 140 ? 104.826 9.399 24.796 1.00 37.44 155 ASP C C 1
ATOM 10175 O O . ASP C 1 140 ? 105.275 8.740 23.856 1.00 30.52 155 ASP C O 1
ATOM 10184 N N . GLY C 1 141 ? 105.415 9.432 25.990 1.00 45.76 156 GLY C N 1
ATOM 10185 C CA . GLY C 1 141 ? 106.596 8.644 26.274 1.00 45.51 156 GLY C CA 1
ATOM 10186 C C . GLY C 1 141 ? 107.897 9.247 25.801 1.00 39.26 156 GLY C C 1
ATOM 10187 O O . GLY C 1 141 ? 108.936 8.581 25.885 1.00 44.06 156 GLY C O 1
ATOM 10191 N N . ARG C 1 142 ? 107.881 10.486 25.317 1.00 36.35 157 ARG C N 1
ATOM 10192 C CA . ARG C 1 142 ? 109.058 11.142 24.765 1.00 35.82 157 ARG C CA 1
ATOM 10193 C C . ARG C 1 142 ? 109.392 12.357 25.616 1.00 42.09 157 ARG C C 1
ATOM 10194 O O . ARG C 1 142 ? 108.550 13.244 25.793 1.00 48.79 157 ARG C O 1
ATOM 10215 N N . ARG C 1 143 ? 110.616 12.399 26.133 1.00 38.90 158 ARG C N 1
ATOM 10216 C CA . ARG C 1 143 ? 111.081 13.559 26.882 1.00 45.65 158 ARG C CA 1
ATOM 10217 C C . ARG C 1 143 ? 111.374 14.703 25.919 1.00 45.91 158 ARG C C 1
ATOM 10218 O O . ARG C 1 143 ? 112.237 14.578 25.044 1.00 52.52 158 ARG C O 1
ATOM 10239 N N . VAL C 1 144 ? 110.661 15.817 26.078 1.00 48.53 159 VAL C N 1
ATOM 10240 C CA . VAL C 1 144 ? 110.827 16.958 25.193 1.00 56.17 159 VAL C CA 1
ATOM 10241 C C . VAL C 1 144 ? 111.554 18.123 25.858 1.00 46.61 159 VAL C C 1
ATOM 10242 O O . VAL C 1 144 ? 112.253 18.871 25.165 1.00 53.10 159 VAL C O 1
ATOM 10255 N N . SER C 1 145 ? 111.413 18.306 27.168 1.00 47.06 160 SER C N 1
ATOM 10256 C CA . SER C 1 145 ? 112.116 19.380 27.852 1.00 53.43 160 SER C CA 1
ATOM 10257 C C . SER C 1 145 ? 112.497 18.928 29.253 1.00 53.25 160 SER C C 1
ATOM 10258 O O . SER C 1 145 ? 111.855 18.052 29.837 1.00 36.75 160 SER C O 1
ATOM 10266 N N . SER C 1 146 ? 113.559 19.534 29.778 1.00 55.79 161 SER C N 1
ATOM 10267 C CA . SER C 1 146 ? 114.044 19.256 31.119 1.00 56.79 161 SER C CA 1
ATOM 10268 C C . SER C 1 146 ? 114.136 20.562 31.894 1.00 56.72 161 SER C C 1
ATOM 10269 O O . SER C 1 146 ? 114.337 21.634 31.316 1.00 54.05 161 SER C O 1
ATOM 10277 N N . SER C 1 147 ? 113.986 20.459 33.214 1.00 59.69 162 SER C N 1
ATOM 10278 C CA . SER C 1 147 ? 114.082 21.633 34.072 1.00 65.11 162 SER C CA 1
ATOM 10279 C C . SER C 1 147 ? 115.519 22.112 34.226 1.00 75.05 162 SER C C 1
ATOM 10280 O O . SER C 1 147 ? 115.738 23.291 34.524 1.00 75.62 162 SER C O 1
ATOM 10288 N N . GLY C 1 148 ? 116.497 21.230 34.035 1.00 71.51 163 GLY C N 1
ATOM 10289 C CA . GLY C 1 148 ? 117.892 21.600 34.162 1.00 76.28 163 GLY C CA 1
ATOM 10290 C C . GLY C 1 148 ? 118.306 21.848 35.597 1.00 82.34 163 GLY C C 1
ATOM 10291 O O . GLY C 1 148 ? 118.918 22.871 35.915 1.00 82.18 163 GLY C O 1
ATOM 10295 N N . GLY C 1 149 ? 117.965 20.908 36.477 1.00 87.31 164 GLY C N 1
ATOM 10296 C CA . GLY C 1 149 ? 118.309 20.986 37.876 1.00 83.36 164 GLY C CA 1
ATOM 10297 C C . GLY C 1 149 ? 117.320 21.740 38.738 1.00 78.59 164 GLY C C 1
ATOM 10298 O O . GLY C 1 149 ? 117.367 21.607 39.967 1.00 90.74 164 GLY C O 1
ATOM 10302 N N . LEU C 1 150 ? 116.429 22.524 38.141 1.00 78.34 165 LEU C N 1
ATOM 10303 C CA . LEU C 1 150 ? 115.402 23.214 38.904 1.00 81.14 165 LEU C CA 1
ATOM 10304 C C . LEU C 1 150 ? 114.212 22.284 39.101 1.00 87.57 165 LEU C C 1
ATOM 10305 O O . LEU C 1 150 ? 113.931 21.418 38.267 1.00 88.88 165 LEU C O 1
ATOM 10321 N N . GLN C 1 151 ? 113.516 22.467 40.218 1.00 85.07 166 GLN C N 1
ATOM 10322 C CA . GLN C 1 151 ? 112.436 21.573 40.619 1.00 74.53 166 GLN C CA 1
ATOM 10323 C C . GLN C 1 151 ? 111.214 22.389 41.007 1.00 75.01 166 GLN C C 1
ATOM 10324 O O . GLN C 1 151 ? 111.255 23.158 41.973 1.00 75.00 166 GLN C O 1
ATOM 10338 N N . ASN C 1 152 ? 110.133 22.217 40.250 1.00 66.30 167 ASN C N 1
ATOM 10339 C CA . ASN C 1 152 ? 108.856 22.877 40.479 1.00 58.20 167 ASN C CA 1
ATOM 10340 C C . ASN C 1 152 ? 107.764 21.814 40.491 1.00 54.25 167 ASN C C 1
ATOM 10341 O O . ASN C 1 152 ? 108.032 20.620 40.333 1.00 46.33 167 ASN C O 1
ATOM 10352 N N . ALA C 1 153 ? 106.524 22.247 40.700 1.00 64.05 168 ALA C N 1
ATOM 10353 C CA . ALA C 1 153 ? 105.409 21.311 40.747 1.00 59.02 168 ALA C CA 1
ATOM 10354 C C . ALA C 1 153 ? 105.180 20.677 39.379 1.00 55.42 168 ALA C C 1
ATOM 10355 O O . ALA C 1 153 ? 105.211 21.355 38.347 1.00 42.39 168 ALA C O 1
ATOM 10362 N N . GLN C 1 154 ? 104.943 19.365 39.380 1.00 55.69 169 GLN C N 1
ATOM 10363 C CA . GLN C 1 154 ? 104.800 18.592 38.154 1.00 45.78 169 GLN C CA 1
ATOM 10364 C C . GLN C 1 154 ? 103.663 17.593 38.303 1.00 47.12 169 GLN C C 1
ATOM 10365 O O . GLN C 1 154 ? 103.433 17.045 39.385 1.00 41.45 169 GLN C O 1
ATOM 10379 N N . PHE C 1 155 ? 102.956 17.361 37.198 1.00 54.50 170 PHE C N 1
ATOM 10380 C CA . PHE C 1 155 ? 101.853 16.408 37.136 1.00 56.48 170 PHE C CA 1
ATOM 10381 C C . PHE C 1 155 ? 102.102 15.455 35.978 1.00 42.59 170 PHE C C 1
ATOM 10382 O O . PHE C 1 155 ? 102.266 15.898 34.837 1.00 49.46 170 PHE C O 1
ATOM 10399 N N . GLY C 1 156 ? 102.129 14.152 36.265 1.00 36.79 171 GLY C N 1
ATOM 10400 C CA . GLY C 1 156 ? 102.410 13.174 35.233 1.00 54.67 171 GLY C CA 1
ATOM 10401 C C . GLY C 1 156 ? 101.725 11.848 35.487 1.00 61.33 171 GLY C C 1
ATOM 10402 O O . GLY C 1 156 ? 101.227 11.571 36.581 1.00 54.23 171 GLY C O 1
ATOM 10406 N N . ILE C 1 157 ? 101.709 11.026 34.439 1.00 55.03 172 ILE C N 1
ATOM 10407 C CA . ILE C 1 157 ? 101.123 9.692 34.464 1.00 56.52 172 ILE C CA 1
ATOM 10408 C C . ILE C 1 157 ? 102.167 8.702 33.966 1.00 58.01 172 ILE C C 1
ATOM 10409 O O . ILE C 1 157 ? 102.925 9.003 33.037 1.00 65.78 172 ILE C O 1
ATOM 10425 N N . ARG C 1 158 ? 102.205 7.523 34.579 1.00 57.80 173 ARG C N 1
ATOM 10426 C CA . ARG C 1 158 ? 103.146 6.479 34.201 1.00 60.43 173 ARG C CA 1
ATOM 10427 C C . ARG C 1 158 ? 102.456 5.410 33.361 1.00 53.56 173 ARG C C 1
ATOM 10428 O O . ARG C 1 158 ? 101.228 5.293 33.343 1.00 52.13 173 ARG C O 1
ATOM 10449 N N . ARG C 1 159 ? 103.275 4.627 32.653 1.00 52.86 174 ARG C N 1
ATOM 10450 C CA . ARG C 1 159 ? 102.740 3.675 31.684 1.00 62.72 174 ARG C CA 1
ATOM 10451 C C . ARG C 1 159 ? 101.756 2.712 32.337 1.00 64.77 174 ARG C C 1
ATOM 10452 O O . ARG C 1 159 ? 100.761 2.318 31.719 1.00 70.50 174 ARG C O 1
ATOM 10473 N N . ASP C 1 160 ? 102.016 2.319 33.586 1.00 64.49 175 ASP C N 1
ATOM 10474 C CA . ASP C 1 160 ? 101.109 1.409 34.276 1.00 55.80 175 ASP C CA 1
ATOM 10475 C C . ASP C 1 160 ? 99.768 2.057 34.592 1.00 57.00 175 ASP C C 1
ATOM 10476 O O . ASP C 1 160 ? 98.810 1.345 34.908 1.00 63.57 175 ASP C O 1
ATOM 10485 N N . GLY C 1 161 ? 99.680 3.385 34.519 1.00 60.27 176 GLY C N 1
ATOM 10486 C CA . GLY C 1 161 ? 98.468 4.104 34.856 1.00 54.40 176 GLY C CA 1
ATOM 10487 C C . GLY C 1 161 ? 98.548 4.903 36.137 1.00 45.18 176 GLY C C 1
ATOM 10488 O O . GLY C 1 161 ? 97.534 5.481 36.549 1.00 49.72 176 GLY C O 1
ATOM 10492 N N . THR C 1 162 ? 99.711 4.962 36.780 1.00 51.87 177 THR C N 1
ATOM 10493 C CA . THR C 1 162 ? 99.852 5.684 38.037 1.00 56.07 177 THR C CA 1
ATOM 10494 C C . THR C 1 162 ? 99.937 7.183 37.780 1.00 63.23 177 THR C C 1
ATOM 10495 O O . THR C 1 162 ? 100.688 7.634 36.910 1.00 60.52 177 THR C O 1
ATOM 10506 N N . LEU C 1 163 ? 99.164 7.949 38.544 1.00 62.92 178 LEU C N 1
ATOM 10507 C CA . LEU C 1 163 ? 99.135 9.404 38.450 1.00 69.59 178 LEU C CA 1
ATOM 10508 C C . LEU C 1 163 ? 100.069 9.989 39.503 1.00 71.13 178 LEU C C 1
ATOM 10509 O O . LEU C 1 163 ? 99.894 9.740 40.701 1.00 65.30 178 LEU C O 1
ATOM 10525 N N . VAL C 1 164 ? 101.057 10.764 39.057 1.00 66.51 179 VAL C N 1
ATOM 10526 C CA . VAL C 1 164 ? 102.087 11.322 39.925 1.00 60.11 179 VAL C CA 1
ATOM 10527 C C . VAL C 1 164 ? 101.892 12.829 40.020 1.00 60.12 179 VAL C C 1
ATOM 10528 O O . VAL C 1 164 ? 101.501 13.478 39.043 1.00 62.13 179 VAL C O 1
ATOM 10541 N N . THR C 1 165 ? 102.171 13.383 41.199 1.00 60.37 180 THR C N 1
ATOM 10542 C CA . THR C 1 165 ? 102.074 14.819 41.421 1.00 58.04 180 THR C CA 1
ATOM 10543 C C . THR C 1 165 ? 103.108 15.241 42.456 1.00 60.72 180 THR C C 1
ATOM 10544 O O . THR C 1 165 ? 103.483 14.457 43.332 1.00 55.48 180 THR C O 1
ATOM 10555 N N . GLY C 1 166 ? 103.574 16.487 42.340 1.00 63.48 181 GLY C N 1
ATOM 10556 C CA . GLY C 1 166 ? 104.491 17.074 43.300 1.00 56.80 181 GLY C CA 1
ATOM 10557 C C . GLY C 1 166 ? 105.820 17.442 42.652 1.00 60.54 181 GLY C C 1
ATOM 10558 O O . GLY C 1 166 ? 105.859 17.934 41.519 1.00 51.87 181 GLY C O 1
ATOM 10562 N N . TYR C 1 167 ? 106.906 17.202 43.386 1.00 69.45 182 TYR C N 1
ATOM 10563 C CA . TYR C 1 167 ? 108.253 17.537 42.945 1.00 59.94 182 TYR C CA 1
ATOM 10564 C C . TYR C 1 167 ? 109.049 16.265 42.699 1.00 57.69 182 TYR C C 1
ATOM 10565 O O . TYR C 1 167 ? 109.030 15.341 43.518 1.00 49.93 182 TYR C O 1
ATOM 10583 N N . LEU C 1 168 ? 109.778 16.235 41.587 1.00 58.16 183 LEU C N 1
ATOM 10584 C CA . LEU C 1 168 ? 110.580 15.076 41.238 1.00 59.67 183 LEU C CA 1
ATOM 10585 C C . LEU C 1 168 ? 111.944 15.526 40.740 1.00 66.86 183 LEU C C 1
ATOM 10586 O O . LEU C 1 168 ? 112.087 16.595 40.140 1.00 62.67 183 LEU C O 1
ATOM 10602 N N . SER C 1 169 ? 112.943 14.697 41.008 1.00 65.04 184 SER C N 1
ATOM 10603 C CA . SER C 1 169 ? 114.279 14.864 40.465 1.00 60.55 184 SER C CA 1
ATOM 10604 C C . SER C 1 169 ? 114.358 14.163 39.113 1.00 56.35 184 SER C C 1
ATOM 10605 O O . SER C 1 169 ? 113.596 13.238 38.822 1.00 53.57 184 SER C O 1
ATOM 10613 N N . GLU C 1 170 ? 115.295 14.616 38.278 1.00 61.41 185 GLU C N 1
ATOM 10614 C CA . GLU C 1 170 ? 115.396 14.061 36.933 1.00 55.79 185 GLU C CA 1
ATOM 10615 C C . GLU C 1 170 ? 115.608 12.553 36.952 1.00 55.75 185 GLU C C 1
ATOM 10616 O O . GLU C 1 170 ? 115.316 11.886 35.953 1.00 56.09 185 GLU C O 1
ATOM 10628 N N . GLU C 1 171 ? 116.102 11.997 38.061 1.00 52.06 186 GLU C N 1
ATOM 10629 C CA . GLU C 1 171 ? 116.262 10.549 38.152 1.00 60.39 186 GLU C CA 1
ATOM 10630 C C . GLU C 1 171 ? 114.910 9.842 38.114 1.00 57.64 186 GLU C C 1
ATOM 10631 O O . GLU C 1 171 ? 114.739 8.853 37.393 1.00 63.68 186 GLU C O 1
ATOM 10643 N N . GLU C 1 172 ? 113.932 10.336 38.881 1.00 54.55 187 GLU C N 1
ATOM 10644 C CA . GLU C 1 172 ? 112.602 9.735 38.829 1.00 57.61 187 GLU C CA 1
ATOM 10645 C C . GLU C 1 172 ? 111.903 10.082 37.521 1.00 53.57 187 GLU C C 1
ATOM 10646 O O . GLU C 1 172 ? 111.202 9.245 36.940 1.00 52.49 187 GLU C O 1
ATOM 10658 N N . VAL C 1 173 ? 112.088 11.313 37.045 1.00 50.15 188 VAL C N 1
ATOM 10659 C CA . VAL C 1 173 ? 111.541 11.708 35.750 1.00 55.19 188 VAL C CA 1
ATOM 10660 C C . VAL C 1 173 ? 112.083 10.796 34.659 1.00 61.41 188 VAL C C 1
ATOM 10661 O O . VAL C 1 173 ? 111.363 10.407 33.732 1.00 61.24 188 VAL C O 1
ATOM 10674 N N . LEU C 1 174 ? 113.364 10.453 34.751 1.00 62.74 189 LEU C N 1
ATOM 10675 C CA . LEU C 1 174 ? 114.049 9.616 33.779 1.00 60.52 189 LEU C CA 1
ATOM 10676 C C . LEU C 1 174 ? 113.951 8.129 34.097 1.00 62.44 189 LEU C C 1
ATOM 10677 O O . LEU C 1 174 ? 114.523 7.320 33.360 1.00 67.91 189 LEU C O 1
ATOM 10693 N N . ASP C 1 175 ? 113.218 7.743 35.141 1.00 59.92 190 ASP C N 1
ATOM 10694 C CA . ASP C 1 175 ? 113.148 6.336 35.513 1.00 64.82 190 ASP C CA 1
ATOM 10695 C C . ASP C 1 175 ? 112.701 5.500 34.322 1.00 65.21 190 ASP C C 1
ATOM 10696 O O . ASP C 1 175 ? 111.756 5.855 33.614 1.00 66.36 190 ASP C O 1
ATOM 10705 N N . THR C 1 176 ? 113.394 4.383 34.108 1.00 75.68 191 THR C N 1
ATOM 10706 C CA . THR C 1 176 ? 113.104 3.471 33.012 1.00 69.75 191 THR C CA 1
ATOM 10707 C C . THR C 1 176 ? 112.119 2.367 33.375 1.00 73.95 191 THR C C 1
ATOM 10708 O O . THR C 1 176 ? 111.729 1.595 32.492 1.00 72.85 191 THR C O 1
ATOM 10719 N N . GLU C 1 177 ? 111.705 2.267 34.635 1.00 82.84 192 GLU C N 1
ATOM 10720 C CA . GLU C 1 177 ? 110.731 1.269 35.065 1.00 83.28 192 GLU C CA 1
ATOM 10721 C C . GLU C 1 177 ? 109.363 1.940 35.112 1.00 72.24 192 GLU C C 1
ATOM 10722 O O . GLU C 1 177 ? 109.108 2.785 35.977 1.00 73.78 192 GLU C O 1
ATOM 10734 N N . ASN C 1 178 ? 108.487 1.563 34.181 1.00 64.38 193 ASN C N 1
ATOM 10735 C CA . ASN C 1 178 ? 107.186 2.207 34.041 1.00 72.24 193 ASN C CA 1
ATOM 10736 C C . ASN C 1 178 ? 107.396 3.706 33.854 1.00 68.16 193 ASN C C 1
ATOM 10737 O O . ASN C 1 178 ? 106.932 4.514 34.670 1.00 60.29 193 ASN C O 1
ATOM 10748 N N . PRO C 1 179 ? 108.091 4.112 32.796 1.00 71.93 194 PRO C N 1
ATOM 10749 C CA . PRO C 1 179 ? 108.392 5.534 32.602 1.00 70.96 194 PRO C CA 1
ATOM 10750 C C . PRO C 1 179 ? 107.138 6.340 32.295 1.00 73.58 194 PRO C C 1
ATOM 10751 O O . PRO C 1 179 ? 106.072 5.811 31.973 1.00 72.57 194 PRO C O 1
ATOM 10762 N N . PHE C 1 180 ? 107.290 7.656 32.408 1.00 65.54 195 PHE C N 1
ATOM 10763 C CA . PHE C 1 180 ? 106.188 8.574 32.159 1.00 62.90 195 PHE C CA 1
ATOM 10764 C C . PHE C 1 180 ? 105.747 8.530 30.701 1.00 57.89 195 PHE C C 1
ATOM 10765 O O . PHE C 1 180 ? 106.568 8.440 29.784 1.00 60.02 195 PHE C O 1
ATOM 10782 N N . VAL C 1 181 ? 104.434 8.587 30.496 1.00 53.08 196 VAL C N 1
ATOM 10783 C CA . VAL C 1 181 ? 103.850 8.715 29.169 1.00 55.43 196 VAL C CA 1
ATOM 10784 C C . VAL C 1 181 ? 103.446 10.154 28.880 1.00 51.55 196 VAL C C 1
ATOM 10785 O O . VAL C 1 181 ? 103.585 10.627 27.752 1.00 49.53 196 VAL C O 1
ATOM 10798 N N . GLN C 1 182 ? 102.948 10.858 29.895 1.00 42.21 197 GLN C N 1
ATOM 10799 C CA . GLN C 1 182 ? 102.562 12.256 29.774 1.00 42.18 197 GLN C CA 1
ATOM 10800 C C . GLN C 1 182 ? 103.016 12.972 31.036 1.00 42.95 197 GLN C C 1
ATOM 10801 O O . GLN C 1 182 ? 102.766 12.490 32.145 1.00 51.13 197 GLN C O 1
ATOM 10815 N N . LEU C 1 183 ? 103.681 14.112 30.870 1.00 33.98 198 LEU C N 1
ATOM 10816 C CA . LEU C 1 183 ? 104.199 14.850 32.013 1.00 38.56 198 LEU C CA 1
ATOM 10817 C C . LEU C 1 183 ? 104.400 16.306 31.625 1.00 44.48 198 LEU C C 1
ATOM 10818 O O . LEU C 1 183 ? 104.804 16.605 30.499 1.00 49.58 198 LEU C O 1
ATOM 10834 N N . LEU C 1 184 ? 104.108 17.201 32.564 1.00 42.69 199 LEU C N 1
ATOM 10835 C CA . LEU C 1 184 ? 104.401 18.617 32.407 1.00 42.09 199 LEU C CA 1
ATOM 10836 C C . LEU C 1 184 ? 104.727 19.189 33.779 1.00 37.92 199 LEU C C 1
ATOM 10837 O O . LEU C 1 184 ? 104.524 18.542 34.810 1.00 39.24 199 LEU C O 1
ATOM 10853 N N . SER C 1 185 ? 105.244 20.415 33.782 1.00 30.46 200 SER C N 1
ATOM 10854 C CA . SER C 1 185 ? 105.663 21.077 35.007 1.00 36.55 200 SER C CA 1
ATOM 10855 C C . SER C 1 185 ? 105.050 22.468 35.077 1.00 47.46 200 SER C C 1
ATOM 10856 O O . SER C 1 185 ? 104.856 23.133 34.055 1.00 49.89 200 SER C O 1
ATOM 10864 N N . GLY C 1 186 ? 104.751 22.901 36.300 1.00 45.52 201 GLY C N 1
ATOM 10865 C CA . GLY C 1 186 ? 104.221 24.225 36.538 1.00 46.96 201 GLY C CA 1
ATOM 10866 C C . GLY C 1 186 ? 104.686 24.738 37.883 1.00 50.26 201 GLY C C 1
ATOM 10867 O O . GLY C 1 186 ? 105.346 24.031 38.647 1.00 44.79 201 GLY C O 1
ATOM 10871 N N . VAL C 1 187 ? 104.327 25.985 38.172 1.00 51.32 202 VAL C N 1
ATOM 10872 C CA . VAL C 1 187 ? 104.740 26.661 39.396 1.00 57.01 202 VAL C CA 1
ATOM 10873 C C . VAL C 1 187 ? 103.649 26.506 40.445 1.00 55.77 202 VAL C C 1
ATOM 10874 O O . VAL C 1 187 ? 102.453 26.542 40.129 1.00 60.64 202 VAL C O 1
ATOM 10887 N N . VAL C 1 188 ? 104.067 26.324 41.697 1.00 60.01 203 VAL C N 1
ATOM 10888 C CA . VAL C 1 188 ? 103.177 26.197 42.848 1.00 59.82 203 VAL C CA 1
ATOM 10889 C C . VAL C 1 188 ? 102.480 24.843 42.853 1.00 55.73 203 VAL C C 1
ATOM 10890 O O . VAL C 1 188 ? 101.924 24.407 41.839 1.00 55.04 203 VAL C O 1
ATOM 10903 N N . TRP C 1 189 ? 102.505 24.177 44.007 1.00 62.91 204 TRP C N 1
ATOM 10904 C CA . TRP C 1 189 ? 101.766 22.941 44.242 1.00 57.95 204 TRP C CA 1
ATOM 10905 C C . TRP C 1 189 ? 100.531 23.291 45.067 1.00 53.10 204 TRP C C 1
ATOM 10906 O O . TRP C 1 189 ? 100.641 23.623 46.252 1.00 55.47 204 TRP C O 1
ATOM 10927 N N . LEU C 1 190 ? 99.355 23.221 44.438 1.00 57.03 205 LEU C N 1
ATOM 10928 C CA . LEU C 1 190 ? 98.146 23.769 45.047 1.00 52.66 205 LEU C CA 1
ATOM 10929 C C . LEU C 1 190 ? 97.571 22.864 46.130 1.00 49.87 205 LEU C C 1
ATOM 10930 O O . LEU C 1 190 ? 97.165 23.349 47.192 1.00 45.51 205 LEU C O 1
ATOM 10946 N N . ILE C 1 191 ? 97.518 21.559 45.882 1.00 51.03 206 ILE C N 1
ATOM 10947 C CA . ILE C 1 191 ? 96.860 20.619 46.782 1.00 43.68 206 ILE C CA 1
ATOM 10948 C C . ILE C 1 191 ? 97.717 19.368 46.890 1.00 39.12 206 ILE C C 1
ATOM 10949 O O . ILE C 1 191 ? 98.319 18.926 45.905 1.00 39.04 206 ILE C O 1
ATOM 10965 N N . ARG C 1 192 ? 97.770 18.798 48.092 1.00 41.66 207 ARG C N 1
ATOM 10966 C CA . ARG C 1 192 ? 98.470 17.545 48.342 1.00 56.42 207 ARG C CA 1
ATOM 10967 C C . ARG C 1 192 ? 97.532 16.611 49.089 1.00 51.90 207 ARG C C 1
ATOM 10968 O O . ARG C 1 192 ? 97.086 16.930 50.196 1.00 44.15 207 ARG C O 1
ATOM 10989 N N . ASN C 1 193 ? 97.239 15.460 48.484 1.00 54.17 208 ASN C N 1
ATOM 10990 C CA . ASN C 1 193 ? 96.401 14.433 49.101 1.00 59.66 208 ASN C CA 1
ATOM 10991 C C . ASN C 1 193 ? 95.134 15.052 49.684 1.00 57.61 208 ASN C C 1
ATOM 10992 O O . ASN C 1 193 ? 94.743 14.783 50.822 1.00 54.30 208 ASN C O 1
ATOM 11003 N N . GLY C 1 194 ? 94.483 15.893 48.885 1.00 61.69 209 GLY C N 1
ATOM 11004 C CA . GLY C 1 194 ? 93.286 16.561 49.348 1.00 54.22 209 GLY C CA 1
ATOM 11005 C C . GLY C 1 194 ? 93.531 17.638 50.378 1.00 47.41 209 GLY C C 1
ATOM 11006 O O . GLY C 1 194 ? 92.578 18.090 51.019 1.00 57.54 209 GLY C O 1
ATOM 11010 N N . SER C 1 195 ? 94.781 18.063 50.558 1.00 45.30 210 SER C N 1
ATOM 11011 C CA . SER C 1 195 ? 95.140 19.102 51.512 1.00 50.85 210 SER C CA 1
ATOM 11012 C C . SER C 1 195 ? 95.878 20.219 50.788 1.00 42.47 210 SER C C 1
ATOM 11013 O O . SER C 1 195 ? 96.702 19.962 49.906 1.00 43.47 210 SER C O 1
ATOM 11021 N N . ILE C 1 196 ? 95.577 21.462 51.171 1.00 39.02 211 ILE C N 1
ATOM 11022 C CA . ILE C 1 196 ? 96.233 22.611 50.562 1.00 37.19 211 ILE C CA 1
ATOM 11023 C C . ILE C 1 196 ? 97.734 22.543 50.799 1.00 47.16 211 ILE C C 1
ATOM 11024 O O . ILE C 1 196 ? 98.197 22.256 51.910 1.00 52.61 211 ILE C O 1
ATOM 11040 N N . TYR C 1 197 ? 98.505 22.812 49.742 1.00 42.78 212 TYR C N 1
ATOM 11041 C CA . TYR C 1 197 ? 99.963 22.781 49.796 1.00 47.97 212 TYR C CA 1
ATOM 11042 C C . TYR C 1 197 ? 100.576 24.102 49.346 1.00 51.49 212 TYR C C 1
ATOM 11043 O O . TYR C 1 197 ? 101.747 24.137 48.956 1.00 60.42 212 TYR C O 1
ATOM 11061 N N . ILE C 1 198 ? 99.812 25.194 49.400 1.00 46.09 213 ILE C N 1
ATOM 11062 C CA . ILE C 1 198 ? 100.316 26.476 48.919 1.00 53.96 213 ILE C CA 1
ATOM 11063 C C . ILE C 1 198 ? 101.433 26.983 49.824 1.00 60.59 213 ILE C C 1
ATOM 11064 O O . ILE C 1 198 ? 102.493 27.406 49.349 1.00 66.13 213 ILE C O 1
ATOM 11080 N N . ASN C 1 199 ? 101.213 26.953 51.141 1.00 57.37 214 ASN C N 1
ATOM 11081 C CA . ASN C 1 199 ? 102.242 27.421 52.064 1.00 60.53 214 ASN C CA 1
ATOM 11082 C C . ASN C 1 199 ? 103.541 26.649 51.871 1.00 61.63 214 ASN C C 1
ATOM 11083 O O . ASN C 1 199 ? 104.629 27.237 51.881 1.00 61.86 214 ASN C O 1
ATOM 11094 N N . GLU C 1 200 ? 103.448 25.331 51.689 1.00 60.92 215 GLU C N 1
ATOM 11095 C CA . GLU C 1 200 ? 104.645 24.530 51.460 1.00 63.85 215 GLU C CA 1
ATOM 11096 C C . GLU C 1 200 ? 105.272 24.833 50.106 1.00 60.86 215 GLU C C 1
ATOM 11097 O O . GLU C 1 200 ? 106.484 24.661 49.933 1.00 47.87 215 GLU C O 1
ATOM 11109 N N . SER C 1 201 ? 104.472 25.287 49.140 1.00 68.46 216 SER C N 1
ATOM 11110 C CA . SER C 1 201 ? 105.004 25.579 47.814 1.00 66.07 216 SER C CA 1
ATOM 11111 C C . SER C 1 201 ? 105.726 26.920 47.779 1.00 63.11 216 SER C C 1
ATOM 11112 O O . SER C 1 201 ? 106.722 27.069 47.063 1.00 64.33 216 SER C O 1
ATOM 11120 N N . GLN C 1 202 ? 105.239 27.906 48.535 1.00 62.40 217 GLN C N 1
ATOM 11121 C CA . GLN C 1 202 ? 105.879 29.217 48.519 1.00 72.69 217 GLN C CA 1
ATOM 11122 C C . GLN C 1 202 ? 107.345 29.114 48.919 1.00 71.65 217 GLN C C 1
ATOM 11123 O O . GLN C 1 202 ? 108.196 29.831 48.381 1.00 76.40 217 GLN C O 1
ATOM 11137 N N . ALA C 1 203 ? 107.659 28.230 49.865 1.00 69.42 218 ALA C N 1
ATOM 11138 C CA . ALA C 1 203 ? 109.038 28.076 50.310 1.00 71.26 218 ALA C CA 1
ATOM 11139 C C . ALA C 1 203 ? 109.868 27.267 49.319 1.00 72.57 218 ALA C C 1
ATOM 11140 O O . ALA C 1 203 ? 111.046 27.569 49.101 1.00 76.04 218 ALA C O 1
ATOM 11147 N N . THR C 1 204 ? 109.271 26.242 48.705 1.00 74.97 219 THR C N 1
ATOM 11148 C CA . THR C 1 204 ? 110.038 25.338 47.854 1.00 78.45 219 THR C CA 1
ATOM 11149 C C . THR C 1 204 ? 110.360 25.946 46.492 1.00 69.97 219 THR C C 1
ATOM 11150 O O . THR C 1 204 ? 111.494 25.826 46.013 1.00 83.46 219 THR C O 1
ATOM 11161 N N . GLU C 1 205 ? 109.392 26.597 45.851 1.00 68.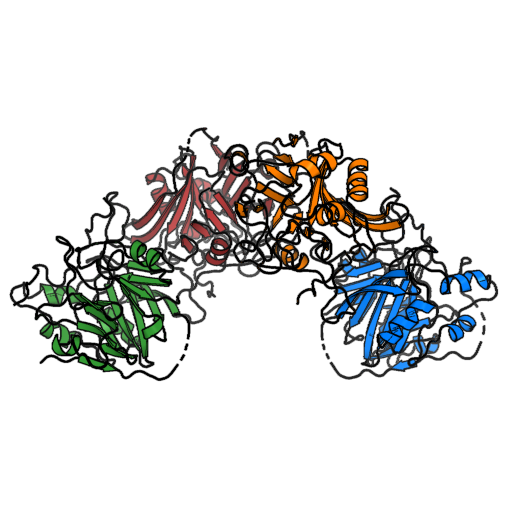58 220 GLU C N 1
ATOM 11162 C CA . GLU C 1 205 ? 109.553 27.060 44.478 1.00 68.58 220 GLU C CA 1
ATOM 11163 C C . GLU C 1 205 ? 109.961 28.525 44.367 1.00 69.84 220 GLU C C 1
ATOM 11164 O O . GLU C 1 205 ? 110.098 29.028 43.248 1.00 61.66 220 GLU C O 1
ATOM 11176 N N . CYS C 1 206 ? 110.157 29.219 45.484 1.00 74.29 221 CYS C N 1
ATOM 11177 C CA . CYS C 1 206 ? 110.550 30.622 45.464 1.00 70.86 221 CYS C CA 1
ATOM 11178 C C . CYS C 1 206 ? 112.065 30.793 45.475 1.00 73.77 221 CYS C C 1
ATOM 11179 O O . CYS C 1 206 ? 112.782 30.059 46.160 1.00 72.76 221 CYS C O 1
ATOM 11187 N N . ASP C 1 207 ? 112.543 31.769 44.704 1.00 73.87 222 ASP C N 1
ATOM 11188 C CA . ASP C 1 207 ? 113.939 32.180 44.713 1.00 80.18 222 ASP C CA 1
ATOM 11189 C C . ASP C 1 207 ? 114.056 33.531 45.410 1.00 86.16 222 ASP C C 1
ATOM 11190 O O . ASP C 1 207 ? 113.110 34.325 45.421 1.00 93.20 222 ASP C O 1
ATOM 11199 N N . GLU C 1 208 ? 115.228 33.790 45.990 1.00 83.11 223 GLU C N 1
ATOM 11200 C CA . GLU C 1 208 ? 115.463 35.006 46.758 1.00 78.77 223 GLU C CA 1
ATOM 11201 C C . GLU C 1 208 ? 116.209 36.093 45.993 1.00 80.50 223 GLU C C 1
ATOM 11202 O O . GLU C 1 208 ? 116.236 37.238 46.456 1.00 83.57 223 GLU C O 1
ATOM 11214 N N . THR C 1 209 ? 116.809 35.779 44.843 1.00 81.51 224 THR C N 1
ATOM 11215 C CA . THR C 1 209 ? 117.484 36.818 44.069 1.00 75.01 224 THR C CA 1
ATOM 11216 C C . THR C 1 209 ? 116.486 37.848 43.560 1.00 74.71 224 THR C C 1
ATOM 11217 O O . THR C 1 209 ? 116.797 39.043 43.489 1.00 70.45 224 THR C O 1
ATOM 11228 N N . GLN C 1 210 ? 115.289 37.404 43.198 1.00 78.52 225 GLN C N 1
ATOM 11229 C CA . GLN C 1 210 ? 114.218 38.323 42.863 1.00 69.93 225 GLN C CA 1
ATOM 11230 C C . GLN C 1 210 ? 113.702 38.964 44.153 1.00 75.43 225 GLN C C 1
ATOM 11231 O O . GLN C 1 210 ? 114.021 38.526 45.262 1.00 74.61 225 GLN C O 1
ATOM 11245 N N . GLU C 1 211 ? 112.900 40.016 44.011 1.00 69.38 226 GLU C N 1
ATOM 11246 C CA . GLU C 1 211 ? 112.330 40.647 45.192 1.00 72.66 226 GLU C CA 1
ATOM 11247 C C . GLU C 1 211 ? 111.562 39.619 46.020 1.00 75.53 226 GLU C C 1
ATOM 11248 O O . GLU C 1 211 ? 111.090 38.596 45.515 1.00 80.74 226 GLU C O 1
ATOM 11260 N N . THR C 1 212 ? 111.440 39.907 47.316 1.00 65.80 227 THR C N 1
ATOM 11261 C CA . THR C 1 212 ? 110.807 38.982 48.248 1.00 87.02 227 THR C CA 1
ATOM 11262 C C . THR C 1 212 ? 109.290 38.970 48.128 1.00 87.28 227 THR C C 1
ATOM 11263 O O . THR C 1 212 ? 108.642 38.132 48.764 1.00 89.45 227 THR C O 1
ATOM 11274 N N . GLY C 1 213 ? 108.719 39.869 47.335 1.00 80.32 228 GLY C N 1
ATOM 11275 C CA . GLY C 1 213 ? 107.283 39.974 47.192 1.00 71.33 228 GLY C CA 1
ATOM 11276 C C . GLY C 1 213 ? 106.808 39.519 45.828 1.00 70.38 228 GLY C C 1
ATOM 11277 O O . GLY C 1 213 ? 105.602 39.455 45.578 1.00 67.93 228 GLY C O 1
ATOM 11281 N N . SER C 1 214 ? 107.747 39.186 44.937 1.00 72.73 229 SER C N 1
ATOM 11282 C CA . SER C 1 214 ? 107.369 38.828 43.574 1.00 64.80 229 SER C CA 1
ATOM 11283 C C . SER C 1 214 ? 106.710 37.455 43.509 1.00 55.88 229 SER C C 1
ATOM 11284 O O . SER C 1 214 ? 105.749 37.263 42.754 1.00 50.58 229 SER C O 1
ATOM 11292 N N . PHE C 1 215 ? 107.200 36.483 44.282 1.00 57.28 230 PHE C N 1
ATOM 11293 C CA . PHE C 1 215 ? 106.582 35.162 44.236 1.00 57.62 230 PHE C CA 1
ATOM 11294 C C . PHE C 1 215 ? 105.294 35.129 45.053 1.00 50.27 230 PHE C C 1
ATOM 11295 O O . PHE C 1 215 ? 104.280 34.585 44.606 1.00 46.87 230 PHE C O 1
ATOM 11312 N N . SER C 1 216 ? 105.324 35.685 46.266 1.00 57.61 231 SER C N 1
ATOM 11313 C CA . SER C 1 216 ? 104.124 35.697 47.096 1.00 51.15 231 SER C CA 1
ATOM 11314 C C . SER C 1 216 ? 103.019 36.533 46.464 1.00 51.75 231 SER C C 1
ATOM 11315 O O . SER C 1 216 ? 101.836 36.189 46.565 1.00 53.57 231 SER C O 1
ATOM 11323 N N . LYS C 1 217 ? 103.384 37.637 45.809 1.00 48.17 232 LYS C N 1
ATOM 11324 C CA . LYS C 1 217 ? 102.389 38.427 45.091 1.00 52.64 232 LYS C CA 1
ATOM 11325 C C . LYS C 1 217 ? 101.799 37.624 43.938 1.00 52.84 232 LYS C C 1
ATOM 11326 O O . LYS C 1 217 ? 100.595 37.699 43.668 1.00 51.52 232 LYS C O 1
ATOM 11345 N N . PHE C 1 218 ? 102.641 36.859 43.237 1.00 48.48 233 PHE C N 1
ATOM 11346 C CA . PHE C 1 218 ? 102.148 35.961 42.198 1.00 48.69 233 PHE C CA 1
ATOM 11347 C C . PHE C 1 218 ? 101.036 35.066 42.727 1.00 44.53 233 PHE C C 1
ATOM 11348 O O . PHE C 1 218 ? 100.123 34.698 41.981 1.00 53.42 233 PHE C O 1
ATOM 11365 N N . VAL C 1 219 ? 101.096 34.711 44.010 1.00 44.81 234 VAL C N 1
ATOM 11366 C CA . VAL C 1 219 ? 100.065 33.876 44.616 1.00 53.24 234 VAL C CA 1
ATOM 11367 C C . VAL C 1 219 ? 98.841 34.711 44.970 1.00 56.48 234 VAL C C 1
ATOM 11368 O O . VAL C 1 219 ? 97.704 34.239 44.867 1.00 59.64 234 VAL C O 1
ATOM 11381 N N . ASN C 1 220 ? 99.051 35.957 45.393 1.00 56.44 235 ASN C N 1
ATOM 11382 C CA . ASN C 1 220 ? 97.963 36.790 45.888 1.00 57.10 235 ASN C CA 1
ATOM 11383 C C . ASN C 1 220 ? 97.262 37.576 44.790 1.00 53.71 235 ASN C C 1
ATOM 11384 O O . ASN C 1 220 ? 96.084 37.919 44.945 1.00 54.12 235 ASN C O 1
ATOM 11395 N N . VAL C 1 221 ? 97.947 37.872 43.684 1.00 58.32 236 VAL C N 1
ATOM 11396 C CA . VAL C 1 221 ? 97.359 38.726 42.662 1.00 66.30 236 VAL C CA 1
ATOM 11397 C C . VAL C 1 221 ? 96.149 38.042 42.037 1.00 60.37 236 VAL C C 1
ATOM 11398 O O . VAL C 1 221 ? 96.085 36.811 41.915 1.00 54.54 236 VAL C O 1
ATOM 11411 N N . MET C 1 222 ? 95.180 38.857 41.632 1.00 58.30 237 MET C N 1
ATOM 11412 C CA . MET C 1 222 ? 93.934 38.383 41.049 1.00 52.88 237 MET C CA 1
ATOM 11413 C C . MET C 1 222 ? 94.056 38.378 39.532 1.00 60.27 237 MET C C 1
ATOM 11414 O O . MET C 1 222 ? 94.477 39.376 38.937 1.00 61.94 237 MET C O 1
ATOM 11428 N N . SER C 1 223 ? 93.670 37.265 38.908 1.00 57.31 238 SER C N 1
ATOM 11429 C CA . SER C 1 223 ? 93.788 37.144 37.460 1.00 55.40 238 SER C CA 1
ATOM 11430 C C . SER C 1 223 ? 93.247 35.816 36.947 1.00 58.19 238 SER C C 1
ATOM 11431 O O . SER C 1 223 ? 92.854 34.947 37.731 1.00 58.09 238 SER C O 1
ATOM 11439 N N . ALA C 1 224 ? 93.228 35.660 35.626 1.00 59.76 239 ALA C N 1
ATOM 11440 C CA . ALA C 1 224 ? 92.843 34.395 35.017 1.00 54.36 239 ALA C CA 1
ATOM 11441 C C . ALA C 1 224 ? 93.961 33.376 35.187 1.00 49.96 239 ALA C C 1
ATOM 11442 O O . ALA C 1 224 ? 95.140 33.688 34.995 1.00 59.04 239 ALA C O 1
ATOM 11449 N N . ARG C 1 225 ? 93.592 32.152 35.559 1.00 43.09 240 ARG C N 1
ATOM 11450 C CA . ARG C 1 225 ? 94.579 31.126 35.859 1.00 48.21 240 ARG C CA 1
ATOM 11451 C C . ARG C 1 225 ? 94.016 29.762 35.484 1.00 37.73 240 ARG C C 1
ATOM 11452 O O . ARG C 1 225 ? 92.811 29.601 35.274 1.00 36.58 240 ARG C O 1
ATOM 11473 N N . THR C 1 226 ? 94.907 28.773 35.410 1.00 38.95 241 THR C N 1
ATOM 11474 C CA . THR C 1 226 ? 94.534 27.404 35.083 1.00 43.28 241 THR C CA 1
ATOM 11475 C C . THR C 1 226 ? 95.260 26.449 36.022 1.00 39.96 241 THR C C 1
ATOM 11476 O O . THR C 1 226 ? 96.265 26.802 36.644 1.00 45.35 241 THR C O 1
ATOM 11487 N N . ALA C 1 227 ? 94.738 25.227 36.118 1.00 33.49 242 ALA C N 1
ATOM 11488 C CA . ALA C 1 227 ? 95.324 24.208 36.977 1.00 30.79 242 ALA C CA 1
ATOM 11489 C C . ALA C 1 227 ? 95.037 22.831 36.392 1.00 34.52 242 ALA C C 1
ATOM 11490 O O . ALA C 1 227 ? 94.252 22.681 35.453 1.00 32.90 242 ALA C O 1
ATOM 11497 N N . ILE C 1 228 ? 95.689 21.821 36.963 1.00 41.57 243 ILE C N 1
ATOM 11498 C CA . ILE C 1 228 ? 95.520 20.436 36.535 1.00 44.86 243 ILE C CA 1
ATOM 11499 C C . ILE C 1 228 ? 95.661 19.538 37.756 1.00 38.76 243 ILE C C 1
ATOM 11500 O O . ILE C 1 228 ? 96.472 19.806 38.646 1.00 40.83 243 ILE C O 1
ATOM 11516 N N . GLY C 1 229 ? 94.876 18.471 37.790 1.00 30.42 244 GLY C N 1
ATOM 11517 C CA . GLY C 1 229 ? 94.925 17.558 38.910 1.00 38.44 244 GLY C CA 1
ATOM 11518 C C . GLY C 1 229 ? 94.121 16.306 38.644 1.00 40.95 244 GLY C 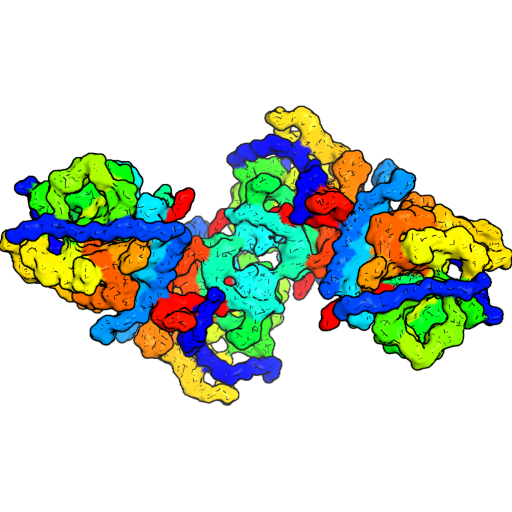C 1
ATOM 11519 O O . GLY C 1 229 ? 93.757 16.012 37.504 1.00 38.41 244 GLY C O 1
ATOM 11523 N N . HIS C 1 230 ? 93.844 15.570 39.719 1.00 47.45 245 HIS C N 1
ATOM 11524 C CA . HIS C 1 230 ? 93.073 14.339 39.628 1.00 57.62 245 HIS C CA 1
ATOM 11525 C C . HIS C 1 230 ? 92.243 14.196 40.895 1.00 56.29 245 HIS C C 1
ATOM 11526 O O . HIS C 1 230 ? 92.441 14.916 41.877 1.00 52.90 245 HIS C O 1
ATOM 11540 N N . ASP C 1 231 ? 91.319 13.243 40.871 1.00 54.04 246 ASP C N 1
ATOM 11541 C CA . ASP C 1 231 ? 90.353 13.050 41.942 1.00 60.67 246 ASP C CA 1
ATOM 11542 C C . ASP C 1 231 ? 90.576 11.701 42.617 1.00 59.28 246 ASP C C 1
ATOM 11543 O O . ASP C 1 231 ? 91.445 10.916 42.228 1.00 52.78 246 ASP C O 1
ATOM 11552 N N . ARG C 1 232 ? 89.769 11.443 43.649 1.00 56.02 247 ARG C N 1
ATOM 11553 C CA . ARG C 1 232 ? 89.926 10.225 44.434 1.00 50.49 247 ARG C CA 1
ATOM 11554 C C . ARG C 1 232 ? 89.657 8.981 43.598 1.00 47.92 247 ARG C C 1
ATOM 11555 O O . ARG C 1 232 ? 90.268 7.933 43.833 1.00 52.96 247 ARG C O 1
ATOM 11576 N N . ASP C 1 233 ? 88.749 9.071 42.628 1.00 47.23 248 ASP C N 1
ATOM 11577 C CA . ASP C 1 233 ? 88.407 7.927 41.791 1.00 52.49 248 ASP C CA 1
ATOM 11578 C C . ASP C 1 233 ? 89.448 7.648 40.715 1.00 55.86 248 ASP C C 1
ATOM 11579 O O . ASP C 1 233 ? 89.269 6.707 39.935 1.00 45.21 248 ASP C O 1
ATOM 11588 N N . GLY C 1 234 ? 90.515 8.437 40.648 1.00 56.44 249 GLY C N 1
ATOM 11589 C CA . GLY C 1 234 ? 91.540 8.230 39.643 1.00 51.23 249 GLY C CA 1
ATOM 11590 C C . GLY C 1 234 ? 91.183 8.818 38.299 1.00 47.81 249 GLY C C 1
ATOM 11591 O O . GLY C 1 234 ? 91.409 8.178 37.263 1.00 42.87 249 GLY C O 1
ATOM 11595 N N . GLN C 1 235 ? 90.631 10.026 38.286 1.00 46.45 250 GLN C N 1
ATOM 11596 C CA . GLN C 1 235 ? 90.223 10.702 37.067 1.00 42.96 250 GLN C CA 1
ATOM 11597 C C . GLN C 1 235 ? 90.894 12.065 36.998 1.00 40.62 250 GLN C C 1
ATOM 11598 O O . GLN C 1 235 ? 91.160 12.697 38.025 1.00 41.56 250 GLN C O 1
ATOM 11612 N N . LEU C 1 236 ? 91.162 12.514 35.777 1.00 36.72 251 LEU C N 1
ATOM 11613 C CA . LEU C 1 236 ? 91.774 13.815 35.564 1.00 42.00 251 LEU C CA 1
ATOM 11614 C C . LEU C 1 236 ? 90.760 14.931 35.785 1.00 39.23 251 LEU C C 1
ATOM 11615 O O . LEU C 1 236 ? 89.557 14.763 35.565 1.00 42.87 251 LEU C O 1
ATOM 11631 N N . VAL C 1 237 ? 91.264 16.078 36.233 1.00 26.81 252 VAL C N 1
ATOM 11632 C CA . VAL C 1 237 ? 90.461 17.274 36.448 1.00 28.63 252 VAL C CA 1
ATOM 11633 C C . VAL C 1 237 ? 91.209 18.451 35.838 1.00 28.40 252 VAL C C 1
ATOM 11634 O O . VAL C 1 237 ? 92.436 18.545 35.958 1.00 33.93 252 VAL C O 1
ATOM 11647 N N . LEU C 1 238 ? 90.471 19.349 35.188 1.00 31.72 253 LEU C N 1
ATOM 11648 C CA . LEU C 1 238 ? 91.049 20.535 34.574 1.00 35.51 253 LEU C CA 1
ATOM 11649 C C . LEU C 1 238 ? 90.236 21.759 34.959 1.00 29.67 253 LEU C C 1
ATOM 11650 O O . LEU C 1 238 ? 89.003 21.720 34.968 1.00 34.63 253 LEU C O 1
ATOM 11666 N N . PHE C 1 239 ? 90.936 22.847 35.269 1.00 26.01 254 PHE C N 1
ATOM 11667 C CA . PHE C 1 239 ? 90.309 24.080 35.714 1.00 31.13 254 PHE C CA 1
ATOM 11668 C C . PHE C 1 239 ? 90.785 25.242 34.856 1.00 42.51 254 PHE C C 1
ATOM 11669 O O . PHE C 1 239 ? 91.921 25.258 34.372 1.00 45.44 254 PHE C O 1
ATOM 11686 N N . HIS C 1 240 ? 89.899 26.218 34.673 1.00 38.90 255 HIS C N 1
ATOM 11687 C CA . HIS C 1 240 ? 90.227 27.442 33.960 1.00 44.20 255 HIS C CA 1
ATOM 11688 C C . HIS C 1 240 ? 89.302 28.541 34.459 1.00 42.73 255 HIS C C 1
ATOM 11689 O O . HIS C 1 240 ? 88.103 28.311 34.642 1.00 41.12 255 HIS C O 1
ATOM 11703 N N . ALA C 1 241 ? 89.860 29.728 34.674 1.00 39.57 256 ALA C N 1
ATOM 11704 C CA . ALA C 1 241 ? 89.098 30.877 35.141 1.00 37.00 256 ALA C CA 1
ATOM 11705 C C . ALA C 1 241 ? 89.483 32.101 34.327 1.00 38.80 256 ALA C C 1
ATOM 11706 O O . ALA C 1 241 ? 90.667 32.431 34.220 1.00 44.73 256 ALA C O 1
ATOM 11713 N N . ASP C 1 242 ? 88.484 32.770 33.762 1.00 43.57 257 ASP C N 1
ATOM 11714 C CA . ASP C 1 242 ? 88.727 33.993 33.018 1.00 48.52 257 ASP C CA 1
ATOM 11715 C C . ASP C 1 242 ? 88.981 35.147 33.981 1.00 42.68 257 ASP C C 1
ATOM 11716 O O . ASP C 1 242 ? 88.667 35.079 35.173 1.00 57.88 257 ASP C O 1
ATOM 11725 N N . GLY C 1 243 ? 89.556 36.218 33.451 1.00 42.40 258 GLY C N 1
ATOM 11726 C CA . GLY C 1 243 ? 89.868 37.368 34.276 1.00 55.76 258 GLY C CA 1
ATOM 11727 C C . GLY C 1 243 ? 90.962 38.210 33.642 1.00 50.49 258 GLY C C 1
ATOM 11728 O O . GLY C 1 243 ? 91.249 38.088 32.453 1.00 42.93 258 GLY C O 1
ATOM 11732 N N . GLN C 1 244 ? 91.553 39.066 34.473 1.00 57.70 259 GLN C N 1
ATOM 11733 C CA . GLN C 1 244 ? 92.560 40.020 34.036 1.00 50.61 259 GLN C CA 1
ATOM 11734 C C . GLN C 1 244 ? 93.545 40.241 35.174 1.00 57.73 259 GLN C C 1
ATOM 11735 O O . GLN C 1 244 ? 93.183 40.156 36.350 1.00 56.01 259 GLN C O 1
ATOM 11749 N N . THR C 1 245 ? 94.793 40.526 34.816 1.00 64.79 260 THR C N 1
ATOM 11750 C CA . THR C 1 245 ? 95.817 40.797 35.818 1.00 63.09 260 THR C CA 1
ATOM 11751 C C . THR C 1 245 ? 95.455 42.035 36.632 1.00 57.97 260 THR C C 1
ATOM 11752 O O . THR C 1 245 ? 95.298 43.129 36.080 1.00 51.62 260 THR C O 1
ATOM 11763 N N . GLU C 1 246 ? 95.306 41.845 37.946 1.00 54.22 261 GLU C N 1
ATOM 11764 C CA . GLU C 1 246 ? 95.078 42.911 38.920 1.00 59.07 261 GLU C CA 1
ATOM 11765 C C . GLU C 1 246 ? 93.629 43.389 38.972 1.00 70.21 261 GLU C C 1
ATOM 11766 O O . GLU C 1 246 ? 93.238 44.049 39.940 1.00 75.39 261 GLU C O 1
ATOM 11778 N N . GLN C 1 247 ? 92.811 43.060 37.971 1.00 63.86 262 GLN C N 1
ATOM 11779 C CA . GLN C 1 247 ? 91.445 43.570 37.915 1.00 50.47 262 GLN C CA 1
ATOM 11780 C C . GLN C 1 247 ? 90.398 42.506 38.222 1.00 51.40 262 GLN C C 1
ATOM 11781 O O . GLN C 1 247 ? 89.648 42.640 39.194 1.00 53.67 262 GLN C O 1
ATOM 11795 N N . ARG C 1 248 ? 90.331 41.441 37.426 1.00 47.94 263 ARG C N 1
ATOM 11796 C CA . ARG C 1 248 ? 89.298 40.424 37.558 1.00 47.57 263 ARG C CA 1
ATOM 11797 C C . ARG C 1 248 ? 89.928 39.038 37.575 1.00 48.36 263 ARG C C 1
ATOM 11798 O O . ARG C 1 248 ? 91.042 38.830 37.087 1.00 51.94 263 ARG C O 1
ATOM 11819 N N . GLY C 1 249 ? 89.192 38.084 38.150 1.00 48.75 264 GLY C N 1
ATOM 11820 C CA . GLY C 1 249 ? 89.647 36.716 38.279 1.00 46.34 264 GLY C CA 1
ATOM 11821 C C . GLY C 1 249 ? 89.785 36.313 39.737 1.00 37.94 264 GLY C C 1
ATOM 11822 O O . GLY C 1 249 ? 89.102 36.853 40.615 1.00 40.42 264 GLY C O 1
ATOM 11826 N N . ILE C 1 250 ? 90.675 35.352 39.983 1.00 39.98 265 ILE C N 1
ATOM 11827 C CA . ILE C 1 250 ? 90.905 34.827 41.321 1.00 45.34 265 ILE C CA 1
ATOM 11828 C C . ILE C 1 250 ? 92.403 34.773 41.579 1.00 49.52 265 ILE C C 1
ATOM 11829 O O . ILE C 1 250 ? 93.221 34.865 40.661 1.00 50.81 265 ILE C O 1
ATOM 11845 N N . ASN C 1 251 ? 92.755 34.621 42.852 1.00 48.78 266 ASN C N 1
ATOM 11846 C CA . ASN C 1 251 ? 94.142 34.436 43.238 1.00 50.69 266 ASN C CA 1
ATOM 11847 C C . ASN C 1 251 ? 94.451 32.941 43.239 1.00 51.24 266 ASN C C 1
ATOM 11848 O O . ASN C 1 251 ? 93.698 32.126 42.699 1.00 48.86 266 ASN C O 1
ATOM 11859 N N . LEU C 1 252 ? 95.568 32.561 43.850 1.00 55.18 267 LEU C N 1
ATOM 11860 C CA . LEU C 1 252 ? 95.941 31.156 43.905 1.00 51.17 267 LEU C CA 1
ATOM 11861 C C . LEU C 1 252 ? 95.285 30.428 45.070 1.00 54.49 267 LEU C C 1
ATOM 11862 O O . LEU C 1 252 ? 95.034 29.220 44.977 1.00 50.16 267 LEU C O 1
ATOM 11878 N N . TRP C 1 253 ? 95.004 31.134 46.167 1.00 60.36 268 TRP C N 1
ATOM 11879 C CA . TRP C 1 253 ? 94.337 30.514 47.308 1.00 60.89 268 TRP C CA 1
ATOM 11880 C C . TRP C 1 253 ? 92.902 30.130 46.973 1.00 63.87 268 TRP C C 1
ATOM 11881 O O . TRP C 1 253 ? 92.470 29.003 47.243 1.00 62.02 268 TRP C O 1
ATOM 11902 N N . GLU C 1 254 ? 92.145 31.056 46.381 1.00 61.81 269 GLU C N 1
ATOM 11903 C CA . GLU C 1 254 ? 90.743 30.782 46.084 1.00 61.80 269 GLU C CA 1
ATOM 11904 C C . GLU C 1 254 ? 90.594 29.578 45.162 1.00 53.38 269 GLU C C 1
ATOM 11905 O O . GLU C 1 254 ? 89.649 28.794 45.307 1.00 54.62 269 GLU C O 1
ATOM 11917 N N . MET C 1 255 ? 91.511 29.412 44.207 1.00 39.87 270 MET C N 1
ATOM 11918 C CA . MET C 1 255 ? 91.399 28.290 43.282 1.00 42.97 270 MET C CA 1
ATOM 11919 C C . MET C 1 255 ? 91.454 26.965 44.030 1.00 48.31 270 MET C C 1
ATOM 11920 O O . MET C 1 255 ? 90.555 26.127 43.904 1.00 40.30 270 MET C O 1
ATOM 11934 N N . ALA C 1 256 ? 92.507 26.765 44.826 1.00 56.13 271 ALA C N 1
ATOM 11935 C CA . ALA C 1 256 ? 92.664 25.500 45.535 1.00 48.07 271 ALA C CA 1
ATOM 11936 C C . ALA C 1 256 ? 91.449 25.209 46.400 1.00 47.06 271 ALA C C 1
ATOM 11937 O O . ALA C 1 256 ? 90.989 24.063 46.476 1.00 49.09 271 ALA C O 1
ATOM 11944 N N . GLU C 1 257 ? 90.912 26.234 47.061 1.00 52.78 272 GLU C N 1
ATOM 11945 C CA . GLU C 1 257 ? 89.743 26.027 47.906 1.00 59.01 272 GLU C CA 1
ATOM 11946 C C . GLU C 1 257 ? 88.555 25.572 47.070 1.00 55.05 272 GLU C C 1
ATOM 11947 O O . GLU C 1 257 ? 87.853 24.619 47.429 1.00 50.25 272 GLU C O 1
ATOM 11959 N N . PHE C 1 258 ? 88.320 26.242 45.939 1.00 50.49 273 PHE C N 1
ATOM 11960 C CA . PHE C 1 258 ? 87.225 25.851 45.058 1.00 48.69 273 PHE C CA 1
ATOM 11961 C C . PHE C 1 258 ? 87.429 24.450 44.495 1.00 45.76 273 PHE C C 1
ATOM 11962 O O . PHE C 1 258 ? 86.471 23.681 44.359 1.00 49.91 273 PHE C O 1
ATOM 11979 N N . LEU C 1 259 ? 88.673 24.100 44.161 1.00 40.16 274 LEU C N 1
ATOM 11980 C CA . LEU C 1 259 ? 88.933 22.792 43.568 1.00 49.99 274 LEU C CA 1
ATOM 11981 C C . LEU C 1 259 ? 88.758 21.670 44.584 1.00 38.86 274 LEU C C 1
ATOM 11982 O O . LEU C 1 259 ? 88.191 20.619 44.264 1.00 30.72 274 LEU C O 1
ATOM 11998 N N . LEU C 1 260 ? 89.237 21.872 45.812 1.00 45.64 275 LEU C N 1
ATOM 11999 C CA . LEU C 1 260 ? 89.093 20.842 46.836 1.00 53.73 275 LEU C CA 1
ATOM 12000 C C . LEU C 1 260 ? 87.625 20.524 47.099 1.00 51.44 275 LEU C C 1
ATOM 12001 O O . LEU C 1 260 ? 87.267 19.365 47.338 1.00 51.51 275 LEU C O 1
ATOM 12017 N N . ARG C 1 261 ? 86.760 21.541 47.057 1.00 48.78 276 ARG C N 1
ATOM 12018 C CA . ARG C 1 261 ? 85.332 21.315 47.250 1.00 52.65 276 ARG C CA 1
ATOM 12019 C C . ARG C 1 261 ? 84.749 20.341 46.233 1.00 51.70 276 ARG C C 1
ATOM 12020 O O . ARG C 1 261 ? 83.694 19.753 46.493 1.00 48.00 276 ARG C O 1
ATOM 12041 N N . GLN C 1 262 ? 85.403 20.155 45.088 1.00 53.92 277 GLN C N 1
ATOM 12042 C CA . GLN C 1 262 ? 84.929 19.244 44.054 1.00 48.53 277 GLN C CA 1
ATOM 12043 C C . GLN C 1 262 ? 85.569 17.864 44.134 1.00 52.54 277 GLN C C 1
ATOM 12044 O O . GLN C 1 262 ? 85.306 17.025 43.267 1.00 47.22 277 GLN C O 1
ATOM 12058 N N . GLY C 1 263 ? 86.400 17.610 45.140 1.00 50.13 278 GLY C N 1
ATOM 12059 C CA . GLY C 1 263 ? 86.927 16.280 45.352 1.00 46.22 278 GLY C CA 1
ATOM 12060 C C . GLY C 1 263 ? 88.215 15.982 44.627 1.00 49.14 278 GLY C C 1
ATOM 12061 O O . GLY C 1 263 ? 88.453 14.827 44.257 1.00 60.01 278 GLY C O 1
ATOM 12065 N N . VAL C 1 264 ? 89.057 16.982 44.411 1.00 47.84 279 VAL C N 1
ATOM 12066 C CA . VAL C 1 264 ? 90.361 16.779 43.794 1.00 54.10 279 VAL C CA 1
ATOM 12067 C C . VAL C 1 264 ? 91.358 16.419 44.884 1.00 56.52 279 VAL C C 1
ATOM 12068 O O . VAL C 1 264 ? 91.373 17.027 45.961 1.00 52.67 279 VAL C O 1
ATOM 12081 N N . VAL C 1 265 ? 92.198 15.425 44.604 1.00 55.75 280 VAL C N 1
ATOM 12082 C CA . VAL C 1 265 ? 93.199 14.993 45.575 1.00 47.67 280 VAL C CA 1
ATOM 12083 C C . VAL C 1 265 ? 94.448 15.856 45.471 1.00 49.47 280 VAL C C 1
ATOM 12084 O O . VAL C 1 265 ? 94.864 16.499 46.441 1.00 49.57 280 VAL C O 1
ATOM 12097 N N . ASN C 1 266 ? 95.067 15.876 44.294 1.00 56.72 281 ASN C N 1
ATOM 12098 C CA . ASN C 1 266 ? 96.250 16.683 44.048 1.00 44.66 281 ASN C CA 1
ATOM 12099 C C . ASN C 1 266 ? 96.009 17.573 42.839 1.00 39.30 281 ASN C C 1
ATOM 12100 O O . ASN C 1 266 ? 95.301 17.197 41.900 1.00 47.36 281 ASN C O 1
ATOM 12111 N N . ALA C 1 267 ? 96.609 18.758 42.870 1.00 41.92 282 ALA C N 1
ATOM 12112 C CA . ALA C 1 267 ? 96.482 19.700 41.772 1.00 47.54 282 ALA C CA 1
ATOM 12113 C C . ALA C 1 267 ? 97.675 20.643 41.797 1.00 51.23 282 ALA C C 1
ATOM 12114 O O . ALA C 1 267 ? 98.291 20.865 42.843 1.00 50.15 282 ALA C O 1
ATOM 12121 N N . ILE C 1 268 ? 97.989 21.191 40.628 1.00 54.23 283 ILE C N 1
ATOM 12122 C CA . ILE C 1 268 ? 99.075 22.148 40.474 1.00 52.66 283 ILE C CA 1
ATOM 12123 C C . ILE C 1 268 ? 98.571 23.307 39.629 1.00 44.62 283 ILE C C 1
ATOM 12124 O O . ILE C 1 268 ? 97.639 23.161 38.832 1.00 41.64 283 ILE C O 1
ATOM 12140 N N . ASN C 1 269 ? 99.191 24.467 39.811 1.00 51.58 284 ASN C N 1
ATOM 12141 C CA . ASN C 1 269 ? 98.839 25.641 39.031 1.00 49.65 284 ASN C CA 1
ATOM 12142 C C . ASN C 1 269 ? 99.596 25.643 37.707 1.00 45.28 284 ASN C C 1
ATOM 12143 O O . ASN C 1 269 ? 100.656 25.030 37.567 1.00 43.53 284 ASN C O 1
ATOM 12154 N N . LEU C 1 270 ? 99.032 26.346 36.729 1.00 48.09 285 LEU C N 1
ATOM 12155 C CA . LEU C 1 270 ? 99.613 26.458 35.400 1.00 46.50 285 LEU C CA 1
ATOM 12156 C C . LEU C 1 270 ? 99.590 27.918 34.964 1.00 48.83 285 LEU C C 1
ATOM 12157 O O . LEU C 1 270 ? 99.135 28.804 35.694 1.00 52.67 285 LEU C O 1
ATOM 12173 N N . ASP C 1 271 ? 100.092 28.163 33.757 1.00 46.83 286 ASP C N 1
ATOM 12174 C CA . ASP C 1 271 ? 100.167 29.521 33.240 1.00 45.40 286 ASP C CA 1
ATOM 12175 C C . ASP C 1 271 ? 98.775 30.138 33.168 1.00 44.78 286 ASP C C 1
ATOM 12176 O O . ASP C 1 271 ? 97.774 29.451 32.953 1.00 45.20 286 ASP C O 1
ATOM 12185 N N . GLY C 1 272 ? 98.721 31.456 33.350 1.00 47.06 287 GLY C N 1
ATOM 12186 C CA . GLY C 1 272 ? 97.468 32.176 33.341 1.00 47.36 287 GLY C CA 1
ATOM 12187 C C . GLY C 1 272 ? 97.668 33.568 32.785 1.00 49.56 287 GLY C C 1
ATOM 12188 O O . GLY C 1 272 ? 98.765 33.940 32.364 1.00 60.51 287 GLY C O 1
ATOM 12192 N N . GLY C 1 273 ? 96.592 34.336 32.781 1.00 53.92 288 GLY C N 1
ATOM 12193 C CA . GLY C 1 273 ? 96.632 35.697 32.244 1.00 60.08 288 GLY C CA 1
ATOM 12194 C C . GLY C 1 273 ? 96.250 35.719 30.764 1.00 56.47 288 GLY C C 1
ATOM 12195 O O . GLY C 1 273 ? 95.102 35.460 30.417 1.00 58.30 288 GLY C O 1
ATOM 12199 N N . GLY C 1 274 ? 97.227 36.026 29.909 1.00 63.33 289 GLY C N 1
ATOM 12200 C CA . GLY C 1 274 ? 97.016 35.897 28.481 1.00 64.18 289 GLY C CA 1
ATOM 12201 C C . GLY C 1 274 ? 97.177 34.485 27.969 1.00 49.81 289 GLY C C 1
ATOM 12202 O O . GLY C 1 274 ? 96.689 34.172 26.877 1.00 50.43 289 GLY C O 1
ATOM 12206 N N . SER C 1 275 ? 97.848 33.623 28.734 1.00 44.22 290 SER C N 1
ATOM 12207 C CA . SER C 1 275 ? 97.975 32.220 28.371 1.00 55.44 290 SER C CA 1
ATOM 12208 C C . SER C 1 275 ? 96.740 31.412 28.742 1.00 53.01 290 SER C C 1
ATOM 12209 O O . SER C 1 275 ? 96.591 30.283 28.263 1.00 43.90 290 SER C O 1
ATOM 12217 N N . ALA C 1 276 ? 95.860 31.961 29.578 1.00 59.86 291 ALA C N 1
ATOM 12218 C CA . ALA C 1 276 ? 94.631 31.283 29.966 1.00 52.02 291 ALA C CA 1
ATOM 12219 C C . ALA C 1 276 ? 93.737 31.090 28.749 1.00 45.18 291 ALA C C 1
ATOM 12220 O O . ALA C 1 276 ? 93.167 32.057 28.233 1.00 45.34 291 ALA C O 1
ATOM 12227 N N . THR C 1 277 ? 93.606 29.849 28.284 1.00 39.12 292 THR C N 1
ATOM 12228 C CA . THR C 1 277 ? 92.837 29.549 27.084 1.00 48.26 292 THR C CA 1
ATOM 12229 C C . THR C 1 277 ? 92.085 28.245 27.285 1.00 35.95 292 THR C C 1
ATOM 12230 O O . THR C 1 277 ? 92.659 27.265 27.767 1.00 27.03 292 THR C O 1
ATOM 12241 N N . PHE C 1 278 ? 90.804 28.241 26.921 1.00 46.20 293 PHE C N 1
ATOM 12242 C CA . PHE C 1 278 ? 89.972 27.045 26.976 1.00 44.00 293 PHE C CA 1
ATOM 12243 C C . PHE C 1 278 ? 89.368 26.815 25.599 1.00 45.54 293 PHE C C 1
ATOM 12244 O O . PHE C 1 278 ? 88.575 27.633 25.123 1.00 45.52 293 PHE C O 1
ATOM 12261 N N . VAL C 1 279 ? 89.747 25.709 24.965 1.00 46.00 294 VAL C N 1
ATOM 12262 C CA . VAL C 1 279 ? 89.262 25.335 23.642 1.00 39.79 294 VAL C CA 1
ATOM 12263 C C . VAL C 1 279 ? 88.380 24.104 23.785 1.00 37.26 294 VAL C C 1
ATOM 12264 O O . VAL C 1 279 ? 88.768 23.129 24.440 1.00 40.58 294 VAL C O 1
ATOM 12277 N N . LEU C 1 280 ? 87.196 24.148 23.178 1.00 41.33 295 LEU C N 1
ATOM 12278 C CA . LEU C 1 280 ? 86.241 23.048 23.230 1.00 43.18 295 LEU C CA 1
ATOM 12279 C C . LEU C 1 280 ? 85.949 22.604 21.804 1.00 51.13 295 LEU C C 1
ATOM 12280 O O . LEU C 1 280 ? 85.449 23.393 20.995 1.00 57.82 295 LEU C O 1
ATOM 12296 N N . ASN C 1 281 ? 86.258 21.342 21.503 1.00 46.45 296 ASN C N 1
ATOM 12297 C CA . ASN C 1 281 ? 86.049 20.773 20.172 1.00 51.19 296 ASN C CA 1
ATOM 12298 C C . ASN C 1 281 ? 86.851 21.524 19.111 1.00 54.93 296 ASN C C 1
ATOM 12299 O O . ASN C 1 281 ? 86.464 21.574 17.941 1.00 59.75 296 ASN C O 1
ATOM 12309 N N . GLY C 1 282 ? 87.976 22.113 19.507 1.00 44.80 297 GLY C N 1
ATOM 12310 C CA . GLY C 1 282 ? 88.844 22.796 18.571 1.00 41.40 297 GLY C CA 1
ATOM 12311 C C . GLY C 1 282 ? 88.546 24.263 18.356 1.00 39.73 297 GLY C C 1
ATOM 12312 O O . GLY C 1 282 ? 89.171 24.880 17.484 1.00 35.72 297 GLY C O 1
ATOM 12316 N N . THR C 1 283 ? 87.614 24.842 19.110 1.00 48.42 298 THR C N 1
ATOM 12317 C CA . THR C 1 283 ? 87.272 26.251 18.981 1.00 50.62 298 THR C CA 1
ATOM 12318 C C . THR C 1 283 ? 87.366 26.925 20.342 1.00 48.50 298 THR C C 1
ATOM 12319 O O . THR C 1 283 ? 87.162 26.295 21.383 1.00 39.39 298 THR C O 1
ATOM 12330 N N . LEU C 1 284 ? 87.671 28.220 20.320 1.00 56.03 299 LEU C N 1
ATOM 12331 C CA . LEU C 1 284 ? 87.855 28.969 21.556 1.00 52.85 299 LEU C CA 1
ATOM 12332 C C . LEU C 1 284 ? 86.528 29.127 22.286 1.00 53.29 299 LEU C C 1
ATOM 12333 O O . LEU C 1 284 ? 85.515 29.500 21.686 1.00 53.23 299 LEU C O 1
ATOM 12349 N N . ALA C 1 285 ? 86.541 28.846 23.588 1.00 44.47 300 ALA C N 1
ATOM 12350 C CA . ALA C 1 285 ? 85.369 28.999 24.436 1.00 51.83 300 ALA C CA 1
ATOM 12351 C C . ALA C 1 285 ? 85.618 29.913 25.627 1.00 57.88 300 ALA C C 1
ATOM 12352 O O . ALA C 1 285 ? 84.690 30.152 26.408 1.00 48.36 300 ALA C O 1
ATOM 12359 N N . SER C 1 286 ? 86.835 30.426 25.791 1.00 61.48 301 SER C N 1
ATOM 12360 C CA . SER C 1 286 ? 87.171 31.323 26.881 1.00 55.14 301 SER C CA 1
ATOM 12361 C C . SER C 1 286 ? 87.272 32.759 26.372 1.00 54.29 301 SER C C 1
ATOM 12362 O O . SER C 1 286 ? 87.075 33.046 25.188 1.00 49.25 301 SER C O 1
ATOM 12370 N N . TYR C 1 287 ? 87.587 33.670 27.288 1.00 57.90 302 TYR C N 1
ATOM 12371 C CA . TYR C 1 287 ? 87.785 35.084 26.967 1.00 60.02 302 TYR C CA 1
ATOM 12372 C C . TYR C 1 287 ? 89.222 35.461 27.302 1.00 62.61 302 TYR C C 1
ATOM 12373 O O . TYR C 1 287 ? 89.546 35.690 28.481 1.00 62.17 302 TYR C O 1
ATOM 12391 N N . PRO C 1 288 ? 90.119 35.533 26.318 1.00 53.71 303 PRO C N 1
ATOM 12392 C CA . PRO C 1 288 ? 91.516 35.854 26.628 1.00 49.88 303 PRO C CA 1
ATOM 12393 C C . PRO C 1 288 ? 91.649 37.227 27.266 1.00 57.59 303 PRO C C 1
ATOM 12394 O O . PRO C 1 288 ? 90.854 38.136 27.016 1.00 52.09 303 PRO C O 1
ATOM 12405 N N . SER C 1 289 ? 92.668 37.365 28.113 1.00 63.73 304 SER C N 1
ATOM 12406 C CA . SER C 1 289 ? 92.913 38.636 28.783 1.00 61.09 304 SER C CA 1
ATOM 12407 C C . SER C 1 289 ? 93.716 39.577 27.894 1.00 56.90 304 SER C C 1
ATOM 12408 O O . SER C 1 289 ? 93.499 40.794 27.916 1.00 52.62 304 SER C O 1
ATOM 12416 N N . ASP C 1 290 ? 94.646 39.032 27.115 1.00 57.85 305 ASP C N 1
ATOM 12417 C CA . ASP C 1 290 ? 95.463 39.843 26.229 1.00 59.11 305 ASP C CA 1
ATOM 12418 C C . ASP C 1 290 ? 94.577 40.598 25.240 1.00 59.44 305 ASP C C 1
ATOM 12419 O O . ASP C 1 290 ? 93.385 40.324 25.093 1.00 67.02 305 ASP C O 1
ATOM 12428 N N . HIS C 1 291 ? 95.182 41.563 24.558 1.00 62.14 306 HIS C N 1
ATOM 12429 C CA . HIS C 1 291 ? 94.509 42.330 23.524 1.00 62.26 306 HIS C CA 1
ATOM 12430 C C . HIS C 1 291 ? 95.096 42.009 22.157 1.00 61.13 306 HIS C C 1
ATOM 12431 O O . HIS C 1 291 ? 96.218 41.510 22.032 1.00 63.30 306 HIS C O 1
ATOM 12445 N N . CYS C 1 292 ? 94.313 42.308 21.128 1.00 68.55 307 CYS C N 1
ATOM 12446 C CA . CYS C 1 292 ? 94.747 42.180 19.749 1.00 79.18 307 CYS C CA 1
ATOM 12447 C C . CYS C 1 292 ? 95.476 43.445 19.311 1.00 84.44 307 CYS C C 1
ATOM 12448 O O . CYS C 1 292 ? 95.464 44.471 19.995 1.00 85.34 307 CYS C O 1
ATOM 12455 N N . GLN C 1 293 ? 96.126 43.362 18.149 1.00 84.76 308 GLN C N 1
ATOM 12456 C CA . GLN C 1 293 ? 96.703 44.563 17.559 1.00 82.04 308 GLN C CA 1
ATOM 12457 C C . GLN C 1 293 ? 95.639 45.642 17.391 1.00 87.07 308 GLN C C 1
ATOM 12458 O O . GLN C 1 293 ? 95.949 46.838 17.457 1.00 90.32 308 GLN C O 1
ATOM 12472 N N . ASP C 1 294 ? 94.385 45.238 17.170 1.00 92.18 309 ASP C N 1
ATOM 12473 C CA . ASP C 1 294 ? 93.269 46.177 17.161 1.00 100.04 309 ASP C CA 1
ATOM 12474 C C . ASP C 1 294 ? 93.022 46.807 18.532 1.00 94.10 309 ASP C C 1
ATOM 12475 O O . ASP C 1 294 ? 92.348 47.839 18.611 1.00 88.26 309 ASP C O 1
ATOM 12484 N N . ASN C 1 295 ? 93.533 46.192 19.605 1.00 95.41 310 ASN C N 1
ATOM 12485 C CA . ASN C 1 295 ? 93.499 46.687 20.983 1.00 100.67 310 ASN C CA 1
ATOM 12486 C C . ASN C 1 295 ? 92.191 46.427 21.726 1.00 94.08 310 ASN C C 1
ATOM 12487 O O . ASN C 1 295 ? 92.210 45.853 22.819 1.00 85.70 310 ASN C O 1
ATOM 12498 N N . MET C 1 296 ? 91.053 46.829 21.155 1.00 91.69 311 MET C N 1
ATOM 12499 C CA . MET C 1 296 ? 89.786 46.623 21.850 1.00 90.65 311 MET C CA 1
ATOM 12500 C C . MET C 1 296 ? 89.513 45.147 22.063 1.00 82.26 311 MET C C 1
ATOM 12501 O O . MET C 1 296 ? 88.981 44.745 23.105 1.00 57.48 311 MET C O 1
ATOM 12515 N N . TRP C 1 297 ? 89.872 44.326 21.092 1.00 86.64 312 TRP C N 1
ATOM 12516 C CA . TRP C 1 297 ? 89.496 42.930 21.126 1.00 74.93 312 TRP C CA 1
ATOM 12517 C C . TRP C 1 297 ? 90.521 42.134 21.909 1.00 68.30 312 TRP C C 1
ATOM 12518 O O . TRP C 1 297 ? 91.673 42.541 22.078 1.00 74.28 312 TRP C O 1
ATOM 12539 N N . ARG C 1 298 ? 90.077 40.989 22.401 1.00 63.74 313 ARG C N 1
ATOM 12540 C CA . ARG C 1 298 ? 90.932 40.081 23.141 1.00 66.74 313 ARG C CA 1
ATOM 12541 C C . ARG C 1 298 ? 91.376 38.980 22.191 1.00 70.78 313 ARG C C 1
ATOM 12542 O O . ARG C 1 298 ? 90.547 38.385 21.494 1.00 72.34 313 ARG C O 1
ATOM 12563 N N . CYS C 1 299 ? 92.678 38.718 22.159 1.00 67.52 314 CYS C N 1
ATOM 12564 C CA . CYS C 1 299 ? 93.214 37.707 21.271 1.00 65.10 314 CYS C CA 1
ATOM 12565 C C . CYS C 1 299 ? 93.902 36.606 22.069 1.00 58.61 314 CYS C C 1
ATOM 12566 O O . CYS C 1 299 ? 94.624 36.897 23.028 1.00 46.69 314 CYS C O 1
ATOM 12573 N N . PRO C 1 300 ? 93.691 35.341 21.711 1.00 53.77 315 PRO C N 1
ATOM 12574 C CA . PRO C 1 300 ? 94.413 34.263 22.390 1.00 47.38 315 PRO C CA 1
ATOM 12575 C C . PRO C 1 300 ? 95.914 34.387 22.185 1.00 55.87 315 PRO C C 1
ATOM 12576 O O . PRO C 1 300 ? 96.389 34.884 21.161 1.00 60.12 315 PRO C O 1
ATOM 12587 N N . ARG C 1 301 ? 96.659 33.928 23.183 1.00 52.44 316 ARG C N 1
ATOM 12588 C CA . ARG C 1 301 ? 98.111 33.990 23.172 1.00 44.23 316 ARG C CA 1
ATOM 12589 C C . ARG C 1 301 ? 98.692 32.733 22.538 1.00 46.67 316 ARG C C 1
ATOM 12590 O O . ARG C 1 301 ? 98.112 31.647 22.623 1.00 44.09 316 ARG C O 1
ATOM 12611 N N . ARG C 1 302 ? 99.844 32.891 21.891 1.00 46.34 317 ARG C N 1
ATOM 12612 C CA . ARG C 1 302 ? 100.576 31.745 21.367 1.00 39.62 317 ARG C CA 1
ATOM 12613 C C . ARG C 1 302 ? 101.385 31.129 22.504 1.00 37.70 317 ARG C C 1
ATOM 12614 O O . ARG C 1 302 ? 102.294 31.767 23.046 1.00 34.61 317 ARG C O 1
ATOM 12635 N N . VAL C 1 303 ? 101.049 29.894 22.859 1.00 36.04 318 VAL C N 1
ATOM 12636 C CA . VAL C 1 303 ? 101.575 29.245 24.050 1.00 31.74 318 VAL C CA 1
ATOM 12637 C C . VAL C 1 303 ? 102.522 28.126 23.621 1.00 30.87 318 VAL C C 1
ATOM 12638 O O . VAL C 1 303 ? 102.637 27.793 22.442 1.00 41.12 318 VAL C O 1
ATOM 12651 N N . SER C 1 304 ? 103.222 27.553 24.601 1.00 35.05 319 SER C N 1
ATOM 12652 C CA . SER C 1 304 ? 104.108 26.421 24.363 1.00 40.75 319 SER C CA 1
ATOM 12653 C C . SER C 1 304 ? 103.332 25.111 24.450 1.00 36.65 319 SER C C 1
ATOM 12654 O O . SER C 1 304 ? 102.620 24.746 23.510 1.00 35.31 319 SER C O 1
ATOM 12662 N N . THR C 1 305 ? 103.458 24.399 25.568 1.00 39.07 320 THR C N 1
ATOM 12663 C CA . THR C 1 305 ? 102.806 23.106 25.715 1.00 34.89 320 THR C CA 1
ATOM 12664 C C . THR C 1 305 ? 101.315 23.281 25.973 1.00 34.49 320 THR C C 1
ATOM 12665 O O . THR C 1 305 ? 100.872 24.279 26.549 1.00 37.32 320 THR C O 1
ATOM 12676 N N . VAL C 1 306 ? 100.539 22.288 25.541 1.00 32.64 321 VAL C N 1
ATOM 12677 C CA . VAL C 1 306 ? 99.089 22.305 25.668 1.00 30.38 321 VAL C CA 1
ATOM 12678 C C . VAL C 1 306 ? 98.632 21.018 26.339 1.00 27.99 321 VAL C C 1
ATOM 12679 O O . VAL C 1 306 ? 99.236 19.955 26.167 1.00 25.22 321 VAL C O 1
ATOM 12692 N N . VAL C 1 307 ? 97.555 21.125 27.112 1.00 32.63 322 VAL C N 1
ATOM 12693 C CA . VAL C 1 307 ? 96.917 19.979 27.747 1.00 28.06 322 VAL C CA 1
ATOM 12694 C C . VAL C 1 307 ? 95.681 19.624 26.933 1.00 30.97 322 VAL C C 1
ATOM 12695 O O . VAL C 1 307 ? 94.815 20.477 26.702 1.00 28.62 322 VAL C O 1
ATOM 12708 N N . CYS C 1 308 ? 95.593 18.368 26.506 1.00 35.10 323 CYS C N 1
ATOM 12709 C CA . CYS C 1 308 ? 94.562 17.923 25.580 1.00 36.46 323 CYS C CA 1
ATOM 12710 C C . CYS C 1 308 ? 93.827 16.719 26.147 1.00 34.78 323 CYS C C 1
ATOM 12711 O O . CYS C 1 308 ? 94.424 15.875 26.823 1.00 36.18 323 CYS C O 1
ATOM 12718 N N . VAL C 1 309 ? 92.527 16.646 25.868 1.00 49.10 324 VAL C N 1
ATOM 12719 C CA . VAL C 1 309 ? 91.693 15.513 26.258 1.00 45.22 324 VAL C CA 1
ATOM 12720 C C . VAL C 1 309 ? 90.780 15.195 25.083 1.00 53.16 324 VAL C C 1
ATOM 12721 O O . VAL C 1 309 ? 90.084 16.081 24.577 1.00 54.30 324 VAL C O 1
ATOM 12734 N N . HIS C 1 310 ? 90.775 13.936 24.651 1.00 53.31 325 HIS C N 1
ATOM 12735 C CA . HIS C 1 310 ? 90.026 13.563 23.459 1.00 74.77 325 HIS C CA 1
ATOM 12736 C C . HIS C 1 310 ? 89.565 12.114 23.573 1.00 73.41 325 HIS C C 1
ATOM 12737 O O . HIS C 1 310 ? 89.699 11.476 24.622 1.00 68.51 325 HIS C O 1
ATOM 12751 N N . GLU C 1 311 ? 89.010 11.603 22.473 1.00 71.07 326 GLU C N 1
ATOM 12752 C CA . GLU C 1 311 ? 88.440 10.267 22.363 1.00 71.36 326 GLU C CA 1
ATOM 12753 C C . GLU C 1 311 ? 88.700 9.773 20.943 1.00 76.91 326 GLU C C 1
ATOM 12754 O O . GLU C 1 311 ? 87.751 9.529 20.187 1.00 80.82 326 GLU C O 1
ATOM 12766 N N . PRO C 1 312 ? 89.972 9.611 20.545 1.00 76.09 327 PRO C N 1
ATOM 12767 C CA . PRO C 1 312 ? 90.387 9.337 19.161 1.00 57.30 327 PRO C CA 1
ATOM 12768 C C . PRO C 1 312 ? 89.571 8.253 18.462 1.00 55.56 327 PRO C C 1
ATOM 12769 O O . PRO C 1 312 ? 89.181 8.409 17.305 1.00 52.69 327 PRO C O 1
ATOM 12781 N N . ALA D 1 15 ? 67.446 21.351 29.538 1.00 73.92 30 ALA D N 1
ATOM 12782 C CA . ALA D 1 15 ? 68.427 21.079 30.581 1.00 87.96 30 ALA D CA 1
ATOM 12783 C C . ALA D 1 15 ? 68.395 22.165 31.650 1.00 87.05 30 ALA D C 1
ATOM 12784 O O . ALA D 1 15 ? 68.629 21.898 32.829 1.00 79.27 30 ALA D O 1
ATOM 12790 N N . SER D 1 16 ? 68.107 23.392 31.226 1.00 81.65 31 SER D N 1
ATOM 12791 C CA . SER D 1 16 ? 68.113 24.526 32.133 1.00 72.20 31 SER D CA 1
ATOM 12792 C C . SER D 1 16 ? 66.826 24.587 32.954 1.00 72.59 31 SER D C 1
ATOM 12793 O O . SER D 1 16 ? 65.813 23.961 32.631 1.00 74.61 31 SER D O 1
ATOM 12801 N N . ARG D 1 17 ? 66.887 25.361 34.038 1.00 69.05 32 ARG D N 1
ATOM 12802 C CA . ARG D 1 17 ? 65.734 25.659 34.877 1.00 59.46 32 ARG D CA 1
ATOM 12803 C C . ARG D 1 17 ? 64.950 26.870 34.390 1.00 56.45 32 ARG D C 1
ATOM 12804 O O . ARG D 1 17 ? 63.857 27.128 34.907 1.00 54.28 32 ARG D O 1
ATOM 12825 N N . ASP D 1 18 ? 65.478 27.614 33.418 1.00 62.52 33 ASP D N 1
ATOM 12826 C CA . ASP D 1 18 ? 64.807 28.795 32.876 1.00 52.68 33 ASP D CA 1
ATOM 12827 C C . ASP D 1 18 ? 64.580 29.825 33.981 1.00 56.90 33 ASP D C 1
ATOM 12828 O O . ASP D 1 18 ? 63.493 30.387 34.132 1.00 64.38 33 ASP D O 1
ATOM 12837 N N . ASP D 1 19 ? 65.638 30.077 34.755 1.00 60.35 34 ASP D N 1
ATOM 12838 C CA . ASP D 1 19 ? 65.547 31.013 35.868 1.00 61.64 34 ASP D CA 1
ATOM 12839 C C . ASP D 1 19 ? 65.758 32.450 35.406 1.00 61.60 34 ASP D C 1
ATOM 12840 O O . ASP D 1 19 ? 64.977 33.342 35.753 1.00 59.48 34 ASP D O 1
ATOM 12849 N N . ASP D 1 20 ? 66.808 32.693 34.624 1.00 59.12 35 ASP D N 1
ATOM 12850 C CA . ASP D 1 20 ? 67.128 34.043 34.165 1.00 58.91 35 ASP D CA 1
ATOM 12851 C C . ASP D 1 20 ? 66.143 34.407 33.063 1.00 60.97 35 ASP D C 1
ATOM 12852 O O . ASP D 1 20 ? 66.367 34.141 31.881 1.00 58.97 35 ASP D O 1
ATOM 12861 N N . LEU D 1 21 ? 65.039 35.033 33.458 1.00 60.70 36 LEU D N 1
ATOM 12862 C CA . LEU D 1 21 ? 63.974 35.415 32.543 1.00 57.10 36 LEU D CA 1
ATOM 12863 C C . LEU D 1 21 ? 63.969 36.925 32.359 1.00 53.34 36 LEU D C 1
ATOM 12864 O O . LEU D 1 21 ? 63.938 37.676 33.340 1.00 66.77 36 LEU D O 1
ATOM 12880 N N . LEU D 1 22 ? 64.003 37.361 31.105 1.00 43.78 37 LEU D N 1
ATOM 12881 C CA . LEU D 1 22 ? 63.831 38.763 30.735 1.00 52.10 37 LEU D CA 1
ATOM 12882 C C . LEU D 1 22 ? 62.624 38.812 29.808 1.00 58.73 37 LEU D C 1
ATOM 12883 O O . LEU D 1 22 ? 62.738 38.514 28.615 1.00 66.25 37 LEU D O 1
ATOM 12899 N N . VAL D 1 23 ? 61.475 39.187 30.352 1.00 49.02 38 VAL D N 1
ATOM 12900 C CA . VAL D 1 23 ? 60.204 39.125 29.640 1.00 45.92 38 VAL D CA 1
ATOM 12901 C C . VAL D 1 23 ? 59.770 40.551 29.321 1.00 57.47 38 VAL D C 1
ATOM 12902 O O . VAL D 1 23 ? 59.651 41.375 30.238 1.00 59.99 38 VAL D O 1
ATOM 12915 N N . PRO D 1 24 ? 59.542 40.897 28.050 1.00 58.08 39 PRO D N 1
ATOM 12916 C CA . PRO D 1 24 ? 58.978 42.223 27.760 1.00 62.17 39 PRO D CA 1
ATOM 12917 C C . PRO D 1 24 ? 57.544 42.366 28.229 1.00 69.95 39 PRO D C 1
ATOM 12918 O O . PRO D 1 24 ? 57.145 43.461 28.643 1.00 64.25 39 PRO D O 1
ATOM 12929 N N . TYR D 1 25 ? 56.757 41.293 28.174 1.00 64.84 40 TYR D N 1
ATOM 12930 C CA . TYR D 1 25 ? 55.359 41.318 28.601 1.00 61.85 40 TYR D CA 1
ATOM 12931 C C . TYR D 1 25 ? 55.078 40.046 29.394 1.00 65.20 40 TYR D C 1
ATOM 12932 O O . TYR D 1 25 ? 54.895 38.969 28.804 1.00 69.62 40 TYR D O 1
ATOM 12950 N N . PRO D 1 26 ? 55.041 40.124 30.728 1.00 67.04 41 PRO D N 1
ATOM 12951 C CA . PRO D 1 26 ? 54.710 38.927 31.519 1.00 69.46 41 PRO D CA 1
ATOM 12952 C C . PRO D 1 26 ? 53.327 38.371 31.233 1.00 73.75 41 PRO D C 1
ATOM 12953 O O . PRO D 1 26 ? 53.098 37.176 31.459 1.00 68.53 41 PRO D O 1
ATOM 12964 N N . ARG D 1 27 ? 52.403 39.191 30.741 1.00 68.99 42 ARG D N 1
ATOM 12965 C CA . ARG D 1 27 ? 51.055 38.756 30.397 1.00 69.40 42 ARG D CA 1
ATOM 12966 C C . ARG D 1 27 ? 50.974 38.586 28.885 1.00 72.26 42 ARG D C 1
ATOM 12967 O O . ARG D 1 27 ? 51.125 39.558 28.138 1.00 76.24 42 ARG D O 1
ATOM 12988 N N . ALA D 1 28 ? 50.739 37.354 28.441 1.00 71.46 43 ALA D N 1
ATOM 12989 C CA . ALA D 1 28 ? 50.756 37.060 27.015 1.00 68.41 43 ALA D CA 1
ATOM 12990 C C . ALA D 1 28 ? 49.637 37.803 26.300 1.00 71.80 43 ALA D C 1
ATOM 12991 O O . ALA D 1 28 ? 48.465 37.701 26.674 1.00 75.42 43 ALA D O 1
ATOM 12998 N N . ARG D 1 29 ? 50.004 38.551 25.262 1.00 73.13 44 ARG D N 1
ATOM 12999 C CA . ARG D 1 29 ? 49.027 39.283 24.471 1.00 74.26 44 ARG D CA 1
ATOM 13000 C C . ARG D 1 29 ? 48.401 38.365 23.430 1.00 69.54 44 ARG D C 1
ATOM 13001 O O . ARG D 1 29 ? 49.085 37.537 22.821 1.00 57.87 44 ARG D O 1
ATOM 13022 N N . LEU D 1 30 ? 47.098 38.522 23.214 1.00 71.69 45 LEU D N 1
ATOM 13023 C CA . LEU D 1 30 ? 46.388 37.700 22.245 1.00 70.30 45 LEU D CA 1
ATOM 13024 C C . LEU D 1 30 ? 46.373 38.431 20.912 1.00 54.48 45 LEU D C 1
ATOM 13025 O O . LEU D 1 30 ? 46.177 39.649 20.857 1.00 42.40 45 LEU D O 1
ATOM 13041 N N . ARG D 1 31 ? 46.635 37.690 19.846 1.00 61.33 46 ARG D N 1
ATOM 13042 C CA . ARG D 1 31 ? 46.733 38.279 18.521 1.00 57.20 46 ARG D CA 1
ATOM 13043 C C . ARG D 1 31 ? 45.478 38.020 17.692 1.00 51.80 46 ARG D C 1
ATOM 13044 O O . ARG D 1 31 ? 45.270 38.640 16.649 1.00 46.55 46 ARG D O 1
ATOM 13065 N N . LEU D 1 44 ? 57.154 55.053 13.966 1.00 66.32 59 LEU D N 1
ATOM 13066 C CA . LEU D 1 44 ? 56.502 53.869 13.421 1.00 68.54 59 LEU D CA 1
ATOM 13067 C C . LEU D 1 44 ? 56.620 53.896 11.898 1.00 70.27 59 LEU D C 1
ATOM 13068 O O . LEU D 1 44 ? 55.786 54.493 11.218 1.00 72.04 59 LEU D O 1
ATOM 13083 N N . LYS D 1 45 ? 57.618 53.180 11.376 1.00 67.26 60 LYS D N 1
ATOM 13084 C CA . LYS D 1 45 ? 58.034 53.195 9.974 1.00 67.86 60 LYS D CA 1
ATOM 13085 C C . LYS D 1 45 ? 59.159 52.172 9.845 1.00 75.08 60 LYS D C 1
ATOM 13086 O O . LYS D 1 45 ? 59.626 51.617 10.844 1.00 82.15 60 LYS D O 1
ATOM 13105 N N . HIS D 1 46 ? 59.586 51.919 8.606 1.00 73.81 61 HIS D N 1
ATOM 13106 C CA . HIS D 1 46 ? 60.638 50.946 8.350 1.00 81.71 61 HIS D CA 1
ATOM 13107 C C . HIS D 1 46 ? 61.724 51.577 7.487 1.00 88.39 61 HIS D C 1
ATOM 13108 O O . HIS D 1 46 ? 61.487 52.540 6.754 1.00 91.23 61 HIS D O 1
ATOM 13122 N N . GLU D 1 47 ? 62.926 51.014 7.591 1.00 82.75 62 GLU D N 1
ATOM 13123 C CA . GLU D 1 47 ? 64.074 51.419 6.793 1.00 77.79 62 GLU D CA 1
ATOM 13124 C C . GLU D 1 47 ? 64.431 50.318 5.804 1.00 86.24 62 GLU D C 1
ATOM 13125 O O . GLU D 1 47 ? 64.355 49.132 6.137 1.00 85.16 62 GLU D O 1
ATOM 13137 N N . ASN D 1 48 ? 64.817 50.709 4.589 1.00 90.92 63 ASN D N 1
ATOM 13138 C CA . ASN D 1 48 ? 65.234 49.756 3.567 1.00 83.34 63 ASN D CA 1
ATOM 13139 C C . ASN D 1 48 ? 66.501 50.264 2.894 1.00 83.44 63 ASN D C 1
ATOM 13140 O O . ASN D 1 48 ? 66.581 51.439 2.522 1.00 94.72 63 ASN D O 1
ATOM 13151 N N . TRP D 1 49 ? 67.485 49.384 2.745 1.00 81.53 64 TRP D N 1
ATOM 13152 C CA . TRP D 1 49 ? 68.753 49.723 2.095 1.00 78.26 64 TRP D CA 1
ATOM 13153 C C . TRP D 1 49 ? 68.935 48.846 0.864 1.00 77.87 64 TRP D C 1
ATOM 13154 O O . TRP D 1 49 ? 69.089 47.618 1.005 1.00 77.86 64 TRP D O 1
ATOM 13175 N N . PRO D 1 50 ? 68.948 49.398 -0.348 1.00 80.20 65 PRO D N 1
ATOM 13176 C CA . PRO D 1 50 ? 69.105 48.558 -1.540 1.00 76.17 65 PRO D CA 1
ATOM 13177 C C . PRO D 1 50 ? 70.410 47.784 -1.499 1.00 77.76 65 PRO D C 1
ATOM 13178 O O . PRO D 1 50 ? 71.308 48.103 -0.705 1.00 81.28 65 PRO D O 1
ATOM 13189 N N . PRO D 1 51 ? 70.556 46.764 -2.338 1.00 78.94 66 PRO D N 1
ATOM 13190 C CA . PRO D 1 51 ? 71.776 45.960 -2.325 1.00 85.38 66 PRO D CA 1
ATOM 13191 C C . PRO D 1 51 ? 72.796 46.504 -3.307 1.00 74.53 66 PRO D C 1
ATOM 13192 O O . PRO D 1 51 ? 72.583 46.441 -4.527 1.00 75.19 66 PRO D O 1
ATOM 13203 N N . PRO D 1 52 ? 73.919 47.045 -2.828 1.00 72.13 67 PRO D N 1
ATOM 13204 C CA . PRO D 1 52 ? 74.960 47.476 -3.756 1.00 71.80 67 PRO D CA 1
ATOM 13205 C C . PRO D 1 52 ? 75.641 46.283 -4.398 1.00 73.74 67 PRO D C 1
ATOM 13206 O O . PRO D 1 52 ? 75.810 45.230 -3.759 1.00 74.77 67 PRO D O 1
ATOM 13217 N N . PRO D 1 53 ? 76.054 46.396 -5.667 1.00 76.91 68 PRO D N 1
ATOM 13218 C CA . PRO D 1 53 ? 76.789 45.292 -6.294 1.00 79.46 68 PRO D CA 1
ATOM 13219 C C . PRO D 1 53 ? 78.287 45.438 -6.081 1.00 89.20 68 PRO D C 1
ATOM 13220 O O . PRO D 1 53 ? 78.853 46.490 -6.397 1.00 89.37 68 PRO D O 1
ATOM 13231 N N . ALA D 1 54 ? 78.940 44.409 -5.550 1.00 94.86 69 ALA D N 1
ATOM 13232 C CA . ALA D 1 54 ? 80.389 44.446 -5.365 1.00 97.49 69 ALA D CA 1
ATOM 13233 C C . ALA D 1 54 ? 81.071 43.361 -6.191 1.00 86.40 69 ALA D C 1
ATOM 13234 O O . ALA D 1 54 ? 81.995 42.699 -5.719 1.00 77.34 69 ALA D O 1
ATOM 13241 N N . ALA D 1 58 ? 82.917 39.423 -0.919 1.00 57.09 73 ALA D N 1
ATOM 13242 C CA . ALA D 1 58 ? 84.032 38.532 -1.215 1.00 50.74 73 ALA D CA 1
ATOM 13243 C C . ALA D 1 58 ? 85.002 38.454 -0.041 1.00 55.39 73 ALA D C 1
ATOM 13244 O O . ALA D 1 58 ? 86.177 38.136 -0.228 1.00 48.82 73 ALA D O 1
ATOM 13250 N N . GLY D 1 59 ? 84.518 38.747 1.165 1.00 46.04 74 GLY D N 1
ATOM 13251 C CA . GLY D 1 59 ? 85.336 38.618 2.347 1.00 38.84 74 GLY D CA 1
ATOM 13252 C C . GLY D 1 59 ? 84.762 37.637 3.352 1.00 47.98 74 GLY D C 1
ATOM 13253 O O . GLY D 1 59 ? 83.567 37.328 3.345 1.00 53.41 74 GLY D O 1
ATOM 13257 N N . PRO D 1 60 ? 85.613 37.130 4.239 1.00 56.37 75 PRO D N 1
ATOM 13258 C CA . PRO D 1 60 ? 85.159 36.176 5.254 1.00 56.24 75 PRO D CA 1
ATOM 13259 C C . PRO D 1 60 ? 84.525 36.888 6.434 1.00 46.43 75 PRO D C 1
ATOM 13260 O O . PRO D 1 60 ? 84.685 38.108 6.592 1.00 45.96 75 PRO D O 1
ATOM 13271 N N . PRO D 1 61 ? 83.796 36.169 7.288 1.00 47.35 76 PRO D N 1
ATOM 13272 C CA . PRO D 1 61 ? 83.248 36.806 8.490 1.00 52.37 76 PRO D CA 1
ATOM 13273 C C . PRO D 1 61 ? 84.365 37.272 9.413 1.00 53.86 76 PRO D C 1
ATOM 13274 O O . PRO D 1 61 ? 85.499 36.790 9.357 1.00 50.58 76 PRO D O 1
ATOM 13285 N N . ALA D 1 62 ? 84.028 38.226 10.277 1.00 50.51 77 ALA D N 1
ATOM 13286 C CA . ALA D 1 62 ? 84.972 38.810 11.230 1.00 50.19 77 ALA D CA 1
ATOM 13287 C C . ALA D 1 62 ? 84.427 38.632 12.645 1.00 53.31 77 ALA D C 1
ATOM 13288 O O . ALA D 1 62 ? 83.525 39.364 13.063 1.00 62.64 77 ALA D O 1
ATOM 13295 N N . VAL D 1 63 ? 84.968 37.662 13.378 1.00 51.89 78 VAL D N 1
ATOM 13296 C CA . VAL D 1 63 ? 84.555 37.398 14.753 1.00 57.17 78 VAL D CA 1
ATOM 13297 C C . VAL D 1 63 ? 85.500 38.134 15.690 1.00 62.36 78 VAL D C 1
ATOM 13298 O O . VAL D 1 63 ? 86.725 37.994 15.586 1.00 69.56 78 VAL D O 1
ATOM 13311 N N . ARG D 1 64 ? 84.934 38.916 16.608 1.00 56.86 79 ARG D N 1
ATOM 13312 C CA . ARG D 1 64 ? 85.714 39.726 17.538 1.00 55.42 79 ARG D CA 1
ATOM 13313 C C . ARG D 1 64 ? 85.195 39.499 18.951 1.00 49.64 79 ARG D C 1
ATOM 13314 O O . ARG D 1 64 ? 84.058 39.863 19.266 1.00 56.99 79 ARG D O 1
ATOM 13335 N N . THR D 1 65 ? 86.030 38.901 19.795 1.00 51.80 80 THR D N 1
ATOM 13336 C CA . THR D 1 65 ? 85.736 38.771 21.213 1.00 63.97 80 THR D CA 1
ATOM 13337 C C . THR D 1 65 ? 86.146 40.041 21.953 1.00 62.37 80 THR D C 1
ATOM 13338 O O . THR D 1 65 ? 87.056 40.762 21.533 1.00 70.90 80 THR D O 1
ATOM 13349 N N . PHE D 1 66 ? 85.462 40.318 23.063 1.00 60.49 81 PHE D N 1
ATOM 13350 C CA . PHE D 1 66 ? 85.754 41.517 23.832 1.00 70.33 81 PHE D CA 1
ATOM 13351 C C . PHE D 1 66 ? 85.356 41.327 25.288 1.00 65.70 81 PHE D C 1
ATOM 13352 O O . PHE D 1 66 ? 84.454 40.548 25.609 1.00 68.72 81 PHE D O 1
ATOM 13369 N N . VAL D 1 67 ? 86.047 42.057 26.162 1.00 52.47 82 VAL D N 1
ATOM 13370 C CA . VAL D 1 67 ? 85.635 42.236 27.548 1.00 61.26 82 VAL D CA 1
ATOM 13371 C C . VAL D 1 67 ? 85.841 43.706 27.887 1.00 68.83 82 VAL D C 1
ATOM 13372 O O . VAL D 1 67 ? 86.929 44.106 28.317 1.00 79.43 82 VAL D O 1
ATOM 13385 N N . SER D 1 68 ? 84.805 44.515 27.700 1.00 74.33 83 SER D N 1
ATOM 13386 C CA . SER D 1 68 ? 84.910 45.960 27.815 1.00 74.32 83 SER D CA 1
ATOM 13387 C C . SER D 1 68 ? 84.057 46.469 28.968 1.00 73.06 83 SER D C 1
ATOM 13388 O O . SER D 1 68 ? 83.207 45.759 29.514 1.00 70.41 83 SER D O 1
ATOM 13396 N N . HIS D 1 69 ? 84.303 47.723 29.330 1.00 79.11 84 HIS D N 1
ATOM 13397 C CA . HIS D 1 69 ? 83.629 48.381 30.440 1.00 84.93 84 HIS D CA 1
ATOM 13398 C C . HIS D 1 69 ? 82.488 49.248 29.925 1.00 87.24 84 HIS D C 1
ATOM 13399 O O . HIS D 1 69 ? 82.675 50.055 29.009 1.00 86.23 84 HIS D O 1
ATOM 13413 N N . PHE D 1 70 ? 81.310 49.077 30.522 1.00 83.79 85 PHE D N 1
ATOM 13414 C CA . PHE D 1 70 ? 80.139 49.901 30.243 1.00 76.18 85 PHE D CA 1
ATOM 13415 C C . PHE D 1 70 ? 79.739 50.553 31.558 1.00 82.99 85 PHE D C 1
ATOM 13416 O O . PHE D 1 70 ? 79.329 49.863 32.498 1.00 82.91 85 PHE D O 1
ATOM 13433 N N . GLY D 1 71 ? 79.847 51.875 31.620 1.00 82.37 86 GLY D N 1
ATOM 13434 C CA . GLY D 1 71 ? 79.536 52.569 32.861 1.00 93.80 86 GLY D CA 1
ATOM 13435 C C . GLY D 1 71 ? 80.283 52.020 34.055 1.00 88.93 86 GLY D C 1
ATOM 13436 O O . GLY D 1 71 ? 79.732 51.967 35.162 1.00 87.02 86 GLY D O 1
ATOM 13440 N N . GLY D 1 72 ? 81.533 51.603 33.859 1.00 81.91 87 GLY D N 1
ATOM 13441 C CA . GLY D 1 72 ? 82.303 51.053 34.957 1.00 72.53 87 GLY D CA 1
ATOM 13442 C C . GLY D 1 72 ? 82.038 49.595 35.252 1.00 79.89 87 GLY D C 1
ATOM 13443 O O . GLY D 1 72 ? 82.370 49.127 36.345 1.00 77.75 87 GLY D O 1
ATOM 13447 N N . ARG D 1 73 ? 81.449 48.859 34.311 1.00 78.54 88 ARG D N 1
ATOM 13448 C CA . ARG D 1 73 ? 81.094 47.458 34.502 1.00 72.71 88 ARG D CA 1
ATOM 13449 C C . ARG D 1 73 ? 81.731 46.614 33.410 1.00 71.58 88 ARG D C 1
ATOM 13450 O O . ARG D 1 73 ? 81.572 46.909 32.222 1.00 71.01 88 ARG D O 1
ATOM 13471 N N . ALA D 1 74 ? 82.417 45.546 33.812 1.00 73.71 89 ALA D N 1
ATOM 13472 C CA . ALA D 1 74 ? 83.053 44.633 32.873 1.00 67.60 89 ALA D CA 1
ATOM 13473 C C . ALA D 1 74 ? 82.088 43.515 32.499 1.00 56.83 89 ALA D C 1
ATOM 13474 O O . ALA D 1 74 ? 81.511 42.866 33.378 1.00 52.82 89 ALA D O 1
ATOM 13481 N N . VAL D 1 75 ? 81.917 43.293 31.199 1.00 58.17 90 VAL D N 1
ATOM 13482 C CA . VAL D 1 75 ? 81.033 42.251 30.690 1.00 61.70 90 VAL D CA 1
ATOM 13483 C C . VAL D 1 75 ? 81.703 41.584 29.499 1.00 60.38 90 VAL D C 1
ATOM 13484 O O . VAL D 1 75 ? 82.381 42.245 28.705 1.00 59.19 90 VAL D O 1
ATOM 13497 N N . SER D 1 76 ? 81.505 40.278 29.371 1.00 59.55 91 SER D N 1
ATOM 13498 C CA . SER D 1 76 ? 82.093 39.500 28.293 1.00 61.69 91 SER D CA 1
ATOM 13499 C C . SER D 1 76 ? 81.077 39.319 2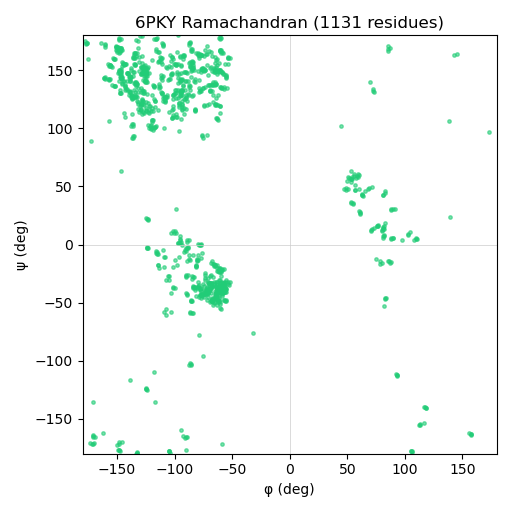7.171 1.00 52.32 91 SER D C 1
ATOM 13500 O O . SER D 1 76 ? 79.870 39.228 27.409 1.00 58.14 91 SER D O 1
ATOM 13508 N N . GLY D 1 77 ? 81.577 39.268 25.943 1.00 44.90 92 GLY D N 1
ATOM 13509 C CA . GLY D 1 77 ? 80.694 39.113 24.807 1.00 52.25 92 GLY D CA 1
ATOM 13510 C C . GLY D 1 77 ? 81.468 38.882 23.530 1.00 59.07 92 GLY D C 1
ATOM 13511 O O . GLY D 1 77 ? 82.684 38.681 23.541 1.00 61.21 92 GLY D O 1
ATOM 13515 N N . HIS D 1 78 ? 80.733 38.910 22.420 1.00 53.68 93 HIS D N 1
ATOM 13516 C CA . HIS D 1 78 ? 81.302 38.716 21.095 1.00 53.46 93 HIS D CA 1
ATOM 13517 C C . HIS D 1 78 ? 80.616 39.657 20.115 1.00 49.23 93 HIS D C 1
ATOM 13518 O O . HIS D 1 78 ? 79.433 39.976 20.262 1.00 46.32 93 HIS D O 1
ATOM 13532 N N . LEU D 1 79 ? 81.372 40.098 19.112 1.00 53.67 94 LEU D N 1
ATOM 13533 C CA . LEU D 1 79 ? 80.845 40.921 18.033 1.00 59.00 94 LEU D CA 1
ATOM 13534 C C . LEU D 1 79 ? 81.218 40.280 16.706 1.00 51.91 94 LEU D C 1
ATOM 13535 O O . LEU D 1 79 ? 82.384 39.936 16.486 1.00 53.29 94 LEU D O 1
ATOM 13551 N N . THR D 1 80 ? 80.230 40.119 15.828 1.00 45.27 95 THR D N 1
ATOM 13552 C CA . THR D 1 80 ? 80.420 39.448 14.551 1.00 57.83 95 THR D CA 1
ATOM 13553 C C . THR D 1 80 ? 79.881 40.320 13.426 1.00 60.19 95 THR D C 1
ATOM 13554 O O . THR D 1 80 ? 78.967 41.126 13.624 1.00 63.18 95 THR D O 1
ATOM 13565 N N . ARG D 1 81 ? 80.462 40.148 12.241 1.00 59.54 96 ARG D N 1
ATOM 13566 C CA . ARG D 1 81 ? 80.053 40.879 11.050 1.00 55.83 96 ARG D CA 1
ATOM 13567 C C . ARG D 1 81 ? 80.254 39.965 9.851 1.00 58.60 96 ARG D C 1
ATOM 13568 O O . ARG D 1 81 ? 81.219 39.197 9.810 1.00 63.46 96 ARG D O 1
ATOM 13589 N N . ALA D 1 82 ? 79.344 40.044 8.881 1.00 56.21 97 ALA D N 1
ATOM 13590 C CA . ALA D 1 82 ? 79.387 39.162 7.723 1.00 63.89 97 ALA D CA 1
ATOM 13591 C C . ALA D 1 82 ? 78.949 39.898 6.468 1.00 62.63 97 ALA D C 1
ATOM 13592 O O . ALA D 1 82 ? 78.016 40.705 6.500 1.00 64.21 97 ALA D O 1
ATOM 13599 N N . ALA D 1 83 ? 79.638 39.615 5.367 1.00 61.83 98 ALA D N 1
ATOM 13600 C CA . ALA D 1 83 ? 79.268 40.117 4.054 1.00 67.35 98 ALA D CA 1
ATOM 13601 C C . ALA D 1 83 ? 78.360 39.116 3.345 1.00 71.69 98 ALA D C 1
ATOM 13602 O O . ALA D 1 83 ? 78.274 37.943 3.716 1.00 76.31 98 ALA D O 1
ATOM 13609 N N . ALA D 1 84 ? 77.678 39.600 2.309 1.00 73.43 99 ALA D N 1
ATOM 13610 C CA . ALA D 1 84 ? 76.744 38.785 1.544 1.00 73.04 99 ALA D CA 1
ATOM 13611 C C . ALA D 1 84 ? 75.636 38.262 2.451 1.00 71.31 99 ALA D C 1
ATOM 13612 O O . ALA D 1 84 ? 75.468 37.043 2.581 1.00 72.94 99 ALA D O 1
ATOM 13619 N N . PRO D 1 85 ? 74.861 39.140 3.097 1.00 71.40 100 PRO D N 1
ATOM 13620 C CA . PRO D 1 85 ? 73.779 38.640 3.961 1.00 66.52 100 PRO D CA 1
ATOM 13621 C C . PRO D 1 85 ? 72.785 37.768 3.218 1.00 57.73 100 PRO D C 1
ATOM 13622 O O . PRO D 1 85 ? 72.291 36.778 3.771 1.00 54.46 100 PRO D O 1
ATOM 13633 N N . LEU D 1 86 ? 72.499 38.097 1.959 1.00 59.14 101 LEU D N 1
ATOM 13634 C CA . LEU D 1 86 ? 71.585 37.291 1.161 1.00 66.09 101 LEU D CA 1
ATOM 13635 C C . LEU D 1 86 ? 72.107 35.879 0.945 1.00 59.58 101 LEU D C 1
ATOM 13636 O O . LEU D 1 86 ? 71.321 34.978 0.631 1.00 42.27 101 LEU D O 1
ATOM 13652 N N . ARG D 1 87 ? 73.413 35.666 1.114 1.00 64.36 102 ARG D N 1
ATOM 13653 C CA . ARG D 1 87 ? 74.031 34.373 0.875 1.00 59.57 102 ARG D CA 1
ATOM 13654 C C . ARG D 1 87 ? 74.582 33.717 2.131 1.00 49.09 102 ARG D C 1
ATOM 13655 O O . ARG D 1 87 ? 74.775 32.497 2.135 1.00 45.12 102 ARG D O 1
ATOM 13676 N N . THR D 1 88 ? 74.837 34.489 3.189 1.00 58.80 103 THR D N 1
ATOM 13677 C CA . THR D 1 88 ? 75.409 33.968 4.420 1.00 56.97 103 THR D CA 1
ATOM 13678 C C . THR D 1 88 ? 74.484 34.082 5.620 1.00 54.70 103 THR D C 1
ATOM 13679 O O . THR D 1 88 ? 74.816 33.546 6.683 1.00 49.64 103 THR D O 1
ATOM 13690 N N . PHE D 1 89 ? 73.344 34.751 5.489 1.00 59.49 104 PHE D N 1
ATOM 13691 C CA . PHE D 1 89 ? 72.423 34.955 6.595 1.00 58.79 104 PHE D CA 1
ATOM 13692 C C . PHE D 1 89 ? 71.254 33.986 6.476 1.00 62.94 104 PHE D C 1
ATOM 13693 O O . PHE D 1 89 ? 70.826 33.632 5.375 1.00 70.26 104 PHE D O 1
ATOM 13710 N N . SER D 1 90 ? 70.744 33.555 7.627 1.00 61.45 105 SER D N 1
ATOM 13711 C CA . SER D 1 90 ? 69.647 32.599 7.650 1.00 57.58 105 SER D CA 1
ATOM 13712 C C . SER D 1 90 ? 68.964 32.650 9.007 1.00 61.36 105 SER D C 1
ATOM 13713 O O . SER D 1 90 ? 69.621 32.838 10.034 1.00 57.78 105 SER D O 1
ATOM 13721 N N . VAL D 1 91 ? 67.645 32.486 8.996 1.00 65.19 106 VAL D N 1
ATOM 13722 C CA . VAL D 1 91 ? 66.836 32.383 10.204 1.00 57.08 106 VAL D CA 1
ATOM 13723 C C . VAL D 1 91 ? 66.371 30.940 10.315 1.00 53.67 106 VAL D C 1
ATOM 13724 O O . VAL D 1 91 ? 65.791 30.395 9.368 1.00 63.66 106 VAL D O 1
ATOM 13737 N N . LEU D 1 92 ? 66.618 30.323 11.466 1.00 42.55 107 LEU D N 1
ATOM 13738 C CA . LEU D 1 92 ? 66.362 28.905 11.650 1.00 47.51 107 LEU D CA 1
ATOM 13739 C C . LEU D 1 92 ? 65.222 28.685 12.634 1.00 46.20 107 LEU D C 1
ATOM 13740 O O . LEU D 1 92 ? 64.906 29.540 13.465 1.00 42.66 107 LEU D O 1
ATOM 13756 N N . GLU D 1 93 ? 64.606 27.523 12.513 1.00 44.99 108 GLU D N 1
ATOM 13757 C CA . GLU D 1 93 ? 63.564 27.034 13.396 1.00 33.93 108 GLU D CA 1
ATOM 13758 C C . GLU D 1 93 ? 64.141 26.038 14.389 1.00 31.90 108 GLU D C 1
ATOM 13759 O O . GLU D 1 93 ? 65.166 25.403 14.125 1.00 39.38 108 GLU D O 1
ATOM 13771 N N . PRO D 1 94 ? 63.509 25.870 15.550 1.00 26.16 109 PRO D N 1
ATOM 13772 C CA . PRO D 1 94 ? 64.038 24.919 16.538 1.00 37.08 109 PRO D CA 1
ATOM 13773 C C . PRO D 1 94 ? 63.985 23.496 16.006 1.00 37.57 109 PRO D C 1
ATOM 13774 O O . PRO D 1 94 ? 62.921 22.985 15.650 1.00 43.87 109 PRO D O 1
ATOM 13785 N N . GLY D 1 95 ? 65.153 22.863 15.930 1.00 29.30 110 GLY D N 1
ATOM 13786 C CA . GLY D 1 95 ? 65.233 21.491 15.470 1.00 36.85 110 GLY D CA 1
ATOM 13787 C C . GLY D 1 95 ? 65.082 21.308 13.979 1.00 29.11 110 GLY D C 1
ATOM 13788 O O . GLY D 1 95 ? 64.836 20.185 13.528 1.00 31.58 110 GLY D O 1
ATOM 13792 N N . GLY D 1 96 ? 65.218 22.374 13.195 1.00 26.04 111 GLY D N 1
ATOM 13793 C CA . GLY D 1 96 ? 65.107 22.283 11.759 1.00 31.23 111 GLY D CA 1
ATOM 13794 C C . GLY D 1 96 ? 63.796 22.856 11.261 1.00 40.43 111 GLY D C 1
ATOM 13795 O O . GLY D 1 96 ? 62.980 23.362 12.037 1.00 45.39 111 GLY D O 1
ATOM 13799 N N . PRO D 1 97 ? 63.569 22.787 9.950 1.00 34.64 112 PRO D N 1
ATOM 13800 C CA . PRO D 1 97 ? 62.323 23.324 9.392 1.00 29.94 112 PRO D CA 1
ATOM 13801 C C . PRO D 1 97 ? 61.102 22.711 10.063 1.00 22.94 112 PRO D C 1
ATOM 13802 O O . PRO D 1 97 ? 61.093 21.533 10.424 1.00 27.67 112 PRO D O 1
ATOM 13813 N N . GLY D 1 98 ? 60.065 23.529 10.228 1.00 24.45 113 GLY D N 1
ATOM 13814 C CA . GLY D 1 98 ? 58.848 23.093 10.880 1.00 41.91 113 GLY D CA 1
ATOM 13815 C C . GLY D 1 98 ? 58.895 23.096 12.391 1.00 43.69 113 GLY D C 1
ATOM 13816 O O . GLY D 1 98 ? 58.008 22.511 13.023 1.00 43.31 113 GLY D O 1
ATOM 13820 N N . GLY D 1 99 ? 59.899 23.734 12.993 1.00 30.10 114 GLY D N 1
ATOM 13821 C CA . GLY D 1 99 ? 60.001 23.729 14.444 1.00 33.64 114 GLY D CA 1
ATOM 13822 C C . GLY D 1 99 ? 58.878 24.500 15.113 1.00 37.21 114 GLY D C 1
ATOM 13823 O O . GLY D 1 99 ? 58.275 24.027 16.080 1.00 39.62 114 GLY D O 1
ATOM 13827 N N . CYS D 1 100 ? 58.581 25.700 14.608 1.00 38.68 115 CYS D N 1
ATOM 13828 C CA . CYS D 1 100 ? 57.527 26.509 15.211 1.00 47.88 115 CYS D CA 1
ATOM 13829 C C . CYS D 1 100 ? 56.153 25.883 15.008 1.00 41.35 115 CYS D C 1
ATOM 13830 O O . CYS D 1 100 ? 55.286 25.983 15.884 1.00 44.73 115 CYS D O 1
ATOM 13837 N N . SER D 1 101 ? 55.931 25.241 13.857 1.00 38.24 116 SER D N 1
ATOM 13838 C CA . SER D 1 101 ? 54.626 24.645 13.595 1.00 33.67 116 SER D CA 1
ATOM 13839 C C . SER D 1 101 ? 54.265 23.600 14.641 1.00 35.25 116 SER D C 1
ATOM 13840 O O . SER D 1 101 ? 53.085 23.427 14.962 1.00 40.34 116 SER D O 1
ATOM 13848 N N . GLN D 1 102 ? 55.260 22.901 15.184 1.00 34.85 117 GLN D N 1
ATOM 13849 C CA . GLN D 1 102 ? 55.041 21.905 16.223 1.00 36.88 117 GLN D CA 1
ATOM 13850 C C . GLN D 1 102 ? 55.391 22.420 17.614 1.00 27.87 117 GLN D C 1
ATOM 13851 O O . GLN D 1 102 ? 55.468 21.624 18.554 1.00 22.63 117 GLN D O 1
ATOM 13865 N N . LYS D 1 103 ? 55.604 23.726 17.767 1.00 23.28 118 LYS D N 1
ATOM 13866 C CA . LYS D 1 103 ? 55.959 24.318 19.054 1.00 24.72 118 LYS D CA 1
ATOM 13867 C C . LYS D 1 103 ? 57.149 23.585 19.675 1.00 33.97 118 LYS D C 1
ATOM 13868 O O . LYS D 1 103 ? 57.090 23.065 20.790 1.00 30.08 118 LYS D O 1
ATOM 13887 N N . ARG D 1 104 ? 58.245 23.554 18.922 1.00 48.10 119 ARG D N 1
ATOM 13888 C CA . ARG D 1 104 ? 59.442 22.835 19.327 1.00 36.31 119 ARG D CA 1
ATOM 13889 C C . ARG D 1 104 ? 60.414 23.778 20.026 1.00 34.54 119 ARG D C 1
ATOM 13890 O O . ARG D 1 104 ? 60.401 24.992 19.804 1.00 34.62 119 ARG D O 1
ATOM 13911 N N . ARG D 1 105 ? 61.258 23.205 20.882 1.00 32.33 120 ARG D N 1
ATOM 13912 C CA . ARG D 1 105 ? 62.292 23.958 21.580 1.00 28.23 120 ARG D CA 1
ATOM 13913 C C . ARG D 1 105 ? 63.588 23.164 21.561 1.00 27.36 120 ARG D C 1
ATOM 13914 O O . ARG D 1 105 ? 63.607 21.992 21.950 1.00 17.99 120 ARG D O 1
ATOM 13935 N N . ALA D 1 106 ? 64.664 23.805 21.111 1.00 29.90 121 ALA D N 1
ATOM 13936 C CA . ALA D 1 106 ? 65.961 23.155 21.008 1.00 29.53 121 ALA D CA 1
ATOM 13937 C C . ALA D 1 106 ? 67.045 24.173 21.325 1.00 28.06 121 ALA D C 1
ATOM 13938 O O . ALA D 1 106 ? 66.852 25.382 21.175 1.00 22.47 121 ALA D O 1
ATOM 13945 N N . THR D 1 107 ? 68.196 23.668 21.760 1.00 32.37 122 THR D N 1
ATOM 13946 C CA . THR D 1 107 ? 69.314 24.540 22.084 1.00 32.43 122 THR D CA 1
ATOM 13947 C C . THR D 1 107 ? 69.952 25.081 20.811 1.00 34.99 122 THR D C 1
ATOM 13948 O O . THR D 1 107 ? 69.939 24.437 19.758 1.00 32.06 122 THR D O 1
ATOM 13959 N N . VAL D 1 108 ? 70.521 26.284 20.920 1.00 38.04 123 VAL D N 1
ATOM 13960 C CA . VAL D 1 108 ? 71.144 26.917 19.762 1.00 35.51 123 VAL D CA 1
ATOM 13961 C C . VAL D 1 108 ? 72.212 26.009 19.167 1.00 41.94 123 VAL D C 1
ATOM 13962 O O . VAL D 1 108 ? 72.344 25.904 17.941 1.00 38.53 123 VAL D O 1
ATOM 13975 N N . GLU D 1 109 ? 72.983 25.330 20.019 1.00 42.37 124 GLU D N 1
ATOM 13976 C CA . GLU D 1 109 ? 74.015 24.431 19.514 1.00 40.86 124 GLU D CA 1
ATOM 13977 C C . GLU D 1 109 ? 73.399 23.309 18.686 1.00 40.66 124 GLU D C 1
ATOM 13978 O O . GLU D 1 109 ? 73.865 23.012 17.580 1.00 44.27 124 GLU D O 1
ATOM 13990 N N . GLU D 1 110 ? 72.345 22.675 19.204 1.00 31.10 125 GLU D N 1
ATOM 13991 C CA . GLU D 1 110 ? 71.709 21.585 18.470 1.00 34.58 125 GLU D CA 1
ATOM 13992 C C . GLU D 1 110 ? 71.283 22.041 17.081 1.00 36.15 125 GLU D C 1
ATOM 13993 O O . GLU D 1 110 ? 71.557 21.369 16.081 1.00 36.99 125 GLU D O 1
ATOM 14005 N N . THR D 1 111 ? 70.610 23.191 17.000 1.00 32.54 126 THR D N 1
ATOM 14006 C CA . THR D 1 111 ? 70.154 23.681 15.705 1.00 42.46 126 THR D CA 1
ATOM 14007 C C . THR D 1 111 ? 71.330 24.122 14.843 1.00 47.67 126 THR D C 1
ATOM 14008 O O . THR D 1 111 ? 71.335 23.897 13.627 1.00 44.49 126 THR D O 1
ATOM 14019 N N . ALA D 1 112 ? 72.335 24.757 15.452 1.00 47.74 127 ALA D N 1
ATOM 14020 C CA . ALA D 1 112 ? 73.492 25.206 14.685 1.00 50.76 127 ALA D CA 1
ATOM 14021 C C . ALA D 1 112 ? 74.382 24.032 14.298 1.00 43.02 127 ALA D C 1
ATOM 14022 O O . ALA D 1 112 ? 74.861 23.956 13.160 1.00 39.94 127 ALA D O 1
ATOM 14029 N N . GLN D 1 113 ? 74.614 23.106 15.232 1.00 43.21 128 GLN D N 1
ATOM 14030 C CA . GLN D 1 113 ? 75.430 21.936 14.927 1.00 42.58 128 GLN D CA 1
ATOM 14031 C C . GLN D 1 113 ? 74.818 21.132 13.789 1.00 46.54 128 GLN D C 1
ATOM 14032 O O . GLN D 1 113 ? 75.533 20.643 12.906 1.00 48.76 128 GLN D O 1
ATOM 14046 N N . ALA D 1 114 ? 73.491 20.986 13.793 1.00 44.57 129 ALA D N 1
ATOM 14047 C CA . ALA D 1 114 ? 72.823 20.270 12.714 1.00 40.26 129 ALA D CA 1
ATOM 14048 C C . ALA D 1 114 ? 72.858 21.067 11.417 1.00 55.73 129 ALA D C 1
ATOM 14049 O O . ALA D 1 114 ? 72.921 20.481 10.331 1.00 55.16 129 ALA D O 1
ATOM 14056 N N . ALA D 1 115 ? 72.819 22.395 11.511 1.00 56.57 130 ALA D N 1
ATOM 14057 C CA . ALA D 1 115 ? 72.843 23.262 10.342 1.00 49.08 130 ALA D CA 1
ATOM 14058 C C . ALA D 1 115 ? 74.256 23.624 9.905 1.00 53.83 130 ALA D C 1
ATOM 14059 O O . ALA D 1 115 ? 74.417 24.315 8.894 1.00 58.37 130 ALA D O 1
ATOM 14066 N N . ALA D 1 116 ? 75.275 23.179 10.636 1.00 50.81 131 ALA D N 1
ATOM 14067 C CA . ALA D 1 116 ? 76.671 23.443 10.299 1.00 55.19 131 ALA D CA 1
ATOM 14068 C C . ALA D 1 116 ? 76.915 24.941 10.113 1.00 58.24 131 ALA D C 1
ATOM 14069 O O . ALA D 1 116 ? 77.388 25.404 9.074 1.00 69.93 131 ALA D O 1
ATOM 14076 N N . CYS D 1 117 ? 76.582 25.698 11.155 1.00 50.86 132 CYS D N 1
ATOM 14077 C CA . CYS D 1 117 ? 76.738 27.146 11.142 1.00 62.78 132 CYS D CA 1
ATOM 14078 C C . CYS D 1 117 ? 78.077 27.519 11.763 1.00 53.86 132 CYS D C 1
ATOM 14079 O O . CYS D 1 117 ? 78.427 27.029 12.841 1.00 48.77 132 CYS D O 1
ATOM 14086 N N . ARG D 1 118 ? 78.825 28.384 11.076 1.00 55.13 133 ARG D N 1
ATOM 14087 C CA . ARG D 1 118 ? 80.076 28.879 11.638 1.00 54.36 133 ARG D CA 1
ATOM 14088 C C . ARG D 1 118 ? 79.809 29.694 12.894 1.00 51.24 133 ARG D C 1
ATOM 14089 O O . ARG D 1 118 ? 80.479 29.524 13.919 1.00 46.48 133 ARG D O 1
ATOM 14110 N N . ILE D 1 119 ? 78.833 30.594 12.826 1.00 55.02 134 ILE D N 1
ATOM 14111 C CA . ILE D 1 119 ? 78.465 31.465 13.933 1.00 52.40 134 ILE D CA 1
ATOM 14112 C C . ILE D 1 119 ? 76.948 31.453 14.037 1.00 52.61 134 ILE D C 1
ATOM 14113 O O . ILE D 1 119 ? 76.254 31.673 13.038 1.00 50.92 134 ILE D O 1
ATOM 14129 N N . ALA D 1 120 ? 76.436 31.194 15.236 1.00 48.03 135 ALA D N 1
ATOM 14130 C CA . ALA D 1 120 ? 74.998 31.103 15.433 1.00 49.89 135 ALA D CA 1
ATOM 14131 C C . ALA D 1 120 ? 74.649 31.589 16.830 1.00 47.64 135 ALA D C 1
ATOM 14132 O O . ALA D 1 120 ? 75.423 31.421 17.775 1.00 39.27 135 ALA D O 1
ATOM 14139 N N . GLN D 1 121 ? 73.466 32.190 16.947 1.00 48.37 136 GLN D N 1
ATOM 14140 C CA . GLN D 1 121 ? 72.962 32.647 18.230 1.00 48.55 136 GLN D CA 1
ATOM 14141 C C . GLN D 1 121 ? 71.443 32.625 18.204 1.00 44.65 136 GLN D C 1
ATOM 14142 O O . GLN D 1 121 ? 70.818 32.638 17.140 1.00 45.77 136 GLN D O 1
ATOM 14156 N N . ASN D 1 122 ? 70.858 32.603 19.399 1.00 42.48 137 ASN D N 1
ATOM 14157 C CA . ASN D 1 122 ? 69.409 32.591 19.546 1.00 43.46 137 ASN D CA 1
ATOM 14158 C C . ASN D 1 122 ? 68.785 33.746 18.775 1.00 50.17 137 ASN D C 1
ATOM 14159 O O . ASN D 1 122 ? 69.467 34.726 18.458 1.00 55.87 137 ASN D O 1
ATOM 14170 N N . GLY D 1 123 ? 67.492 33.645 18.477 1.00 52.70 138 GLY D N 1
ATOM 14171 C CA . GLY D 1 123 ? 66.814 34.660 17.696 1.00 54.11 138 GLY D CA 1
ATOM 14172 C C . GLY D 1 123 ? 65.593 35.236 18.382 1.00 66.17 138 GLY D C 1
ATOM 14173 O O . GLY D 1 123 ? 65.678 35.743 19.505 1.00 67.51 138 GLY D O 1
ATOM 14177 N N . GLY D 1 124 ? 64.448 35.160 17.709 1.00 57.16 139 GLY D N 1
ATOM 14178 C CA . GLY D 1 124 ? 63.224 35.753 18.208 1.00 65.47 139 GLY D CA 1
ATOM 14179 C C . GLY D 1 124 ? 62.779 35.198 19.545 1.00 65.99 139 GLY D C 1
ATOM 14180 O O . GLY D 1 124 ? 63.419 34.303 20.106 1.00 59.56 139 GLY D O 1
ATOM 14184 N N . PHE D 1 125 ? 61.679 35.732 20.065 1.00 63.15 140 PHE D N 1
ATOM 14185 C CA . PHE D 1 125 ? 61.124 35.303 21.337 1.00 56.16 140 PHE D CA 1
ATOM 14186 C C . PHE D 1 125 ? 60.192 34.111 21.130 1.00 48.61 140 PHE D C 1
ATOM 14187 O O . PHE D 1 125 ? 59.902 33.702 20.003 1.00 46.89 140 PHE D O 1
ATOM 14204 N N . PHE D 1 126 ? 59.716 33.552 22.240 1.00 38.59 141 PHE D N 1
ATOM 14205 C CA . PHE D 1 126 ? 58.890 32.354 22.183 1.00 36.30 141 PHE D CA 1
ATOM 14206 C C . PHE D 1 126 ? 58.101 32.221 23.478 1.00 34.00 141 PHE D C 1
ATOM 14207 O O . PHE D 1 126 ? 58.298 32.975 24.434 1.00 33.40 141 PHE D O 1
ATOM 14224 N N . ARG D 1 127 ? 57.196 31.243 23.489 1.00 32.46 142 ARG D N 1
ATOM 14225 C CA . ARG D 1 127 ? 56.383 30.932 24.658 1.00 32.99 142 ARG D CA 1
ATOM 14226 C C . ARG D 1 127 ? 57.062 29.842 25.477 1.00 23.50 142 ARG D C 1
ATOM 14227 O O . ARG D 1 127 ? 57.266 28.726 24.986 1.00 20.07 142 ARG D O 1
ATOM 14248 N N . MET D 1 128 ? 57.407 30.164 26.725 1.00 19.91 143 MET D N 1
ATOM 14249 C CA . MET D 1 128 ? 58.152 29.224 27.555 1.00 22.10 143 MET D CA 1
ATOM 14250 C C . MET D 1 128 ? 57.334 27.970 27.838 1.00 24.22 143 MET D C 1
ATOM 14251 O O . MET D 1 128 ? 57.840 26.847 27.733 1.00 25.27 143 MET D O 1
ATOM 14265 N N . ASN D 1 129 ? 56.062 28.142 28.207 1.00 32.15 144 ASN D N 1
ATOM 14266 C CA . ASN D 1 129 ? 55.248 26.996 28.604 1.00 34.86 144 ASN D CA 1
ATOM 14267 C C . ASN D 1 129 ? 54.881 26.131 27.402 1.00 26.64 144 ASN D C 1
ATOM 14268 O O . ASN D 1 129 ? 55.018 24.903 27.444 1.00 28.85 144 ASN D O 1
ATOM 14279 N N . THR D 1 130 ? 54.409 26.754 26.322 1.00 21.29 145 THR D N 1
ATOM 14280 C CA . THR D 1 130 ? 53.970 26.020 25.140 1.00 32.40 145 THR D CA 1
ATOM 14281 C C . THR D 1 130 ? 55.096 25.780 24.140 1.00 30.25 145 THR D C 1
ATOM 14282 O O . THR D 1 130 ? 55.201 24.681 23.584 1.00 17.87 145 THR D O 1
ATOM 14293 N N . GLY D 1 131 ? 55.931 26.783 23.891 1.00 29.04 146 GLY D N 1
ATOM 14294 C CA . GLY D 1 131 ? 56.985 26.678 22.904 1.00 24.07 146 GLY D CA 1
ATOM 14295 C C . GLY D 1 131 ? 56.703 27.374 21.592 1.00 18.66 146 GLY D C 1
ATOM 14296 O O . GLY D 1 131 ? 57.474 27.200 20.642 1.00 17.82 146 GLY D O 1
ATOM 14300 N N . GLU D 1 132 ? 55.630 28.155 21.509 1.00 27.07 147 GLU D N 1
ATOM 14301 C CA . GLU D 1 132 ? 55.290 28.844 20.274 1.00 37.57 147 GLU D CA 1
ATOM 14302 C C . GLU D 1 132 ? 56.312 29.933 19.964 1.00 35.50 147 GLU D C 1
ATOM 14303 O O . GLU D 1 132 ? 56.950 30.495 20.859 1.00 31.55 147 GLU D O 1
ATOM 14315 N N . CYS D 1 133 ? 56.462 30.224 18.675 1.00 36.73 148 CYS D N 1
ATOM 14316 C CA . CYS D 1 133 ? 57.349 31.280 18.208 1.00 41.93 148 CYS D CA 1
ATOM 14317 C C . CYS D 1 133 ? 56.569 32.585 18.110 1.00 45.18 148 CYS D C 1
ATOM 14318 O O . CYS D 1 133 ? 55.533 32.647 17.439 1.00 53.04 148 CYS D O 1
ATOM 14325 N N . LEU D 1 134 ? 57.067 33.621 18.778 1.00 34.90 149 LEU D N 1
ATOM 14326 C CA . LEU D 1 134 ? 56.389 34.906 18.845 1.00 39.24 149 LEU D CA 1
ATOM 14327 C C . LEU D 1 134 ? 56.932 35.850 17.782 1.00 36.51 149 LEU D C 1
ATOM 14328 O O . LEU D 1 134 ? 58.141 35.899 17.538 1.00 42.88 149 LEU D O 1
ATOM 14344 N N . GLY D 1 135 ? 56.031 36.604 17.158 1.00 37.61 150 GLY D N 1
ATOM 14345 C CA . GLY D 1 135 ? 56.418 37.603 16.186 1.00 56.62 150 GLY D CA 1
ATOM 14346 C C . GLY D 1 135 ? 56.597 37.046 14.784 1.00 51.89 150 GLY D C 1
ATOM 14347 O O . GLY D 1 135 ? 56.596 35.837 14.543 1.00 45.11 150 GLY D O 1
ATOM 14351 N N . ASN D 1 136 ? 56.755 37.970 13.838 1.00 48.59 151 ASN D N 1
ATOM 14352 C CA . ASN D 1 136 ? 56.949 37.596 12.444 1.00 59.63 151 ASN D CA 1
ATOM 14353 C C . ASN D 1 136 ? 58.250 36.822 12.278 1.00 69.31 151 ASN D C 1
ATOM 14354 O O . ASN D 1 136 ? 59.279 37.167 12.866 1.00 70.95 151 ASN D O 1
ATOM 14365 N N . VAL D 1 137 ? 58.202 35.768 11.467 1.00 63.13 152 VAL D N 1
ATOM 14366 C CA . VAL D 1 137 ? 59.365 34.921 11.226 1.00 47.96 152 VAL D CA 1
ATOM 14367 C C . VAL D 1 137 ? 59.303 34.392 9.801 1.00 54.84 152 VAL D C 1
ATOM 14368 O O . VAL D 1 137 ? 58.271 33.870 9.368 1.00 67.64 152 VAL D O 1
ATOM 14381 N N . VAL D 1 138 ? 60.410 34.526 9.075 1.00 60.64 153 VAL D N 1
ATOM 14382 C CA . VAL D 1 138 ? 60.557 33.973 7.733 1.00 62.51 153 VAL D CA 1
ATOM 14383 C C . VAL D 1 138 ? 61.857 33.183 7.707 1.00 64.08 153 VAL D C 1
ATOM 14384 O O . VAL D 1 138 ? 62.933 33.744 7.950 1.00 59.84 153 VAL D O 1
ATOM 14397 N N . SER D 1 139 ? 61.761 31.890 7.408 1.00 67.85 154 SER D N 1
ATOM 14398 C CA . SER D 1 139 ? 62.910 30.990 7.385 1.00 63.71 154 SER D CA 1
ATOM 14399 C C . SER D 1 139 ? 63.051 30.428 5.977 1.00 71.48 154 SER D C 1
ATOM 14400 O O . SER D 1 139 ? 62.252 29.583 5.558 1.00 78.90 154 SER D O 1
ATOM 14408 N N . ASP D 1 140 ? 64.063 30.900 5.250 1.00 70.26 155 ASP D N 1
ATOM 14409 C CA . ASP D 1 140 ? 64.340 30.427 3.895 1.00 73.70 155 ASP D CA 1
ATOM 14410 C C . ASP D 1 140 ? 63.181 30.747 2.953 1.00 71.00 155 ASP D C 1
ATOM 14411 O O . ASP D 1 140 ? 62.778 29.921 2.131 1.00 73.21 155 ASP D O 1
ATOM 14420 N N . GLY D 1 141 ? 62.638 31.956 3.074 1.00 74.86 156 GLY D N 1
ATOM 14421 C CA . GLY D 1 141 ? 61.564 32.393 2.206 1.00 79.14 156 GLY D CA 1
ATOM 14422 C C . GLY D 1 141 ? 60.189 31.905 2.599 1.00 75.39 156 GLY D C 1
ATOM 14423 O O . GLY D 1 141 ? 59.235 32.118 1.843 1.00 81.91 156 GLY D O 1
ATOM 14427 N N . ARG D 1 142 ? 60.056 31.262 3.755 1.00 74.85 157 ARG D N 1
ATOM 14428 C CA . ARG D 1 142 ? 58.799 30.685 4.209 1.00 71.02 157 ARG D CA 1
ATOM 14429 C C . ARG D 1 142 ? 58.369 31.371 5.495 1.00 72.85 157 ARG D C 1
ATOM 14430 O O . ARG D 1 142 ? 59.133 31.409 6.464 1.00 70.38 157 ARG D O 1
ATOM 14451 N N . ARG D 1 143 ? 57.150 31.901 5.507 1.00 75.38 158 ARG D N 1
ATOM 14452 C CA . ARG D 1 143 ? 56.616 32.489 6.727 1.00 67.81 158 ARG D CA 1
ATOM 14453 C C . ARG D 1 143 ? 56.299 31.369 7.707 1.00 58.44 158 ARG D C 1
ATOM 14454 O O . ARG D 1 143 ? 55.471 30.497 7.419 1.00 64.83 158 ARG D O 1
ATOM 14475 N N . VAL D 1 144 ? 56.946 31.404 8.867 1.00 59.89 159 VAL D N 1
ATOM 14476 C CA . VAL D 1 144 ? 56.792 30.355 9.863 1.00 68.72 159 VAL D CA 1
ATOM 14477 C C . VAL D 1 144 ? 55.915 30.796 11.030 1.00 63.87 159 VAL D C 1
ATOM 14478 O O . VAL D 1 144 ? 55.241 29.959 11.635 1.00 58.96 159 VAL D O 1
ATOM 14491 N N . SER D 1 145 ? 55.913 32.087 11.357 1.00 56.12 160 SER D N 1
ATOM 14492 C CA . SER D 1 145 ? 55.062 32.619 12.410 1.00 57.01 160 SER D CA 1
ATOM 14493 C C . SER D 1 145 ? 54.610 34.007 11.992 1.00 59.97 160 SER D C 1
ATOM 14494 O O . SER D 1 145 ? 55.279 34.681 11.205 1.00 57.85 160 SER D O 1
ATOM 14502 N N . SER D 1 146 ? 53.466 34.427 12.521 1.00 58.43 161 SER D N 1
ATOM 14503 C CA . SER D 1 146 ? 52.902 35.730 12.219 1.00 59.65 161 SER D CA 1
ATOM 14504 C C . SER D 1 146 ? 52.680 36.508 13.506 1.00 54.01 161 SER D C 1
ATOM 14505 O O . SER D 1 146 ? 52.456 35.930 14.574 1.00 50.24 161 SER D O 1
ATOM 14513 N N . SER D 1 147 ? 52.747 37.835 13.392 1.00 55.53 162 SER D N 1
ATOM 14514 C CA . SER D 1 147 ? 52.509 38.680 14.554 1.00 59.19 162 SER D CA 1
ATOM 14515 C C . SER D 1 147 ? 51.030 38.722 14.908 1.00 62.57 162 SER D C 1
ATOM 14516 O O . SER D 1 147 ? 50.678 38.958 16.068 1.00 56.29 162 SER D O 1
ATOM 14524 N N . GLY D 1 148 ? 50.155 38.505 13.928 1.00 59.89 163 GLY D N 1
ATOM 14525 C CA . GLY D 1 148 ? 48.728 38.491 14.178 1.00 57.94 163 GLY D CA 1
ATOM 14526 C C . GLY D 1 148 ? 48.173 39.854 14.533 1.00 57.43 163 GLY D C 1
ATOM 14527 O O . GLY D 1 148 ? 47.440 40.001 15.516 1.00 49.61 163 GLY D O 1
ATOM 14531 N N . GLY D 1 149 ? 48.516 40.863 13.733 1.00 62.10 164 GLY D N 1
ATOM 14532 C CA . GLY D 1 149 ? 48.052 42.214 13.940 1.00 66.60 164 GLY D CA 1
ATOM 14533 C C . GLY D 1 149 ? 48.912 43.056 14.860 1.00 67.30 164 GLY D C 1
ATOM 14534 O O . GLY D 1 149 ? 48.760 44.283 14.873 1.00 64.78 164 GLY D O 1
ATOM 14538 N N . LEU D 1 150 ? 49.806 42.442 15.631 1.00 66.75 165 LEU D N 1
ATOM 14539 C CA . LEU D 1 150 ? 50.720 43.198 16.474 1.00 56.85 165 LEU D CA 1
ATOM 14540 C C . LEU D 1 150 ? 51.939 43.612 15.661 1.00 63.01 165 LEU D C 1
ATOM 14541 O O . LEU D 1 150 ? 52.330 42.938 14.704 1.00 71.46 165 LEU D O 1
ATOM 14557 N N . GLN D 1 151 ? 52.538 44.735 16.050 1.00 65.43 166 GLN D N 1
ATOM 14558 C CA . GLN D 1 151 ? 53.642 45.328 15.306 1.00 62.97 166 GLN D CA 1
ATOM 14559 C C . GLN D 1 151 ? 54.782 45.631 16.266 1.00 68.45 166 GLN D C 1
ATOM 14560 O O . GLN D 1 151 ? 54.637 46.468 17.162 1.00 66.88 166 GLN D O 1
ATOM 14574 N N . ASN D 1 152 ? 55.909 44.950 16.074 1.00 71.16 167 ASN D N 1
ATOM 14575 C CA . ASN D 1 152 ? 57.121 45.147 16.857 1.00 70.91 167 ASN D CA 1
ATOM 14576 C C . ASN D 1 152 ? 58.292 45.327 15.898 1.00 68.21 167 ASN D C 1
ATOM 14577 O O . ASN D 1 152 ? 58.129 45.296 14.675 1.00 59.71 167 ASN D O 1
ATOM 14588 N N . ALA D 1 153 ? 59.480 45.539 16.458 1.00 75.83 168 ALA D N 1
ATOM 14589 C CA . ALA D 1 153 ? 60.665 45.717 15.632 1.00 76.98 168 ALA D CA 1
ATOM 14590 C C . ALA D 1 153 ? 61.000 44.419 14.908 1.00 77.72 168 ALA D C 1
ATOM 14591 O O . ALA D 1 153 ? 60.950 43.332 15.490 1.00 81.20 168 ALA D O 1
ATOM 14598 N N . GLN D 1 154 ? 61.345 44.540 13.627 1.00 77.47 169 GLN D N 1
ATOM 14599 C CA . GLN D 1 154 ? 61.598 43.387 12.775 1.00 74.92 169 GLN D CA 1
ATOM 14600 C C . GLN D 1 154 ? 62.807 43.663 11.895 1.00 69.86 169 GLN D C 1
ATOM 14601 O O . GLN D 1 154 ? 63.019 44.797 11.460 1.00 78.55 169 GLN D O 1
ATOM 14615 N N . PHE D 1 155 ? 63.597 42.621 11.638 1.00 67.57 170 PHE D N 1
ATOM 14616 C CA . PHE D 1 155 ? 64.757 42.710 10.758 1.00 67.54 170 PHE D CA 1
ATOM 14617 C C . PHE D 1 155 ? 64.656 41.602 9.721 1.00 64.68 170 PHE D C 1
ATOM 14618 O O . PHE D 1 155 ? 64.578 40.423 10.079 1.00 65.77 170 PHE D O 1
ATOM 14635 N N . GLY D 1 156 ? 64.670 41.977 8.442 1.00 71.87 171 GLY D N 1
ATOM 14636 C CA . GLY D 1 156 ? 64.525 41.007 7.375 1.00 72.33 171 GLY D CA 1
ATOM 14637 C C . GLY D 1 156 ? 65.253 41.442 6.122 1.00 74.01 171 GLY D C 1
ATOM 14638 O O . GLY D 1 156 ? 65.684 42.590 5.988 1.00 69.61 171 GLY D O 1
ATOM 14642 N N . ILE D 1 157 ? 65.386 40.493 5.197 1.00 73.69 172 ILE D N 1
ATOM 14643 C CA . ILE D 1 157 ? 66.034 40.722 3.913 1.00 75.58 172 ILE D CA 1
ATOM 14644 C C . ILE D 1 157 ? 65.074 40.312 2.807 1.00 75.84 172 ILE D C 1
ATOM 14645 O O . ILE D 1 157 ? 64.367 39.305 2.927 1.00 81.59 172 ILE D O 1
ATOM 14661 N N . ARG D 1 158 ? 65.054 41.089 1.732 1.00 73.45 173 ARG D N 1
ATOM 14662 C CA . ARG D 1 158 ? 64.199 40.826 0.585 1.00 70.13 173 ARG D CA 1
ATOM 14663 C C . ARG D 1 158 ? 65.021 40.215 -0.547 1.00 71.42 173 ARG D C 1
ATOM 14664 O O . ARG D 1 158 ? 66.250 40.315 -0.579 1.00 74.99 173 ARG D O 1
ATOM 14685 N N . ARG D 1 159 ? 64.317 39.580 -1.488 1.00 68.50 174 ARG D N 1
ATOM 14686 C CA . ARG D 1 159 ? 64.993 38.783 -2.509 1.00 76.45 174 ARG D CA 1
ATOM 14687 C C . ARG D 1 159 ? 66.018 39.585 -3.297 1.00 76.16 174 ARG D C 1
ATOM 14688 O O . ARG D 1 159 ? 67.065 39.051 -3.681 1.00 76.98 174 ARG D O 1
ATOM 14709 N N . ASP D 1 160 ? 65.745 40.862 -3.558 1.00 75.29 175 ASP D N 1
ATOM 14710 C CA . ASP D 1 160 ? 66.707 41.642 -4.323 1.00 75.86 175 ASP D CA 1
ATOM 14711 C C . ASP D 1 160 ? 68.007 41.834 -3.559 1.00 82.81 175 ASP D C 1
ATOM 14712 O O . ASP D 1 160 ? 69.034 42.136 -4.174 1.00 86.83 175 ASP D O 1
ATOM 14721 N N . GLY D 1 161 ? 67.995 41.597 -2.248 1.00 69.59 176 GLY D N 1
ATOM 14722 C CA . GLY D 1 161 ? 69.140 41.822 -1.390 1.00 74.25 176 GLY D CA 1
ATOM 14723 C C . GLY D 1 161 ? 68.968 42.984 -0.439 1.00 80.03 176 GLY D C 1
ATOM 14724 O O . GLY D 1 161 ? 69.918 43.322 0.278 1.00 80.52 176 GLY D O 1
ATOM 14728 N N . THR D 1 162 ? 67.792 43.605 -0.409 1.00 76.25 177 THR D N 1
ATOM 14729 C CA . THR D 1 162 ? 67.549 44.749 0.458 1.00 76.53 177 THR D CA 1
ATOM 14730 C C . THR D 1 162 ? 67.285 44.285 1.884 1.00 72.71 177 THR D C 1
ATOM 14731 O O . THR D 1 162 ? 66.475 43.382 2.115 1.00 70.92 177 THR D O 1
ATOM 14742 N N . LEU D 1 163 ? 67.970 44.908 2.840 1.00 76.46 178 LEU D N 1
ATOM 14743 C CA . LEU D 1 163 ? 67.785 44.630 4.258 1.00 76.19 178 LEU D CA 1
ATOM 14744 C C . LEU D 1 163 ? 66.825 45.658 4.840 1.00 74.76 178 LEU D C 1
ATOM 14745 O O . LEU D 1 163 ? 67.086 46.864 4.774 1.00 78.50 178 LEU D O 1
ATOM 14761 N N . VAL D 1 164 ? 65.722 45.180 5.404 1.00 77.17 179 VAL D N 1
ATOM 14762 C CA . VAL D 1 164 ? 64.677 46.044 5.934 1.00 83.14 179 VAL D CA 1
ATOM 14763 C C . VAL D 1 164 ? 64.683 45.933 7.450 1.00 78.46 179 VAL D C 1
ATOM 14764 O O . VAL D 1 164 ? 64.951 44.868 8.019 1.00 74.27 179 VAL D O 1
ATOM 14777 N N . THR D 1 165 ? 64.384 47.051 8.106 1.00 81.27 180 THR D N 1
ATOM 14778 C CA . THR D 1 165 ? 64.300 47.090 9.557 1.00 79.99 180 THR D CA 1
ATOM 14779 C C . THR D 1 165 ? 63.222 48.089 9.947 1.00 82.60 180 THR D C 1
ATOM 14780 O O . THR D 1 165 ? 62.990 49.079 9.248 1.00 90.30 180 THR D O 1
ATOM 14791 N N . GLY D 1 166 ? 62.563 47.816 11.075 1.00 79.97 181 GLY D N 1
ATOM 14792 C CA . GLY D 1 166 ? 61.539 48.688 11.611 1.00 79.15 181 GLY D CA 1
ATOM 14793 C C . GLY D 1 166 ? 60.189 47.988 11.646 1.00 76.43 181 GLY D C 1
ATOM 14794 O O . GLY D 1 166 ? 60.099 46.799 11.973 1.00 77.63 181 GLY D O 1
ATOM 14798 N N . TYR D 1 167 ? 59.144 48.734 11.305 1.00 75.26 182 TYR D N 1
ATOM 14799 C CA . TYR D 1 167 ? 57.775 48.239 11.341 1.00 68.50 182 TYR D CA 1
ATOM 14800 C C . TYR D 1 167 ? 57.220 48.162 9.925 1.00 71.81 182 TYR D C 1
ATOM 14801 O O . TYR D 1 167 ? 57.368 49.105 9.140 1.00 72.80 182 TYR D O 1
ATOM 14819 N N . LEU D 1 168 ? 56.558 47.050 9.613 1.00 69.27 183 LEU D N 1
ATOM 14820 C CA . LEU D 1 168 ? 56.016 46.818 8.283 1.00 64.87 183 LEU D CA 1
ATOM 14821 C C . LEU D 1 168 ? 54.622 46.218 8.388 1.00 59.99 183 LEU D C 1
ATOM 14822 O O . LEU D 1 168 ? 54.293 45.539 9.364 1.00 60.43 183 LEU D O 1
ATOM 14838 N N . SER D 1 169 ? 53.806 46.478 7.370 1.00 66.68 184 SER D N 1
ATOM 14839 C CA . SER D 1 169 ? 52.473 45.901 7.277 1.00 70.46 184 SER D CA 1
ATOM 14840 C C . SER D 1 169 ? 52.513 44.526 6.621 1.00 70.24 184 SER D C 1
ATOM 14841 O O . SER D 1 169 ? 53.400 44.219 5.819 1.00 71.67 184 SER D O 1
ATOM 14849 N N . GLU D 1 170 ? 51.528 43.694 6.975 1.00 64.22 185 GLU D N 1
ATOM 14850 C CA . GLU D 1 170 ? 51.464 42.331 6.460 1.00 71.14 185 GLU D CA 1
ATOM 14851 C C . GLU D 1 170 ? 51.313 42.286 4.945 1.00 67.36 185 GLU D C 1
ATOM 14852 O O . GLU D 1 170 ? 51.659 41.272 4.329 1.00 68.58 185 GLU D O 1
ATOM 14864 N N . GLU D 1 171 ? 50.807 43.357 4.329 1.00 66.35 186 GLU D N 1
ATOM 14865 C CA . GLU D 1 171 ? 50.694 43.380 2.874 1.00 77.62 186 GLU D CA 1
ATOM 14866 C C . GLU D 1 171 ? 52.068 43.316 2.224 1.00 73.57 186 GLU D C 1
ATOM 14867 O O . GLU D 1 171 ? 52.269 42.585 1.247 1.00 78.46 186 GLU D O 1
ATOM 14879 N N . GLU D 1 172 ? 53.028 44.075 2.752 1.00 67.90 187 GLU D N 1
ATOM 14880 C CA . GLU D 1 172 ? 54.386 43.996 2.232 1.00 76.98 187 GLU D CA 1
ATOM 14881 C C . GLU D 1 172 ? 55.027 42.665 2.601 1.00 75.61 187 GLU D C 1
ATOM 14882 O O . GLU D 1 172 ? 55.831 42.131 1.829 1.00 75.52 187 GLU D O 1
ATOM 14894 N N . VAL D 1 173 ? 54.692 42.124 3.775 1.00 76.61 188 VAL D N 1
ATOM 14895 C CA . VAL D 1 173 ? 55.182 40.800 4.148 1.00 73.46 188 VAL D CA 1
ATOM 14896 C C . VAL D 1 173 ? 54.798 39.790 3.076 1.00 76.99 188 VAL D C 1
ATOM 14897 O O . VAL D 1 173 ? 55.591 38.914 2.709 1.00 88.44 188 VAL D O 1
ATOM 14910 N N . LEU D 1 174 ? 53.577 39.899 2.560 1.00 80.54 189 LEU D N 1
ATOM 14911 C CA . LEU D 1 174 ? 53.068 39.017 1.520 1.00 87.53 189 LEU D CA 1
ATOM 14912 C C . LEU D 1 174 ? 53.370 39.531 0.118 1.00 83.62 189 LEU D C 1
ATOM 14913 O O . LEU D 1 174 ? 52.961 38.897 -0.860 1.00 84.57 189 LEU D O 1
ATOM 14929 N N . ASP D 1 175 ? 54.077 40.652 -0.003 1.00 77.84 190 ASP D N 1
ATOM 14930 C CA . ASP D 1 175 ? 54.380 41.205 -1.316 1.00 78.96 190 ASP D CA 1
ATOM 14931 C C . ASP D 1 175 ? 55.119 40.182 -2.167 1.00 77.47 190 ASP D C 1
ATOM 14932 O O . ASP D 1 175 ? 56.035 39.505 -1.695 1.00 76.41 190 ASP D O 1
ATOM 14941 N N . THR D 1 176 ? 54.709 40.067 -3.428 1.00 70.90 191 THR D N 1
ATOM 14942 C CA . THR D 1 176 ? 55.384 39.193 -4.377 1.00 65.50 191 THR D CA 1
ATOM 14943 C C . THR D 1 176 ? 56.500 39.906 -5.127 1.00 62.47 191 THR D C 1
ATOM 14944 O O . THR D 1 176 ? 57.223 39.262 -5.894 1.00 63.10 191 THR D O 1
ATOM 14955 N N . GLU D 1 177 ? 56.647 41.212 -4.922 1.00 60.78 192 GLU D N 1
ATOM 14956 C CA . GLU D 1 177 ? 57.706 42.009 -5.528 1.00 66.92 192 GLU D CA 1
ATOM 14957 C C . GLU D 1 177 ? 58.819 42.165 -4.499 1.00 74.18 192 GLU D C 1
ATOM 14958 O O . GLU D 1 177 ? 58.651 42.868 -3.497 1.00 69.05 192 GLU D O 1
ATOM 14970 N N . ASN D 1 178 ? 59.950 41.515 -4.746 1.00 65.08 193 ASN D N 1
ATOM 14971 C CA . ASN D 1 178 ? 61.044 41.512 -3.785 1.00 64.62 193 ASN D CA 1
ATOM 14972 C C . ASN D 1 178 ? 60.530 41.001 -2.442 1.00 74.93 193 ASN D C 1
ATOM 14973 O O . ASN D 1 178 ? 60.601 41.715 -1.434 1.00 76.43 193 ASN D O 1
ATOM 14984 N N . PRO D 1 179 ? 60.002 39.781 -2.392 1.00 74.34 194 PRO D N 1
ATOM 14985 C CA . PRO D 1 179 ? 59.440 39.257 -1.141 1.00 74.10 194 PRO D CA 1
ATOM 14986 C C . PRO D 1 179 ? 60.522 38.970 -0.111 1.00 74.80 194 PRO D C 1
ATOM 14987 O O . PRO D 1 179 ? 61.719 38.940 -0.404 1.00 73.38 194 PRO D O 1
ATOM 14998 N N . PHE D 1 180 ? 60.076 38.763 1.125 1.00 79.11 195 PHE D N 1
ATOM 14999 C CA . PHE D 1 180 ? 60.997 38.443 2.206 1.00 77.96 195 PHE D CA 1
ATOM 15000 C C . PHE D 1 180 ? 61.666 37.097 1.959 1.00 73.58 195 PHE D C 1
ATOM 15001 O O . PHE D 1 180 ? 61.021 36.129 1.547 1.00 70.29 195 PHE D O 1
ATOM 15018 N N . VAL D 1 181 ? 62.970 37.044 2.212 1.00 76.11 196 VAL D N 1
ATOM 15019 C CA . VAL D 1 181 ? 63.721 35.798 2.175 1.00 69.51 196 VAL D CA 1
ATOM 15020 C C . VAL D 1 181 ? 64.017 35.277 3.575 1.00 63.27 196 VAL D C 1
ATOM 15021 O O . VAL D 1 181 ? 63.911 34.077 3.829 1.00 60.81 196 VAL D O 1
ATOM 15034 N N . GLN D 1 182 ? 64.390 36.169 4.489 1.00 68.30 197 GLN D N 1
ATOM 15035 C CA . GLN D 1 182 ? 64.677 35.823 5.874 1.00 64.89 197 GLN D CA 1
ATOM 15036 C C . GLN D 1 182 ? 64.172 36.953 6.756 1.00 61.54 197 GLN D C 1
ATOM 15037 O O . GLN D 1 182 ? 64.425 38.125 6.463 1.00 61.73 197 GLN D O 1
ATOM 15051 N N . LEU D 1 183 ? 63.462 36.608 7.827 1.00 60.15 198 LEU D N 1
ATOM 15052 C CA . LEU D 1 183 ? 62.899 37.628 8.697 1.00 63.34 198 LEU D CA 1
ATOM 15053 C C . LEU D 1 183 ? 62.669 37.055 10.085 1.00 62.52 198 LEU D C 1
ATOM 15054 O O . LEU D 1 183 ? 62.287 35.892 10.235 1.00 64.80 198 LEU D O 1
ATOM 15070 N N . LEU D 1 184 ? 62.915 37.890 11.090 1.00 57.95 199 LEU D N 1
ATOM 15071 C CA . LEU D 1 184 ? 62.563 37.590 12.467 1.00 59.29 199 LEU D CA 1
ATOM 15072 C C . LEU D 1 184 ? 62.193 38.910 13.126 1.00 70.82 199 LEU D C 1
ATOM 15073 O O . LEU D 1 184 ? 62.446 39.990 12.584 1.00 69.55 199 LEU D O 1
ATOM 15089 N N . SER D 1 185 ? 61.587 38.817 14.303 1.00 67.83 200 SER D N 1
ATOM 15090 C CA . SER D 1 185 ? 61.095 39.987 15.010 1.00 58.49 200 SER D CA 1
ATOM 15091 C C . SER D 1 185 ? 61.564 39.968 16.455 1.00 69.39 200 SER D C 1
ATOM 15092 O O . SER D 1 185 ? 61.754 38.905 17.054 1.00 69.04 200 SER D O 1
ATOM 15100 N N . GLY D 1 186 ? 61.750 41.164 17.006 1.00 77.15 201 GLY D N 1
ATOM 15101 C CA . GLY D 1 186 ? 62.129 41.327 18.392 1.00 66.14 201 GLY D CA 1
ATOM 15102 C C . GLY D 1 186 ? 61.504 42.591 18.938 1.00 68.45 201 GLY D C 1
ATOM 15103 O O . GLY D 1 186 ? 60.844 43.343 18.218 1.00 70.75 201 GLY D O 1
ATOM 15107 N N . VAL D 1 187 ? 61.716 42.820 20.223 1.00 66.98 202 VAL D N 1
ATOM 15108 C CA . VAL D 1 187 ? 61.128 43.962 20.912 1.00 72.59 202 VAL D CA 1
ATOM 15109 C C . VAL D 1 187 ? 62.125 45.111 20.903 1.00 71.27 202 VAL D C 1
ATOM 15110 O O . VAL D 1 187 ? 63.336 44.904 21.029 1.00 67.27 202 VAL D O 1
ATOM 15123 N N . VAL D 1 188 ? 61.610 46.329 20.734 1.00 72.88 203 VAL D N 1
ATOM 15124 C CA . VAL D 1 188 ? 62.413 47.548 20.742 1.00 65.28 203 VAL D CA 1
ATOM 15125 C C . VAL D 1 188 ? 63.241 47.660 19.467 1.00 68.32 203 VAL D C 1
ATOM 15126 O O . VAL D 1 188 ? 63.908 46.706 19.051 1.00 74.38 203 VAL D O 1
ATOM 15139 N N . TRP D 1 189 ? 63.193 48.837 18.844 1.00 65.87 204 TRP D N 1
ATOM 15140 C CA . TRP D 1 189 ? 64.045 49.194 17.714 1.00 73.17 204 TRP D CA 1
ATOM 15141 C C . TRP D 1 189 ? 65.155 50.085 18.262 1.00 73.33 204 TRP D C 1
ATOM 15142 O O . TRP D 1 189 ? 64.906 51.234 18.642 1.00 76.56 204 TRP D O 1
ATOM 15163 N N . LEU D 1 190 ? 66.378 49.558 18.297 1.00 73.47 205 LEU D N 1
ATOM 15164 C CA . LEU D 1 190 ? 67.446 50.221 19.036 1.00 74.57 205 LEU D CA 1
ATOM 15165 C C . LEU D 1 190 ? 67.986 51.444 18.303 1.00 76.84 205 LEU D C 1
ATOM 15166 O O . LEU D 1 190 ? 68.221 52.485 18.928 1.00 73.56 205 LEU D O 1
ATOM 15182 N N . ILE D 1 191 ? 68.192 51.349 16.992 1.00 76.15 206 ILE D N 1
ATOM 15183 C CA . ILE D 1 191 ? 68.834 52.415 16.231 1.00 74.33 206 ILE D CA 1
ATOM 15184 C C . ILE D 1 191 ? 68.115 52.594 14.902 1.00 79.73 206 ILE D C 1
ATOM 15185 O O . ILE D 1 191 ? 67.702 51.617 14.269 1.00 72.76 206 ILE D O 1
ATOM 15201 N N . ARG D 1 192 ? 67.964 53.851 14.483 1.00 79.47 207 ARG D N 1
ATOM 15202 C CA . ARG D 1 192 ? 67.426 54.185 13.170 1.00 79.25 207 ARG D CA 1
ATOM 15203 C C . ARG D 1 192 ? 68.323 55.228 12.519 1.00 79.10 207 ARG D C 1
ATOM 15204 O O . ARG D 1 192 ? 68.546 56.300 13.091 1.00 71.88 207 ARG D O 1
ATOM 15225 N N . ASN D 1 193 ? 68.831 54.913 11.328 1.00 78.25 208 ASN D N 1
ATOM 15226 C CA . ASN D 1 193 ? 69.648 55.837 10.541 1.00 68.68 208 ASN D CA 1
ATOM 15227 C C . ASN D 1 193 ? 70.782 56.432 11.374 1.00 72.03 208 ASN D C 1
ATOM 15228 O O . ASN D 1 193 ? 71.020 57.642 11.382 1.00 76.44 208 ASN D O 1
ATOM 15239 N N . GLY D 1 194 ? 71.490 55.560 12.088 1.00 79.71 209 GLY D N 1
ATOM 15240 C CA . GLY D 1 194 ? 72.617 55.988 12.891 1.00 72.93 209 GLY D CA 1
ATOM 15241 C C . GLY D 1 194 ? 72.268 56.793 14.119 1.00 71.95 209 GLY D C 1
ATOM 15242 O O . GLY D 1 194 ? 73.165 57.390 14.724 1.00 81.37 209 GLY D O 1
ATOM 15246 N N . SER D 1 195 ? 70.998 56.833 14.510 1.00 69.92 210 SER D N 1
ATOM 15247 C CA . SER D 1 195 ? 70.559 57.562 15.691 1.00 68.72 210 SER D CA 1
ATOM 15248 C C . SER D 1 195 ? 69.793 56.614 16.601 1.00 65.15 210 SER D C 1
ATOM 15249 O O . SER D 1 195 ? 69.037 55.762 16.125 1.00 69.42 210 SER D O 1
ATOM 15257 N N . ILE D 1 196 ? 69.996 56.762 17.912 1.00 57.04 211 ILE D N 1
ATOM 15258 C CA . ILE D 1 196 ? 69.279 55.925 18.865 1.00 62.55 211 ILE D CA 1
ATOM 15259 C C . ILE D 1 196 ? 67.784 56.127 18.676 1.00 74.22 211 ILE D C 1
ATOM 15260 O O . ILE D 1 196 ? 67.300 57.260 18.554 1.00 72.90 211 ILE D O 1
ATOM 15276 N N . TYR D 1 197 ? 67.042 55.019 18.658 1.00 75.70 212 TYR D N 1
ATOM 15277 C CA . TYR D 1 197 ? 65.603 55.033 18.427 1.00 74.09 212 TYR D CA 1
ATOM 15278 C C . TYR D 1 197 ? 64.847 54.369 19.572 1.00 70.51 212 TYR D C 1
ATOM 15279 O O . TYR D 1 197 ? 63.703 53.939 19.392 1.00 65.78 212 TYR D O 1
ATOM 15297 N N . ILE D 1 198 ? 65.467 54.284 20.749 1.00 63.04 213 ILE D N 1
ATOM 15298 C CA . ILE D 1 198 ? 64.852 53.584 21.872 1.00 57.19 213 ILE D CA 1
ATOM 15299 C C . ILE D 1 198 ? 63.646 54.354 22.398 1.00 71.15 213 ILE D C 1
ATOM 15300 O O . ILE D 1 198 ? 62.568 53.782 22.597 1.00 80.81 213 ILE D O 1
ATOM 15316 N N . ASN D 1 199 ? 63.806 55.658 22.640 1.00 72.81 214 ASN D N 1
ATOM 15317 C CA . ASN D 1 199 ? 62.689 56.437 23.168 1.00 74.66 214 ASN D CA 1
ATOM 15318 C C . ASN D 1 199 ? 61.486 56.387 22.235 1.00 64.10 214 ASN D C 1
ATOM 15319 O O . ASN D 1 199 ? 60.350 56.203 22.686 1.00 64.80 214 ASN D O 1
ATOM 15330 N N . GLU D 1 200 ? 61.714 56.545 20.930 1.00 66.91 215 GLU D N 1
ATOM 15331 C CA . GLU D 1 200 ? 60.606 56.466 19.985 1.00 72.15 215 GLU D CA 1
ATOM 15332 C C . GLU D 1 200 ? 60.087 55.041 19.856 1.00 78.07 215 GLU D C 1
ATOM 15333 O O . GLU D 1 200 ? 58.904 54.835 19.562 1.00 88.41 215 GLU D O 1
ATOM 15345 N N . SER D 1 201 ? 60.955 54.051 20.065 1.00 71.40 216 SER D N 1
ATOM 15346 C CA . SER D 1 201 ? 60.547 52.656 19.960 1.00 71.75 216 SER D CA 1
ATOM 15347 C C . SER D 1 201 ? 59.876 52.166 21.236 1.00 75.55 216 SER D C 1
ATOM 15348 O O . SER D 1 201 ? 58.935 51.366 21.180 1.00 83.21 216 SER D O 1
ATOM 15356 N N . GLN D 1 202 ? 60.351 52.634 22.392 1.00 70.71 217 GLN D N 1
ATOM 15357 C CA . GLN D 1 202 ? 59.790 52.203 23.667 1.00 67.71 217 GLN D CA 1
ATOM 15358 C C . GLN D 1 202 ? 58.295 52.481 23.753 1.00 75.03 217 GLN D C 1
ATOM 15359 O O . GLN D 1 202 ? 57.552 51.697 24.355 1.00 75.16 217 GLN D O 1
ATOM 15373 N N . ALA D 1 203 ? 57.837 53.581 23.156 1.00 70.92 218 ALA D N 1
ATOM 15374 C CA . ALA D 1 203 ? 56.428 53.947 23.255 1.00 77.72 218 ALA D CA 1
ATOM 15375 C C . ALA D 1 203 ? 55.550 53.061 22.380 1.00 73.55 218 ALA D C 1
ATOM 15376 O O . ALA D 1 203 ? 54.420 52.732 22.759 1.00 76.09 218 ALA D O 1
ATOM 15383 N N . THR D 1 204 ? 56.050 52.656 21.212 1.00 73.82 219 THR D N 1
ATOM 15384 C CA . THR D 1 204 ? 55.209 51.922 20.272 1.00 76.38 219 THR D CA 1
ATOM 15385 C C . THR D 1 204 ? 54.969 50.489 20.727 1.00 75.53 219 THR D C 1
ATOM 15386 O O . THR D 1 204 ? 53.845 49.983 20.620 1.00 82.88 219 THR D O 1
ATOM 15397 N N . GLU D 1 205 ? 55.995 49.817 21.238 1.00 73.89 220 GLU D N 1
ATOM 15398 C CA . GLU D 1 205 ? 55.881 48.394 21.521 1.00 78.83 220 GLU D CA 1
ATOM 15399 C C . GLU D 1 205 ? 55.471 48.100 22.957 1.00 77.67 220 GLU D C 1
ATOM 15400 O O . GLU D 1 205 ? 55.341 46.925 23.318 1.00 77.34 220 GLU D O 1
ATOM 15412 N N . CYS D 1 206 ? 55.266 49.123 23.783 1.00 77.01 221 CYS D N 1
ATOM 15413 C CA . CYS D 1 206 ? 54.779 48.927 25.139 1.00 75.95 221 CYS D CA 1
ATOM 15414 C C . CYS D 1 206 ? 53.260 49.033 25.179 1.00 73.31 221 CYS D C 1
ATOM 15415 O O . CYS D 1 206 ? 52.669 49.914 24.549 1.00 75.38 221 CYS D O 1
ATOM 15423 N N . ASP D 1 207 ? 52.635 48.126 25.921 1.00 73.19 222 ASP D N 1
ATOM 15424 C CA . ASP D 1 207 ? 51.212 48.177 26.215 1.00 73.97 222 ASP D CA 1
ATOM 15425 C C . ASP D 1 207 ? 51.011 48.488 27.694 1.00 79.26 222 ASP D C 1
ATOM 15426 O O . ASP D 1 207 ? 51.879 48.223 28.530 1.00 77.47 222 ASP D O 1
ATOM 15435 N N . GLU D 1 208 ? 49.846 49.050 28.011 1.00 76.78 223 GLU D N 1
ATOM 15436 C CA . GLU D 1 208 ? 49.513 49.413 29.383 1.00 65.78 223 GLU D CA 1
ATOM 15437 C C . GLU D 1 208 ? 48.690 48.345 30.089 1.00 57.18 223 GLU D C 1
ATOM 15438 O O . GLU D 1 208 ? 48.507 48.432 31.308 1.00 50.24 223 GLU D O 1
ATOM 15450 N N . THR D 1 209 ? 48.189 47.348 29.358 1.00 63.66 224 THR D N 1
ATOM 15451 C CA . THR D 1 209 ? 47.492 46.242 30.004 1.00 62.59 224 THR D CA 1
ATOM 15452 C C . THR D 1 209 ? 48.443 45.489 30.923 1.00 55.39 224 THR D C 1
ATOM 15453 O O . THR D 1 209 ? 48.029 44.976 31.969 1.00 52.26 224 THR D O 1
ATOM 15464 N N . GLN D 1 210 ? 49.715 45.415 30.543 1.00 64.95 225 GLN D N 1
ATOM 15465 C CA . GLN D 1 210 ? 50.753 44.876 31.402 1.00 67.02 225 GLN D CA 1
ATOM 15466 C C . GLN D 1 210 ? 51.045 45.861 32.531 1.00 61.73 225 GLN D C 1
ATOM 15467 O O . GLN D 1 210 ? 50.558 46.996 32.546 1.00 71.44 225 GLN D O 1
ATOM 15481 N N . GLU D 1 211 ? 51.846 45.412 33.494 1.00 50.96 226 GLU D N 1
ATOM 15482 C CA . GLU D 1 211 ? 52.229 46.265 34.612 1.00 60.94 226 GLU D CA 1
ATOM 15483 C C . GLU D 1 211 ? 52.830 47.562 34.085 1.00 66.83 226 GLU D C 1
ATOM 15484 O O . GLU D 1 211 ? 53.335 47.608 32.958 1.00 64.63 226 GLU D O 1
ATOM 15496 N N . THR D 1 212 ? 52.774 48.623 34.890 1.00 67.98 227 THR D N 1
ATOM 15497 C CA . THR D 1 212 ? 53.205 49.942 34.448 1.00 68.21 227 THR D CA 1
ATOM 15498 C C . THR D 1 212 ? 54.720 50.110 34.417 1.00 63.76 227 THR D C 1
ATOM 15499 O O . THR D 1 212 ? 55.202 51.101 33.858 1.00 73.22 227 THR D O 1
ATOM 15510 N N . GLY D 1 213 ? 55.476 49.178 34.990 1.00 61.51 228 GLY D N 1
ATOM 15511 C CA . GLY D 1 213 ? 56.923 49.287 35.043 1.00 75.95 228 GLY D CA 1
ATOM 15512 C C . GLY D 1 213 ? 57.690 48.221 34.283 1.00 76.32 228 GLY D C 1
ATOM 15513 O O . GLY D 1 213 ? 58.918 48.297 34.181 1.00 66.98 228 GLY D O 1
ATOM 15517 N N . SER D 1 214 ? 56.985 47.229 33.735 1.00 77.16 229 SER D N 1
ATOM 15518 C CA . SER D 1 214 ? 57.664 46.049 33.204 1.00 74.35 229 SER D CA 1
ATOM 15519 C C . SER D 1 214 ? 58.376 46.305 31.878 1.00 73.18 229 SER D C 1
ATOM 15520 O O . SER D 1 214 ? 59.484 45.797 31.668 1.00 65.40 229 SER D O 1
ATOM 15528 N N . PHE D 1 215 ? 57.786 47.084 30.970 1.00 72.35 230 PHE D N 1
ATOM 15529 C CA . PHE D 1 215 ? 58.442 47.244 29.674 1.00 59.71 230 PHE D CA 1
ATOM 15530 C C . PHE D 1 215 ? 59.622 48.207 29.752 1.00 65.89 230 PHE D C 1
ATOM 15531 O O . PHE D 1 215 ? 60.702 47.914 29.231 1.00 68.79 230 PHE D O 1
ATOM 15548 N N . SER D 1 216 ? 59.440 49.359 30.400 1.00 68.51 231 SER D N 1
ATOM 15549 C CA . SER D 1 216 ? 60.549 50.299 30.527 1.00 63.36 231 SER D CA 1
ATOM 15550 C C . SER D 1 216 ? 61.682 49.695 31.346 1.00 61.77 231 SER D C 1
ATOM 15551 O O . SER D 1 216 ? 62.861 49.943 31.068 1.00 64.41 231 SER D O 1
ATOM 15559 N N . LYS D 1 217 ? 61.343 48.898 32.361 1.00 54.44 232 LYS D N 1
ATOM 15560 C CA . LYS D 1 217 ? 62.369 48.181 33.110 1.00 61.28 232 LYS D CA 1
ATOM 15561 C C . LYS D 1 217 ? 63.097 47.184 32.220 1.00 63.51 232 LYS D C 1
ATOM 15562 O O . LYS D 1 217 ? 64.326 47.062 32.288 1.00 64.08 232 LYS D O 1
ATOM 15581 N N . PHE D 1 218 ? 62.354 46.460 31.380 1.00 59.17 233 PHE D N 1
ATOM 15582 C CA . PHE D 1 218 ? 62.980 45.524 30.454 1.00 60.54 233 PHE D CA 1
ATOM 15583 C C . PHE D 1 218 ? 64.052 46.213 29.623 1.00 63.23 233 PHE D C 1
ATOM 15584 O O . PHE D 1 218 ? 65.055 45.590 29.256 1.00 69.02 233 PHE D O 1
ATOM 15601 N N . VAL D 1 219 ? 63.862 47.498 29.323 1.00 63.56 234 VAL D N 1
ATOM 15602 C CA . VAL D 1 219 ? 64.844 48.243 28.545 1.00 67.15 234 VAL D CA 1
ATOM 15603 C C . VAL D 1 219 ? 66.001 48.694 29.428 1.00 58.90 234 VAL D C 1
ATOM 15604 O O . VAL D 1 219 ? 67.160 48.688 29.000 1.00 65.78 234 VAL D O 1
ATOM 15617 N N . ASN D 1 220 ? 65.712 49.085 30.669 1.00 57.87 235 ASN D N 1
ATOM 15618 C CA . ASN D 1 220 ? 66.722 49.666 31.545 1.00 64.93 235 ASN D CA 1
ATOM 15619 C C . ASN D 1 220 ? 67.464 48.633 32.382 1.00 60.61 235 ASN D C 1
ATOM 15620 O O . ASN D 1 220 ? 68.614 48.874 32.766 1.00 62.79 235 ASN D O 1
ATOM 15631 N N . VAL D 1 221 ? 66.841 47.489 32.672 1.00 59.99 236 VAL D N 1
ATOM 15632 C CA . VAL D 1 221 ? 67.460 46.525 33.571 1.00 68.45 236 VAL D CA 1
ATOM 15633 C C . VAL D 1 221 ? 68.744 45.974 32.952 1.00 74.58 236 VAL D C 1
ATOM 15634 O O . VAL D 1 221 ? 68.896 45.898 31.726 1.00 71.94 236 VAL D O 1
ATOM 15647 N N . MET D 1 222 ? 69.675 45.587 33.820 1.00 72.43 237 MET D N 1
ATOM 15648 C CA . MET D 1 222 ? 70.986 45.097 33.417 1.00 64.96 237 MET D CA 1
ATOM 15649 C C . MET D 1 222 ? 70.932 43.586 33.254 1.00 63.82 237 MET D C 1
ATOM 15650 O O . MET D 1 222 ? 70.420 42.882 34.130 1.00 60.19 237 MET D O 1
ATOM 15664 N N . SER D 1 223 ? 71.473 43.085 32.144 1.00 63.84 238 SER D N 1
ATOM 15665 C CA . SER D 1 223 ? 71.414 41.652 31.881 1.00 67.63 238 SER D CA 1
ATOM 15666 C C . SER D 1 223 ? 72.173 41.325 30.603 1.00 66.45 238 SER D C 1
ATOM 15667 O O . SER D 1 223 ? 72.635 42.212 29.879 1.00 63.70 238 SER D O 1
ATOM 15675 N N . ALA D 1 224 ? 72.293 40.026 30.340 1.00 66.52 239 ALA D N 1
ATOM 15676 C CA . ALA D 1 224 ? 72.875 39.539 29.099 1.00 64.44 239 ALA D CA 1
ATOM 15677 C C . ALA D 1 224 ? 71.878 39.721 27.965 1.00 47.76 239 ALA D C 1
ATOM 15678 O O . ALA D 1 224 ? 70.696 39.393 28.106 1.00 46.46 239 ALA D O 1
ATOM 15685 N N . ARG D 1 225 ? 72.353 40.222 26.827 1.00 39.68 240 ARG D N 1
ATOM 15686 C CA . ARG D 1 225 ? 71.447 40.532 25.732 1.00 43.56 240 ARG D CA 1
ATOM 15687 C C . ARG D 1 225 ? 72.151 40.315 24.399 1.00 43.82 240 ARG D C 1
ATOM 15688 O O . ARG D 1 225 ? 73.376 40.186 24.329 1.00 45.50 240 ARG D O 1
ATOM 15709 N N . THR D 1 226 ? 71.347 40.278 23.336 1.00 43.68 241 THR D N 1
ATOM 15710 C CA . THR D 1 226 ? 71.830 40.083 21.977 1.00 45.27 241 THR D CA 1
ATOM 15711 C C . THR D 1 226 ? 71.124 41.067 21.053 1.00 38.07 241 THR D C 1
ATOM 15712 O O . THR D 1 226 ? 70.078 41.623 21.394 1.00 44.89 241 THR D O 1
ATOM 15723 N N . ALA D 1 227 ? 71.707 41.281 19.874 1.00 33.01 242 ALA D N 1
ATOM 15724 C CA . ALA D 1 227 ? 71.126 42.197 18.902 1.00 45.31 242 ALA D CA 1
ATOM 15725 C C . ALA D 1 227 ? 71.483 41.762 17.488 1.00 56.83 242 ALA D C 1
ATOM 15726 O O . ALA D 1 227 ? 72.319 40.880 17.273 1.00 63.15 242 ALA D O 1
ATOM 15733 N N . ILE D 1 228 ? 70.826 42.401 16.523 1.00 47.77 243 ILE D N 1
ATOM 15734 C CA . ILE D 1 228 ? 71.045 42.150 15.103 1.00 59.01 243 ILE D CA 1
ATOM 15735 C C . ILE D 1 228 ? 70.832 43.460 14.358 1.00 73.88 243 ILE D C 1
ATOM 15736 O O . ILE D 1 228 ? 69.968 44.261 14.725 1.00 77.22 243 ILE D O 1
ATOM 15752 N N . GLY D 1 229 ? 71.618 43.678 13.311 1.00 72.50 244 GLY D N 1
ATOM 15753 C CA . GLY D 1 229 ? 71.486 44.902 12.548 1.00 74.02 244 GLY D CA 1
ATOM 15754 C C . GLY D 1 229 ? 72.302 44.855 11.276 1.00 76.70 244 GLY D C 1
ATOM 15755 O O . GLY D 1 229 ? 72.752 43.794 10.841 1.00 78.55 244 GLY D O 1
ATOM 15759 N N . HIS D 1 230 ? 72.483 46.033 10.681 1.00 77.54 245 HIS D N 1
ATOM 15760 C CA . HIS D 1 230 ? 73.244 46.162 9.447 1.00 80.24 245 HIS D CA 1
ATOM 15761 C C . HIS D 1 230 ? 73.953 47.510 9.437 1.00 82.33 245 HIS D C 1
ATOM 15762 O O . HIS D 1 230 ? 73.662 48.395 10.246 1.00 81.26 245 HIS D O 1
ATOM 15776 N N . ASP D 1 231 ? 74.888 47.656 8.505 1.00 77.25 246 ASP D N 1
ATOM 15777 C CA . ASP D 1 231 ? 75.727 48.842 8.392 1.00 77.09 246 ASP D CA 1
ATOM 15778 C C . ASP D 1 231 ? 75.488 49.522 7.046 1.00 75.85 246 ASP D C 1
ATOM 15779 O O . ASP D 1 231 ? 74.726 49.041 6.203 1.00 72.14 246 ASP D O 1
ATOM 15788 N N . ARG D 1 232 ? 76.160 50.662 6.854 1.00 80.89 247 ARG D N 1
ATOM 15789 C CA . ARG D 1 232 ? 75.996 51.425 5.622 1.00 77.23 247 ARG D CA 1
ATOM 15790 C C . ARG D 1 232 ? 76.518 50.658 4.414 1.00 77.68 247 ARG D C 1
ATOM 15791 O O . ARG D 1 232 ? 75.964 50.780 3.316 1.00 84.08 247 ARG D O 1
ATOM 15812 N N . ASP D 1 233 ? 77.576 49.869 4.595 1.00 77.16 248 ASP D N 1
ATOM 15813 C CA . ASP D 1 233 ? 78.199 49.134 3.502 1.00 82.67 248 ASP D CA 1
ATOM 15814 C C . ASP D 1 233 ? 77.439 47.875 3.108 1.00 81.48 248 ASP D C 1
ATOM 15815 O O . ASP D 1 233 ? 77.875 47.176 2.187 1.00 77.69 248 ASP D O 1
ATOM 15824 N N . GLY D 1 234 ? 76.329 47.565 3.768 1.00 84.64 249 GLY D N 1
ATOM 15825 C CA . GLY D 1 234 ? 75.568 46.379 3.423 1.00 84.63 249 GLY D CA 1
ATOM 15826 C C . GLY D 1 234 ? 76.086 45.095 4.032 1.00 82.32 249 GLY D C 1
ATOM 15827 O O . GLY D 1 234 ? 76.181 44.077 3.333 1.00 72.41 249 GLY D O 1
ATOM 15831 N N . GLN D 1 235 ? 76.430 45.110 5.318 1.00 84.62 250 GLN D N 1
ATOM 15832 C CA . GLN D 1 235 ? 76.931 43.936 6.013 1.00 81.56 250 GLN D CA 1
ATOM 15833 C C . GLN D 1 235 ? 76.069 43.638 7.232 1.00 71.75 250 GLN D C 1
ATOM 15834 O O . GLN D 1 235 ? 75.519 44.546 7.864 1.00 70.90 250 GLN D O 1
ATOM 15848 N N . LEU D 1 236 ? 75.957 42.353 7.550 1.00 72.82 251 LEU D N 1
ATOM 15849 C CA . LEU D 1 236 ? 75.232 41.913 8.730 1.00 65.45 251 LEU D CA 1
ATOM 15850 C C . LEU D 1 236 ? 76.072 42.158 9.978 1.00 62.99 251 LEU D C 1
ATOM 15851 O O . LEU D 1 236 ? 77.305 42.125 9.937 1.00 69.87 251 LEU D O 1
ATOM 15867 N N . VAL D 1 237 ? 75.393 42.407 11.095 1.00 59.89 252 VAL D N 1
ATOM 15868 C CA . VAL D 1 237 ? 76.047 42.624 12.379 1.00 54.12 252 VAL D CA 1
ATOM 15869 C C . VAL D 1 237 ? 75.327 41.795 13.432 1.00 52.54 252 VAL D C 1
ATOM 15870 O O . VAL D 1 237 ? 74.093 41.727 13.446 1.00 56.23 252 VAL D O 1
ATOM 15883 N N . LEU D 1 238 ? 76.100 41.167 14.317 1.00 53.90 253 LEU D N 1
ATOM 15884 C CA . LEU D 1 238 ? 75.563 40.366 15.406 1.00 55.96 253 LEU D CA 1
ATOM 15885 C C . LEU D 1 238 ? 76.286 40.708 16.700 1.00 50.12 253 LEU D C 1
ATOM 15886 O O . LEU D 1 238 ? 77.511 40.855 16.715 1.00 50.53 253 LEU D O 1
ATOM 15902 N N . PHE D 1 239 ? 75.523 40.821 17.784 1.00 51.48 254 PHE D N 1
ATOM 15903 C CA . PHE D 1 239 ? 76.055 41.195 19.086 1.00 51.72 254 PHE D CA 1
ATOM 15904 C C . PHE D 1 239 ? 75.641 40.179 20.139 1.00 49.68 254 PHE D C 1
ATOM 15905 O O . PHE D 1 239 ? 74.583 39.552 20.044 1.00 53.53 254 PHE D O 1
ATOM 15922 N N . HIS D 1 240 ? 76.494 40.030 21.152 1.00 48.28 255 HIS D N 1
ATOM 15923 C CA . HIS D 1 240 ? 76.247 39.123 22.262 1.00 48.29 255 HIS D CA 1
ATOM 15924 C C . HIS D 1 240 ? 76.945 39.646 23.507 1.00 54.13 255 HIS D C 1
ATOM 15925 O O . HIS D 1 240 ? 78.100 40.076 23.443 1.00 57.65 255 HIS D O 1
ATOM 15939 N N . ALA D 1 241 ? 76.239 39.606 24.634 1.00 53.80 256 ALA D N 1
ATOM 15940 C CA . ALA D 1 241 ? 76.792 40.031 25.912 1.00 45.64 256 ALA D CA 1
ATOM 15941 C C . ALA D 1 241 ? 76.386 39.040 26.990 1.00 45.62 256 ALA D C 1
ATOM 15942 O O . ALA D 1 241 ? 75.196 38.760 27.156 1.00 47.14 256 ALA D O 1
ATOM 15949 N N . ASP D 1 242 ? 77.369 38.504 27.707 1.00 53.94 257 ASP D N 1
ATOM 15950 C CA . ASP D 1 242 ? 77.079 37.634 28.835 1.00 64.03 257 ASP D CA 1
ATOM 15951 C C . ASP D 1 242 ? 76.696 38.471 30.052 1.00 61.90 257 ASP D C 1
ATOM 15952 O O . ASP D 1 242 ? 76.967 39.673 30.122 1.00 54.91 257 ASP D O 1
ATOM 15961 N N . GLY D 1 243 ? 76.058 37.823 31.019 1.00 62.05 258 GLY D N 1
ATOM 15962 C CA . GLY D 1 243 ? 75.635 38.523 32.217 1.00 66.37 258 GLY D CA 1
ATOM 15963 C C . GLY D 1 243 ? 74.472 37.807 32.883 1.00 63.03 258 GLY D C 1
ATOM 15964 O O . GLY D 1 243 ? 74.213 36.635 32.621 1.00 64.25 258 GLY D O 1
ATOM 15968 N N . GLN D 1 244 ? 73.788 38.553 33.750 1.00 60.80 259 GLN D N 1
ATOM 15969 C CA . GLN D 1 244 ? 72.678 38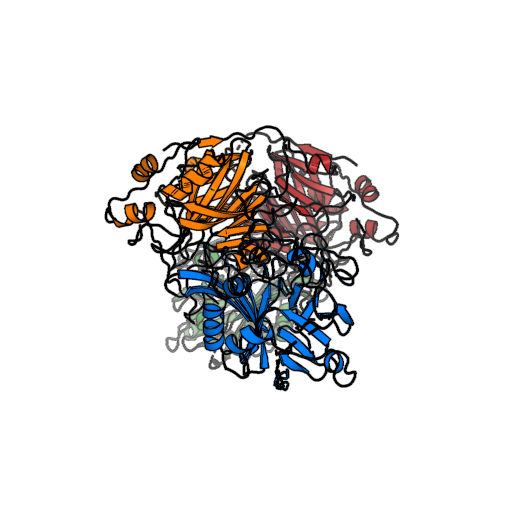.033 34.534 1.00 60.07 259 GLN D CA 1
ATOM 15970 C C . GLN D 1 244 ? 71.664 39.149 34.735 1.00 68.20 259 GLN D C 1
ATOM 15971 O O . GLN D 1 244 ? 72.021 40.327 34.805 1.00 70.74 259 GLN D O 1
ATOM 15985 N N . THR D 1 245 ? 70.396 38.764 34.843 1.00 76.17 260 THR D N 1
ATOM 15986 C CA . THR D 1 245 ? 69.328 39.734 35.045 1.00 68.01 260 THR D CA 1
ATOM 15987 C C . THR D 1 245 ? 69.540 40.503 36.344 1.00 65.86 260 THR D C 1
ATOM 15988 O O . THR D 1 245 ? 69.586 39.911 37.427 1.00 62.17 260 THR D O 1
ATOM 15999 N N . GLU D 1 246 ? 69.691 41.822 36.223 1.00 68.54 261 GLU D N 1
ATOM 16000 C CA . GLU D 1 246 ? 69.805 42.806 37.293 1.00 71.72 261 GLU D CA 1
ATOM 16001 C C . GLU D 1 246 ? 71.200 42.834 37.914 1.00 71.52 261 GLU D C 1
ATOM 16002 O O . GLU D 1 246 ? 71.515 43.786 38.629 1.00 66.99 261 GLU D O 1
ATOM 16014 N N . GLN D 1 247 ? 72.048 41.835 37.671 1.00 73.25 262 GLN D N 1
ATOM 16015 C CA . GLN D 1 247 ? 73.360 41.748 38.299 1.00 60.57 262 GLN D CA 1
ATOM 16016 C C . GLN D 1 247 ? 74.483 42.060 37.318 1.00 59.57 262 GLN D C 1
ATOM 16017 O O . GLN D 1 247 ? 75.302 42.947 37.574 1.00 47.05 262 GLN D O 1
ATOM 16031 N N . ARG D 1 248 ? 74.546 41.344 36.196 1.00 62.71 263 ARG D N 1
ATOM 16032 C CA . ARG D 1 248 ? 75.634 41.467 35.237 1.00 57.75 263 ARG D CA 1
ATOM 16033 C C . ARG D 1 248 ? 75.072 41.714 33.846 1.00 52.99 263 ARG D C 1
ATOM 16034 O O . ARG D 1 248 ? 73.948 41.315 33.535 1.00 55.51 263 ARG D O 1
ATOM 16055 N N . GLY D 1 249 ? 75.866 42.377 33.008 1.00 51.80 264 GLY D N 1
ATOM 16056 C CA . GLY D 1 249 ? 75.456 42.651 31.644 1.00 56.18 264 GLY D CA 1
ATOM 16057 C C . GLY D 1 249 ? 75.242 44.121 31.349 1.00 57.89 264 GLY D C 1
ATOM 16058 O O . GLY D 1 249 ? 75.823 44.991 32.004 1.00 59.93 264 GLY D O 1
ATOM 16062 N N . ILE D 1 250 ? 74.401 44.404 30.353 1.00 62.26 265 ILE D N 1
ATOM 16063 C CA . ILE D 1 250 ? 74.091 45.762 29.933 1.00 65.75 265 ILE D CA 1
ATOM 16064 C C . ILE D 1 250 ? 72.584 45.879 29.754 1.00 64.42 265 ILE D C 1
ATOM 16065 O O . ILE D 1 250 ? 71.863 44.882 29.683 1.00 63.74 265 ILE D O 1
ATOM 16081 N N . ASN D 1 251 ? 72.114 47.120 29.686 1.00 64.74 266 ASN D N 1
ATOM 16082 C CA . ASN D 1 251 ? 70.718 47.389 29.382 1.00 63.32 266 ASN D CA 1
ATOM 16083 C C . ASN D 1 251 ? 70.569 47.544 27.868 1.00 59.32 266 ASN D C 1
ATOM 16084 O O . ASN D 1 251 ? 71.468 47.196 27.097 1.00 64.97 266 ASN D O 1
ATOM 16095 N N . LEU D 1 252 ? 69.431 48.070 27.421 1.00 55.84 267 LEU D N 1
ATOM 16096 C CA . LEU D 1 252 ? 69.234 48.292 25.995 1.00 66.99 267 LEU D CA 1
ATOM 16097 C C . LEU D 1 252 ? 69.818 49.623 25.543 1.00 70.92 267 LEU D C 1
ATOM 16098 O O . LEU D 1 252 ? 70.195 49.763 24.374 1.00 65.44 267 LEU D O 1
ATOM 16114 N N . TRP D 1 253 ? 69.905 50.604 26.443 1.00 77.91 268 TRP D N 1
ATOM 16115 C CA . TRP D 1 253 ? 70.477 51.894 26.074 1.00 78.08 268 TRP D CA 1
ATOM 16116 C C . TRP D 1 253 ? 71.950 51.745 25.717 1.00 71.92 268 TRP D C 1
ATOM 16117 O O . TRP D 1 253 ? 72.402 52.224 24.671 1.00 68.70 268 TRP D O 1
ATOM 16138 N N . GLU D 1 254 ? 72.715 51.077 26.582 1.00 70.65 269 GLU D N 1
ATOM 16139 C CA . GLU D 1 254 ? 74.140 50.903 26.327 1.00 62.40 269 GLU D CA 1
ATOM 16140 C C . GLU D 1 254 ? 74.376 50.144 25.030 1.00 58.71 269 GLU D C 1
ATOM 16141 O O . GLU D 1 254 ? 75.340 50.420 24.308 1.00 63.22 269 GLU D O 1
ATOM 16153 N N . MET D 1 255 ? 73.510 49.178 24.719 1.00 56.95 270 MET D N 1
ATOM 16154 C CA . MET D 1 255 ? 73.698 48.386 23.510 1.00 65.71 270 MET D CA 1
ATOM 16155 C C . MET D 1 255 ? 73.688 49.288 22.283 1.00 72.45 270 MET D C 1
ATOM 16156 O O . MET D 1 255 ? 74.637 49.297 21.492 1.00 65.14 270 MET D O 1
ATOM 16170 N N . ALA D 1 256 ? 72.620 50.072 22.117 1.00 75.87 271 ALA D N 1
ATOM 16171 C CA . ALA D 1 256 ? 72.561 50.989 20.985 1.00 65.42 271 ALA D CA 1
ATOM 16172 C C . ALA D 1 256 ? 73.749 51.938 21.017 1.00 62.09 271 ALA D C 1
ATOM 16173 O O . ALA D 1 256 ? 74.336 52.255 19.976 1.00 65.64 271 ALA D O 1
ATOM 16180 N N . GLU D 1 257 ? 74.114 52.401 22.214 1.00 63.98 272 GLU D N 1
ATOM 16181 C CA . GLU D 1 257 ? 75.250 53.304 22.356 1.00 72.64 272 GLU D CA 1
ATOM 16182 C C . GLU D 1 257 ? 76.541 52.616 21.930 1.00 76.53 272 GLU D C 1
ATOM 16183 O O . GLU D 1 257 ? 77.345 53.183 21.181 1.00 80.54 272 GLU D O 1
ATOM 16195 N N . PHE D 1 258 ? 76.755 51.386 22.403 1.00 71.48 273 PHE D N 1
ATOM 16196 C CA . PHE D 1 258 ? 77.933 50.628 21.998 1.00 71.38 273 PHE D CA 1
ATOM 16197 C C . PHE D 1 258 ? 77.919 50.330 20.505 1.00 74.74 273 PHE D C 1
ATOM 16198 O O . PHE D 1 258 ? 78.961 50.382 19.842 1.00 77.43 273 PHE D O 1
ATOM 16215 N N . LEU D 1 259 ? 76.742 50.021 19.957 1.00 69.86 274 LEU D N 1
ATOM 16216 C CA . LEU D 1 259 ? 76.655 49.669 18.545 1.00 68.63 274 LEU D CA 1
ATOM 16217 C C . LEU D 1 259 ? 76.887 50.878 17.646 1.00 75.10 274 LEU D C 1
ATOM 16218 O O . LEU D 1 259 ? 77.581 50.771 16.628 1.00 80.11 274 LEU D O 1
ATOM 16234 N N . LEU D 1 260 ? 76.321 52.036 17.996 1.00 78.84 275 LEU D N 1
ATOM 16235 C CA . LEU D 1 260 ? 76.543 53.223 17.176 1.00 81.89 275 LEU D CA 1
ATOM 16236 C C . LEU D 1 260 ? 78.025 53.560 17.099 1.00 84.83 275 LEU D C 1
ATOM 16237 O O . LEU D 1 260 ? 78.526 53.958 16.041 1.00 79.14 275 LEU D O 1
ATOM 16253 N N . ARG D 1 261 ? 78.743 53.405 18.212 1.00 73.81 276 ARG D N 1
ATOM 16254 C CA . ARG D 1 261 ? 80.183 53.617 18.195 1.00 78.97 276 ARG D CA 1
ATOM 16255 C C . ARG D 1 261 ? 80.878 52.676 17.222 1.00 86.61 276 ARG D C 1
ATOM 16256 O O . ARG D 1 261 ? 81.991 52.976 16.774 1.00 97.64 276 ARG D O 1
ATOM 16277 N N . GLN D 1 262 ? 80.250 51.549 16.884 1.00 78.31 277 GLN D N 1
ATOM 16278 C CA . GLN D 1 262 ? 80.829 50.568 15.979 1.00 80.00 277 GLN D CA 1
ATOM 16279 C C . GLN D 1 262 ? 80.335 50.711 14.543 1.00 79.52 277 GLN D C 1
ATOM 16280 O O . GLN D 1 262 ? 80.734 49.916 13.686 1.00 84.29 277 GLN D O 1
ATOM 16294 N N . GLY D 1 263 ? 79.479 51.690 14.260 1.00 74.21 278 GLY D N 1
ATOM 16295 C CA . GLY D 1 263 ? 79.099 51.989 12.894 1.00 77.69 278 GLY D CA 1
ATOM 16296 C C . GLY D 1 263 ? 77.916 51.223 12.346 1.00 80.63 278 GLY D C 1
ATOM 16297 O O . GLY D 1 263 ? 77.860 50.981 11.134 1.00 78.95 278 GLY D O 1
ATOM 16301 N N . VAL D 1 264 ? 76.967 50.832 13.189 1.00 81.82 279 VAL D N 1
ATOM 16302 C CA . VAL D 1 264 ? 75.747 50.171 12.735 1.00 75.90 279 VAL D CA 1
ATOM 16303 C C . VAL D 1 264 ? 74.704 51.231 12.416 1.00 80.64 279 VAL D C 1
ATOM 16304 O O . VAL D 1 264 ? 74.582 52.235 13.128 1.00 86.50 279 VAL D O 1
ATOM 16317 N N . VAL D 1 265 ? 73.950 51.016 11.340 1.00 83.73 280 VAL D N 1
ATOM 16318 C CA . VAL D 1 265 ? 72.905 51.963 10.963 1.00 82.50 280 VAL D CA 1
ATOM 16319 C C . VAL D 1 265 ? 71.628 51.684 11.743 1.00 85.74 280 VAL D C 1
ATOM 16320 O O . VAL D 1 265 ? 71.116 52.548 12.463 1.00 79.70 280 VAL D O 1
ATOM 16333 N N . ASN D 1 266 ? 71.098 50.472 11.607 1.00 85.99 281 ASN D N 1
ATOM 16334 C CA . ASN D 1 266 ? 69.885 50.053 12.291 1.00 78.10 281 ASN D CA 1
ATOM 16335 C C . ASN D 1 266 ? 70.158 48.786 13.088 1.00 77.36 281 ASN D C 1
ATOM 16336 O O . ASN D 1 266 ? 70.985 47.955 12.701 1.00 81.45 281 ASN D O 1
ATOM 16347 N N . ALA D 1 267 ? 69.455 48.645 14.208 1.00 75.69 282 ALA D N 1
ATOM 16348 C CA . ALA D 1 267 ? 69.603 47.464 15.044 1.00 78.64 282 ALA D CA 1
ATOM 16349 C C . ALA D 1 267 ? 68.334 47.275 15.858 1.00 81.61 282 ALA D C 1
ATOM 16350 O O . ALA D 1 267 ? 67.614 48.235 16.144 1.00 77.12 282 ALA D O 1
ATOM 16357 N N . ILE D 1 268 ? 68.074 46.021 16.232 1.00 83.09 283 ILE D N 1
ATOM 16358 C CA . ILE D 1 268 ? 66.924 45.660 17.047 1.00 79.46 283 ILE D CA 1
ATOM 16359 C C . ILE D 1 268 ? 67.388 44.700 18.133 1.00 67.04 283 ILE D C 1
ATOM 16360 O O . ILE D 1 268 ? 68.393 44.002 17.992 1.00 70.63 283 ILE D O 1
ATOM 16376 N N . ASN D 1 269 ? 66.635 44.672 19.227 1.00 58.90 284 ASN D N 1
ATOM 16377 C CA . ASN D 1 269 ? 66.948 43.770 20.322 1.00 52.19 284 ASN D CA 1
ATOM 16378 C C . ASN D 1 269 ? 66.358 42.389 20.059 1.00 59.92 284 ASN D C 1
ATOM 16379 O O . ASN D 1 269 ? 65.411 42.222 19.287 1.00 76.03 284 ASN D O 1
ATOM 16390 N N . LEU D 1 270 ? 66.944 41.389 20.711 1.00 48.15 285 LEU D N 1
ATOM 16391 C CA . LEU D 1 270 ? 66.529 40.002 20.580 1.00 44.31 285 LEU D CA 1
ATOM 16392 C C . LEU D 1 270 ? 66.402 39.392 21.971 1.00 48.40 285 LEU D C 1
ATOM 16393 O O . LEU D 1 270 ? 66.632 40.053 22.988 1.00 56.21 285 LEU D O 1
ATOM 16409 N N . ASP D 1 271 ? 66.034 38.115 22.009 1.00 50.90 286 ASP D N 1
ATOM 16410 C CA . ASP D 1 271 ? 65.831 37.435 23.279 1.00 54.98 286 ASP D CA 1
ATOM 16411 C C . ASP D 1 271 ? 67.111 37.467 24.106 1.00 51.36 286 ASP D C 1
ATOM 16412 O O . ASP D 1 271 ? 68.224 37.469 23.573 1.00 56.03 286 ASP D O 1
ATOM 16421 N N . GLY D 1 272 ? 66.945 37.498 25.427 1.00 54.60 287 GLY D N 1
ATOM 16422 C CA . GLY D 1 272 ? 68.071 37.571 26.333 1.00 50.33 287 GLY D CA 1
ATOM 16423 C C . GLY D 1 272 ? 67.775 36.844 27.627 1.00 50.66 287 GLY D C 1
ATOM 16424 O O . GLY D 1 272 ? 66.714 36.243 27.799 1.00 60.22 287 GLY D O 1
ATOM 16428 N N . GLY D 1 273 ? 68.731 36.911 28.541 1.00 41.76 288 GLY D N 1
ATOM 16429 C CA . GLY D 1 273 ? 68.613 36.240 29.837 1.00 46.50 288 GLY D CA 1
ATOM 16430 C C . GLY D 1 273 ? 69.248 34.848 29.809 1.00 48.94 288 GLY D C 1
ATOM 16431 O O . GLY D 1 273 ? 70.463 34.726 29.685 1.00 53.94 288 GLY D O 1
ATOM 16435 N N . GLY D 1 274 ? 68.411 33.815 29.924 1.00 44.62 289 GLY D N 1
ATOM 16436 C CA . GLY D 1 274 ? 68.887 32.455 29.748 1.00 49.53 289 GLY D CA 1
ATOM 16437 C C . GLY D 1 274 ? 69.003 32.026 28.303 1.00 55.60 289 GLY D C 1
ATOM 16438 O O . GLY D 1 274 ? 69.693 31.044 28.012 1.00 58.17 289 GLY D O 1
ATOM 16442 N N . SER D 1 275 ? 68.343 32.742 27.392 1.00 50.88 290 SER D N 1
ATOM 16443 C CA . SER D 1 275 ? 68.447 32.456 25.969 1.00 48.60 290 SER D CA 1
ATOM 16444 C C . SER D 1 275 ? 69.718 33.019 25.351 1.00 56.26 290 SER D C 1
ATOM 16445 O O . SER D 1 275 ? 70.053 32.650 24.220 1.00 58.20 290 SER D O 1
ATOM 16453 N N . ALA D 1 276 ? 70.430 33.896 26.058 1.00 60.58 291 ALA D N 1
ATOM 16454 C CA . ALA D 1 276 ? 71.671 34.458 25.543 1.00 60.24 291 ALA D CA 1
ATOM 16455 C C . ALA D 1 276 ? 72.692 33.347 25.342 1.00 62.77 291 ALA D C 1
ATOM 16456 O O . ALA D 1 276 ? 73.226 32.800 26.313 1.00 57.07 291 ALA D O 1
ATOM 16463 N N . THR D 1 277 ? 72.965 33.006 24.085 1.00 63.65 292 THR D N 1
ATOM 16464 C CA . THR D 1 277 ? 73.866 31.915 23.752 1.00 58.07 292 THR D CA 1
ATOM 16465 C C . THR D 1 277 ? 74.667 32.286 22.515 1.00 49.10 292 THR D C 1
ATOM 16466 O O . THR D 1 277 ? 74.114 32.805 21.542 1.00 42.87 292 THR D O 1
ATOM 16477 N N . PHE D 1 278 ? 75.970 32.016 22.557 1.00 45.75 293 PHE D N 1
ATOM 16478 C CA . PHE D 1 278 ? 76.864 32.243 21.426 1.00 48.81 293 PHE D CA 1
ATOM 16479 C C . PHE D 1 278 ? 77.538 30.923 21.079 1.00 49.86 293 PHE D C 1
ATOM 16480 O O . PHE D 1 278 ? 78.319 30.388 21.874 1.00 49.31 293 PHE D O 1
ATOM 16497 N N . VAL D 1 279 ? 77.232 30.406 19.893 1.00 42.95 294 VAL D N 1
ATOM 16498 C CA . VAL D 1 279 ? 77.790 29.156 19.394 1.00 38.92 294 VAL D CA 1
ATOM 16499 C C . VAL D 1 279 ? 78.716 29.488 18.235 1.00 40.98 294 VAL D C 1
ATOM 16500 O O . VAL D 1 279 ? 78.331 30.220 17.315 1.00 43.49 294 VAL D O 1
ATOM 16513 N N . LEU D 1 280 ? 79.932 28.953 18.279 1.00 47.73 295 LEU D N 1
ATOM 16514 C CA . LEU D 1 280 ? 80.932 29.188 17.246 1.00 52.16 295 LEU D CA 1
ATOM 16515 C C . LEU D 1 280 ? 81.355 27.839 16.684 1.00 40.97 295 LEU D C 1
ATOM 16516 O O . LEU D 1 280 ? 81.864 26.988 17.422 1.00 39.92 295 LEU D O 1
ATOM 16532 N N . ASN D 1 281 ? 81.137 27.645 15.384 1.00 37.78 296 ASN D N 1
ATOM 16533 C CA . ASN D 1 281 ? 81.479 26.394 14.710 1.00 51.19 296 ASN D CA 1
ATOM 16534 C C . ASN D 1 281 ? 80.723 25.212 15.315 1.00 49.61 296 ASN D C 1
ATOM 16535 O O . ASN D 1 281 ? 81.199 24.075 15.293 1.00 50.13 296 ASN D O 1
ATOM 16546 N N . GLY D 1 282 ? 79.538 25.476 15.861 1.00 44.43 297 GLY D N 1
ATOM 16547 C CA . GLY D 1 282 ? 78.682 24.436 16.391 1.00 48.96 297 GLY D CA 1
ATOM 16548 C C . GLY D 1 282 ? 78.882 24.091 17.850 1.00 41.20 297 GLY D C 1
ATOM 16549 O O . GLY D 1 282 ? 78.249 23.145 18.332 1.00 37.71 297 GLY D O 1
ATOM 16553 N N . THR D 1 283 ? 79.732 24.821 18.570 1.00 43.83 298 THR D N 1
ATOM 16554 C CA . THR D 1 283 ? 79.970 24.564 19.983 1.00 44.29 298 THR D CA 1
ATOM 16555 C C . THR D 1 283 ? 79.775 25.845 20.779 1.00 43.35 298 THR D C 1
ATOM 16556 O O . THR D 1 283 ? 79.992 26.950 20.275 1.00 45.91 298 THR D O 1
ATOM 16567 N N . LEU D 1 284 ? 79.370 25.681 22.036 1.00 45.85 299 LEU D N 1
ATOM 16568 C CA . LEU D 1 284 ? 79.079 26.829 22.886 1.00 44.48 299 LEU D CA 1
ATOM 16569 C C . LEU D 1 284 ? 80.357 27.584 23.226 1.00 38.79 299 LEU D C 1
ATOM 16570 O O . LEU D 1 284 ? 81.373 26.983 23.587 1.00 39.97 299 LEU D O 1
ATOM 16586 N N . ALA D 1 285 ? 80.309 28.907 23.083 1.00 47.08 300 ALA D N 1
ATOM 16587 C CA . ALA D 1 285 ? 81.426 29.772 23.426 1.00 60.06 300 ALA D CA 1
ATOM 16588 C C . ALA D 1 285 ? 81.050 30.850 24.432 1.00 59.74 300 ALA D C 1
ATOM 16589 O O . ALA D 1 285 ? 81.926 31.612 24.857 1.00 55.20 300 ALA D O 1
ATOM 16596 N N . SER D 1 286 ? 79.782 30.934 24.829 1.00 60.88 301 SER D N 1
ATOM 16597 C CA . SER D 1 286 ? 79.324 31.902 25.810 1.00 54.01 301 SER D CA 1
ATOM 16598 C C . SER D 1 286 ? 79.083 31.208 27.146 1.00 61.14 301 SER D C 1
ATOM 16599 O O . SER D 1 286 ? 79.306 30.005 27.305 1.00 57.01 301 SER D O 1
ATOM 16607 N N . TYR D 1 287 ? 78.620 31.985 28.120 1.00 63.89 302 TYR D N 1
ATOM 16608 C CA . TYR D 1 287 ? 78.294 31.473 29.450 1.00 57.36 302 TYR D CA 1
ATOM 16609 C C . TYR D 1 287 ? 76.806 31.665 29.707 1.00 63.74 302 TYR D C 1
ATOM 16610 O O . TYR D 1 287 ? 76.369 32.784 30.028 1.00 66.46 302 TYR D O 1
ATOM 16628 N N . PRO D 1 288 ? 75.987 30.621 29.569 1.00 60.69 303 PRO D N 1
ATOM 16629 C CA . PRO D 1 288 ? 74.546 30.792 29.775 1.00 64.05 303 PRO D CA 1
ATOM 16630 C C . PRO D 1 288 ? 74.237 31.257 31.189 1.00 58.57 303 PRO D C 1
ATOM 16631 O O . PRO D 1 288 ? 74.958 30.952 32.142 1.00 44.12 303 PRO D O 1
ATOM 16642 N N . SER D 1 289 ? 73.142 32.008 31.315 1.00 66.42 304 SER D N 1
ATOM 16643 C CA . SER D 1 289 ? 72.749 32.539 32.614 1.00 57.29 304 SER D CA 1
ATOM 16644 C C . SER D 1 289 ? 71.957 31.522 33.426 1.00 53.84 304 SER D C 1
ATOM 16645 O O . SER D 1 289 ? 72.108 31.450 34.651 1.00 59.09 304 SER D O 1
ATOM 16653 N N . ASP D 1 290 ? 71.113 30.732 32.769 1.00 52.80 305 ASP D N 1
ATOM 16654 C CA . ASP D 1 290 ? 70.301 29.756 33.476 1.00 52.79 305 ASP D CA 1
ATOM 16655 C C . ASP D 1 290 ? 71.180 28.747 34.214 1.00 55.02 305 ASP D C 1
ATOM 16656 O O . ASP D 1 290 ? 72.389 28.643 33.993 1.00 54.81 305 ASP D O 1
ATOM 16665 N N . HIS D 1 291 ? 70.541 27.994 35.103 1.00 58.76 306 HIS D N 1
ATOM 16666 C CA . HIS D 1 291 ? 71.175 26.928 35.861 1.00 55.91 306 HIS D CA 1
ATOM 16667 C C . HIS D 1 291 ? 70.609 25.580 35.432 1.00 57.98 306 HIS D C 1
ATOM 16668 O O . HIS D 1 291 ? 69.534 25.495 34.832 1.00 58.37 306 HIS D O 1
ATOM 16682 N N . CYS D 1 292 ? 71.348 24.523 35.748 1.00 62.55 307 CYS D N 1
ATOM 16683 C CA . CYS D 1 292 ? 70.882 23.169 35.498 1.00 73.34 307 CYS D CA 1
ATOM 16684 C C . CYS D 1 292 ? 70.012 22.685 36.656 1.00 77.08 307 CYS D C 1
ATOM 16685 O O . CYS D 1 292 ? 69.968 23.286 37.732 1.00 72.33 307 CYS D O 1
ATOM 16692 N N . GLN D 1 293 ? 69.305 21.577 36.419 1.00 83.78 308 GLN D N 1
ATOM 16693 C CA . GLN D 1 293 ? 68.563 20.941 37.501 1.00 83.31 308 GLN D CA 1
ATOM 16694 C C . GLN D 1 293 ? 69.487 20.569 38.653 1.00 87.36 308 GLN D C 1
ATOM 16695 O O . GLN D 1 293 ? 69.076 20.609 39.819 1.00 76.45 308 GLN D O 1
ATOM 16709 N N . ASP D 1 294 ? 70.738 20.213 38.348 1.00 99.33 309 ASP D N 1
ATOM 16710 C CA . ASP D 1 294 ? 71.733 20.000 39.392 1.00 98.86 309 ASP D CA 1
ATOM 16711 C C . ASP D 1 294 ? 72.048 21.290 40.137 1.00 96.69 309 ASP D C 1
ATOM 16712 O O . ASP D 1 294 ? 72.618 21.236 41.232 1.00 89.02 309 ASP D O 1
ATOM 16721 N N . ASN D 1 295 ? 71.708 22.439 39.547 1.00 94.36 310 ASN D N 1
ATOM 16722 C CA . ASN D 1 295 ? 71.746 23.739 40.209 1.00 85.08 310 ASN D CA 1
ATOM 16723 C C . ASN D 1 295 ? 73.138 24.364 40.189 1.00 73.98 310 ASN D C 1
ATOM 16724 O O . ASN D 1 295 ? 73.280 25.554 39.889 1.00 70.87 310 ASN D O 1
ATOM 16735 N N . MET D 1 296 ? 74.171 23.581 40.511 1.00 67.61 311 MET D N 1
ATOM 16736 C CA . MET D 1 296 ? 75.514 24.143 40.630 1.00 57.18 311 MET D CA 1
ATOM 16737 C C . MET D 1 296 ? 76.002 24.707 39.298 1.00 58.53 311 MET D C 1
ATOM 16738 O O . MET D 1 296 ? 76.580 25.800 39.250 1.00 54.08 311 MET D O 1
ATOM 16752 N N . TRP D 1 297 ? 75.777 23.975 38.211 1.00 50.91 312 TRP D N 1
ATOM 16753 C CA . TRP D 1 297 ? 76.295 24.296 36.888 1.00 34.03 312 TRP D CA 1
ATOM 16754 C C . TRP D 1 297 ? 75.284 25.071 36.048 1.00 41.22 312 TRP D C 1
ATOM 16755 O O . TRP D 1 297 ? 74.083 25.094 36.331 1.00 47.98 312 TRP D O 1
ATOM 16776 N N . ARG D 1 298 ? 75.798 25.703 34.993 1.00 40.16 313 ARG D N 1
ATOM 16777 C CA . ARG D 1 298 ? 75.002 26.477 34.048 1.00 43.04 313 ARG D CA 1
ATOM 16778 C C . ARG D 1 298 ? 74.681 25.622 32.827 1.00 51.73 313 ARG D C 1
ATOM 16779 O O . ARG D 1 298 ? 75.569 24.967 32.273 1.00 44.68 313 ARG D O 1
ATOM 16800 N N . CYS D 1 299 ? 73.412 25.634 32.411 1.00 52.17 314 CYS D N 1
ATOM 16801 C CA . CYS D 1 299 ? 72.957 24.837 31.282 1.00 53.81 314 CYS D CA 1
ATOM 16802 C C . CYS D 1 299 ? 72.424 25.727 30.164 1.00 48.86 314 CYS D C 1
ATOM 16803 O O . CYS D 1 299 ? 71.690 26.683 30.436 1.00 46.93 314 CYS D O 1
ATOM 16810 N N . PRO D 1 300 ? 72.765 25.445 28.905 1.00 51.35 315 PRO D N 1
ATOM 16811 C CA . PRO D 1 300 ? 72.182 26.217 27.802 1.00 48.25 315 PRO D CA 1
ATOM 16812 C C . PRO D 1 300 ? 70.671 26.047 27.757 1.00 54.46 315 PRO D C 1
ATOM 16813 O O . PRO D 1 300 ? 70.130 24.998 28.113 1.00 59.16 315 PRO D O 1
ATOM 16824 N N . ARG D 1 301 ? 69.989 27.100 27.314 1.00 49.67 316 ARG D N 1
ATOM 16825 C CA . ARG D 1 301 ? 68.536 27.100 27.252 1.00 46.37 316 ARG D CA 1
ATOM 16826 C C . ARG D 1 301 ? 68.044 26.598 25.900 1.00 45.51 316 ARG D C 1
ATOM 16827 O O . ARG D 1 301 ? 68.695 26.781 24.867 1.00 39.15 316 ARG D O 1
ATOM 16848 N N . ARG D 1 302 ? 66.877 25.958 25.923 1.00 46.15 317 ARG D N 1
ATOM 16849 C CA . ARG D 1 302 ? 66.205 25.519 24.707 1.00 29.48 317 ARG D CA 1
ATOM 16850 C C . ARG D 1 302 ? 65.438 26.695 24.112 1.00 25.96 317 ARG D C 1
ATOM 16851 O O . ARG D 1 302 ? 64.508 27.215 24.738 1.00 29.90 317 ARG D O 1
ATOM 16872 N N . VAL D 1 303 ? 65.825 27.115 22.912 1.00 27.99 318 VAL D N 1
ATOM 16873 C CA . VAL D 1 303 ? 65.305 28.331 22.307 1.00 30.53 318 VAL D CA 1
ATOM 16874 C C . VAL D 1 303 ? 64.417 27.954 21.121 1.00 35.36 318 VAL D C 1
ATOM 16875 O O . VAL D 1 303 ? 64.345 26.796 20.708 1.00 34.65 318 VAL D O 1
ATOM 16888 N N . SER D 1 304 ? 63.716 28.955 20.586 1.00 38.52 319 SER D N 1
ATOM 16889 C CA . SER D 1 304 ? 62.893 28.784 19.397 1.00 43.59 319 SER D CA 1
ATOM 16890 C C . SER D 1 304 ? 63.725 29.015 18.140 1.00 37.18 319 SER D C 1
ATOM 16891 O O . SER D 1 304 ? 64.520 28.154 17.751 1.00 35.44 319 SER D O 1
ATOM 16899 N N . THR D 1 305 ? 63.561 30.173 17.505 1.00 40.39 320 THR D N 1
ATOM 16900 C CA . THR D 1 305 ? 64.269 30.459 16.266 1.00 47.45 320 THR D CA 1
ATOM 16901 C C . THR D 1 305 ? 65.721 30.823 16.551 1.00 43.46 320 THR D C 1
ATOM 16902 O O . THR D 1 305 ? 66.053 31.370 17.606 1.00 45.52 320 THR D O 1
ATOM 16913 N N . VAL D 1 306 ? 66.587 30.519 15.587 1.00 45.89 321 VAL D N 1
ATOM 16914 C CA . VAL D 1 306 ? 68.017 30.759 15.711 1.00 40.23 321 VAL D CA 1
ATOM 16915 C C . VAL D 1 306 ? 68.500 31.538 14.497 1.00 44.99 321 VAL D C 1
ATOM 16916 O O . VAL D 1 306 ? 67.977 31.391 13.388 1.00 47.00 321 VAL D O 1
ATOM 16929 N N . VAL D 1 307 ? 69.506 32.378 14.722 1.00 44.68 322 VAL D N 1
ATOM 16930 C CA . VAL D 1 307 ? 70.163 33.141 13.668 1.00 47.02 322 VAL D CA 1
ATOM 16931 C C . VAL D 1 307 ? 71.476 32.448 13.330 1.00 39.37 322 VAL D C 1
ATOM 16932 O O . VAL D 1 307 ? 72.281 32.161 14.225 1.00 41.60 322 VAL D O 1
ATOM 16945 N N . CYS D 1 308 ? 71.693 32.178 12.045 1.00 41.05 323 CYS D N 1
ATOM 16946 C CA . CYS D 1 308 ? 72.821 31.383 11.583 1.00 54.15 323 CYS D CA 1
ATOM 16947 C C . CYS D 1 308 ? 73.631 32.172 10.565 1.00 54.44 323 CYS D C 1
ATOM 16948 O O . CYS D 1 308 ? 73.079 32.942 9.771 1.00 58.53 323 CYS D O 1
ATOM 16955 N N . VAL D 1 309 ? 74.946 31.973 10.595 1.00 51.97 324 VAL D N 1
ATOM 16956 C CA . VAL D 1 309 ? 75.865 32.628 9.672 1.00 58.52 324 VAL D CA 1
ATOM 16957 C C . VAL D 1 309 ? 76.917 31.621 9.231 1.00 63.23 324 VAL D C 1
ATOM 16958 O O . VAL D 1 309 ? 77.514 30.931 10.064 1.00 60.65 324 VAL D O 1
ATOM 16971 N N . HIS D 1 310 ? 77.146 31.542 7.924 1.00 57.59 325 HIS D N 1
ATOM 16972 C CA . HIS D 1 310 ? 78.074 30.582 7.338 1.00 61.29 325 HIS D CA 1
ATOM 16973 C C . HIS D 1 310 ? 78.733 31.242 6.130 1.00 57.44 325 HIS D C 1
ATOM 16974 O O . HIS D 1 310 ? 78.595 32.449 5.912 1.00 54.11 325 HIS D O 1
ATOM 16988 N N . GLU D 1 311 ? 79.458 30.449 5.340 1.00 53.11 326 GLU D N 1
ATOM 16989 C CA . GLU D 1 311 ? 80.281 31.011 4.274 1.00 52.79 326 GLU D CA 1
ATOM 16990 C C . GLU D 1 311 ? 80.305 30.131 3.029 1.00 50.61 326 GLU D C 1
ATOM 16991 O O . GLU D 1 311 ? 80.827 29.010 3.077 1.00 59.00 326 GLU D O 1
ATOM 17003 N N . PRO D 1 312 ? 79.734 30.587 1.895 1.00 46.03 327 PRO D N 1
ATOM 17004 C CA . PRO D 1 312 ? 79.580 29.752 0.696 1.00 54.52 327 PRO D CA 1
ATOM 17005 C C . PRO D 1 312 ? 80.825 28.938 0.352 1.00 50.50 327 PRO D C 1
ATOM 17006 O O . PRO D 1 312 ? 80.737 27.756 0.019 1.00 56.82 327 PRO D O 1
#

InterPro domains:
  IPR018711 Phosphodiester glycosidase [PF09992] (148-340)

B-factor: mean 62.26, std 18.16, range [7.84, 140.3]

Foldseek 3Di:
DFFPPPFALDLFPDDDDQAVDWDKDKAAADDDDDKDKDWDFDDDPRATWTKIKIWAHPCVAFWWKAWAQGPCNLVQLHWAFQLNRCVVVQFQKKAFFAAADQVRRHGEDWWATQNRTRYHNNPAWAWKWFAFNSGMTMITTDDVVQQPDPPRHTRGMDGDHAWQAAQLHGCRVVRLVRRDDDVTDSVSNVCSQFWFAWWKKWFAFPNSIIMIMTIHAGTNGTHGGSVRVSVVVSVVGTRTMHTHGTTQRGFMDGSSHTDYAGHTAHPVRPHRGRHGHTMMIGTHDD/DFFPCPFDQDLFPDDDDLPADKDKAAADDDFDDKDKDWDFDAFPRHTFIWIKIKGAPCLAWWFKAWAQGPCNQVQLHFAFQLNGCVVVQFQKKAFFAAADPVRNHGEDWWAGQQRTDDHNNPAWAWKWFAFNNQMTMIGTDDVCQQCPPPRHTRTMGGYHAWQAAQLHGCRVVRCVRRPDDVGDPPSNVCLQAWFAWWKKWFAANNRMIMIITIHGATNGTGGGSNRVSVVVSVVGTGTMDTHDGTQRRFIAGSSHTDYQGHTAHPVRPHRDRHTGTMMMGTHDD/DKFPPPFDQDLFPDDDDFDLFDKAWDAADDDDAKDKDWDFDAFPNATWTKIKMKFPPCVQFWWKAWFQGPCNQVQLHWAFQLNRCVVVQFQKKAFFAAADPPRNHGADWWATQNRTDDHNNNAWAWKWFAFQVGMTMITTDDVCQQVPPPRHTRTMDGYHAWQAAQLHGCRVVRLVRRDDVVGPPVSNVCSQAWFAWWKKWFAFNNSMIMIITIHGGTRGHHGGSNRVSVVVSVVGTGTMGIHDGALRGFIAGSSHTDYAGHTAIPVRVHRTHTGGTMMIGTHND/DFPCPQALDLFPDDDDFFDKDKDFDDDDDDAKDKAWDFDADPRATWTKIKIKFPPCVPFKWKAFFPGPCNQVQLHWAFQLNRCVVVQFQKKAFFAAADPVRNHGEDWWAGQNRTNDHNRPAWAWKWFAFPSGMIMIGTDDVCQCPDPVRHTRTMDGYHAWQAAQLHGCRVVRLVRRDDVVGPPCRNVCSQFWFAWWKKWAAANNRMIMIITIHGGTNGHHGGSNVVSVVVSVVGTRIMDTHGGTQRRFIAGSSHTDYAGRTADPVRPHRDRTTHTMMMGGHDD

Radius of gyration: 36.32 Å; Cα contacts (8 Å, |Δi|>4): 3209; chains: 4; bounding box: 116×79×78 Å